Protein AF-0000000072271930 (afdb_homodimer)

Secondary structure (DSSP, 8-state):
-HHHHHHHHHHHHHHHHHHTT--HHHHHHHHHHHHHHHHHHTT----SS-----S-HHHHHHHHHHHHHHHHHHTHHHHHHHHHHHHHHHHHTTHHHHHHHHHHHHHHH--S-TTHHHHHHHHHHHHTTT---HHHHHHHHHHHHHHHHHHTT--HHHHHHHHHTTSS----TT-HHHHHHHHHHT--HHHHIIIIIHHHHHHHHHHHHHHHHHHHHHHHHHHHHHTTS-----------THHHHHHHHHHHTS-GGGGGGGGHHHHHHHHHHHHHHTTS-S-PPPHHHHHHHHHHHHHHHHHHHHT-HHHHHHTHHHHHHHHHHHIIIIIHHHHHHHHHHHHHHHTTHHHHHHHHHTT-HHHHHHHHHHHHHHHHHHHHHH--SSHHHHHHHTTHHHHHHHH---HHHHHHHHHHHHHHHGGG-TT-HHHHHHHHHTT--HHHHHHHHHHHHHHHHHHHHHHHHHH---/-HHHHHHHHHHHHHHHHHHTT--HHHHHHHHHHHHHHHHHHTT----SS-----S-HHHHHHHHHHHHHHHHHHTHHHHHHHHHHHHHHHHHTTHHHHHHHHHHHHHHH--S-TTHHHHHHHHHHHHTTT---HHHHHHHHHHHHHHHHHHTT--HHHHHHHHHTTSS----TT-HHHHHHHHHHT--HHHHIIIIIHHHHHHHHHHHHHHHHHHHHHHHHHHHHHTTS-----------THHHHHHHHHHHTS-GGGGGGGGHHHHHHHHHHHHHHTTS-S-PPPHHHHHHHHHHHHHHHHHHHHT-HHHHHHTHHHHHHHHHHHIIIIIHHHHHHHHHHHHHHHTTHHHHHHHHHTT-HHHHHHHHHHHHHHHHHHHHHH--SSHHHHHHHTTHHHHHHHH---HHHHHHHHHHHHHHHGGG-TT-HHHHHHHHHTT--HHHHHHHHHHHHHHHHHHHHHHHHHH---

Sequence (940 aa):
MLYLLIALISFAAVMYLIIKKVNAAAAIFFVGVLLLMIAAISGKAEPSVEIKPSGNSFYDELLVIEALFKSRFSGIGMAIMVLFGFVSYMRTIGADAKAVVLLSAPLQKMRGSYWMVPIGFTIGTALSLIVPSASALSLLLVATLLPALVAAGLTPLTVAAIIVTSSTIVATPLEAGLIQGADLVGMPISEYVYGNVAKATIPTLVITAFVHMAWQHHCDKVDARKSALPTSDAPSIQHDTSAVDDALRRAAGLPAYYALLPLLPLLLILVTAVLHRADLLSFEAGILPVTIVSLFISLIIEAIRHRSLMNALETVKLFFKGMGEGAAGVVALLVAAAVLVEGVTQLGVIDMLINATEGSSGATVIIILAFVASTALMSALTGSGTAPYFAFSEVVPSLAAQTGVLPVQMLTAIWGTSNLMRQVSPVNAAVIIVSTAINVSPIKLVKRTSVPMIVATILNVVFAFLFIHVMLYLLIALISFAAVMYLIIKKVNAAAAIFFVGVLLLMIAAISGKAEPSVEIKPSGNSFYDELLVIEALFKSRFSGIGMAIMVLFGFVSYMRTIGADAKAVVLLSAPLQKMRGSYWMVPIGFTIGTALSLIVPSASALSLLLVATLLPALVAAGLTPLTVAAIIVTSSTIVATPLEAGLIQGADLVGMPISEYVYGNVAKATIPTLVITAFVHMAWQHHCDKVDARKSALPTSDAPSIQHDTSAVDDALRRAAGLPAYYALLPLLPLLLILVTAVLHRADLLSFEAGILPVTIVSLFISLIIEAIRHRSLMNALETVKLFFKGMGEGAAGVVALLVAAAVLVEGVTQLGVIDMLINATEGSSGATVIIILAFVASTALMSALTGSGTAPYFAFSEVVPSLAAQTGVLPVQMLTAIWGTSNLMRQVSPVNAAVIIVSTAINVSPIKLVKRTSVPMIVATILNVVFAFLFIHV

Foldseek 3Di:
DVLLVLLVVLVVQLLVCVLVVHDNLVSLQVSLLVLQVVLLVVVLNDFPDDDDDPPRSNVVLVRSLVRLLVVLCVALLVLLLLLLLLLLLLLVLLLLLLLLQVLLVVLLVAADDLLSQLVLLVSLLVSCLLVVDLLVQLLSCLLHVQVSVVRRPADSLLSLLSSNQSNAQDQALNDSLLSVLCVLQVHDSCCLRVVALCLQQVVLSNVLSVVLSVLSVVVVVVVVVVPVPPDDDLDLLVPPSVVSVVSVVSNVPDDNCSNCLSCQLRVQQVVQVVCVVVVNHVDGDDSNVSSVVSLVVVLVVVCVVVVHNVVSVVSSVSSNVSSVVSCVHQSSLLSSLLSNLSSSVSSCNLVVLLVVCVPPLPSLVVVLVVLLVSLLVSLQSNLALRSSLSNPLNCQSSNCVRNVDDSSLSSSLSSNSSRLSSSLHLNHSSLVSSCSSVSHRSNSSSSSNVRSSVSSSVSSSVSSRVPGDD/DVLLVLLVVLVVQLLVCVLVVHANLVSLQVSLLVLQVVLLVVVLNDFPDDDDDPPRSNVVLVRSLVRLLVVLCVALLVLLLLLLLLLLLLVVLLLLLLLLQVLLVVLLVAADDLLSQLVLLVSLQVSCLLVVDLLVQLLSCLLHVQVSVVVRPADSLLSLLSSNQSNAQDQALNDSLLSVLCVLQVHDSCCLRVVALCLQQVVLSNVLSVVLSVLSVVVVVVVVVVVVPVDDDLDLLVPPNVVSVVSVVSNVPDDSCSNCLSCQLRVQQVVQVVCVVVVNHVDGDDSNVSSVVSLVVVLVVVCVVVVHNVVSVVSSVSSNVSSVVSCVHQSSLLSSLLSNLSSSVSSCNLVVLLVVCVPPLVSLVVVLVVLLVSLLVSLQSNLALRSSLSNPLNCQSSNCVRNVDDSSLSSSLSSNSSRLSSSLHLNHSSLVSSCSSVSHRSNSSSSSNVRSSVSSSVSSSVSSRVPGDD

Nearest PDB structures (foldseek):
  8uvi-assembly1_A  TM=4.314E-01  e=1.418E-05  Homo sapiens
  8uvc-assembly1_A  TM=5.258E-01  e=1.531E-04  Homo sapiens
  8w6t-assembly1_A  TM=3.653E-01  e=5.271E-05  Homo sapiens
  6grj-assembly1_H  TM=1.032E-01  e=8.746E+00  Aeromonas hydrophila
  8w6t-assembly1_B  TM=5.884E-01  e=6.407E-05  Homo sapiens

Solvent-accessible surface area (backbone atoms only — not comparable to full-atom values): 45658 Å² total; per-residue (Å²): 108,69,50,48,50,50,47,51,49,48,55,49,47,36,51,50,38,34,67,71,67,27,38,54,41,34,37,35,31,52,54,9,50,51,36,35,50,51,18,33,75,71,70,36,66,55,76,93,63,88,69,81,78,52,84,43,59,68,61,39,47,35,46,48,50,44,48,46,45,24,54,37,31,33,43,62,31,40,45,42,14,52,50,32,7,50,54,38,33,30,53,71,71,18,21,43,48,31,28,52,51,60,69,44,44,66,55,53,70,50,72,70,50,77,65,46,46,32,51,48,28,51,48,34,34,57,47,25,73,53,36,77,44,47,52,60,39,29,44,52,35,53,64,52,46,38,60,30,42,37,71,22,65,45,52,67,66,54,46,43,29,37,45,46,59,10,52,46,64,70,74,46,72,82,39,62,71,49,43,46,48,13,59,67,70,72,40,60,46,63,52,38,27,68,67,33,45,30,58,15,33,51,60,25,52,58,53,27,26,52,42,39,33,54,52,44,51,53,51,51,53,52,46,60,69,54,54,81,49,86,75,83,82,60,66,74,56,77,64,78,57,58,64,41,50,50,44,48,58,48,21,71,78,50,66,75,70,38,33,51,57,56,42,37,38,62,51,48,36,52,52,28,43,53,32,28,76,67,70,75,35,82,45,66,58,49,69,55,40,35,43,52,52,40,49,50,53,52,40,50,51,45,17,61,73,67,70,31,60,62,65,36,40,37,50,42,46,43,19,32,46,21,21,7,50,24,40,29,48,59,36,39,29,48,41,15,19,50,41,28,41,51,15,38,50,26,52,42,32,61,60,48,51,36,62,69,32,59,91,34,73,65,47,43,52,50,52,52,50,49,50,38,50,49,25,30,53,48,3,29,68,51,21,35,40,57,57,41,29,39,62,50,53,66,48,37,51,67,51,20,75,55,58,76,47,49,44,68,33,53,48,44,26,35,44,39,23,5,29,29,25,10,54,45,8,55,67,9,61,32,37,42,54,48,21,42,72,70,41,46,59,32,62,65,47,22,63,63,28,34,59,34,30,52,52,29,32,53,43,26,39,52,30,16,65,70,60,46,83,120,108,67,50,49,48,49,46,52,49,47,54,49,46,37,51,50,38,35,68,72,68,27,38,54,42,34,40,35,30,51,52,8,52,52,36,36,50,48,17,34,74,70,71,36,64,55,76,92,62,89,71,82,80,51,86,42,58,68,60,38,48,34,46,50,51,45,46,45,47,24,53,37,33,32,43,61,30,41,46,43,13,53,50,33,6,49,53,37,32,29,54,70,72,18,19,44,46,30,28,52,52,61,69,44,45,66,54,55,71,51,72,72,50,76,64,47,44,32,51,47,29,51,50,33,34,56,45,25,72,54,36,77,44,48,50,60,40,32,44,51,36,54,62,51,46,39,60,30,44,36,72,23,67,46,51,65,67,54,46,45,31,36,45,46,61,10,53,46,63,70,72,45,72,82,39,61,70,50,44,46,49,13,60,67,71,72,41,59,43,65,52,39,27,68,66,32,45,30,60,14,33,52,60,25,51,57,52,28,24,53,42,39,33,54,51,43,52,52,50,50,54,52,47,58,67,56,56,81,49,85,76,85,80,61,67,74,53,77,63,78,59,57,65,39,50,51,45,49,60,47,23,71,79,51,65,75,72,39,34,52,56,56,41,36,38,61,51,46,36,52,52,29,43,52,33,29,76,68,68,75,35,83,47,67,60,50,70,54,39,34,43,53,52,40,49,50,53,51,40,50,52,44,17,62,73,66,72,30,61,62,64,36,39,38,51,41,47,43,20,31,45,21,21,7,52,24,39,29,48,59,36,38,29,48,40,14,17,49,41,29,41,50,15,39,51,25,50,41,33,61,59,50,51,34,61,69,32,60,90,35,73,65,47,43,54,50,53,52,50,48,51,37,50,49,24,30,51,47,2,29,69,52,20,36,38,56,57,42,28,40,62,50,53,65,49,37,51,66,51,19,75,56,57,75,48,52,42,69,33,54,47,43,24,34,46,40,23,6,27,29,26,10,52,45,8,56,66,8,61,30,37,42,54,46,21,43,72,71,41,45,57,32,62,64,47,22,64,62,27,34,60,34,31,52,52,31,31,53,43,26,40,52,30,16,65,70,60,47,80,125

Radius of gyration: 29.69 Å; Cα contacts (8 Å, |Δi|>4): 1530; chains: 2; bounding box: 65×88×90 Å

Organism: Corynebacterium diphtheriae (strain ATCC 700971 / NCTC 13129 / Biotype gravis) (NCBI:txid257309)

Structure (mmCIF, N/CA/C/O backbone):
data_AF-0000000072271930-model_v1
#
loop_
_entity.id
_entity.type
_entity.pdbx_description
1 polymer 'Transport protein'
#
loop_
_atom_site.group_PDB
_atom_site.id
_atom_site.type_symbol
_atom_site.label_atom_id
_atom_site.label_alt_id
_atom_site.label_comp_id
_atom_site.label_asym_id
_atom_site.label_entity_id
_atom_site.label_seq_id
_atom_site.pdbx_PDB_ins_code
_atom_site.Cartn_x
_atom_site.Cartn_y
_atom_site.Cartn_z
_atom_site.occupancy
_atom_site.B_iso_or_equiv
_atom_site.auth_seq_id
_atom_site.auth_comp_id
_atom_site.auth_asym_id
_atom_site.auth_atom_id
_atom_site.pdbx_PDB_model_num
ATOM 1 N N . MET A 1 1 ? -34.562 -17.125 -9.586 1 75.44 1 MET A N 1
ATOM 2 C CA . MET A 1 1 ? -34.031 -17.172 -10.953 1 75.44 1 MET A CA 1
ATOM 3 C C . MET A 1 1 ? -33.469 -15.82 -11.367 1 75.44 1 MET A C 1
ATOM 5 O O . MET A 1 1 ? -32.375 -15.766 -11.922 1 75.44 1 MET A O 1
ATOM 9 N N . LEU A 1 2 ? -34.125 -14.805 -10.906 1 83.62 2 LEU A N 1
ATOM 10 C CA . LEU A 1 2 ? -33.656 -13.477 -11.281 1 83.62 2 LEU A CA 1
ATOM 11 C C . LEU A 1 2 ? -32.281 -13.195 -10.695 1 83.62 2 LEU A C 1
ATOM 13 O O . LEU A 1 2 ? -31.391 -12.703 -11.406 1 83.62 2 LEU A O 1
ATOM 17 N N . TYR A 1 3 ? -32.125 -13.625 -9.508 1 85.38 3 TYR A N 1
ATOM 18 C CA . TYR A 1 3 ? -30.875 -13.305 -8.828 1 85.38 3 TYR A CA 1
ATOM 19 C C . TYR A 1 3 ? -29.734 -14.188 -9.344 1 85.38 3 TYR A C 1
ATOM 21 O O . TYR A 1 3 ? -28.578 -13.766 -9.352 1 85.38 3 TYR A O 1
ATOM 29 N N . LEU A 1 4 ? -30.047 -15.344 -9.797 1 83.12 4 LEU A N 1
ATOM 30 C CA . LEU A 1 4 ? -29.047 -16.188 -10.453 1 83.12 4 LEU A CA 1
ATOM 31 C C . LEU A 1 4 ? -28.609 -15.578 -11.781 1 83.12 4 LEU A C 1
ATOM 33 O O . LEU A 1 4 ? -27.422 -15.617 -12.117 1 83.12 4 LEU A O 1
ATOM 37 N N . LEU A 1 5 ? -29.516 -15.031 -12.438 1 87.5 5 LEU A N 1
ATOM 38 C CA . LEU A 1 5 ? -29.203 -14.383 -13.711 1 87.5 5 LEU A CA 1
ATOM 39 C C . LEU A 1 5 ? -28.344 -13.141 -13.484 1 87.5 5 LEU A C 1
ATOM 41 O O . LEU A 1 5 ? -27.422 -12.883 -14.258 1 87.5 5 LEU A O 1
ATOM 45 N N . ILE A 1 6 ? -28.688 -12.484 -12.445 1 90.5 6 ILE A N 1
ATOM 46 C CA . ILE A 1 6 ? -27.938 -11.281 -12.133 1 90.5 6 ILE A CA 1
ATOM 47 C C . ILE A 1 6 ? -26.484 -11.656 -11.797 1 90.5 6 ILE A C 1
ATOM 49 O O . ILE A 1 6 ? -25.547 -10.977 -12.219 1 90.5 6 ILE A O 1
ATOM 53 N N . ALA A 1 7 ? -26.328 -12.664 -11.055 1 85.56 7 ALA A N 1
ATOM 54 C CA . ALA A 1 7 ? -24.984 -13.133 -10.695 1 85.56 7 ALA A CA 1
ATOM 55 C C . ALA A 1 7 ? -24.203 -13.57 -11.938 1 85.56 7 ALA A C 1
ATOM 57 O O . ALA A 1 7 ? -23.031 -13.25 -12.078 1 85.56 7 ALA A O 1
ATOM 58 N N . LEU A 1 8 ? -24.859 -14.273 -12.828 1 84.25 8 LEU A N 1
ATOM 59 C CA . LEU A 1 8 ? -24.219 -14.734 -14.047 1 84.25 8 LEU A CA 1
ATOM 60 C C . LEU A 1 8 ? -23.828 -13.555 -14.938 1 84.25 8 LEU A C 1
ATOM 62 O O . LEU A 1 8 ? -22.734 -13.555 -15.523 1 84.25 8 LEU A O 1
ATOM 66 N N . ILE A 1 9 ? -24.656 -12.641 -14.984 1 91.25 9 ILE A N 1
ATOM 67 C CA . ILE A 1 9 ? -24.391 -11.445 -15.773 1 91.25 9 ILE A CA 1
ATOM 68 C C . ILE A 1 9 ? -23.219 -10.688 -15.172 1 91.25 9 ILE A C 1
ATOM 70 O O . ILE A 1 9 ? -22.406 -10.109 -15.906 1 91.25 9 ILE A O 1
ATOM 74 N N . SER A 1 10 ? -23.219 -10.688 -13.852 1 90.56 10 SER A N 1
ATOM 75 C CA . SER A 1 10 ? -22.125 -9.984 -13.188 1 90.56 10 SER A CA 1
ATOM 76 C C . SER A 1 10 ? -20.781 -10.617 -13.508 1 90.56 10 SER A C 1
ATOM 78 O O . SER A 1 10 ? -19.812 -9.914 -13.766 1 90.56 10 SER A O 1
ATOM 80 N N . PHE A 1 11 ? -20.672 -11.938 -13.5 1 85.94 11 PHE A N 1
ATOM 81 C CA . PHE A 1 11 ? -19.438 -12.617 -13.844 1 85.94 11 PHE A CA 1
ATOM 82 C C . PHE A 1 11 ? -19.078 -12.391 -15.305 1 85.94 11 PHE A C 1
ATOM 84 O O . PHE A 1 11 ? -17.906 -12.195 -15.641 1 85.94 11 PHE A O 1
ATOM 91 N N . ALA A 1 12 ? -20.031 -12.398 -16.125 1 89 12 ALA A N 1
ATOM 92 C CA . ALA A 1 12 ? -19.812 -12.133 -17.547 1 89 12 ALA A CA 1
ATOM 93 C C . ALA A 1 12 ? -19.328 -10.703 -17.766 1 89 12 ALA A C 1
ATOM 95 O O . ALA A 1 12 ? -18.484 -10.453 -18.641 1 89 12 ALA A O 1
ATOM 96 N N . ALA A 1 13 ? -19.938 -9.859 -16.984 1 92.56 13 ALA A N 1
ATOM 97 C CA . ALA A 1 13 ? -19.531 -8.461 -17.078 1 92.56 13 ALA A CA 1
ATOM 98 C C . ALA A 1 13 ? -18.062 -8.281 -16.688 1 92.56 13 ALA A C 1
ATOM 100 O O . ALA A 1 13 ? -17.328 -7.551 -17.344 1 92.56 13 ALA A O 1
ATOM 101 N N . VAL A 1 14 ? -17.688 -8.906 -15.578 1 90.75 14 VAL A N 1
ATOM 102 C CA . VAL A 1 14 ? -16.297 -8.828 -15.133 1 90.75 14 VAL A CA 1
ATOM 103 C C . VAL A 1 14 ? -15.375 -9.383 -16.219 1 90.75 14 VAL A C 1
ATOM 105 O O . VAL A 1 14 ? -14.367 -8.758 -16.547 1 90.75 14 VAL A O 1
ATOM 108 N N . MET A 1 15 ? -15.734 -10.484 -16.781 1 87.62 15 MET A N 1
ATOM 109 C CA . MET A 1 15 ? -14.93 -11.109 -17.828 1 87.62 15 MET A CA 1
ATOM 110 C C . MET A 1 15 ? -14.82 -10.188 -19.047 1 87.62 15 MET A C 1
ATOM 112 O O . MET A 1 15 ? -13.742 -10.023 -19.609 1 87.62 15 MET A O 1
ATOM 116 N N . TYR A 1 16 ? -15.883 -9.641 -19.391 1 90.69 16 TYR A N 1
ATOM 117 C CA . TYR A 1 16 ? -15.938 -8.75 -20.547 1 90.69 16 TYR A CA 1
ATOM 118 C C . TYR A 1 16 ? -15.055 -7.523 -20.328 1 90.69 16 TYR A C 1
ATOM 120 O O . TYR A 1 16 ? -14.281 -7.148 -21.203 1 90.69 16 TYR A O 1
ATOM 128 N N . LEU A 1 17 ? -15.164 -6.949 -19.172 1 91.62 17 LEU A N 1
ATOM 129 C CA . LEU A 1 17 ? -14.383 -5.754 -18.875 1 91.62 17 LEU A CA 1
ATOM 130 C C . LEU A 1 17 ? -12.891 -6.059 -18.875 1 91.62 17 LEU A C 1
ATOM 132 O O . LEU A 1 17 ? -12.094 -5.262 -19.375 1 91.62 17 LEU A O 1
ATOM 136 N N . ILE A 1 18 ? -12.523 -7.164 -18.359 1 86.56 18 ILE A N 1
ATOM 137 C CA . ILE A 1 18 ? -11.117 -7.539 -18.297 1 86.56 18 ILE A CA 1
ATOM 138 C C . ILE A 1 18 ? -10.594 -7.82 -19.703 1 86.56 18 ILE A C 1
ATOM 140 O O . ILE A 1 18 ? -9.477 -7.426 -20.047 1 86.56 18 ILE A O 1
ATOM 144 N N . ILE A 1 19 ? -11.375 -8.469 -20.516 1 85.75 19 ILE A N 1
ATOM 145 C CA . ILE A 1 19 ? -10.984 -8.758 -21.891 1 85.75 19 ILE A CA 1
ATOM 146 C C . ILE A 1 19 ? -10.797 -7.449 -22.656 1 85.75 19 ILE A C 1
ATOM 148 O O . ILE A 1 19 ? -9.906 -7.34 -23.5 1 85.75 19 ILE A O 1
ATOM 152 N N . LYS A 1 20 ? -11.602 -6.434 -22.297 1 88.25 20 LYS A N 1
ATOM 153 C CA . LYS A 1 20 ? -11.492 -5.125 -22.938 1 88.25 20 LYS A CA 1
ATOM 154 C C . LYS A 1 20 ? -10.344 -4.316 -22.328 1 88.25 20 LYS A C 1
ATOM 156 O O . LYS A 1 20 ? -10.273 -3.1 -22.516 1 88.25 20 LYS A O 1
ATOM 161 N N . LYS A 1 21 ? -9.531 -4.895 -21.484 1 85.12 21 LYS A N 1
ATOM 162 C CA . LYS A 1 21 ? -8.266 -4.379 -20.984 1 85.12 21 LYS A CA 1
ATOM 163 C C . LYS A 1 21 ? -8.492 -3.387 -19.844 1 85.12 21 LYS A C 1
ATOM 165 O O . LYS A 1 21 ? -7.652 -2.516 -19.594 1 85.12 21 LYS A O 1
ATOM 170 N N . VAL A 1 22 ? -9.695 -3.516 -19.297 1 90.75 22 VAL A N 1
ATOM 171 C CA . VAL A 1 22 ? -9.914 -2.77 -18.062 1 90.75 22 VAL A CA 1
ATOM 172 C C . VAL A 1 22 ? -9.156 -3.432 -16.922 1 90.75 22 VAL A C 1
ATOM 174 O O . VAL A 1 22 ? -9.031 -4.656 -16.875 1 90.75 22 VAL A O 1
ATOM 177 N N . ASN A 1 23 ? -8.57 -2.564 -16.109 1 92 23 ASN A N 1
ATOM 178 C CA . ASN A 1 23 ? -7.883 -3.1 -14.945 1 92 23 ASN A CA 1
ATOM 179 C C . ASN A 1 23 ? -8.766 -4.082 -14.18 1 92 23 ASN A C 1
ATOM 181 O O . ASN A 1 23 ? -9.93 -3.797 -13.906 1 92 23 ASN A O 1
ATOM 185 N N . ALA A 1 24 ? -8.172 -5.168 -13.836 1 91.38 24 ALA A N 1
ATOM 186 C CA . ALA A 1 24 ? -8.93 -6.266 -13.242 1 91.38 24 ALA A CA 1
ATOM 187 C C . ALA A 1 24 ? -9.516 -5.859 -11.898 1 91.38 24 ALA A C 1
ATOM 189 O O . ALA A 1 24 ? -10.695 -6.102 -11.625 1 91.38 24 ALA A O 1
ATOM 190 N N . ALA A 1 25 ? -8.703 -5.281 -11.039 1 93.81 25 ALA A N 1
ATOM 191 C CA . ALA A 1 25 ? -9.172 -4.875 -9.719 1 93.81 25 ALA A CA 1
ATOM 192 C C . ALA A 1 25 ? -10.328 -3.885 -9.828 1 93.81 25 ALA A C 1
ATOM 194 O O . ALA A 1 25 ? -11.297 -3.975 -9.078 1 93.81 25 ALA A O 1
ATOM 195 N N . ALA A 1 26 ? -10.219 -2.977 -10.758 1 95.06 26 ALA A N 1
ATOM 196 C CA . ALA A 1 26 ? -11.258 -1.964 -10.961 1 95.06 26 ALA A CA 1
ATOM 197 C C . ALA A 1 26 ? -12.555 -2.596 -11.445 1 95.06 26 ALA A C 1
ATOM 199 O O . ALA A 1 26 ? -13.641 -2.254 -10.961 1 95.06 26 ALA A O 1
ATOM 200 N N . ALA A 1 27 ? -12.438 -3.482 -12.391 1 94.44 27 ALA A N 1
ATOM 201 C CA . ALA A 1 27 ? -13.602 -4.145 -12.969 1 94.44 27 ALA A CA 1
ATOM 202 C C . ALA A 1 27 ? -14.344 -4.969 -11.922 1 94.44 27 ALA A C 1
ATOM 204 O O . ALA A 1 27 ? -15.562 -4.852 -11.773 1 94.44 27 ALA A O 1
ATOM 205 N N . ILE A 1 28 ? -13.602 -5.766 -11.203 1 93.88 28 ILE A N 1
ATOM 206 C CA . ILE A 1 28 ? -14.188 -6.656 -10.211 1 93.88 28 ILE A CA 1
ATOM 207 C C . ILE A 1 28 ? -14.812 -5.832 -9.086 1 93.88 28 ILE A C 1
ATOM 209 O O . ILE A 1 28 ? -15.922 -6.125 -8.633 1 93.88 28 ILE A O 1
ATOM 213 N N . PHE A 1 29 ? -14.141 -4.816 -8.641 1 96.12 29 PHE A N 1
ATOM 214 C CA . PHE A 1 29 ? -14.609 -3.973 -7.547 1 96.12 29 PHE A CA 1
ATOM 215 C C . PHE A 1 29 ? -15.891 -3.248 -7.93 1 96.12 29 PHE A C 1
ATOM 217 O O . PHE A 1 29 ? -16.844 -3.188 -7.141 1 96.12 29 PHE A O 1
ATOM 224 N N . PHE A 1 30 ? -15.945 -2.691 -9.102 1 96.19 30 PHE A N 1
ATOM 225 C CA . PHE A 1 30 ? -17.109 -1.949 -9.578 1 96.19 30 PHE A CA 1
ATOM 226 C C . PHE A 1 30 ? -18.328 -2.848 -9.625 1 96.19 30 PHE A C 1
ATOM 228 O O . PHE A 1 30 ? -19.391 -2.488 -9.109 1 96.19 30 PHE A O 1
ATOM 235 N N . VAL A 1 31 ? -18.172 -3.969 -10.258 1 95.31 31 VAL A N 1
ATOM 236 C CA . VAL A 1 31 ? -19.297 -4.902 -10.383 1 95.31 31 VAL A CA 1
ATOM 237 C C . VAL A 1 31 ? -19.719 -5.391 -9 1 95.31 31 VAL A C 1
ATOM 239 O O . VAL A 1 31 ? -20.906 -5.555 -8.727 1 95.31 31 VAL A O 1
ATOM 242 N N . GLY A 1 32 ? -18.734 -5.637 -8.094 1 95.25 32 GLY A N 1
ATOM 243 C CA . GLY A 1 32 ? -19.031 -6.059 -6.734 1 95.25 32 GLY A CA 1
ATOM 244 C C . GLY A 1 32 ? -19.859 -5.043 -5.961 1 95.25 32 GLY A C 1
ATOM 245 O O . GLY A 1 32 ? -20.844 -5.398 -5.316 1 95.25 32 GLY A O 1
ATOM 246 N N . VAL A 1 33 ? -19.484 -3.812 -6.047 1 95.75 33 VAL A N 1
ATOM 247 C CA . VAL A 1 33 ? -20.203 -2.758 -5.34 1 95.75 33 VAL A CA 1
ATOM 248 C C . VAL A 1 33 ? -21.609 -2.635 -5.898 1 95.75 33 VAL A C 1
ATOM 250 O O . VAL A 1 33 ? -22.578 -2.455 -5.145 1 95.75 33 VAL A O 1
ATOM 253 N N . LEU A 1 34 ? -21.766 -2.721 -7.199 1 95.44 34 LEU A N 1
ATOM 254 C CA . LEU A 1 34 ? -23.078 -2.668 -7.816 1 95.44 34 LEU A CA 1
ATOM 255 C C . LEU A 1 34 ? -23.969 -3.795 -7.301 1 95.44 34 LEU A C 1
ATOM 257 O O . LEU A 1 34 ? -25.156 -3.586 -7.039 1 95.44 34 LEU A O 1
ATOM 261 N N . LEU A 1 35 ? -23.422 -4.93 -7.176 1 94.69 35 LEU A N 1
ATOM 262 C CA . LEU A 1 35 ? -24.188 -6.07 -6.684 1 94.69 35 LEU A CA 1
ATOM 263 C C . LEU A 1 35 ? -24.641 -5.84 -5.242 1 94.69 35 LEU A C 1
ATOM 265 O O . LEU A 1 35 ? -25.766 -6.191 -4.879 1 94.69 35 LEU A O 1
ATOM 269 N N . LEU A 1 36 ? -23.75 -5.312 -4.434 1 95.38 36 LEU A N 1
ATOM 270 C CA . LEU A 1 36 ? -24.109 -5.016 -3.051 1 95.38 36 LEU A CA 1
ATOM 271 C C . LEU A 1 36 ? -25.25 -4.004 -2.984 1 95.38 36 LEU A C 1
ATOM 273 O O . LEU A 1 36 ? -26.141 -4.129 -2.156 1 95.38 36 LEU A O 1
ATOM 277 N N . MET A 1 37 ? -25.188 -3.045 -3.879 1 95.19 37 MET A N 1
ATOM 278 C CA . MET A 1 37 ? -26.25 -2.045 -3.906 1 95.19 37 MET A CA 1
ATOM 279 C C . MET A 1 37 ? -27.562 -2.664 -4.367 1 95.19 37 MET A C 1
ATOM 281 O O . MET A 1 37 ? -28.625 -2.307 -3.871 1 95.19 37 MET A O 1
ATOM 285 N N . ILE A 1 38 ? -27.484 -3.529 -5.301 1 94.31 38 ILE A N 1
ATOM 286 C CA . ILE A 1 38 ? -28.688 -4.234 -5.766 1 94.31 38 ILE A CA 1
ATOM 287 C C . ILE A 1 38 ? -29.25 -5.078 -4.629 1 94.31 38 ILE A C 1
ATOM 289 O O . ILE A 1 38 ? -30.469 -5.156 -4.457 1 94.31 38 ILE A O 1
ATOM 293 N N . ALA A 1 39 ? -28.375 -5.707 -3.865 1 93.38 39 ALA A N 1
ATOM 294 C CA . ALA A 1 39 ? -28.828 -6.477 -2.709 1 93.38 39 ALA A CA 1
ATOM 295 C C . ALA A 1 39 ? -29.531 -5.582 -1.694 1 93.38 39 ALA A C 1
ATOM 297 O O . ALA A 1 39 ? -30.531 -5.984 -1.095 1 93.38 39 ALA A O 1
ATOM 298 N N . ALA A 1 40 ? -29.047 -4.438 -1.51 1 92.5 40 ALA A N 1
ATOM 299 C CA . ALA A 1 40 ? -29.641 -3.482 -0.58 1 92.5 40 ALA A CA 1
ATOM 300 C C . ALA A 1 40 ? -31.016 -3.049 -1.055 1 92.5 40 ALA A C 1
ATOM 302 O O . ALA A 1 40 ? -31.953 -2.957 -0.258 1 92.5 40 ALA A O 1
ATOM 303 N N . ILE A 1 41 ? -31.188 -2.816 -2.334 1 92.94 41 ILE A N 1
ATOM 304 C CA . ILE A 1 41 ? -32.438 -2.352 -2.908 1 92.94 41 ILE A CA 1
ATOM 305 C C . ILE A 1 41 ? -33.469 -3.479 -2.875 1 92.94 41 ILE A C 1
ATOM 307 O O . ILE A 1 41 ? -34.656 -3.234 -2.664 1 92.94 41 ILE A O 1
ATOM 311 N N . SER A 1 42 ? -33.031 -4.668 -3.025 1 91.75 42 SER A N 1
ATOM 312 C CA . SER A 1 42 ? -33.938 -5.816 -3.133 1 91.75 42 SER A CA 1
ATOM 313 C C . SER A 1 42 ? -34.312 -6.355 -1.757 1 91.75 42 SER A C 1
ATOM 315 O O . SER A 1 42 ? -35.094 -7.293 -1.647 1 91.75 42 SER A O 1
ATOM 317 N N . GLY A 1 43 ? -33.719 -5.812 -0.7 1 87.94 43 GLY A N 1
ATOM 318 C CA . GLY A 1 43 ? -34 -6.258 0.651 1 87.94 43 GLY A CA 1
ATOM 319 C C . GLY A 1 43 ? -33.312 -7.559 1.021 1 87.94 43 GLY A C 1
ATOM 320 O O . GLY A 1 43 ? -33.781 -8.266 1.926 1 87.94 43 GLY A O 1
ATOM 321 N N . LYS A 1 44 ? -32.344 -7.875 0.292 1 86.12 44 LYS A N 1
ATOM 322 C CA . LYS A 1 44 ? -31.625 -9.125 0.533 1 86.12 44 LYS A CA 1
ATOM 323 C C . LYS A 1 44 ? -30.281 -8.867 1.217 1 86.12 44 LYS A C 1
ATOM 325 O O . LYS A 1 44 ? -29.438 -9.758 1.288 1 86.12 44 LYS A O 1
ATOM 330 N N . ALA A 1 45 ? -30.188 -7.734 1.692 1 83.62 45 ALA A N 1
ATOM 331 C CA . ALA A 1 45 ? -28.906 -7.352 2.311 1 83.62 45 ALA A CA 1
ATOM 332 C C . ALA A 1 45 ? -28.703 -8.094 3.629 1 83.62 45 ALA A C 1
ATOM 334 O O . ALA A 1 45 ? -29.266 -7.703 4.66 1 83.62 45 ALA A O 1
ATOM 335 N N . GLU A 1 46 ? -28.062 -9.203 3.605 1 84.31 46 GLU A N 1
ATOM 336 C CA . GLU A 1 46 ? -27.625 -9.969 4.77 1 84.31 46 GLU A CA 1
ATOM 337 C C . GLU A 1 46 ? -26.109 -10.18 4.77 1 84.31 46 GLU A C 1
ATOM 339 O O . GLU A 1 46 ? -25.625 -11.195 4.273 1 84.31 46 GLU A O 1
ATOM 344 N N . PRO A 1 47 ? -25.453 -9.258 5.363 1 88.12 47 PRO A N 1
ATOM 345 C CA . PRO A 1 47 ? -23.984 -9.305 5.332 1 88.12 47 PRO A CA 1
ATOM 346 C C . PRO A 1 47 ? -23.422 -10.562 5.984 1 88.12 47 PRO A C 1
ATOM 348 O O . PRO A 1 47 ? -23.938 -11.016 7.008 1 88.12 47 PRO A O 1
ATOM 351 N N . SER A 1 48 ? -22.406 -11.102 5.363 1 83.19 48 SER A N 1
ATOM 352 C CA . SER A 1 48 ? -21.719 -12.258 5.906 1 83.19 48 SER A CA 1
ATOM 353 C C . SER A 1 48 ? -20.641 -11.844 6.914 1 83.19 48 SER A C 1
ATOM 355 O O . SER A 1 48 ? -20.109 -12.68 7.648 1 83.19 48 SER A O 1
ATOM 357 N N . VAL A 1 49 ? -20.359 -10.586 6.977 1 87.19 49 VAL A N 1
ATOM 358 C CA . VAL A 1 49 ? -19.359 -10.055 7.887 1 87.19 49 VAL A CA 1
ATOM 359 C C . VAL A 1 49 ? -20.047 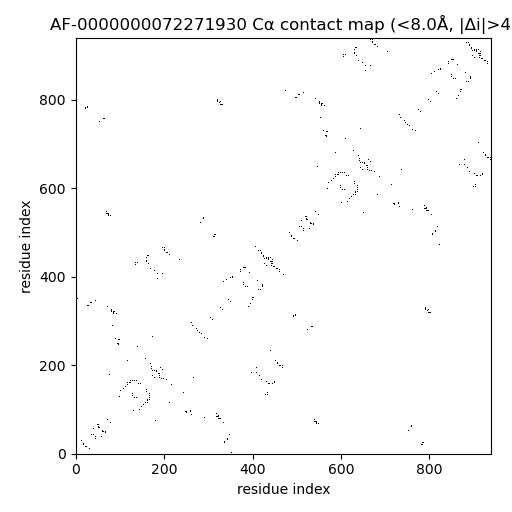-9.32 9.039 1 87.19 49 VAL A C 1
ATOM 361 O O . VAL A 1 49 ? -21.188 -8.867 8.906 1 87.19 49 VAL A O 1
ATOM 364 N N . GLU A 1 50 ? -19.375 -9.242 10.062 1 86.81 50 GLU A N 1
ATOM 365 C CA . GLU A 1 50 ? -19.938 -8.586 11.242 1 86.81 50 GLU A CA 1
ATOM 366 C C . GLU A 1 50 ? -19.844 -7.066 11.125 1 86.81 50 GLU A C 1
ATOM 368 O O . GLU A 1 50 ? -18.75 -6.516 10.969 1 86.81 50 GLU A O 1
ATOM 373 N N . ILE A 1 51 ? -20.984 -6.441 11.047 1 89.81 51 ILE A N 1
ATOM 374 C CA . ILE A 1 51 ? -21.047 -4.984 11.047 1 89.81 51 ILE A CA 1
ATOM 375 C C . ILE A 1 51 ? -22.094 -4.52 12.07 1 89.81 51 ILE A C 1
ATOM 377 O O . ILE A 1 51 ? -22.984 -5.281 12.453 1 89.81 51 ILE A O 1
ATOM 381 N N . LYS A 1 52 ? -21.906 -3.322 12.609 1 86.69 52 LYS A N 1
ATOM 382 C CA . LYS A 1 52 ? -22.953 -2.686 13.398 1 86.69 52 LYS A CA 1
ATOM 383 C C . LYS A 1 52 ? -23.953 -1.977 12.508 1 86.69 52 LYS A C 1
ATOM 385 O O . LYS A 1 52 ? -23.641 -0.966 11.875 1 86.69 52 LYS A O 1
ATOM 390 N N . PRO A 1 53 ? -25.109 -2.555 12.531 1 88.56 53 PRO A N 1
ATOM 391 C CA . PRO A 1 53 ? -26.094 -1.962 11.625 1 88.56 53 PRO A CA 1
ATOM 392 C C . PRO A 1 53 ? -26.375 -0.493 11.938 1 88.56 53 PRO A C 1
ATOM 394 O O . PRO A 1 53 ? -26.438 -0.108 13.109 1 88.56 53 PRO A O 1
ATOM 397 N N . SER A 1 54 ? -26.453 0.302 10.984 1 87.25 54 SER A N 1
ATOM 398 C CA . SER A 1 54 ? -26.703 1.732 11.125 1 87.25 54 SER A CA 1
ATOM 399 C C . SER A 1 54 ? -28.188 2.049 11 1 87.25 54 SER A C 1
ATOM 401 O O . SER A 1 54 ? -28.641 3.123 11.406 1 87.25 54 SER A O 1
ATOM 403 N N . GLY A 1 55 ? -28.953 1.128 10.445 1 85.31 55 GLY A N 1
ATOM 404 C CA . GLY A 1 55 ? -30.359 1.365 10.18 1 85.31 55 GLY A CA 1
ATOM 405 C C . GLY A 1 55 ? -30.641 1.698 8.727 1 85.31 55 GLY A C 1
ATOM 406 O O . GLY A 1 55 ? -31.797 1.664 8.281 1 85.31 55 GLY A O 1
ATOM 407 N N . ASN A 1 56 ? -29.656 2.066 7.965 1 89.38 56 ASN A N 1
ATOM 408 C CA . ASN A 1 56 ? -29.75 2.32 6.535 1 89.38 56 ASN A CA 1
ATOM 409 C C . ASN A 1 56 ? -29.062 1.235 5.719 1 89.38 56 ASN A C 1
ATOM 411 O O . ASN A 1 56 ? -27.844 1.065 5.816 1 89.38 56 ASN A O 1
ATOM 415 N N . SER A 1 57 ? -29.844 0.588 4.906 1 89.81 57 SER A N 1
ATOM 416 C CA . SER A 1 57 ? -29.344 -0.568 4.172 1 89.81 57 SER A CA 1
ATOM 417 C C . SER A 1 57 ? -28.203 -0.176 3.238 1 89.81 57 SER A C 1
ATOM 419 O O . SER A 1 57 ? -27.25 -0.94 3.053 1 89.81 57 SER A O 1
ATOM 421 N N . PHE A 1 58 ? -28.25 0.973 2.629 1 91.75 58 PHE A N 1
ATOM 422 C CA . PHE A 1 58 ? -27.219 1.412 1.696 1 91.75 58 PHE A CA 1
ATOM 423 C C . PHE A 1 58 ? -25.906 1.695 2.426 1 91.75 58 PHE A C 1
ATOM 425 O O . PHE A 1 58 ? -24.844 1.295 1.969 1 91.75 58 PHE A O 1
ATOM 432 N N . TYR A 1 59 ? -26.031 2.346 3.531 1 93.06 59 TYR A N 1
ATOM 433 C CA . TYR A 1 59 ? -24.828 2.635 4.32 1 93.06 59 TYR A CA 1
ATOM 434 C C . TYR A 1 59 ? -24.25 1.358 4.922 1 93.06 59 TYR A C 1
ATOM 436 O O . TYR A 1 59 ? -23.031 1.22 5.043 1 93.06 59 TYR A O 1
ATOM 444 N N . ASP A 1 60 ? -25.109 0.478 5.285 1 94.75 60 ASP A N 1
ATOM 445 C CA . ASP A 1 60 ? -24.656 -0.791 5.848 1 94.75 60 ASP A CA 1
ATOM 446 C C . ASP A 1 60 ? -23.797 -1.562 4.844 1 94.75 60 ASP A C 1
ATOM 448 O O . ASP A 1 60 ? -22.859 -2.254 5.223 1 94.75 60 ASP A O 1
ATOM 452 N N . GLU A 1 61 ? -24.156 -1.476 3.586 1 95.56 61 GLU A N 1
ATOM 453 C CA . GLU A 1 61 ? -23.359 -2.143 2.564 1 95.56 61 GLU A CA 1
ATOM 454 C C . GLU A 1 61 ? -21.969 -1.521 2.459 1 95.56 61 GLU A C 1
ATOM 456 O O . GLU A 1 61 ? -21 -2.213 2.154 1 95.56 61 GLU A O 1
ATOM 461 N N . LEU A 1 62 ? -21.906 -0.225 2.674 1 95.56 62 LEU A N 1
ATOM 462 C CA . LEU A 1 62 ? -20.609 0.435 2.682 1 95.56 62 LEU A CA 1
ATOM 463 C C . LEU A 1 62 ? -19.781 -0.007 3.885 1 95.56 62 LEU A C 1
ATOM 465 O O . LEU A 1 62 ? -18.547 -0.132 3.791 1 95.56 62 LEU A O 1
ATOM 469 N N . LEU A 1 63 ? -20.5 -0.269 4.973 1 95.38 63 LEU A N 1
ATOM 470 C CA . LEU A 1 63 ? -19.828 -0.807 6.152 1 95.38 63 LEU A CA 1
ATOM 471 C C . LEU A 1 63 ? -19.312 -2.221 5.891 1 95.38 63 LEU A C 1
ATOM 473 O O . LEU A 1 63 ? -18.266 -2.619 6.41 1 95.38 63 LEU A O 1
ATOM 477 N N . VAL A 1 64 ? -20.094 -2.93 5.086 1 95.56 64 VAL A N 1
ATOM 478 C CA . VAL A 1 64 ? -19.656 -4.262 4.676 1 95.56 64 VAL A CA 1
ATOM 479 C C . VAL A 1 64 ? -18.359 -4.164 3.889 1 95.56 64 VAL A C 1
ATOM 481 O O . VAL A 1 64 ? -17.422 -4.941 4.117 1 95.56 64 VAL A O 1
ATOM 484 N N . ILE A 1 65 ? -18.297 -3.236 3.008 1 96.19 65 ILE A N 1
ATOM 485 C CA . ILE A 1 65 ? -17.094 -3.02 2.215 1 96.19 65 ILE A CA 1
ATOM 486 C C . ILE A 1 65 ? -15.93 -2.67 3.137 1 96.19 65 ILE A C 1
ATOM 488 O O . ILE A 1 65 ? -14.82 -3.184 2.967 1 96.19 65 ILE A O 1
ATOM 492 N N . GLU A 1 66 ? -16.172 -1.848 4.059 1 95.19 66 GLU A N 1
ATOM 493 C CA . GLU A 1 66 ? -15.141 -1.473 5.023 1 95.19 66 GLU A CA 1
ATOM 494 C C . GLU A 1 66 ? -14.641 -2.689 5.797 1 95.19 66 GLU A C 1
ATOM 496 O O . GLU A 1 66 ? -13.438 -2.844 6.008 1 95.19 66 GLU A O 1
ATOM 501 N N . ALA A 1 67 ? -15.555 -3.486 6.23 1 94.62 67 ALA A N 1
ATOM 502 C CA . ALA A 1 67 ? -15.195 -4.691 6.977 1 94.62 67 ALA A CA 1
ATOM 503 C C . ALA A 1 67 ? -14.336 -5.625 6.125 1 94.62 67 ALA A C 1
ATOM 505 O O . ALA A 1 67 ? -13.422 -6.27 6.637 1 94.62 67 ALA A O 1
ATOM 506 N N . LEU A 1 68 ? -14.648 -5.719 4.926 1 94 68 LEU A N 1
ATOM 507 C CA . LEU A 1 68 ? -13.891 -6.57 4.02 1 94 68 LEU A CA 1
ATOM 508 C C . LEU A 1 68 ? -12.484 -6.016 3.803 1 94 68 LEU A C 1
ATOM 510 O O . LEU A 1 68 ? -11.516 -6.77 3.771 1 94 68 LEU A O 1
ATOM 514 N N . PHE A 1 69 ? -12.398 -4.695 3.635 1 95.06 69 PHE A N 1
ATOM 515 C CA . PHE A 1 69 ? -11.094 -4.051 3.551 1 95.06 69 PHE A CA 1
ATOM 516 C C . PHE A 1 69 ? -10.266 -4.348 4.797 1 95.06 69 PHE A C 1
ATOM 518 O O . PHE A 1 69 ? -9.102 -4.738 4.691 1 95.06 69 PHE A O 1
ATOM 525 N N . LYS A 1 70 ? -10.898 -4.195 5.902 1 92.88 70 LYS A N 1
ATOM 526 C CA . LYS A 1 70 ? -10.211 -4.414 7.176 1 92.88 70 LYS A CA 1
ATOM 527 C C . LYS A 1 70 ? -9.711 -5.852 7.289 1 92.88 70 LYS A C 1
ATOM 529 O O . LYS A 1 70 ? -8.555 -6.082 7.66 1 92.88 70 LYS A O 1
ATOM 534 N N . SER A 1 71 ? -10.5 -6.723 6.957 1 91.88 71 SER A N 1
ATOM 535 C CA . SER A 1 71 ? -10.172 -8.141 7.078 1 91.88 71 SER A CA 1
ATOM 536 C C . SER A 1 71 ? -9.031 -8.523 6.137 1 91.88 71 SER A C 1
ATOM 538 O O . SER A 1 71 ? -8.109 -9.234 6.531 1 91.88 71 SER A O 1
ATOM 540 N N . ARG A 1 72 ? -9.062 -8.078 4.957 1 91.81 72 ARG A N 1
ATOM 541 C CA . ARG A 1 72 ? -8.062 -8.461 3.963 1 91.81 72 ARG A CA 1
ATOM 542 C C . ARG A 1 72 ? -6.73 -7.777 4.238 1 91.81 72 ARG A C 1
ATOM 544 O O . ARG A 1 72 ? -5.672 -8.398 4.098 1 91.81 72 ARG A O 1
ATOM 551 N N . PHE A 1 73 ? -6.727 -6.594 4.676 1 91.44 73 PHE A N 1
ATOM 552 C CA . PHE A 1 73 ? -5.477 -5.875 4.891 1 91.44 73 PHE A CA 1
ATOM 553 C C . PHE A 1 73 ? -4.84 -6.285 6.215 1 91.44 73 PHE A C 1
ATOM 555 O O . PHE A 1 73 ? -3.635 -6.113 6.406 1 91.44 73 PHE A O 1
ATOM 562 N N . SER A 1 74 ? -5.582 -6.82 7.145 1 88.5 74 SER A N 1
ATOM 563 C CA . SER A 1 74 ? -5.016 -7.281 8.406 1 88.5 74 SER A CA 1
ATOM 564 C C . SER A 1 74 ? -4.52 -8.719 8.297 1 88.5 74 SER A C 1
ATOM 566 O O . SER A 1 74 ? -3.668 -9.148 9.078 1 88.5 74 SER A O 1
ATOM 568 N N . GLY A 1 75 ? -4.93 -9.492 7.379 1 88.88 75 GLY A N 1
ATOM 569 C CA . GLY A 1 75 ? -4.547 -10.891 7.262 1 88.88 75 GLY A CA 1
ATOM 570 C C . GLY A 1 75 ? -3.664 -11.172 6.062 1 88.88 75 GLY A C 1
ATOM 571 O O . GLY A 1 75 ? -2.486 -10.812 6.055 1 88.88 75 GLY A O 1
ATOM 572 N N . ILE A 1 76 ? -4.309 -11.688 5.078 1 90.12 76 ILE A N 1
ATOM 573 C CA . ILE A 1 76 ? -3.59 -12.211 3.92 1 90.12 76 ILE A CA 1
ATOM 574 C C . ILE A 1 76 ? -2.941 -11.062 3.148 1 90.12 76 ILE A C 1
ATOM 576 O O . ILE A 1 76 ? -1.839 -11.211 2.617 1 90.12 76 ILE A O 1
ATOM 580 N N . GLY A 1 77 ? -3.65 -9.977 3.139 1 93 77 GLY A N 1
ATOM 581 C CA . GLY A 1 77 ? -3.1 -8.828 2.438 1 93 77 GLY A CA 1
ATOM 582 C C . GLY A 1 77 ? -1.797 -8.328 3.035 1 93 77 GLY A C 1
ATOM 583 O O . GLY A 1 77 ? -0.87 -7.973 2.307 1 93 77 GLY A O 1
ATOM 584 N N . MET A 1 78 ? -1.718 -8.266 4.32 1 93.56 78 MET A N 1
ATOM 585 C CA . MET A 1 78 ? -0.495 -7.848 5 1 93.56 78 MET A CA 1
ATOM 586 C C . MET A 1 78 ? 0.658 -8.789 4.68 1 93.56 78 MET A C 1
ATOM 588 O O . MET A 1 78 ? 1.771 -8.344 4.398 1 93.56 78 MET A O 1
ATOM 592 N N . ALA A 1 79 ? 0.405 -10.07 4.703 1 93.56 79 ALA A N 1
ATOM 593 C CA . ALA A 1 79 ? 1.424 -11.078 4.398 1 93.56 79 ALA A CA 1
ATOM 594 C C . ALA A 1 79 ? 1.961 -10.898 2.982 1 93.56 79 ALA A C 1
ATOM 596 O O . ALA A 1 79 ? 3.172 -10.961 2.758 1 93.56 79 ALA A O 1
ATOM 597 N N . ILE A 1 80 ? 1.058 -10.648 2.096 1 93.75 80 ILE A N 1
ATOM 598 C CA . ILE A 1 80 ? 1.423 -10.469 0.695 1 93.75 80 ILE A CA 1
ATOM 599 C C . ILE A 1 80 ? 2.25 -9.195 0.536 1 93.75 80 ILE A C 1
ATOM 601 O O . ILE A 1 80 ? 3.266 -9.188 -0.165 1 93.75 80 ILE A O 1
ATOM 605 N N . MET A 1 81 ? 1.811 -8.164 1.204 1 95.94 81 MET A N 1
ATOM 606 C CA . MET A 1 81 ? 2.508 -6.887 1.096 1 95.94 81 MET A CA 1
ATOM 607 C C . MET A 1 81 ? 3.939 -7.004 1.608 1 95.94 81 MET A C 1
ATOM 609 O O . MET A 1 81 ? 4.871 -6.508 0.975 1 95.94 81 MET A O 1
ATOM 613 N N . VAL A 1 82 ? 4.156 -7.641 2.711 1 96 82 VAL A N 1
ATOM 614 C CA . VAL A 1 82 ? 5.48 -7.777 3.303 1 96 82 VAL A CA 1
ATOM 615 C C . VAL A 1 82 ? 6.375 -8.609 2.387 1 96 82 VAL A C 1
ATOM 617 O O . VAL A 1 82 ? 7.559 -8.312 2.223 1 96 82 VAL A O 1
ATOM 620 N N . LEU A 1 83 ? 5.836 -9.594 1.783 1 95.56 83 LEU A N 1
ATOM 621 C CA . LEU A 1 83 ? 6.598 -10.422 0.854 1 95.56 83 LEU A CA 1
ATOM 622 C C . LEU A 1 83 ? 7 -9.617 -0.379 1 95.56 83 LEU A C 1
ATOM 624 O O . LEU A 1 83 ? 8.125 -9.758 -0.874 1 95.56 83 LEU A O 1
ATOM 628 N N . PHE A 1 84 ? 6.07 -8.844 -0.847 1 95.56 84 PHE A N 1
ATOM 629 C CA . PHE A 1 84 ? 6.395 -7.961 -1.966 1 95.56 84 PHE A CA 1
ATOM 630 C C . PHE A 1 84 ? 7.504 -6.988 -1.588 1 95.56 84 PHE A C 1
ATOM 632 O O . PHE A 1 84 ? 8.359 -6.668 -2.412 1 95.56 84 PHE A O 1
ATOM 639 N N . GLY A 1 85 ? 7.434 -6.527 -0.393 1 96.94 85 GLY A N 1
ATOM 640 C CA . GLY A 1 85 ? 8.516 -5.688 0.096 1 96.94 85 GLY A CA 1
ATOM 641 C C . GLY A 1 85 ? 9.859 -6.391 0.094 1 96.94 85 GLY A C 1
ATOM 642 O O . GLY A 1 85 ? 10.859 -5.828 -0.365 1 96.94 85 GLY A O 1
ATOM 643 N N . PHE A 1 86 ? 9.867 -7.555 0.535 1 97 86 PHE A N 1
ATOM 644 C CA . PHE A 1 86 ? 11.109 -8.32 0.599 1 97 86 PHE A CA 1
ATOM 645 C C . PHE A 1 86 ? 11.656 -8.578 -0.799 1 97 86 PHE A C 1
ATOM 647 O O . PHE A 1 86 ? 12.867 -8.461 -1.031 1 97 86 PHE A O 1
ATOM 654 N N . VAL A 1 87 ? 10.812 -8.938 -1.694 1 94.69 87 VAL A N 1
ATOM 655 C CA . VAL A 1 87 ? 11.211 -9.188 -3.076 1 94.69 87 VAL A CA 1
ATOM 656 C C . VAL A 1 87 ? 11.812 -7.922 -3.68 1 94.69 87 VAL A C 1
ATOM 658 O O . VAL A 1 87 ? 12.836 -7.98 -4.371 1 94.69 87 VAL A O 1
ATOM 661 N N . SER A 1 88 ? 11.188 -6.844 -3.436 1 95.25 88 SER A N 1
ATOM 662 C CA . SER A 1 88 ? 11.695 -5.566 -3.92 1 95.25 88 SER A CA 1
ATOM 663 C C . SER A 1 88 ? 13.078 -5.262 -3.34 1 95.25 88 SER A C 1
ATOM 665 O O . SER A 1 88 ? 13.961 -4.77 -4.047 1 95.25 88 SER A O 1
ATOM 667 N N . TYR A 1 89 ? 13.234 -5.527 -2.109 1 96 89 TYR A N 1
ATOM 668 C CA . TYR A 1 89 ? 14.523 -5.309 -1.463 1 96 89 TYR A CA 1
ATOM 669 C C . TYR A 1 89 ? 15.594 -6.211 -2.062 1 96 89 TYR A C 1
ATOM 671 O O . TYR A 1 89 ? 16.734 -5.773 -2.289 1 96 89 TYR A O 1
ATOM 679 N N . MET A 1 90 ? 15.305 -7.445 -2.287 1 95.31 90 MET A N 1
ATOM 680 C CA . MET A 1 90 ? 16.25 -8.383 -2.895 1 95.31 90 MET A CA 1
ATOM 681 C C . MET A 1 90 ? 16.656 -7.91 -4.285 1 95.31 90 MET A C 1
ATOM 683 O O . MET A 1 90 ? 17.812 -8.07 -4.68 1 95.31 90 MET A O 1
ATOM 687 N N . ARG A 1 91 ? 15.711 -7.395 -4.977 1 92 91 ARG A N 1
ATOM 688 C CA . ARG A 1 91 ? 16.016 -6.848 -6.297 1 92 91 ARG A CA 1
ATOM 689 C C . ARG A 1 91 ? 16.953 -5.656 -6.191 1 92 91 ARG A C 1
ATOM 691 O O . ARG A 1 91 ? 17.859 -5.504 -7.012 1 92 91 ARG A O 1
ATOM 698 N N . THR A 1 92 ? 16.781 -4.891 -5.184 1 91.69 92 THR A N 1
ATOM 699 C CA . THR A 1 92 ? 17.562 -3.678 -4.98 1 91.69 92 THR A CA 1
ATOM 700 C C . THR A 1 92 ? 19.016 -4.016 -4.711 1 91.69 92 THR A C 1
ATOM 702 O O . THR A 1 92 ? 19.922 -3.344 -5.215 1 91.69 92 THR A O 1
ATOM 705 N N . ILE A 1 93 ? 19.25 -5.023 -3.986 1 93.12 93 ILE A N 1
ATOM 706 C CA . ILE A 1 93 ? 20.625 -5.332 -3.611 1 93.12 93 ILE A CA 1
ATOM 707 C C . ILE A 1 93 ? 21.203 -6.332 -4.602 1 93.12 93 ILE A C 1
ATOM 709 O O . ILE A 1 93 ? 22.344 -6.797 -4.43 1 93.12 93 ILE A O 1
ATOM 713 N N . GLY A 1 94 ? 20.422 -6.754 -5.617 1 91.62 94 GLY A N 1
ATOM 714 C CA . GLY A 1 94 ? 20.906 -7.605 -6.691 1 91.62 94 GLY A CA 1
ATOM 715 C C . GLY A 1 94 ? 20.953 -9.078 -6.309 1 91.62 94 GLY A C 1
ATOM 716 O O . GLY A 1 94 ? 21.547 -9.883 -7.023 1 91.62 94 GLY A O 1
ATOM 717 N N . ALA A 1 95 ? 20.359 -9.414 -5.188 1 93.5 95 ALA A N 1
ATOM 718 C CA . ALA A 1 95 ? 20.438 -10.789 -4.699 1 93.5 95 ALA A CA 1
ATOM 719 C C . ALA A 1 95 ? 19.641 -11.734 -5.598 1 93.5 95 ALA A C 1
ATOM 721 O O . ALA A 1 95 ? 20.031 -12.891 -5.789 1 93.5 95 ALA A O 1
ATOM 722 N N . ASP A 1 96 ? 18.531 -11.328 -6.086 1 91.81 96 ASP A N 1
ATOM 723 C CA . ASP A 1 96 ? 17.734 -12.172 -6.965 1 91.81 96 ASP A CA 1
ATOM 724 C C . ASP A 1 96 ? 18.469 -12.492 -8.258 1 91.81 96 ASP A C 1
ATOM 726 O O . ASP A 1 96 ? 18.5 -13.641 -8.695 1 91.81 96 ASP A O 1
ATOM 730 N N . ALA A 1 97 ? 19.125 -11.508 -8.859 1 91.06 97 ALA A N 1
ATOM 731 C CA . ALA A 1 97 ? 19.906 -11.703 -10.07 1 91.06 97 ALA A CA 1
ATOM 732 C C . ALA A 1 97 ? 21.078 -12.664 -9.82 1 91.06 97 ALA A C 1
ATOM 734 O O . ALA A 1 97 ? 21.375 -13.523 -10.656 1 91.06 97 ALA A O 1
ATOM 735 N N . LYS A 1 98 ? 21.688 -12.477 -8.688 1 92.25 98 LYS A N 1
ATOM 736 C CA . LYS A 1 98 ? 22.812 -13.352 -8.352 1 92.25 98 LYS A CA 1
ATOM 737 C C . LYS A 1 98 ? 22.359 -14.805 -8.242 1 92.25 98 LYS A C 1
ATOM 739 O O . LYS A 1 98 ? 23.078 -15.719 -8.656 1 92.25 98 LYS A O 1
ATOM 744 N N . ALA A 1 99 ? 21.234 -14.945 -7.68 1 90.62 99 ALA A N 1
ATOM 745 C CA . ALA A 1 99 ? 20.688 -16.297 -7.547 1 90.62 99 ALA A CA 1
ATOM 746 C C . ALA A 1 99 ? 20.438 -16.922 -8.914 1 90.62 99 ALA A C 1
ATOM 748 O O . ALA A 1 99 ? 20.75 -18.094 -9.141 1 90.62 99 ALA A O 1
ATOM 749 N N . VAL A 1 100 ? 19.891 -16.219 -9.836 1 88.06 100 VAL A N 1
ATOM 750 C CA . VAL A 1 100 ? 19.578 -16.719 -11.164 1 88.06 100 VAL A CA 1
ATOM 751 C C . VAL A 1 100 ? 20.859 -17.062 -11.914 1 88.06 100 VAL A C 1
ATOM 753 O O . VAL A 1 100 ? 20.938 -18.109 -12.57 1 88.06 100 VAL A O 1
ATOM 756 N N . VAL A 1 101 ? 21.812 -16.25 -11.789 1 87.31 101 VAL A N 1
ATOM 757 C CA . VAL A 1 101 ? 23.094 -16.453 -12.469 1 87.31 101 VAL A CA 1
ATOM 758 C C . VAL A 1 101 ? 23.75 -17.719 -11.93 1 87.31 101 VAL A C 1
ATOM 760 O O . VAL A 1 101 ? 24.234 -18.562 -12.711 1 87.31 101 VAL A O 1
ATOM 763 N N . LEU A 1 102 ? 23.766 -17.844 -10.688 1 87.44 102 LEU A N 1
ATOM 764 C CA . LEU A 1 102 ? 24.453 -18.969 -10.062 1 87.44 102 LEU A CA 1
ATOM 765 C C . LEU A 1 102 ? 23.75 -20.281 -10.383 1 87.44 102 LEU A C 1
ATOM 767 O O . LEU A 1 102 ? 24.406 -21.297 -10.625 1 87.44 102 LEU A O 1
ATOM 771 N N . LEU A 1 103 ? 22.453 -20.188 -10.359 1 84.19 103 LEU A N 1
ATOM 772 C CA . LEU A 1 103 ? 21.688 -21.438 -10.539 1 84.19 103 LEU A CA 1
ATOM 773 C C . LEU A 1 103 ? 21.594 -21.797 -12.016 1 84.19 103 LEU A C 1
ATOM 775 O O . LEU A 1 103 ? 21.312 -22.953 -12.359 1 84.19 103 LEU A O 1
ATOM 779 N N . SER A 1 104 ? 21.828 -20.859 -12.859 1 83.12 104 SER A N 1
ATOM 780 C CA . SER A 1 104 ? 21.812 -21.125 -14.297 1 83.12 104 SER A CA 1
ATOM 781 C C . SER A 1 104 ? 23.188 -21.594 -14.781 1 83.12 104 SER A C 1
ATOM 783 O O . SER A 1 104 ? 23.312 -22.125 -15.883 1 83.12 104 SER A O 1
ATOM 785 N N . ALA A 1 105 ? 24.172 -21.469 -13.984 1 82.31 105 ALA A N 1
ATOM 786 C CA . ALA A 1 105 ? 25.562 -21.703 -14.367 1 82.31 105 ALA A CA 1
ATOM 787 C C . ALA A 1 105 ? 25.766 -23.156 -14.789 1 82.31 105 ALA A C 1
ATOM 789 O O . ALA A 1 105 ? 26.453 -23.438 -15.773 1 82.31 105 ALA A O 1
ATOM 790 N N . PRO A 1 106 ? 25.203 -24.031 -14.062 1 80.81 106 PRO A N 1
ATOM 791 C CA . PRO A 1 106 ? 25.438 -25.422 -14.469 1 80.81 106 PRO A CA 1
ATOM 792 C C . PRO A 1 106 ? 24.906 -25.719 -15.867 1 80.81 106 PRO A C 1
ATOM 794 O O . PRO A 1 106 ? 25.438 -26.594 -16.562 1 80.81 106 PRO A O 1
ATOM 797 N N . LEU A 1 107 ? 23.891 -25.047 -16.281 1 79.69 107 LEU A N 1
ATOM 798 C CA . LEU A 1 107 ? 23.297 -25.266 -17.594 1 79.69 107 LEU A CA 1
ATOM 799 C C . LEU A 1 107 ? 24.219 -24.766 -18.688 1 79.69 107 LEU A C 1
ATOM 801 O O . LEU A 1 107 ? 24.141 -25.219 -19.828 1 79.69 107 LEU A O 1
ATOM 805 N N . GLN A 1 108 ? 25.031 -23.891 -18.328 1 75.44 108 GLN A N 1
ATOM 806 C CA . GLN A 1 108 ? 25.953 -23.297 -19.297 1 75.44 108 GLN A CA 1
ATOM 807 C C . GLN A 1 108 ? 27.047 -24.297 -19.672 1 75.44 108 GLN A C 1
ATOM 809 O O . GLN A 1 108 ? 27.641 -24.188 -20.75 1 75.44 108 GLN A O 1
ATOM 814 N N . LYS A 1 109 ? 27.141 -25.25 -18.812 1 75.25 109 LYS A N 1
ATOM 815 C CA . LYS A 1 109 ? 28.234 -26.203 -19.047 1 75.25 109 LYS A CA 1
ATOM 816 C C . LYS A 1 109 ? 27.734 -27.422 -19.797 1 75.25 109 LYS A C 1
ATOM 818 O O . LYS A 1 109 ? 28.531 -28.219 -20.312 1 75.25 109 LYS A O 1
ATOM 823 N N . MET A 1 110 ? 26.438 -27.531 -19.922 1 74.94 110 MET A N 1
ATOM 824 C CA . MET A 1 110 ? 25.875 -28.703 -20.594 1 74.94 110 MET A CA 1
ATOM 825 C C . MET A 1 110 ? 25.781 -28.484 -22.094 1 74.94 110 MET A C 1
ATOM 827 O O . MET A 1 110 ? 25.516 -27.375 -22.547 1 74.94 110 MET A O 1
ATOM 831 N N . ARG A 1 111 ? 26.469 -29.391 -22.891 1 71.38 111 ARG A N 1
ATOM 832 C CA . ARG A 1 111 ? 26.453 -29.266 -24.344 1 71.38 111 ARG A CA 1
ATOM 833 C C . ARG A 1 111 ? 25.656 -30.391 -24.984 1 71.38 111 ARG A C 1
ATOM 835 O O . ARG A 1 111 ? 25.656 -31.516 -24.484 1 71.38 111 ARG A O 1
ATOM 842 N N . GLY A 1 112 ? 24.797 -30.047 -26.016 1 65.88 112 GLY A N 1
ATOM 843 C CA . GLY A 1 112 ? 24.438 -30.75 -27.234 1 65.88 112 GLY A CA 1
ATOM 844 C C . GLY A 1 112 ? 23.266 -31.703 -27.047 1 65.88 112 GLY A C 1
ATOM 845 O O . GLY A 1 112 ? 23 -32.531 -27.906 1 65.88 112 GLY A O 1
ATOM 846 N N . SER A 1 113 ? 22.547 -31.625 -25.984 1 80.56 113 SER A N 1
ATOM 847 C CA . SER A 1 113 ? 21.484 -32.625 -25.906 1 80.56 113 SER A CA 1
ATOM 848 C C . SER A 1 113 ? 20.125 -31.953 -25.703 1 80.56 113 SER A C 1
ATOM 850 O O . SER A 1 113 ? 20.031 -30.875 -25.109 1 80.56 113 SER A O 1
ATOM 852 N N . TYR A 1 114 ? 19.094 -32.531 -26.531 1 89.06 114 TYR A N 1
ATOM 853 C CA . TYR A 1 114 ? 17.719 -32.062 -26.375 1 89.06 114 TYR A CA 1
ATOM 854 C C . TYR A 1 114 ? 17.219 -32.281 -24.953 1 89.06 114 TYR A C 1
ATOM 856 O O . TYR A 1 114 ? 16.172 -31.766 -24.562 1 89.06 114 TYR A O 1
ATOM 864 N N . TRP A 1 115 ? 18.016 -33 -24.141 1 90.25 115 TRP A N 1
ATOM 865 C CA . TRP A 1 115 ? 17.734 -33.219 -22.719 1 90.25 115 TRP A CA 1
ATOM 866 C C . TRP A 1 115 ? 17.828 -31.922 -21.938 1 90.25 115 TRP A C 1
ATOM 868 O O . TRP A 1 115 ? 17.344 -31.828 -20.812 1 90.25 115 TRP A O 1
ATOM 878 N N . MET A 1 116 ? 18.281 -30.953 -22.609 1 91.88 116 MET A N 1
ATOM 879 C CA . MET A 1 116 ? 18.406 -29.656 -21.953 1 91.88 116 MET A CA 1
ATOM 880 C C . MET A 1 116 ? 17.047 -28.969 -21.828 1 91.88 116 MET A C 1
ATOM 882 O O . MET A 1 116 ? 16.891 -28.062 -21.016 1 91.88 116 MET A O 1
ATOM 886 N N . VAL A 1 117 ? 16.125 -29.469 -22.625 1 94.19 117 VAL A N 1
ATOM 887 C CA . VAL A 1 117 ? 14.805 -28.859 -22.578 1 94.19 117 VAL A CA 1
ATOM 888 C C . VAL A 1 117 ? 14.141 -29.172 -21.234 1 94.19 117 VAL A C 1
ATOM 890 O O . VAL A 1 117 ? 13.797 -28.266 -20.469 1 94.19 117 VAL A O 1
ATOM 893 N N . PRO A 1 118 ? 14.008 -30.516 -20.844 1 94.69 118 PRO A N 1
ATOM 894 C CA . PRO A 1 118 ? 13.406 -30.797 -19.531 1 94.69 118 PRO A CA 1
ATOM 895 C C . PRO A 1 118 ? 14.25 -30.297 -18.375 1 94.69 118 PRO A C 1
ATOM 897 O O . PRO A 1 118 ? 13.711 -29.859 -17.359 1 94.69 118 PRO A O 1
ATOM 900 N N . ILE A 1 119 ? 15.523 -30.328 -18.469 1 92.94 119 ILE A N 1
ATOM 901 C CA . ILE A 1 119 ? 16.406 -29.844 -17.406 1 92.94 119 ILE A CA 1
ATOM 902 C C . ILE A 1 119 ? 16.281 -28.328 -17.281 1 92.94 119 ILE A C 1
ATOM 904 O O . ILE A 1 119 ? 16.203 -27.797 -16.172 1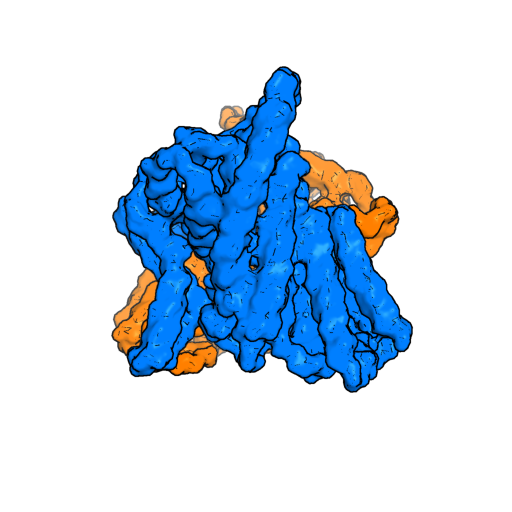 92.94 119 ILE A O 1
ATOM 908 N N . GLY A 1 120 ? 16.297 -27.656 -18.469 1 91.94 120 GLY A N 1
ATOM 909 C CA . GLY A 1 120 ? 16.109 -26.219 -18.453 1 91.94 120 GLY A CA 1
ATOM 910 C C . GLY A 1 120 ? 14.781 -25.797 -17.859 1 91.94 120 GLY A C 1
ATOM 911 O O . GLY A 1 120 ? 14.719 -24.828 -17.094 1 91.94 120 GLY A O 1
ATOM 912 N N . PHE A 1 121 ? 13.727 -26.5 -18.219 1 94.75 121 PHE A N 1
ATOM 913 C CA . PHE A 1 121 ? 12.406 -26.219 -17.688 1 94.75 121 PHE A CA 1
ATOM 914 C C . PHE A 1 121 ? 12.391 -26.391 -16.172 1 94.75 121 PHE A C 1
ATOM 916 O O . PHE A 1 121 ? 11.844 -25.562 -15.445 1 94.75 121 PHE A O 1
ATOM 923 N N . THR A 1 122 ? 13.008 -27.438 -15.695 1 93.38 122 THR A N 1
ATOM 924 C CA . THR A 1 122 ? 13.039 -27.734 -14.266 1 93.38 122 THR A CA 1
ATOM 925 C C . THR A 1 122 ? 13.844 -26.688 -13.508 1 93.38 122 THR A C 1
ATOM 927 O O . THR A 1 122 ? 13.422 -26.234 -12.445 1 93.38 122 THR A O 1
ATOM 930 N N . ILE A 1 123 ? 14.891 -26.25 -14.039 1 91.06 123 ILE A N 1
ATOM 931 C CA . ILE A 1 123 ? 15.711 -25.219 -13.414 1 91.06 123 ILE A CA 1
ATOM 932 C C . ILE A 1 123 ? 14.969 -23.891 -13.414 1 91.06 123 ILE A C 1
ATOM 934 O O . ILE A 1 123 ? 14.992 -23.156 -12.422 1 91.06 123 ILE A O 1
ATOM 938 N N . GLY A 1 124 ? 14.383 -23.609 -14.562 1 92.19 124 GLY A N 1
ATOM 939 C CA . GLY A 1 124 ? 13.57 -22.406 -14.625 1 92.19 124 GLY A CA 1
ATOM 940 C C . GLY A 1 124 ? 12.477 -22.359 -13.578 1 92.19 124 GLY A C 1
ATOM 941 O O . GLY A 1 124 ? 12.273 -21.344 -12.922 1 92.19 124 GLY A O 1
ATOM 942 N N . THR A 1 125 ? 11.828 -23.438 -13.414 1 93.69 125 THR A N 1
ATOM 943 C CA . THR A 1 125 ? 10.766 -23.547 -12.422 1 93.69 125 THR A CA 1
ATOM 944 C C . THR A 1 125 ? 11.312 -23.391 -11.008 1 93.69 125 THR A C 1
ATOM 946 O O . THR A 1 125 ? 10.688 -22.766 -10.156 1 93.69 125 THR A O 1
ATOM 949 N N . ALA A 1 126 ? 12.469 -23.938 -10.758 1 91.5 126 ALA A N 1
ATOM 950 C CA . ALA A 1 126 ? 13.117 -23.781 -9.461 1 91.5 126 ALA A CA 1
ATOM 951 C C . ALA A 1 126 ? 13.492 -22.328 -9.195 1 91.5 126 ALA A C 1
ATOM 953 O O . ALA A 1 126 ? 13.383 -21.844 -8.062 1 91.5 126 ALA A O 1
ATOM 954 N N . LEU A 1 127 ? 13.875 -21.688 -10.242 1 92 127 LEU A N 1
ATOM 955 C CA . LEU A 1 127 ? 14.281 -20.297 -10.117 1 92 127 LEU A CA 1
ATOM 956 C C . LEU A 1 127 ? 13.078 -19.406 -9.852 1 92 127 LEU A C 1
ATOM 958 O O . LEU A 1 127 ? 13.219 -18.312 -9.273 1 92 127 LEU A O 1
ATOM 962 N N . SER A 1 128 ? 11.922 -19.875 -10.227 1 93.12 128 SER A N 1
ATOM 963 C CA . SER A 1 128 ? 10.703 -19.109 -9.977 1 93.12 128 SER A CA 1
ATOM 964 C C . SER A 1 128 ? 10.406 -19.031 -8.477 1 93.12 128 SER A C 1
ATOM 966 O O . SER A 1 128 ? 9.664 -18.156 -8.031 1 93.12 128 SER A O 1
ATOM 968 N N . LEU A 1 129 ? 10.992 -19.906 -7.676 1 90.69 129 LEU A N 1
ATOM 969 C CA . LEU A 1 129 ? 10.875 -19.875 -6.223 1 90.69 129 LEU A CA 1
ATOM 970 C C . LEU A 1 129 ? 11.602 -18.656 -5.652 1 90.69 129 LEU A C 1
ATOM 972 O O . LEU A 1 129 ? 11.227 -18.141 -4.598 1 90.69 129 LEU A O 1
ATOM 976 N N . ILE A 1 130 ? 12.57 -18.203 -6.387 1 87.56 130 ILE A N 1
ATOM 977 C CA . ILE A 1 130 ? 13.438 -17.125 -5.926 1 87.56 130 ILE A CA 1
ATOM 978 C C . ILE A 1 130 ? 12.93 -15.789 -6.465 1 87.56 130 ILE A C 1
ATOM 980 O O . ILE A 1 130 ? 12.953 -14.781 -5.754 1 87.56 130 ILE A O 1
ATOM 984 N N . VAL A 1 131 ? 12.484 -15.852 -7.738 1 89 131 VAL A N 1
ATOM 985 C CA . VAL A 1 131 ? 11.969 -14.664 -8.414 1 89 131 VAL A CA 1
ATOM 986 C C . VAL A 1 131 ? 10.5 -14.875 -8.781 1 89 131 VAL A C 1
ATOM 988 O O . VAL A 1 131 ? 10.188 -15.344 -9.883 1 89 131 VAL A O 1
ATOM 991 N N . PRO A 1 132 ? 9.688 -14.336 -7.84 1 86.31 132 PRO A N 1
ATOM 992 C CA . PRO A 1 132 ? 8.266 -14.648 -8.039 1 86.31 132 PRO A CA 1
ATOM 993 C C . PRO A 1 132 ? 7.641 -13.844 -9.172 1 86.31 132 PRO A C 1
ATOM 995 O O . PRO A 1 132 ? 6.559 -14.188 -9.656 1 86.31 132 PRO A O 1
ATOM 998 N N . SER A 1 133 ? 8.281 -12.875 -9.672 1 86.88 133 SER A N 1
ATOM 999 C CA . SER A 1 133 ? 7.77 -12.109 -10.805 1 86.88 133 SER A CA 1
ATOM 1000 C C . SER A 1 133 ? 8.148 -12.758 -12.133 1 86.88 133 SER A C 1
ATOM 1002 O O . SER A 1 133 ? 9.328 -12.867 -12.461 1 86.88 133 SER A O 1
ATOM 1004 N N . ALA A 1 134 ? 7.133 -13.102 -12.875 1 90.88 134 ALA A N 1
ATOM 1005 C CA . ALA A 1 134 ? 7.363 -13.766 -14.156 1 90.88 134 ALA A CA 1
ATOM 1006 C C . ALA A 1 134 ? 8.148 -12.867 -15.109 1 90.88 134 ALA A C 1
ATOM 1008 O O . ALA A 1 134 ? 9.039 -13.336 -15.82 1 90.88 134 ALA A O 1
ATOM 1009 N N . SER A 1 135 ? 7.852 -11.617 -15.141 1 89.56 135 SER A N 1
ATOM 1010 C CA . SER A 1 135 ? 8.531 -10.68 -16.031 1 89.56 135 SER A CA 1
ATOM 1011 C C . SER A 1 135 ? 9.992 -10.5 -15.617 1 89.56 135 SER A C 1
ATOM 1013 O O . SER A 1 135 ? 10.883 -10.5 -16.469 1 89.56 135 SER A O 1
ATOM 1015 N N . ALA A 1 136 ? 10.117 -10.414 -14.328 1 88.38 136 ALA A N 1
ATOM 1016 C CA . ALA A 1 136 ? 11.484 -10.242 -13.836 1 88.38 136 ALA A CA 1
ATOM 1017 C C . ALA A 1 136 ? 12.32 -11.492 -14.094 1 88.38 136 ALA A C 1
ATOM 1019 O O . ALA A 1 136 ? 13.484 -11.398 -14.484 1 88.38 136 ALA A O 1
ATOM 1020 N N . LEU A 1 137 ? 11.734 -12.578 -13.867 1 92.5 137 LEU A N 1
ATOM 1021 C CA . LEU A 1 137 ? 12.445 -13.836 -14.086 1 92.5 137 LEU A CA 1
ATOM 1022 C C . LEU A 1 137 ? 12.781 -14.016 -15.562 1 92.5 137 LEU A C 1
ATOM 1024 O O . LEU A 1 137 ? 13.898 -14.422 -15.906 1 92.5 137 LEU A O 1
ATOM 1028 N N . SER A 1 138 ? 11.867 -13.703 -16.406 1 93.62 138 SER A N 1
ATOM 1029 C CA . SER A 1 138 ? 12.078 -13.844 -17.844 1 93.62 138 SER A CA 1
ATOM 1030 C C . SER A 1 138 ? 13.234 -12.969 -18.312 1 93.62 138 SER A C 1
ATOM 1032 O O . SER A 1 138 ? 14.062 -13.398 -19.125 1 93.62 138 SER A O 1
ATOM 1034 N N . LEU A 1 139 ? 13.266 -11.805 -17.828 1 90 139 LEU A N 1
ATOM 1035 C CA . LEU A 1 139 ? 14.336 -10.891 -18.219 1 90 139 LEU A CA 1
ATOM 1036 C C . LEU A 1 139 ? 15.695 -11.445 -17.797 1 90 139 LEU A C 1
ATOM 1038 O O . LEU A 1 139 ? 16.656 -11.391 -18.578 1 90 139 LEU A O 1
ATOM 1042 N N . LEU A 1 140 ? 15.727 -11.984 -16.625 1 88.75 140 LEU A N 1
ATOM 1043 C CA . LEU A 1 140 ? 16.984 -12.523 -16.109 1 88.75 140 LEU A CA 1
ATOM 1044 C C . LEU A 1 140 ? 17.391 -13.781 -16.859 1 88.75 140 LEU A C 1
ATOM 1046 O O . LEU A 1 140 ? 18.578 -13.984 -17.141 1 88.75 140 LEU A O 1
ATOM 1050 N N . LEU A 1 141 ? 16.422 -14.547 -17.188 1 91.94 141 LEU A N 1
ATOM 1051 C CA . LEU A 1 141 ? 16.703 -15.797 -17.875 1 91.94 141 LEU A CA 1
ATOM 1052 C C . LEU A 1 141 ? 17.094 -15.547 -19.328 1 91.94 141 LEU A C 1
ATOM 1054 O O . LEU A 1 141 ? 17.891 -16.297 -19.906 1 91.94 141 LEU A O 1
ATOM 1058 N N . VAL A 1 142 ? 16.547 -14.523 -19.953 1 91.31 142 VAL A N 1
ATOM 1059 C CA . VAL A 1 142 ? 16.953 -14.141 -21.297 1 91.31 142 VAL A CA 1
ATOM 1060 C C . VAL A 1 142 ? 18.438 -13.773 -21.297 1 91.31 142 VAL A C 1
ATOM 1062 O O . VAL A 1 142 ? 19.156 -14.109 -22.25 1 91.31 142 VAL A O 1
ATOM 1065 N N . ALA A 1 143 ? 18.844 -13.227 -20.266 1 86.75 143 ALA A N 1
ATOM 1066 C CA 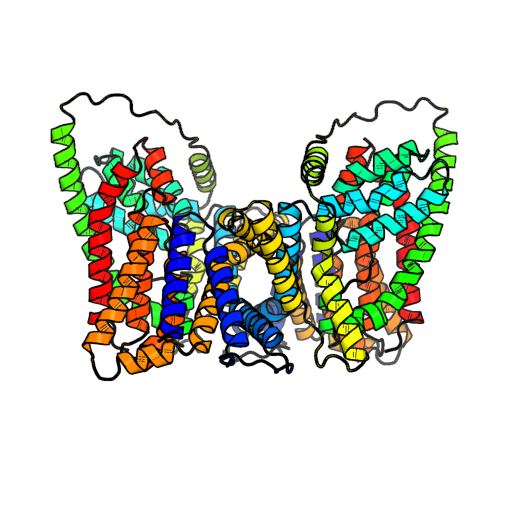. ALA A 1 143 ? 20.219 -12.758 -20.188 1 86.75 143 ALA A CA 1
ATOM 1067 C C . ALA A 1 143 ? 21.172 -13.898 -19.828 1 86.75 143 ALA A C 1
ATOM 1069 O O . ALA A 1 143 ? 22.359 -13.859 -20.172 1 86.75 143 ALA A O 1
ATOM 1070 N N . THR A 1 144 ? 20.688 -14.898 -19.219 1 85.81 144 THR A N 1
ATOM 1071 C CA . THR A 1 144 ? 21.594 -15.922 -18.688 1 85.81 144 THR A CA 1
ATOM 1072 C C . THR A 1 144 ? 21.375 -17.25 -19.406 1 85.81 144 THR A C 1
ATOM 1074 O O . THR A 1 144 ? 22.297 -17.797 -20.016 1 85.81 144 THR A O 1
ATOM 1077 N N . LEU A 1 145 ? 20.125 -17.641 -19.469 1 87.62 145 LEU A N 1
ATOM 1078 C CA . LEU A 1 145 ? 19.812 -18.984 -19.938 1 87.62 145 LEU A CA 1
ATOM 1079 C C . LEU A 1 145 ? 19.75 -19.016 -21.469 1 87.62 145 LEU A C 1
ATOM 1081 O O . LEU A 1 145 ? 20.141 -20.016 -22.078 1 87.62 145 LEU A O 1
ATOM 1085 N N . LEU A 1 146 ? 19.25 -17.984 -22.062 1 90.12 146 LEU A N 1
ATOM 1086 C CA . LEU A 1 146 ? 19.031 -17.953 -23.516 1 90.12 146 LEU A CA 1
ATOM 1087 C C . LEU A 1 146 ? 20.359 -18.141 -24.25 1 90.12 146 LEU A C 1
ATOM 1089 O O . LEU A 1 146 ? 20.484 -19.062 -25.062 1 90.12 146 LEU A O 1
ATOM 1093 N N . PRO A 1 147 ? 21.344 -17.312 -23.984 1 85.56 147 PRO A N 1
ATOM 1094 C CA . PRO A 1 147 ? 22.609 -17.516 -24.703 1 85.56 147 PRO A CA 1
ATOM 1095 C C . PRO A 1 147 ? 23.25 -18.859 -24.422 1 85.56 147 PRO A C 1
ATOM 1097 O O . PRO A 1 147 ? 23.828 -19.484 -25.328 1 85.56 147 PRO A O 1
ATOM 1100 N N . ALA A 1 148 ? 23.094 -19.312 -23.219 1 84.25 148 ALA A N 1
ATOM 1101 C CA . ALA A 1 148 ? 23.734 -20.562 -22.812 1 84.25 148 ALA A CA 1
ATOM 1102 C C . ALA A 1 148 ? 23.094 -21.75 -23.531 1 84.25 148 ALA A C 1
ATOM 1104 O O . ALA A 1 148 ? 23.812 -22.625 -24.031 1 84.25 148 ALA A O 1
ATOM 1105 N N . LEU A 1 149 ? 21.828 -21.812 -23.609 1 89.5 149 LEU A N 1
ATOM 1106 C CA . LEU A 1 149 ? 21.141 -22.969 -24.172 1 89.5 149 LEU A CA 1
ATOM 1107 C C . LEU A 1 149 ? 21.172 -22.922 -25.703 1 89.5 149 LEU A C 1
ATOM 1109 O O . LEU A 1 149 ? 21.203 -23.969 -26.359 1 89.5 149 LEU A O 1
ATOM 1113 N N . VAL A 1 150 ? 21.234 -21.766 -26.203 1 88.69 150 VAL A N 1
ATOM 1114 C CA . VAL A 1 150 ? 21.391 -21.641 -27.656 1 88.69 150 VAL A CA 1
ATOM 1115 C C . VAL A 1 150 ? 22.797 -22.109 -28.062 1 88.69 150 VAL A C 1
ATOM 1117 O O . VAL A 1 150 ? 22.953 -22.781 -29.078 1 88.69 150 VAL A O 1
ATOM 1120 N N . ALA A 1 151 ? 23.703 -21.734 -27.281 1 83.94 151 ALA A N 1
ATOM 1121 C CA . ALA A 1 151 ? 25.062 -22.172 -27.547 1 83.94 151 ALA A CA 1
ATOM 1122 C C . ALA A 1 151 ? 25.188 -23.688 -27.422 1 83.94 151 ALA A C 1
ATOM 1124 O O . ALA A 1 151 ? 26.016 -24.312 -28.094 1 83.94 151 ALA A O 1
ATOM 1125 N N . ALA A 1 152 ? 24.359 -24.219 -26.656 1 85 152 ALA A N 1
ATOM 1126 C CA . ALA A 1 152 ? 24.359 -25.656 -26.438 1 85 152 ALA A CA 1
ATOM 1127 C C . ALA A 1 152 ? 23.672 -26.391 -27.594 1 85 152 ALA A C 1
ATOM 1129 O O . ALA A 1 152 ? 23.703 -27.625 -27.672 1 85 152 ALA A O 1
ATOM 1130 N N . GLY A 1 153 ? 23 -25.609 -28.484 1 85.5 153 GLY A N 1
ATOM 1131 C CA . GLY A 1 153 ? 22.5 -26.219 -29.703 1 85.5 153 GLY A CA 1
ATOM 1132 C C . GLY A 1 153 ? 20.984 -26.125 -29.844 1 85.5 153 GLY A C 1
ATOM 1133 O O . GLY A 1 153 ? 20.422 -26.594 -30.828 1 85.5 153 GLY A O 1
ATOM 1134 N N . LEU A 1 154 ? 20.375 -25.609 -28.906 1 91.75 154 LEU A N 1
ATOM 1135 C CA . LEU A 1 154 ? 18.922 -25.469 -28.984 1 91.75 154 LEU A CA 1
ATOM 1136 C C . LEU A 1 154 ? 18.547 -24.234 -29.812 1 91.75 154 LEU A C 1
ATOM 1138 O O . LEU A 1 154 ? 19.328 -23.297 -29.922 1 91.75 154 LEU A O 1
ATOM 1142 N N . THR A 1 155 ? 17.422 -24.312 -30.391 1 93.31 155 THR A N 1
ATOM 1143 C CA . THR A 1 155 ? 16.938 -23.156 -31.156 1 93.31 155 THR A CA 1
ATOM 1144 C C . THR A 1 155 ? 16.484 -22.047 -30.219 1 93.31 155 THR A C 1
ATOM 1146 O O . THR A 1 155 ? 16 -22.312 -29.109 1 93.31 155 THR A O 1
ATOM 1149 N N . PRO A 1 156 ? 16.625 -20.812 -30.641 1 93.75 156 PRO A N 1
ATOM 1150 C CA . PRO A 1 156 ? 16.188 -19.688 -29.828 1 93.75 156 PRO A CA 1
ATOM 1151 C C . PRO A 1 156 ? 14.703 -19.781 -29.438 1 93.75 156 PRO A C 1
ATOM 1153 O O . PRO A 1 156 ? 14.328 -19.438 -28.312 1 93.75 156 PRO A O 1
ATOM 1156 N N . LEU A 1 157 ? 13.922 -20.266 -30.281 1 95.38 157 LEU A N 1
ATOM 1157 C CA . LEU A 1 157 ? 12.492 -20.375 -30.016 1 95.38 157 LEU A CA 1
ATOM 1158 C C . LEU A 1 157 ? 12.227 -21.422 -28.953 1 95.38 157 LEU A C 1
ATOM 1160 O O . LEU A 1 157 ? 11.336 -21.25 -28.109 1 95.38 157 LEU A O 1
ATOM 1164 N N . THR A 1 158 ? 12.953 -22.516 -28.984 1 95.94 158 THR A N 1
ATOM 1165 C CA . THR A 1 158 ? 12.836 -23.547 -27.969 1 95.94 158 THR A CA 1
ATOM 1166 C C . THR A 1 158 ? 13.242 -23.016 -26.594 1 95.94 158 THR A C 1
ATOM 1168 O O . THR A 1 158 ? 12.547 -23.234 -25.609 1 95.94 158 THR A O 1
ATOM 1171 N N . VAL A 1 159 ? 14.336 -22.312 -26.547 1 95 159 VAL A N 1
ATOM 1172 C CA . VAL A 1 159 ? 14.82 -21.75 -25.281 1 95 159 VAL A CA 1
ATOM 1173 C C . VAL A 1 159 ? 13.836 -20.703 -24.781 1 95 159 VAL A C 1
ATOM 1175 O O . VAL A 1 159 ? 13.555 -20.625 -23.594 1 95 159 VAL A O 1
ATOM 1178 N N . ALA A 1 160 ? 13.328 -19.891 -25.672 1 96.31 160 ALA A N 1
ATOM 1179 C CA . ALA A 1 160 ? 12.344 -18.875 -25.328 1 96.31 160 ALA A CA 1
ATOM 1180 C C . ALA A 1 160 ? 11.109 -19.5 -24.688 1 96.31 160 ALA A C 1
ATOM 1182 O O . ALA A 1 160 ? 10.562 -18.953 -23.734 1 96.31 160 ALA A O 1
ATOM 1183 N N . ALA A 1 161 ? 10.656 -20.609 -25.234 1 97.19 161 ALA A N 1
ATOM 1184 C CA . ALA A 1 161 ? 9.484 -21.297 -24.703 1 97.19 161 ALA A CA 1
ATOM 1185 C C . ALA A 1 161 ? 9.742 -21.781 -23.266 1 97.19 161 ALA A C 1
ATOM 1187 O O . ALA A 1 161 ? 8.859 -21.703 -22.422 1 97.19 161 ALA A O 1
ATOM 1188 N N . ILE A 1 162 ? 10.922 -22.25 -23.047 1 95.62 162 ILE A N 1
ATOM 1189 C CA . ILE A 1 162 ? 11.312 -22.719 -21.719 1 95.62 162 ILE A CA 1
ATOM 1190 C C . ILE A 1 162 ? 11.312 -21.547 -20.75 1 95.62 162 ILE A C 1
ATOM 1192 O O . ILE A 1 162 ? 10.828 -21.656 -19.625 1 95.62 162 ILE A O 1
ATOM 1196 N N . ILE A 1 163 ? 11.789 -20.422 -21.156 1 95.5 163 ILE A N 1
ATOM 1197 C CA . ILE A 1 163 ? 11.914 -19.25 -20.297 1 95.5 163 ILE A CA 1
ATOM 1198 C C . ILE A 1 163 ? 10.531 -18.734 -19.922 1 95.5 163 ILE A C 1
ATOM 1200 O O . ILE A 1 163 ? 10.258 -18.469 -18.734 1 95.5 163 ILE A O 1
ATOM 1204 N N . VAL A 1 164 ? 9.648 -18.656 -20.828 1 96.31 164 VAL A N 1
ATOM 1205 C CA . VAL A 1 164 ? 8.305 -18.125 -20.594 1 96.31 164 VAL A CA 1
ATOM 1206 C C . VAL A 1 164 ? 7.555 -19.031 -19.625 1 96.31 164 VAL A C 1
ATOM 1208 O O . VAL A 1 164 ? 6.797 -18.562 -18.781 1 96.31 164 VAL A O 1
ATOM 1211 N N . THR A 1 165 ? 7.793 -20.359 -19.734 1 96.44 165 THR A N 1
ATOM 1212 C CA . THR A 1 165 ? 7.016 -21.312 -18.953 1 96.44 165 THR A CA 1
ATOM 1213 C C . THR A 1 165 ? 7.703 -21.625 -17.625 1 96.44 165 THR A C 1
ATOM 1215 O O . THR A 1 165 ? 7.273 -22.516 -16.891 1 96.44 165 THR A O 1
ATOM 1218 N N . SER A 1 166 ? 8.766 -20.891 -17.297 1 93 166 SER A N 1
ATOM 1219 C CA . SER A 1 166 ? 9.516 -21.125 -16.062 1 93 166 SER A CA 1
ATOM 1220 C C . SER A 1 166 ? 8.711 -20.703 -14.836 1 93 166 SER A C 1
ATOM 1222 O O . SER A 1 166 ? 8.766 -21.359 -13.797 1 93 166 SER A O 1
ATOM 1224 N N . SER A 1 167 ? 8.023 -19.594 -14.922 1 90.69 167 SER A N 1
ATOM 1225 C CA . SER A 1 167 ? 7.207 -19.094 -13.82 1 90.69 167 SER A CA 1
ATOM 1226 C C . SER A 1 167 ? 5.773 -19.609 -13.922 1 90.69 167 SER A C 1
ATOM 1228 O O . SER A 1 167 ? 4.91 -18.938 -14.492 1 90.69 167 SER A O 1
ATOM 1230 N N . THR A 1 168 ? 5.449 -20.812 -13.328 1 90.38 168 THR A N 1
ATOM 1231 C CA . THR A 1 168 ? 4.129 -21.422 -13.477 1 90.38 168 THR A CA 1
ATOM 1232 C C . THR A 1 168 ? 3.604 -21.891 -12.117 1 90.38 168 THR A C 1
ATOM 1234 O O . THR A 1 168 ? 3.244 -21.078 -11.273 1 90.38 168 THR A O 1
ATOM 1237 N N . ILE A 1 169 ? 3.572 -23.25 -11.914 1 94.19 169 ILE A N 1
ATOM 1238 C CA . ILE A 1 169 ? 2.816 -23.734 -10.773 1 94.19 169 ILE A CA 1
ATOM 1239 C C . ILE A 1 169 ? 3.766 -24.391 -9.766 1 94.19 169 ILE A C 1
ATOM 1241 O O . ILE A 1 169 ? 3.525 -25.5 -9.305 1 94.19 169 ILE A O 1
ATOM 1245 N N . VAL A 1 170 ? 4.746 -23.625 -9.289 1 93.19 170 VAL A N 1
ATOM 1246 C CA . VAL A 1 170 ? 5.609 -24.125 -8.219 1 93.19 170 VAL A CA 1
ATOM 1247 C C . VAL A 1 170 ? 4.91 -23.969 -6.871 1 93.19 170 VAL A C 1
ATOM 1249 O O . VAL A 1 170 ? 4.371 -22.906 -6.566 1 93.19 170 VAL A O 1
ATOM 1252 N N . ALA A 1 171 ? 4.906 -25.062 -6.133 1 93.75 171 ALA A N 1
ATOM 1253 C CA . ALA A 1 171 ? 4.277 -25.047 -4.816 1 93.75 171 ALA A CA 1
ATOM 1254 C C . ALA A 1 171 ? 5.168 -24.344 -3.795 1 93.75 171 ALA A C 1
ATOM 1256 O O . ALA A 1 171 ? 6.191 -24.891 -3.377 1 93.75 171 ALA A O 1
ATOM 1257 N N . THR A 1 172 ? 4.809 -23.172 -3.414 1 93.94 172 THR A N 1
ATOM 1258 C CA . THR A 1 172 ? 5.559 -22.391 -2.434 1 93.94 172 THR A CA 1
ATOM 1259 C C . THR A 1 172 ? 4.613 -21.641 -1.508 1 93.94 172 THR A C 1
ATOM 1261 O O . THR A 1 172 ? 3.57 -21.156 -1.942 1 93.94 172 THR A O 1
ATOM 1264 N N . PRO A 1 173 ? 4.961 -21.609 -0.226 1 93.62 173 PRO A N 1
ATOM 1265 C CA . PRO A 1 173 ? 4.121 -20.875 0.724 1 93.62 173 PRO A CA 1
ATOM 1266 C C . PRO A 1 173 ? 4.23 -19.359 0.557 1 93.62 173 PRO A C 1
ATOM 1268 O O . PRO A 1 173 ? 3.535 -18.609 1.246 1 93.62 173 PRO A O 1
ATOM 1271 N N . LEU A 1 174 ? 5.031 -18.906 -0.391 1 93.38 174 LEU A N 1
ATOM 1272 C CA . LEU A 1 174 ? 5.262 -17.484 -0.572 1 93.38 174 LEU A CA 1
ATOM 1273 C C . LEU A 1 174 ? 4.391 -16.938 -1.697 1 93.38 174 LEU A C 1
ATOM 1275 O O . LEU A 1 174 ? 4.395 -15.727 -1.956 1 93.38 174 LEU A O 1
ATOM 1279 N N . GLU A 1 175 ? 3.684 -17.812 -2.371 1 93.75 175 GLU A N 1
ATOM 1280 C CA . GLU A 1 175 ? 2.838 -17.406 -3.488 1 93.75 175 GLU A CA 1
ATOM 1281 C C . GLU A 1 175 ? 1.495 -16.859 -2.998 1 93.75 175 GLU A C 1
ATOM 1283 O O . GLU A 1 175 ? 0.825 -17.5 -2.184 1 93.75 175 GLU A O 1
ATOM 1288 N N . ALA A 1 176 ? 1.119 -15.727 -3.504 1 93.25 176 ALA A N 1
ATOM 1289 C CA . ALA A 1 176 ? -0.054 -15 -3.035 1 93.25 176 ALA A CA 1
ATOM 1290 C C . ALA A 1 176 ? -1.315 -15.852 -3.154 1 93.25 176 ALA A C 1
ATOM 1292 O O . ALA A 1 176 ? -2.148 -15.867 -2.246 1 93.25 176 ALA A O 1
ATOM 1293 N N . GLY A 1 177 ? -1.514 -16.484 -4.27 1 95.06 177 GLY A N 1
ATOM 1294 C CA . GLY A 1 177 ? -2.688 -17.312 -4.461 1 95.06 177 GLY A CA 1
ATOM 1295 C C . GLY A 1 177 ? -2.77 -18.469 -3.469 1 95.06 177 GLY A C 1
ATOM 1296 O O . GLY A 1 177 ? -3.857 -18.828 -3.014 1 95.06 177 GLY A O 1
ATOM 1297 N N . LEU A 1 178 ? -1.645 -19 -3.141 1 96.38 178 LEU A N 1
ATOM 1298 C CA . LEU A 1 178 ? -1.613 -20.125 -2.209 1 96.38 178 LEU A CA 1
ATOM 1299 C C . LEU A 1 178 ? -1.806 -19.641 -0.774 1 96.38 178 LEU A C 1
ATOM 1301 O O . LEU A 1 178 ? -2.404 -20.344 0.044 1 96.38 178 LEU A O 1
ATOM 1305 N N . ILE A 1 179 ? -1.313 -18.469 -0.501 1 94.94 179 ILE A N 1
ATOM 1306 C CA . ILE A 1 179 ? -1.555 -17.859 0.804 1 94.94 179 ILE A CA 1
ATOM 1307 C C . ILE A 1 179 ? -3.055 -17.656 1.008 1 94.94 179 ILE A C 1
ATOM 1309 O O . ILE A 1 179 ? -3.596 -18 2.062 1 94.94 179 ILE A O 1
ATOM 1313 N N . GLN A 1 180 ? -3.686 -17.172 0.028 1 95.06 180 GLN A N 1
ATOM 1314 C CA . GLN A 1 180 ? -5.125 -16.953 0.108 1 95.06 180 GLN A CA 1
ATOM 1315 C C . GLN A 1 180 ? -5.879 -18.281 0.2 1 95.06 180 GLN A C 1
ATOM 1317 O O . GLN A 1 180 ? -6.859 -18.391 0.935 1 95.06 180 GLN A O 1
ATOM 1322 N N . GLY A 1 181 ? -5.457 -19.234 -0.636 1 95.69 181 GLY A N 1
ATOM 1323 C CA . GLY A 1 181 ? -6.098 -20.531 -0.587 1 95.69 181 GLY A CA 1
ATOM 1324 C C . GLY A 1 181 ? -6.066 -21.172 0.792 1 95.69 181 GLY A C 1
ATOM 1325 O O . GLY A 1 181 ? -7.074 -21.688 1.263 1 95.69 181 GLY A O 1
ATOM 1326 N N . ALA A 1 182 ? -4.961 -21.094 1.427 1 95 182 ALA A N 1
ATOM 1327 C CA . ALA A 1 182 ? -4.816 -21.641 2.777 1 95 182 ALA A CA 1
ATOM 1328 C C . ALA A 1 182 ? -5.77 -20.953 3.748 1 95 182 ALA A C 1
ATOM 1330 O O . ALA A 1 182 ? -6.371 -21.594 4.605 1 95 182 ALA A O 1
ATOM 1331 N N . ASP A 1 183 ? -5.914 -19.703 3.594 1 93.31 183 ASP A N 1
ATOM 1332 C CA . ASP A 1 183 ? -6.793 -18.906 4.461 1 93.31 183 ASP A CA 1
ATOM 1333 C C . ASP A 1 183 ? -8.258 -19.266 4.223 1 93.31 183 ASP A C 1
ATOM 1335 O O . ASP A 1 183 ? -9.039 -19.391 5.172 1 93.31 183 ASP A O 1
ATOM 1339 N N . LEU A 1 184 ? -8.602 -19.453 2.98 1 92.56 184 LEU A N 1
ATOM 1340 C CA . LEU A 1 184 ? -9.984 -19.719 2.609 1 92.56 184 LEU A CA 1
ATOM 1341 C C . LEU A 1 184 ? -10.445 -21.062 3.182 1 92.56 184 LEU A C 1
ATOM 1343 O O . LEU A 1 184 ? -11.625 -21.234 3.496 1 92.56 184 LEU A O 1
ATOM 1347 N N . VAL A 1 185 ? -9.508 -22 3.346 1 94.12 185 VAL A N 1
ATOM 1348 C CA . VAL A 1 185 ? -9.898 -23.328 3.805 1 94.12 185 VAL A CA 1
ATOM 1349 C C . VAL A 1 185 ? -9.555 -23.484 5.285 1 94.12 185 VAL A C 1
ATOM 1351 O O . VAL A 1 185 ? -9.844 -24.516 5.887 1 94.12 185 VAL A O 1
ATOM 1354 N N . GLY A 1 186 ? -8.93 -22.5 5.875 1 91.62 186 GLY A N 1
ATOM 1355 C CA . GLY A 1 186 ? -8.594 -22.531 7.293 1 91.62 186 GLY A CA 1
ATOM 1356 C C . GLY A 1 186 ? -7.484 -23.516 7.621 1 91.62 186 GLY A C 1
ATOM 1357 O O . GLY A 1 186 ? -7.547 -24.203 8.641 1 91.62 186 GLY A O 1
ATOM 1358 N N . MET A 1 187 ? -6.484 -23.656 6.707 1 91.12 187 MET A N 1
ATOM 1359 C CA . MET A 1 187 ? -5.352 -24.562 6.871 1 91.12 187 MET A CA 1
ATOM 1360 C C . MET A 1 187 ? -4.047 -23.781 6.996 1 91.12 187 MET A C 1
ATOM 1362 O O . MET A 1 187 ? -3.881 -22.734 6.359 1 91.12 187 MET A O 1
ATOM 1366 N N . PRO A 1 188 ? -3.168 -24.297 7.879 1 89.75 188 PRO A N 1
ATOM 1367 C CA . PRO A 1 188 ? -1.844 -23.672 7.852 1 89.75 188 PRO A CA 1
ATOM 1368 C C . PRO A 1 188 ? -1.192 -23.719 6.473 1 89.75 188 PRO A C 1
ATOM 1370 O O . PRO A 1 188 ? -1.338 -24.719 5.758 1 89.75 188 PRO A O 1
ATOM 1373 N N . ILE A 1 189 ? -0.49 -22.766 6.125 1 92.62 189 ILE A N 1
ATOM 1374 C CA . ILE A 1 189 ? 0.053 -22.578 4.785 1 92.62 189 ILE A CA 1
ATOM 1375 C C . ILE A 1 189 ? 0.955 -23.75 4.426 1 92.62 189 ILE A C 1
ATOM 1377 O O . ILE A 1 189 ? 0.954 -24.219 3.281 1 92.62 189 ILE A O 1
ATOM 1381 N N . SER A 1 190 ? 1.78 -24.25 5.383 1 91.88 190 SER A N 1
ATOM 1382 C CA . SER A 1 190 ? 2.686 -25.359 5.105 1 91.88 190 SER A CA 1
ATOM 1383 C C . SER A 1 190 ? 1.915 -26.641 4.773 1 91.88 190 SER A C 1
ATOM 1385 O O . SER A 1 190 ? 2.273 -27.359 3.844 1 91.88 190 SER A O 1
ATOM 1387 N N . GLU A 1 191 ? 0.868 -26.875 5.512 1 92.56 191 GLU A N 1
ATOM 1388 C CA . GLU A 1 191 ? 0.038 -28.047 5.254 1 92.56 191 GLU A CA 1
ATOM 1389 C C . GLU A 1 191 ? -0.707 -27.922 3.93 1 92.56 191 GLU A C 1
ATOM 1391 O O . GLU A 1 191 ? -0.82 -28.891 3.176 1 92.56 191 GLU A O 1
ATOM 1396 N N . TYR A 1 192 ? -1.206 -26.781 3.678 1 95.06 192 TYR A N 1
ATOM 1397 C CA . TYR A 1 192 ? -1.938 -26.516 2.441 1 95.06 192 TYR A CA 1
ATOM 1398 C C . TYR A 1 192 ? -1.045 -26.734 1.225 1 95.06 192 TYR A C 1
ATOM 1400 O O . TYR A 1 192 ? -1.436 -27.422 0.275 1 95.06 192 TYR A O 1
ATOM 1408 N N . VAL A 1 193 ? 0.145 -26.219 1.24 1 95.5 193 VAL A N 1
ATOM 1409 C CA . VAL A 1 193 ? 1.022 -26.188 0.075 1 95.5 193 VAL A CA 1
ATOM 1410 C C . VAL A 1 193 ? 1.738 -27.531 -0.063 1 95.5 193 VAL A C 1
ATOM 1412 O O . VAL A 1 193 ? 1.646 -28.188 -1.104 1 95.5 193 VAL A O 1
ATOM 1415 N N . TYR A 1 194 ? 2.381 -27.984 0.988 1 92.56 194 TYR A N 1
ATOM 1416 C CA . TYR A 1 194 ? 3.227 -29.156 0.893 1 92.56 194 TYR A CA 1
ATOM 1417 C C . TYR A 1 194 ? 2.426 -30.422 1.179 1 92.56 194 TYR A C 1
ATOM 1419 O O . TYR A 1 194 ? 2.762 -31.5 0.686 1 92.56 194 TYR A O 1
ATOM 1427 N N . GLY A 1 195 ? 1.348 -30.266 1.84 1 92 195 GLY A N 1
ATOM 1428 C CA . GLY A 1 195 ? 0.53 -31.438 2.162 1 92 195 GLY A CA 1
ATOM 1429 C C . GLY A 1 195 ? -0.534 -31.719 1.12 1 92 195 GLY A C 1
ATOM 1430 O O . GLY A 1 195 ? -1.034 -32.844 1.031 1 92 195 GLY A O 1
ATOM 1431 N N . ASN A 1 196 ? -0.891 -30.719 0.314 1 95.62 196 ASN A N 1
ATOM 1432 C CA . ASN A 1 196 ? -2 -30.891 -0.614 1 95.62 196 ASN A CA 1
ATOM 1433 C C . ASN A 1 196 ? -1.647 -30.406 -2.016 1 95.62 196 ASN A C 1
ATOM 1435 O O . ASN A 1 196 ? -1.387 -31.219 -2.912 1 95.62 196 ASN A O 1
ATOM 1439 N N . VAL A 1 197 ? -1.352 -29.141 -2.193 1 97.12 197 VAL A N 1
ATOM 1440 C CA . VAL A 1 197 ? -1.131 -28.531 -3.502 1 97.12 197 VAL A CA 1
ATOM 1441 C C . VAL A 1 197 ? 0.029 -29.234 -4.207 1 97.12 197 VAL A C 1
ATOM 1443 O O . VAL A 1 197 ? -0.038 -29.5 -5.41 1 97.12 197 VAL A O 1
ATOM 1446 N N . ALA A 1 198 ? 1.087 -29.547 -3.455 1 96.88 198 ALA A N 1
ATOM 1447 C CA . ALA A 1 198 ? 2.293 -30.156 -4.016 1 96.88 198 ALA A CA 1
ATOM 1448 C C . ALA A 1 198 ? 1.994 -31.531 -4.594 1 96.88 198 ALA A C 1
ATOM 1450 O O . ALA A 1 198 ? 2.627 -31.953 -5.566 1 96.88 198 ALA A O 1
ATOM 1451 N N . LYS A 1 199 ? 1.026 -32.188 -4.07 1 97 199 LYS A N 1
ATOM 1452 C CA . LYS A 1 199 ? 0.663 -33.5 -4.535 1 97 199 LYS A CA 1
ATOM 1453 C C . LYS A 1 199 ? 0.168 -33.469 -5.98 1 97 199 LYS A C 1
ATOM 1455 O O . LYS A 1 199 ? 0.332 -34.438 -6.723 1 97 199 LYS A O 1
ATOM 1460 N N . ALA A 1 200 ? -0.369 -32.375 -6.352 1 97.19 200 ALA A N 1
ATOM 1461 C CA . ALA A 1 200 ? -0.872 -32.25 -7.715 1 97.19 200 ALA A CA 1
ATOM 1462 C C . ALA A 1 200 ? 0.166 -31.578 -8.617 1 97.19 200 ALA A C 1
ATOM 1464 O O . ALA A 1 200 ? 0.356 -31.984 -9.766 1 97.19 200 ALA A O 1
ATOM 1465 N N . THR A 1 201 ? 0.858 -30.609 -8.102 1 97.5 201 THR A N 1
ATOM 1466 C CA . THR A 1 201 ? 1.692 -29.75 -8.945 1 97.5 201 THR A CA 1
ATOM 1467 C C . THR A 1 201 ? 3.008 -30.453 -9.281 1 97.5 201 THR A C 1
ATOM 1469 O O . THR A 1 201 ? 3.533 -30.297 -10.391 1 97.5 201 THR A O 1
ATOM 1472 N N . ILE A 1 202 ? 3.621 -31.219 -8.367 1 97 202 ILE A N 1
ATOM 1473 C CA . ILE A 1 202 ? 4.93 -31.828 -8.586 1 97 202 ILE A CA 1
ATOM 1474 C C . ILE A 1 202 ? 4.848 -32.844 -9.719 1 97 202 ILE A C 1
ATOM 1476 O O . ILE A 1 202 ? 5.609 -32.75 -10.688 1 97 202 ILE A O 1
ATOM 1480 N N . PRO A 1 203 ? 3.932 -33.75 -9.648 1 97.56 203 PRO A N 1
ATOM 1481 C CA . PRO A 1 203 ? 3.824 -34.688 -10.789 1 97.56 203 PRO A CA 1
ATOM 1482 C C . PRO A 1 203 ? 3.488 -33.969 -12.094 1 97.56 203 PRO A C 1
ATOM 1484 O O . PRO A 1 203 ? 3.953 -34.375 -13.164 1 97.56 203 PRO A O 1
ATOM 1487 N N . THR A 1 204 ? 2.639 -32.938 -12.047 1 98.06 204 THR A N 1
ATOM 1488 C CA . THR A 1 204 ? 2.291 -32.188 -13.234 1 98.06 204 THR A CA 1
ATOM 1489 C C . THR A 1 204 ? 3.539 -31.578 -13.867 1 98.06 204 THR A C 1
ATOM 1491 O O . THR A 1 204 ? 3.729 -31.656 -15.086 1 98.06 204 THR A O 1
ATOM 1494 N N . LEU A 1 205 ? 4.402 -31.016 -13.039 1 97.5 205 LEU A N 1
ATOM 1495 C CA . LEU A 1 205 ? 5.609 -30.359 -13.523 1 97.5 205 LEU A CA 1
ATOM 1496 C C . LEU A 1 205 ? 6.566 -31.375 -14.141 1 97.5 205 LEU A C 1
ATOM 1498 O O . LEU A 1 205 ? 7.18 -31.109 -15.172 1 97.5 205 LEU A O 1
ATOM 1502 N N . VAL A 1 206 ? 6.688 -32.531 -13.562 1 97.19 206 VAL A N 1
ATOM 1503 C CA . VAL A 1 206 ? 7.59 -33.562 -14.047 1 97.19 206 VAL A CA 1
ATOM 1504 C C . VAL A 1 206 ? 7.133 -34.031 -15.422 1 97.19 206 VAL A C 1
ATOM 1506 O O . VAL A 1 206 ? 7.93 -34.125 -16.359 1 97.19 206 VAL A O 1
ATOM 1509 N N . ILE A 1 207 ? 5.855 -34.312 -15.555 1 97.81 207 ILE A N 1
ATOM 1510 C CA . ILE A 1 207 ? 5.316 -34.781 -16.828 1 97.81 207 ILE A CA 1
ATOM 1511 C C . ILE A 1 207 ? 5.398 -33.688 -17.875 1 97.81 207 ILE A C 1
ATOM 1513 O O . ILE A 1 207 ? 5.715 -33.969 -19.031 1 97.81 207 ILE A O 1
ATOM 1517 N N . THR A 1 208 ? 5.129 -32.469 -17.453 1 97.38 208 THR A N 1
ATOM 1518 C CA . THR A 1 208 ? 5.145 -31.344 -18.391 1 97.38 208 THR A CA 1
ATOM 1519 C C . THR A 1 208 ? 6.547 -31.125 -18.953 1 97.38 208 THR A C 1
ATOM 1521 O O . THR A 1 208 ? 6.703 -30.719 -20.094 1 97.38 208 THR A O 1
ATOM 1524 N N . ALA A 1 209 ? 7.59 -31.391 -18.125 1 96.94 209 ALA A N 1
ATOM 1525 C CA . ALA A 1 209 ? 8.961 -31.25 -18.594 1 96.94 209 ALA A CA 1
ATOM 1526 C C . ALA A 1 209 ? 9.203 -32.125 -19.828 1 96.94 209 ALA A C 1
ATOM 1528 O O . ALA A 1 209 ? 9.844 -31.703 -20.797 1 96.94 209 ALA A O 1
ATOM 1529 N N . PHE A 1 210 ? 8.625 -33.281 -19.828 1 97.38 210 PHE A N 1
ATOM 1530 C CA . PHE A 1 210 ? 8.805 -34.188 -20.938 1 97.38 210 PHE A CA 1
ATOM 1531 C C . PHE A 1 210 ? 7.887 -33.844 -22.094 1 97.38 210 PHE A C 1
ATOM 1533 O O . PHE A 1 210 ? 8.242 -34.031 -23.266 1 97.38 210 PHE A O 1
ATOM 1540 N N . VAL A 1 211 ? 6.73 -33.375 -21.766 1 97.56 211 VAL A N 1
ATOM 1541 C CA . VAL A 1 211 ? 5.84 -32.875 -22.828 1 97.56 211 VAL A CA 1
ATOM 1542 C C . VAL A 1 211 ? 6.48 -31.703 -23.547 1 97.56 211 VAL A C 1
ATOM 1544 O O . VAL A 1 211 ? 6.367 -31.578 -24.766 1 97.56 211 VAL A O 1
ATOM 1547 N N . HIS A 1 212 ? 7.109 -30.906 -22.75 1 96.62 212 HIS A N 1
ATOM 1548 C CA . HIS A 1 212 ? 7.832 -29.766 -23.312 1 96.62 212 HIS A CA 1
ATOM 1549 C C . HIS A 1 212 ? 8.906 -30.234 -24.297 1 96.62 212 HIS A C 1
ATOM 1551 O O . HIS A 1 212 ? 9.047 -29.656 -25.375 1 96.62 212 HIS A O 1
ATOM 1557 N N . MET A 1 213 ? 9.641 -31.25 -23.938 1 96.19 213 MET A N 1
ATOM 1558 C CA . MET A 1 213 ? 10.695 -31.797 -24.781 1 96.19 213 MET A CA 1
ATOM 1559 C C . MET A 1 213 ? 10.125 -32.344 -26.094 1 96.19 213 MET A C 1
ATOM 1561 O O . MET A 1 213 ? 10.641 -32.031 -27.172 1 96.19 213 MET A O 1
ATOM 1565 N N . ALA A 1 214 ? 9.086 -33.094 -25.969 1 97.44 214 ALA A N 1
ATOM 1566 C CA . ALA A 1 214 ? 8.461 -33.688 -27.141 1 97.44 214 ALA A CA 1
ATOM 1567 C C . ALA A 1 214 ? 7.895 -32.625 -28.078 1 97.44 214 ALA A C 1
ATOM 1569 O O . ALA A 1 214 ? 8.055 -32.719 -29.297 1 97.44 214 ALA A O 1
ATOM 1570 N N . TRP A 1 215 ? 7.258 -31.688 -27.516 1 97.5 215 TRP A N 1
ATOM 1571 C CA . TRP A 1 215 ? 6.609 -30.656 -28.328 1 97.5 215 TRP A CA 1
ATOM 1572 C C . TRP A 1 215 ? 7.641 -29.766 -29 1 97.5 215 TRP A C 1
ATOM 1574 O O . TRP A 1 215 ? 7.496 -29.422 -30.188 1 97.5 215 TRP A O 1
ATOM 1584 N N . GLN A 1 216 ? 8.656 -29.359 -28.281 1 97.12 216 GLN A N 1
ATOM 1585 C CA . GLN A 1 216 ? 9.703 -28.516 -28.875 1 97.12 216 GLN A CA 1
ATOM 1586 C C . GLN A 1 216 ? 10.438 -29.266 -29.984 1 97.12 216 GLN A C 1
ATOM 1588 O O . GLN A 1 216 ? 10.781 -28.672 -31.016 1 97.12 216 GLN A O 1
ATOM 1593 N N . HIS A 1 217 ? 10.711 -30.531 -29.734 1 95.19 217 HIS A N 1
ATOM 1594 C CA . HIS A 1 217 ? 11.352 -31.344 -30.75 1 95.19 217 HIS A CA 1
ATOM 1595 C C . HIS A 1 217 ? 10.516 -31.406 -32.031 1 95.19 217 HIS A C 1
ATOM 1597 O O . HIS A 1 217 ? 11.047 -31.281 -33.125 1 95.19 217 HIS A O 1
ATOM 1603 N N . HIS A 1 218 ? 9.289 -31.641 -31.844 1 95.94 218 HIS A N 1
ATOM 1604 C CA . HIS A 1 218 ? 8.367 -31.672 -32.969 1 95.94 218 HIS A CA 1
ATOM 1605 C C . HIS A 1 218 ? 8.359 -30.344 -33.719 1 95.94 218 HIS A C 1
ATOM 1607 O O . HIS A 1 218 ? 8.438 -30.312 -34.938 1 95.94 218 HIS A O 1
ATOM 1613 N N . CYS A 1 219 ? 8.273 -29.203 -33.031 1 95.69 219 CYS A N 1
ATOM 1614 C CA . CYS A 1 219 ? 8.211 -27.875 -33.625 1 95.69 219 CYS A CA 1
ATOM 1615 C C . CYS A 1 219 ? 9.508 -27.531 -34.344 1 95.69 219 CYS A C 1
ATOM 1617 O O . CYS A 1 219 ? 9.492 -26.922 -35.406 1 95.69 219 CYS A O 1
ATOM 1619 N N . ASP A 1 220 ? 10.602 -27.922 -33.688 1 94.25 220 ASP A N 1
ATOM 1620 C CA . ASP A 1 220 ? 11.891 -27.656 -34.312 1 94.25 220 ASP A CA 1
ATOM 1621 C C . ASP A 1 220 ? 12.039 -28.453 -35.625 1 94.25 220 ASP A C 1
ATOM 1623 O O . ASP A 1 220 ? 12.602 -27.953 -36.594 1 94.25 220 ASP A O 1
ATOM 1627 N N . LYS A 1 221 ? 11.578 -29.672 -35.625 1 93.25 221 LYS A N 1
ATOM 1628 C CA . LYS A 1 221 ? 11.609 -30.484 -36.844 1 93.25 221 LYS A CA 1
ATOM 1629 C C . LYS A 1 221 ? 10.734 -29.891 -37.938 1 93.25 221 LYS A C 1
ATOM 1631 O O . LYS A 1 221 ? 11.125 -29.875 -39.094 1 93.25 221 LYS A O 1
ATOM 1636 N N . VAL A 1 222 ? 9.617 -29.469 -37.531 1 93.44 222 VAL A N 1
ATOM 1637 C CA . VAL A 1 222 ? 8.695 -28.859 -38.5 1 93.44 222 VAL A CA 1
ATOM 1638 C C . VAL A 1 222 ? 9.281 -27.562 -39.031 1 93.44 222 VAL A C 1
ATOM 1640 O O . VAL A 1 222 ? 9.172 -27.297 -40.25 1 93.44 222 VAL A O 1
ATOM 1643 N N . ASP A 1 223 ? 9.844 -26.766 -38.219 1 90.44 223 ASP A N 1
ATOM 1644 C CA . ASP A 1 223 ? 10.438 -25.5 -38.625 1 90.44 223 ASP A CA 1
ATOM 1645 C C . ASP A 1 223 ? 11.641 -25.734 -39.531 1 90.44 223 ASP A C 1
ATOM 1647 O O . ASP A 1 223 ? 11.883 -24.969 -40.469 1 90.44 223 ASP A O 1
ATOM 1651 N N . ALA A 1 224 ? 12.43 -26.688 -39.25 1 85.5 224 ALA A N 1
ATOM 1652 C CA . ALA A 1 224 ? 13.586 -27.031 -40.062 1 85.5 224 ALA A CA 1
ATOM 1653 C C . ALA A 1 224 ? 13.148 -27.484 -41.469 1 85.5 224 ALA A C 1
ATOM 1655 O O . ALA A 1 224 ? 13.82 -27.188 -42.438 1 85.5 224 ALA A O 1
ATOM 1656 N N . ARG A 1 225 ? 12.062 -28.078 -41.5 1 83.94 225 ARG A N 1
ATOM 1657 C CA . ARG A 1 225 ? 11.531 -28.5 -42.781 1 83.94 225 ARG A CA 1
ATOM 1658 C C . ARG A 1 225 ? 11 -27.328 -43.594 1 83.94 225 ARG A C 1
ATOM 1660 O O . ARG A 1 225 ?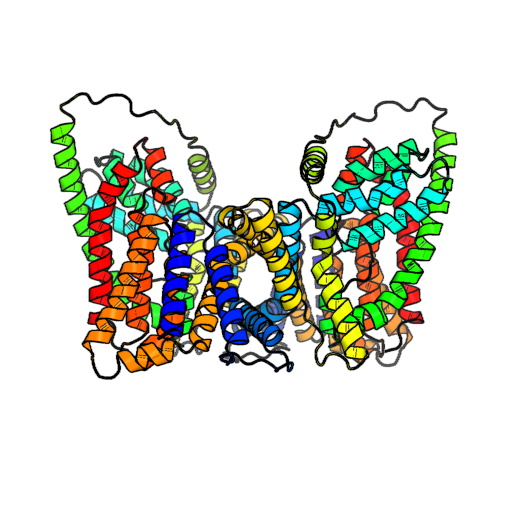 11.062 -27.312 -44.812 1 83.94 225 ARG A O 1
ATOM 1667 N N . LYS A 1 226 ? 10.5 -26.312 -42.75 1 71 226 LYS A N 1
ATOM 1668 C CA . LYS A 1 226 ? 9.938 -25.141 -43.438 1 71 226 LYS A CA 1
ATOM 1669 C C . LYS A 1 226 ? 11.023 -24.156 -43.844 1 71 226 LYS A C 1
ATOM 1671 O O . LYS A 1 226 ? 10.875 -23.406 -44.812 1 71 226 LYS A O 1
ATOM 1676 N N . SER A 1 227 ? 11.969 -23.828 -43.094 1 63.78 227 SER A N 1
ATOM 1677 C CA . SER A 1 227 ? 13 -22.812 -43.312 1 63.78 227 SER A CA 1
ATOM 1678 C C . SER A 1 227 ? 13.906 -23.203 -44.469 1 63.78 227 SER A C 1
ATOM 1680 O O . SER A 1 227 ? 14.844 -22.469 -44.812 1 63.78 227 SER A O 1
ATOM 1682 N N . ALA A 1 228 ? 14.078 -24.359 -45.125 1 49.47 228 ALA A N 1
ATOM 1683 C CA . ALA A 1 228 ? 14.789 -24.312 -46.406 1 49.47 228 ALA A CA 1
ATOM 1684 C C . ALA A 1 228 ? 14.312 -23.125 -47.25 1 49.47 228 ALA A C 1
ATOM 1686 O O . ALA A 1 228 ? 14.805 -22.906 -48.375 1 49.47 228 ALA A O 1
ATOM 1687 N N . LEU A 1 229 ? 13.164 -22.578 -47.062 1 38.16 229 LEU A N 1
ATOM 1688 C CA . LEU A 1 229 ? 12.75 -21.375 -47.781 1 38.16 229 LEU A CA 1
ATOM 1689 C C . LEU A 1 229 ? 13.227 -20.125 -47.062 1 38.16 229 LEU A C 1
ATOM 1691 O O . LEU A 1 229 ? 13.211 -20.047 -45.844 1 38.16 229 LEU A O 1
ATOM 1695 N N . PRO A 1 230 ? 13.969 -19.078 -47.688 1 39.72 230 PRO A N 1
ATOM 1696 C CA . PRO A 1 230 ? 14.648 -17.891 -47.188 1 39.72 230 PRO A CA 1
ATOM 1697 C C . PRO A 1 230 ? 13.75 -17 -46.312 1 39.72 230 PRO A C 1
ATOM 1699 O O . PRO A 1 230 ? 12.789 -16.422 -46.844 1 39.72 230 PRO A O 1
ATOM 1702 N N . THR A 1 231 ? 12.93 -17.312 -45.562 1 37 231 THR A N 1
ATOM 1703 C CA . THR A 1 2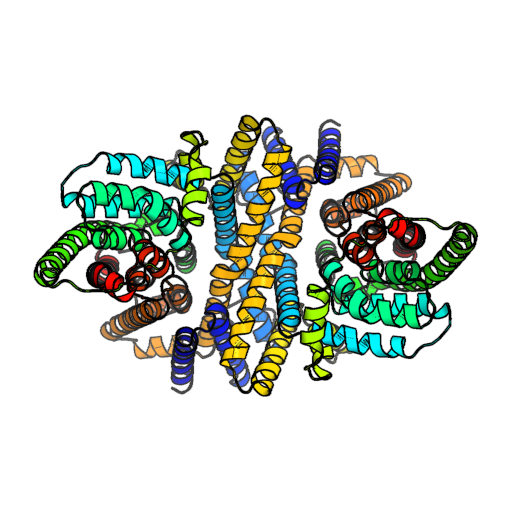31 ? 11.977 -16.344 -45.031 1 37 231 THR A CA 1
ATOM 1704 C C . THR A 1 231 ? 12.703 -15.148 -44.438 1 37 231 THR A C 1
ATOM 1706 O O . THR A 1 231 ? 13.727 -15.305 -43.75 1 37 231 THR A O 1
ATOM 1709 N N . SER A 1 232 ? 12.352 -13.891 -44.938 1 34.69 232 SER A N 1
ATOM 1710 C CA . SER A 1 232 ? 12.68 -12.469 -44.938 1 34.69 232 SER A CA 1
ATOM 1711 C C . SER A 1 232 ? 12.93 -11.969 -43.5 1 34.69 232 SER A C 1
ATOM 1713 O O . SER A 1 232 ? 12.688 -12.703 -42.531 1 34.69 232 SER A O 1
ATOM 1715 N N . ASP A 1 233 ? 12.141 -10.719 -43.156 1 34.66 233 ASP A N 1
ATOM 1716 C CA . ASP A 1 233 ? 12.18 -9.375 -42.594 1 34.66 233 ASP A CA 1
ATOM 1717 C C . ASP A 1 233 ? 11.891 -9.406 -41.094 1 34.66 233 ASP A C 1
ATOM 1719 O O . ASP A 1 233 ? 10.727 -9.367 -40.688 1 34.66 233 ASP A O 1
ATOM 1723 N N . ALA A 1 234 ? 12.344 -10.211 -40.375 1 35.38 234 ALA A N 1
ATOM 1724 C CA . ALA A 1 234 ? 11.906 -10.023 -39 1 35.38 234 ALA A CA 1
ATOM 1725 C C . ALA A 1 234 ? 12.375 -8.672 -38.438 1 35.38 234 ALA A C 1
ATOM 1727 O O . ALA A 1 234 ? 13.539 -8.305 -38.625 1 35.38 234 ALA A O 1
ATOM 1728 N N . PRO A 1 235 ? 11.547 -7.719 -38.281 1 34.41 235 PRO A N 1
ATOM 1729 C CA . PRO A 1 235 ? 11.977 -6.434 -37.719 1 34.41 235 PRO A CA 1
ATOM 1730 C C . PRO A 1 235 ? 12.898 -6.594 -36.5 1 34.41 235 PRO A C 1
ATOM 1732 O O . PRO A 1 235 ? 12.656 -7.441 -35.656 1 34.41 235 PRO A O 1
ATOM 1735 N N . SER A 1 236 ? 14.195 -6.348 -36.688 1 35.59 236 SER A N 1
ATOM 1736 C CA . SER A 1 236 ? 15.188 -6.191 -35.625 1 35.59 236 SER A CA 1
ATOM 1737 C C . SER A 1 236 ? 14.648 -5.34 -34.5 1 35.59 236 SER A C 1
ATOM 1739 O O . SER A 1 236 ? 14.648 -4.109 -34.562 1 35.59 236 SER A O 1
ATOM 1741 N N . ILE A 1 237 ? 13.523 -5.555 -34.031 1 34.38 237 ILE A N 1
ATOM 1742 C CA . ILE A 1 237 ? 13.273 -4.648 -32.906 1 34.38 237 ILE A CA 1
ATOM 1743 C C . ILE A 1 237 ? 14.438 -4.719 -31.922 1 34.38 237 ILE A C 1
ATOM 1745 O O . ILE A 1 237 ? 14.695 -5.773 -31.344 1 34.38 237 ILE A O 1
ATOM 1749 N N . GLN A 1 238 ? 15.492 -4.039 -32.25 1 36.69 238 GLN A N 1
ATOM 1750 C CA . GLN A 1 238 ? 16.594 -3.75 -31.328 1 36.69 238 GLN A CA 1
ATOM 1751 C C . GLN A 1 238 ? 16.078 -3.445 -29.922 1 36.69 238 GLN A C 1
ATOM 1753 O O . GLN A 1 238 ? 15.578 -2.35 -29.656 1 36.69 238 GLN A O 1
ATOM 1758 N N . HIS A 1 239 ? 15.312 -4.234 -29.312 1 42 239 HIS A N 1
ATOM 1759 C CA . HIS A 1 239 ? 14.867 -3.838 -27.984 1 42 239 HIS A CA 1
ATOM 1760 C C . HIS A 1 239 ? 16.047 -3.592 -27.062 1 42 239 HIS A C 1
ATOM 1762 O O . HIS A 1 239 ? 17.094 -4.246 -27.188 1 42 239 HIS A O 1
ATOM 1768 N N . ASP A 1 240 ? 16.078 -2.57 -26.391 1 44.78 240 ASP A N 1
ATOM 1769 C CA . ASP A 1 240 ? 16.922 -1.969 -25.375 1 44.78 240 ASP A CA 1
ATOM 1770 C C . ASP A 1 240 ? 17.281 -2.986 -24.281 1 44.78 240 ASP A C 1
ATOM 1772 O O . ASP A 1 240 ? 16.422 -3.375 -23.484 1 44.78 240 ASP A O 1
ATOM 1776 N N . THR A 1 241 ? 18.156 -3.939 -24.531 1 55.31 241 THR A N 1
ATOM 1777 C CA . THR A 1 241 ? 18.828 -4.859 -23.625 1 55.31 241 THR A CA 1
ATOM 1778 C C . THR A 1 241 ? 19.328 -4.125 -22.375 1 55.31 241 THR A C 1
ATOM 1780 O O . THR A 1 241 ? 20.109 -4.676 -21.594 1 55.31 241 THR A O 1
ATOM 1783 N N . SER A 1 242 ? 18.906 -2.984 -22.281 1 59.03 242 SER A N 1
ATOM 1784 C CA . SER A 1 242 ? 19.422 -2.174 -21.188 1 59.03 242 SER A CA 1
ATOM 1785 C C . SER A 1 242 ? 19 -2.732 -19.828 1 59.03 242 SER A C 1
ATOM 1787 O O . SER A 1 242 ? 19.797 -2.77 -18.891 1 59.03 242 SER A O 1
ATOM 1789 N N . ALA A 1 243 ? 17.828 -3.365 -19.766 1 59.22 243 ALA A N 1
ATOM 1790 C CA . ALA A 1 243 ? 17.375 -3.9 -18.469 1 59.22 243 ALA A CA 1
ATOM 1791 C C . ALA A 1 243 ? 18.141 -5.172 -18.109 1 59.22 243 ALA A C 1
ATOM 1793 O O . ALA A 1 243 ? 18.469 -5.398 -16.953 1 59.22 243 ALA A O 1
ATOM 1794 N N . VAL A 1 244 ? 18.469 -5.93 -19.078 1 62.12 244 VAL A N 1
ATOM 1795 C CA . VAL A 1 244 ? 19.219 -7.172 -18.906 1 62.12 244 VAL A CA 1
ATOM 1796 C C . VAL A 1 244 ? 20.641 -6.855 -18.469 1 62.12 244 VAL A C 1
ATOM 1798 O O . VAL A 1 244 ? 21.156 -7.465 -17.516 1 62.12 244 VAL A O 1
ATOM 1801 N N . ASP A 1 245 ? 21.109 -5.875 -19.141 1 69.5 245 ASP A N 1
ATOM 1802 C CA . ASP A 1 245 ? 22.484 -5.484 -18.828 1 69.5 245 ASP A CA 1
ATOM 1803 C C . ASP A 1 245 ? 22.594 -4.93 -17.406 1 69.5 245 ASP A C 1
ATOM 1805 O O . ASP A 1 245 ? 23.547 -5.223 -16.688 1 69.5 245 ASP A O 1
ATOM 1809 N N . ASP A 1 246 ? 21.578 -4.215 -17.109 1 67.31 246 ASP A N 1
ATOM 1810 C CA . ASP A 1 246 ? 21.578 -3.619 -15.781 1 67.31 246 ASP A CA 1
ATOM 1811 C C . ASP A 1 246 ? 21.469 -4.695 -14.703 1 67.31 246 ASP A C 1
ATOM 1813 O O . ASP A 1 246 ? 22.156 -4.625 -13.68 1 67.31 246 ASP A O 1
ATOM 1817 N N . ALA A 1 247 ? 20.703 -5.695 -14.961 1 65.94 247 ALA A N 1
ATOM 1818 C CA . ALA A 1 247 ? 20.547 -6.777 -13.992 1 65.94 247 ALA A CA 1
ATOM 1819 C C . ALA A 1 247 ? 21.844 -7.586 -13.859 1 65.94 247 ALA A C 1
ATOM 1821 O O . ALA A 1 247 ? 22.25 -7.938 -12.75 1 65.94 247 ALA A O 1
ATOM 1822 N N . LEU A 1 248 ? 22.469 -7.77 -14.891 1 72.94 248 LEU A N 1
ATOM 1823 C CA . LEU A 1 248 ? 23.703 -8.547 -14.883 1 72.94 248 LEU A CA 1
ATOM 1824 C C . LEU A 1 248 ? 24.828 -7.754 -14.25 1 72.94 248 LEU A C 1
ATOM 1826 O O . LEU A 1 248 ? 25.672 -8.32 -13.539 1 72.94 248 LEU A O 1
ATOM 1830 N N . ARG A 1 249 ? 24.781 -6.523 -14.516 1 74.06 249 ARG A N 1
ATOM 1831 C CA . ARG A 1 249 ? 25.797 -5.672 -13.898 1 74.06 249 ARG A CA 1
ATOM 1832 C C . ARG A 1 249 ? 25.641 -5.645 -12.383 1 74.06 249 ARG A C 1
ATOM 1834 O O . ARG A 1 249 ? 26.641 -5.691 -11.656 1 74.06 249 ARG A O 1
ATOM 1841 N N . ARG A 1 250 ? 24.469 -5.68 -12.031 1 71.19 250 ARG A N 1
ATOM 1842 C CA . ARG A 1 250 ? 24.172 -5.66 -10.602 1 71.19 250 ARG A CA 1
ATOM 1843 C C . ARG A 1 250 ? 24.594 -6.965 -9.938 1 71.19 250 ARG A C 1
ATOM 1845 O O . ARG A 1 250 ? 24.984 -6.977 -8.766 1 71.19 250 ARG A O 1
ATOM 1852 N N . ALA A 1 251 ? 24.578 -8.078 -10.656 1 76.75 251 ALA A N 1
ATOM 1853 C CA . ALA A 1 251 ? 24.891 -9.406 -10.141 1 76.75 251 ALA A CA 1
ATOM 1854 C C . ALA A 1 251 ? 26.406 -9.656 -10.156 1 76.75 251 ALA A C 1
ATOM 1856 O O . ALA A 1 251 ? 26.922 -10.391 -9.32 1 76.75 251 ALA A O 1
ATOM 1857 N N . ALA A 1 252 ? 27.156 -9.227 -11.031 1 78.31 252 ALA A N 1
ATOM 1858 C CA . ALA A 1 252 ? 28.562 -9.539 -11.281 1 78.31 252 ALA A CA 1
ATOM 1859 C C . ALA A 1 252 ? 29.422 -9.18 -10.07 1 78.31 252 ALA A C 1
ATOM 1861 O O . ALA A 1 252 ? 30.375 -9.891 -9.742 1 78.31 252 ALA A O 1
ATOM 1862 N N . GLY A 1 253 ? 29.078 -8.266 -9.32 1 81.25 253 GLY A N 1
ATOM 1863 C CA . GLY A 1 253 ? 29.953 -7.855 -8.234 1 81.25 253 GLY A CA 1
ATOM 1864 C C . GLY A 1 253 ? 29.484 -8.328 -6.875 1 81.25 253 GLY A C 1
ATOM 1865 O O . GLY A 1 253 ? 30.141 -8.094 -5.863 1 81.25 253 GLY A O 1
ATOM 1866 N N . LEU A 1 254 ? 28.688 -9.297 -6.906 1 91.12 254 LEU A N 1
ATOM 1867 C CA . LEU A 1 254 ? 28.125 -9.695 -5.625 1 91.12 254 LEU A CA 1
ATOM 1868 C C . LEU A 1 254 ? 28.672 -11.055 -5.191 1 91.12 254 LEU A C 1
ATOM 1870 O O . LEU A 1 254 ? 28.922 -11.922 -6.027 1 91.12 254 LEU A O 1
ATOM 1874 N N . PRO A 1 255 ? 28.938 -11.172 -3.92 1 92.06 255 PRO A N 1
ATOM 1875 C CA . PRO A 1 255 ? 29.359 -12.484 -3.41 1 92.06 255 PRO A CA 1
ATOM 1876 C C . PRO A 1 255 ? 28.312 -13.57 -3.646 1 92.06 255 PRO A C 1
ATOM 1878 O O . PRO A 1 255 ? 27.109 -13.266 -3.736 1 92.06 255 PRO A O 1
ATOM 1881 N N . ALA A 1 256 ? 28.719 -14.828 -3.645 1 91.44 256 ALA A N 1
ATOM 1882 C CA . ALA A 1 256 ? 27.859 -15.969 -3.982 1 91.44 256 ALA A CA 1
ATOM 1883 C C . ALA A 1 256 ? 26.766 -16.172 -2.936 1 91.44 256 ALA A C 1
ATOM 1885 O O . ALA A 1 256 ? 25.672 -16.609 -3.26 1 91.44 256 ALA A O 1
ATOM 1886 N N . TYR A 1 257 ? 27.047 -15.836 -1.704 1 92.81 257 TYR A N 1
ATOM 1887 C CA . TYR A 1 257 ? 26.078 -16.109 -0.641 1 92.81 257 TYR A CA 1
ATOM 1888 C C . TYR A 1 257 ? 24.859 -15.195 -0.771 1 92.81 257 TYR A C 1
ATOM 1890 O O . TYR A 1 257 ? 23.828 -15.453 -0.153 1 92.81 257 TYR A O 1
ATOM 1898 N N . TYR A 1 258 ? 24.953 -14.18 -1.573 1 94.12 258 TYR A N 1
ATOM 1899 C CA . TYR A 1 258 ? 23.797 -13.336 -1.842 1 94.12 258 TYR A CA 1
ATOM 1900 C C . TYR A 1 258 ? 22.688 -14.133 -2.51 1 94.12 258 TYR A C 1
ATOM 1902 O O . TYR A 1 258 ? 21.5 -13.781 -2.404 1 94.12 258 TYR A O 1
ATOM 1910 N N . ALA A 1 259 ? 23.047 -15.18 -3.174 1 93.06 259 ALA A N 1
ATOM 1911 C CA . ALA A 1 259 ? 22.078 -16 -3.889 1 93.06 259 ALA A CA 1
ATOM 1912 C C . ALA A 1 259 ? 21.156 -16.719 -2.916 1 93.06 259 ALA A C 1
ATOM 1914 O O . ALA A 1 259 ? 20.047 -17.141 -3.293 1 93.06 259 ALA A O 1
ATOM 1915 N N . LEU A 1 260 ? 21.531 -16.812 -1.68 1 94.38 260 LEU A N 1
ATOM 1916 C CA . LEU A 1 260 ? 20.75 -17.531 -0.686 1 94.38 260 LEU A CA 1
ATOM 1917 C C . LEU A 1 260 ? 19.766 -16.594 0.011 1 94.38 260 LEU A C 1
ATOM 1919 O O . LEU A 1 260 ? 18.797 -17.062 0.623 1 94.38 260 LEU A O 1
ATOM 1923 N N . LEU A 1 261 ? 19.969 -15.359 -0.114 1 95.81 261 LEU A N 1
ATOM 1924 C CA . LEU A 1 261 ? 19.219 -14.391 0.665 1 95.81 261 LEU A CA 1
ATOM 1925 C C . LEU A 1 261 ? 17.75 -14.406 0.271 1 95.81 261 LEU A C 1
ATOM 1927 O O . LEU A 1 261 ? 16.859 -14.422 1.137 1 95.81 261 LEU A O 1
ATOM 1931 N N . PRO A 1 262 ? 17.438 -14.461 -1.058 1 95 262 PRO A N 1
ATOM 1932 C CA . PRO A 1 262 ? 16.016 -14.461 -1.445 1 95 262 PRO A CA 1
ATOM 1933 C C . PRO A 1 262 ? 15.289 -15.719 -0.998 1 95 262 PRO A C 1
ATOM 1935 O O . PRO A 1 262 ? 14.055 -15.727 -0.92 1 95 262 PRO A O 1
ATOM 1938 N N . LEU A 1 263 ? 15.969 -16.734 -0.624 1 95.25 263 LEU A N 1
ATOM 1939 C CA . LEU A 1 263 ? 15.383 -18.016 -0.239 1 95.25 263 LEU A CA 1
ATOM 1940 C C . LEU A 1 263 ? 15.18 -18.094 1.271 1 95.25 263 LEU A C 1
ATOM 1942 O O . LEU A 1 263 ? 14.547 -19.016 1.771 1 95.25 263 LEU A O 1
ATOM 1946 N N . LEU A 1 264 ? 15.602 -17.109 1.952 1 96.12 264 LEU A N 1
ATOM 1947 C CA . LEU A 1 264 ? 15.633 -17.172 3.408 1 96.12 264 LEU A CA 1
ATOM 1948 C C . LEU A 1 264 ? 14.234 -17.359 3.977 1 96.12 264 LEU A C 1
ATOM 1950 O O . LEU A 1 264 ? 14.023 -18.219 4.844 1 96.12 264 LEU A O 1
ATOM 1954 N N . PRO A 1 265 ? 13.266 -16.578 3.559 1 95.38 265 PRO A N 1
ATOM 1955 C CA . PRO A 1 265 ? 11.93 -16.797 4.121 1 95.38 265 PRO A CA 1
ATOM 1956 C C . PRO A 1 265 ? 11.414 -18.219 3.889 1 95.38 265 PRO A C 1
ATOM 1958 O O . PRO A 1 265 ? 10.828 -18.828 4.793 1 95.38 265 PRO A O 1
ATOM 1961 N N . LEU A 1 266 ? 11.617 -18.688 2.689 1 94.38 266 LEU A N 1
ATOM 1962 C CA . LEU A 1 266 ? 11.188 -20.047 2.357 1 94.38 266 LEU A CA 1
ATOM 1963 C C . LEU A 1 266 ? 11.891 -21.078 3.24 1 94.38 266 LEU A C 1
ATOM 1965 O O . LEU A 1 266 ? 11.242 -21.969 3.783 1 94.38 266 LEU A O 1
ATOM 1969 N N . LEU A 1 267 ? 13.18 -20.938 3.396 1 94.69 267 LEU A N 1
ATOM 1970 C CA . LEU A 1 267 ? 13.969 -21.859 4.199 1 94.69 267 LEU A CA 1
ATOM 1971 C C . LEU A 1 267 ? 13.523 -21.844 5.656 1 94.69 267 LEU A C 1
ATOM 1973 O O . LEU A 1 267 ? 13.43 -22.891 6.301 1 94.69 267 LEU A O 1
ATOM 1977 N N . LEU A 1 268 ? 13.258 -20.656 6.137 1 94.62 268 LEU A N 1
ATOM 1978 C CA . LEU A 1 268 ? 12.867 -20.531 7.535 1 94.62 268 LEU A CA 1
ATOM 1979 C C . LEU A 1 268 ? 11.508 -21.172 7.781 1 94.62 268 LEU A C 1
ATOM 1981 O O . LEU A 1 268 ? 11.297 -21.828 8.812 1 94.62 268 LEU A O 1
ATOM 1985 N N . ILE A 1 269 ? 10.602 -21 6.871 1 92.31 269 ILE A N 1
ATOM 1986 C CA . ILE A 1 269 ? 9.289 -21.625 7.004 1 92.31 269 ILE A CA 1
ATOM 1987 C C . ILE A 1 269 ? 9.438 -23.141 6.961 1 92.31 269 ILE A C 1
ATOM 1989 O O . ILE A 1 269 ? 8.867 -23.844 7.793 1 92.31 269 ILE A O 1
ATOM 1993 N N . LEU A 1 270 ? 10.203 -23.641 6.051 1 91.25 270 LEU A N 1
ATOM 1994 C CA . LEU A 1 270 ? 10.375 -25.078 5.879 1 91.25 270 LEU A CA 1
ATOM 1995 C C . LEU A 1 270 ? 11.062 -25.703 7.094 1 91.25 270 LEU A C 1
ATOM 1997 O O . LEU A 1 270 ? 10.625 -26.734 7.605 1 91.25 270 LEU A O 1
ATOM 2001 N N . VAL A 1 271 ? 12.094 -25.031 7.527 1 93.06 271 VAL A N 1
ATOM 2002 C CA . VAL A 1 271 ? 12.867 -25.547 8.648 1 93.06 271 VAL A CA 1
ATOM 2003 C C . VAL A 1 271 ? 12.008 -25.578 9.906 1 93.06 271 VAL A C 1
ATOM 2005 O O . VAL A 1 271 ? 11.992 -26.562 10.648 1 93.06 271 VAL A O 1
ATOM 2008 N N . THR A 1 272 ? 11.281 -24.562 10.164 1 91.06 272 THR A N 1
ATOM 2009 C CA . THR A 1 272 ? 10.461 -24.516 11.367 1 91.06 272 THR A CA 1
ATOM 2010 C C . THR A 1 272 ? 9.289 -25.484 11.266 1 91.06 272 THR A C 1
ATOM 2012 O O . THR A 1 272 ? 8.859 -26.047 12.273 1 91.06 272 THR A O 1
ATOM 2015 N N . ALA A 1 273 ? 8.789 -25.641 10.07 1 88.81 273 ALA A N 1
ATOM 2016 C CA . ALA A 1 273 ? 7.707 -26.594 9.875 1 88.81 273 ALA A CA 1
ATOM 2017 C C . ALA A 1 273 ? 8.18 -28.031 10.148 1 88.81 273 ALA A C 1
ATOM 2019 O O . ALA A 1 273 ? 7.48 -28.797 10.805 1 88.81 273 ALA A O 1
ATOM 2020 N N . VAL A 1 274 ? 9.32 -28.375 9.711 1 90.75 274 VAL A N 1
ATOM 2021 C CA . VAL A 1 274 ? 9.883 -29.703 9.898 1 90.75 274 VAL A CA 1
ATOM 2022 C C . VAL A 1 274 ? 10.211 -29.922 11.375 1 90.75 274 VAL A C 1
ATOM 2024 O O . VAL A 1 274 ? 9.93 -30.984 11.93 1 90.75 274 VAL A O 1
ATOM 2027 N N . LEU A 1 275 ? 10.766 -28.891 11.922 1 91.94 275 LEU A N 1
ATOM 2028 C CA . LEU A 1 275 ? 11.133 -29 13.328 1 91.94 275 LEU A CA 1
ATOM 2029 C C . LEU A 1 275 ? 9.891 -29.094 14.211 1 91.94 275 LEU A C 1
ATOM 2031 O O . LEU A 1 275 ? 9.906 -29.766 15.242 1 91.94 275 LEU A O 1
ATOM 2035 N N . HIS A 1 276 ? 8.859 -28.359 13.82 1 89.06 276 HIS A N 1
ATOM 2036 C CA . HIS A 1 276 ? 7.602 -28.438 14.555 1 89.06 276 HIS A CA 1
ATOM 2037 C C . HIS A 1 276 ? 6.98 -29.828 14.453 1 89.06 276 HIS A C 1
ATOM 2039 O O . HIS A 1 276 ? 6.469 -30.359 15.445 1 89.06 276 HIS A O 1
ATOM 2045 N N . ARG A 1 277 ? 6.992 -30.453 13.336 1 87 277 ARG A N 1
ATOM 2046 C CA . ARG A 1 277 ? 6.445 -31.781 13.117 1 87 277 ARG A CA 1
ATOM 2047 C C . ARG A 1 277 ? 7.25 -32.844 13.883 1 87 277 ARG A C 1
ATOM 2049 O O . ARG A 1 277 ? 6.699 -33.844 14.336 1 87 277 ARG A O 1
ATOM 2056 N N . ALA A 1 278 ? 8.516 -32.531 14.078 1 92.44 278 ALA A N 1
ATOM 2057 C CA . ALA A 1 278 ? 9.391 -33.438 14.82 1 92.44 278 ALA A CA 1
ATOM 2058 C C . ALA A 1 278 ? 9.312 -33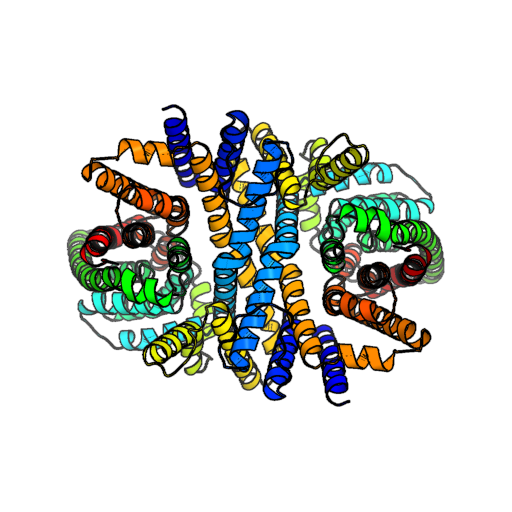.188 16.312 1 92.44 278 ALA A C 1
ATOM 2060 O O . ALA A 1 278 ? 10.062 -33.781 17.094 1 92.44 278 ALA A O 1
ATOM 2061 N N . ASP A 1 279 ? 8.523 -32.25 16.734 1 90.94 279 ASP A N 1
ATOM 2062 C CA . ASP A 1 279 ? 8.297 -31.906 18.141 1 90.94 279 ASP A CA 1
ATOM 2063 C C . ASP A 1 279 ? 9.555 -31.297 18.766 1 90.94 279 ASP A C 1
ATOM 2065 O O . ASP A 1 279 ? 9.836 -31.531 19.938 1 90.94 279 ASP A O 1
ATOM 2069 N N . LEU A 1 280 ? 10.32 -30.688 17.922 1 91.56 280 LEU A N 1
ATOM 2070 C CA . LEU A 1 280 ? 11.539 -30.047 18.406 1 91.56 280 LEU A CA 1
ATOM 2071 C C . LEU A 1 280 ? 11.328 -28.562 18.641 1 91.56 280 LEU A C 1
ATOM 2073 O O . LEU A 1 280 ? 12.094 -27.922 19.375 1 91.56 280 LEU A O 1
ATOM 2077 N N . LEU A 1 281 ? 10.352 -28.094 17.906 1 87.81 281 LEU A N 1
ATOM 2078 C CA . LEU A 1 281 ? 9.992 -26.688 18.047 1 87.81 281 LEU A CA 1
ATOM 2079 C C . LEU A 1 281 ? 8.5 -26.531 18.344 1 87.81 281 LEU A C 1
ATOM 2081 O O . LEU A 1 281 ? 7.676 -27.281 17.812 1 87.81 281 LEU A O 1
ATOM 2085 N N . SER A 1 282 ? 8.133 -25.641 19.172 1 85.44 282 SER A N 1
ATOM 2086 C CA . SER A 1 282 ? 6.754 -25.5 19.641 1 85.44 282 SER A CA 1
ATOM 2087 C C . SER A 1 282 ? 5.926 -24.641 18.703 1 85.44 282 SER A C 1
ATOM 2089 O O . SER A 1 282 ? 4.711 -24.516 18.875 1 85.44 282 SER A O 1
ATOM 2091 N N . PHE A 1 283 ? 6.57 -24.047 17.719 1 85.06 283 PHE A N 1
ATOM 2092 C CA . PHE A 1 283 ? 5.816 -23.141 16.859 1 85.06 283 PHE A CA 1
ATOM 2093 C C . PHE A 1 283 ? 6.195 -23.328 15.391 1 85.06 283 PHE A C 1
ATOM 2095 O O . PHE A 1 283 ? 7.25 -23.891 15.086 1 85.06 283 PHE A O 1
ATOM 2102 N N . GLU A 1 284 ? 5.227 -22.984 14.508 1 86.69 284 GLU A N 1
ATOM 2103 C CA . GLU A 1 284 ? 5.48 -22.828 13.078 1 86.69 284 GLU A CA 1
ATOM 2104 C C . GLU A 1 284 ? 5.574 -21.344 12.688 1 86.69 284 GLU A C 1
ATOM 2106 O O . GLU A 1 284 ? 4.672 -20.562 12.992 1 86.69 284 GLU A O 1
ATOM 2111 N N . ALA A 1 285 ? 6.676 -21.031 12.062 1 90.12 285 ALA A N 1
ATOM 2112 C CA . ALA A 1 285 ? 6.945 -19.625 11.773 1 90.12 285 ALA A CA 1
ATOM 2113 C C . ALA A 1 285 ? 5.969 -19.078 10.734 1 90.12 285 ALA A C 1
ATOM 2115 O O . ALA A 1 285 ? 5.664 -19.75 9.75 1 90.12 285 ALA A O 1
ATOM 2116 N N . GLY A 1 286 ? 5.426 -17.938 11.031 1 90.94 286 GLY A N 1
ATOM 2117 C CA . GLY A 1 286 ? 4.539 -17.266 10.094 1 90.94 286 GLY A CA 1
ATOM 2118 C C . GLY A 1 286 ? 5.281 -16.5 9.008 1 90.94 286 GLY A C 1
ATOM 2119 O O . GLY A 1 286 ? 6.496 -16.312 9.102 1 90.94 286 GLY A O 1
ATOM 2120 N N . ILE A 1 287 ? 4.555 -16.094 8.094 1 92.69 287 ILE A N 1
ATOM 2121 C CA . ILE A 1 287 ? 5.117 -15.445 6.906 1 92.69 287 ILE A CA 1
ATOM 2122 C C . ILE A 1 287 ? 5.777 -14.125 7.297 1 92.69 287 ILE A C 1
ATOM 2124 O O . ILE A 1 287 ? 6.922 -13.867 6.922 1 92.69 287 ILE A O 1
ATOM 2128 N N . LEU A 1 288 ? 5.07 -13.32 8.078 1 94.94 288 LEU A N 1
ATOM 2129 C CA . LEU A 1 288 ? 5.578 -11.992 8.406 1 94.94 288 LEU A CA 1
ATOM 2130 C C . LEU A 1 288 ? 6.828 -12.086 9.273 1 94.94 288 LEU A C 1
ATOM 2132 O O . LEU A 1 288 ? 7.848 -11.469 8.969 1 94.94 288 LEU A O 1
ATOM 2136 N N . PRO A 1 289 ? 6.836 -12.906 10.305 1 95.12 289 PRO A N 1
ATOM 2137 C CA . PRO A 1 289 ? 8.031 -13.031 11.133 1 95.12 289 PRO A CA 1
ATOM 2138 C C . PRO A 1 289 ? 9.266 -13.461 10.336 1 95.12 289 PRO A C 1
ATOM 2140 O O . PRO A 1 289 ? 10.336 -12.867 10.484 1 95.12 289 PRO A O 1
ATOM 2143 N N . VAL A 1 290 ? 9.094 -14.461 9.523 1 95.56 290 VAL A N 1
ATOM 2144 C CA . VAL A 1 290 ? 10.242 -14.977 8.797 1 95.56 290 VAL A CA 1
ATOM 2145 C C . VAL A 1 290 ? 10.742 -13.922 7.809 1 95.56 290 VAL A C 1
ATOM 2147 O O . VAL A 1 290 ? 11.945 -13.836 7.543 1 95.56 290 VAL A O 1
ATOM 2150 N N . THR A 1 291 ? 9.852 -13.195 7.242 1 96.56 291 THR A N 1
ATOM 2151 C CA . THR A 1 291 ? 10.242 -12.172 6.281 1 96.56 291 THR A CA 1
ATOM 2152 C C . THR A 1 291 ? 11.008 -11.047 6.973 1 96.56 291 THR A C 1
ATOM 2154 O O . THR A 1 291 ? 11.992 -10.539 6.438 1 96.56 291 THR A O 1
ATOM 2157 N N . ILE A 1 292 ? 10.578 -10.664 8.148 1 96.31 292 ILE A N 1
ATOM 2158 C CA . ILE A 1 292 ? 11.242 -9.609 8.898 1 96.31 292 ILE A CA 1
ATOM 2159 C C . ILE A 1 292 ? 12.648 -10.062 9.297 1 96.31 292 ILE A C 1
ATOM 2161 O O . ILE A 1 292 ? 13.617 -9.312 9.164 1 96.31 292 ILE A O 1
ATOM 2165 N N . VAL A 1 293 ? 12.766 -11.289 9.75 1 96.44 293 VAL A N 1
ATOM 2166 C CA . VAL A 1 293 ? 14.07 -11.828 10.117 1 96.44 293 VAL A CA 1
ATOM 2167 C C . VAL A 1 293 ? 14.984 -11.844 8.898 1 96.44 293 VAL A C 1
ATOM 2169 O O . VAL A 1 293 ? 16.156 -11.453 8.984 1 96.44 293 VAL A O 1
ATOM 2172 N N . SER A 1 294 ? 14.414 -12.281 7.82 1 97.44 294 SER A N 1
ATOM 2173 C CA . SER A 1 294 ? 15.188 -12.344 6.586 1 97.44 294 SER A CA 1
ATOM 2174 C C . SER A 1 294 ? 15.648 -10.953 6.148 1 97.44 294 SER A C 1
ATOM 2176 O O . SER A 1 294 ? 16.766 -10.797 5.652 1 97.44 294 SER A O 1
ATOM 2178 N N . LEU A 1 295 ? 14.805 -9.992 6.312 1 97.12 295 LEU A N 1
ATOM 2179 C CA . LEU A 1 295 ? 15.148 -8.617 5.973 1 97.12 295 LEU A CA 1
ATOM 2180 C C . LEU A 1 295 ? 16.312 -8.117 6.828 1 97.12 295 LEU A C 1
ATOM 2182 O O . LEU A 1 295 ? 17.25 -7.52 6.312 1 97.12 295 LEU A O 1
ATOM 2186 N N . PHE A 1 296 ? 16.297 -8.391 8.07 1 96.75 296 PHE A N 1
ATOM 2187 C CA . PHE A 1 296 ? 17.312 -7.883 8.984 1 96.75 296 PHE A CA 1
ATOM 2188 C C . PHE A 1 296 ? 18.641 -8.609 8.773 1 96.75 296 PHE A C 1
ATOM 2190 O O . PHE A 1 296 ? 19.703 -8 8.875 1 96.75 296 PHE A O 1
ATOM 2197 N N . ILE A 1 297 ? 18.562 -9.906 8.523 1 96.69 297 ILE A N 1
ATOM 2198 C CA . ILE A 1 297 ? 19.781 -10.633 8.188 1 96.69 297 ILE A CA 1
ATOM 2199 C C . ILE A 1 297 ? 20.422 -10.008 6.957 1 96.69 297 ILE A C 1
ATOM 2201 O O . ILE A 1 297 ? 21.641 -9.75 6.949 1 96.69 297 ILE A O 1
ATOM 2205 N N . SER A 1 298 ? 19.641 -9.75 5.977 1 96.56 298 SER A N 1
ATOM 2206 C CA . SER A 1 298 ? 20.141 -9.141 4.746 1 96.56 298 SER A CA 1
ATOM 2207 C C . SER A 1 298 ? 20.688 -7.746 5.004 1 96.56 298 SER A C 1
ATOM 2209 O O . SER A 1 298 ? 21.719 -7.359 4.43 1 96.56 298 SER A O 1
ATOM 2211 N N . LEU A 1 299 ? 20.031 -7.023 5.867 1 95.81 299 LEU A N 1
ATOM 2212 C CA . LEU A 1 299 ? 20.453 -5.668 6.207 1 95.81 299 LEU A CA 1
ATOM 2213 C C . LEU A 1 299 ? 21.812 -5.688 6.906 1 95.81 299 LEU A C 1
ATOM 2215 O O . LEU A 1 299 ? 22.672 -4.848 6.629 1 95.81 299 LEU A O 1
ATOM 2219 N N . ILE A 1 300 ? 21.969 -6.59 7.773 1 95.31 300 ILE A N 1
ATOM 2220 C CA . ILE A 1 300 ? 23.219 -6.719 8.516 1 95.31 300 ILE A CA 1
ATOM 2221 C C . ILE A 1 300 ? 24.344 -7.078 7.551 1 95.31 300 ILE A C 1
ATOM 2223 O O . ILE A 1 300 ? 25.438 -6.504 7.617 1 95.31 300 ILE A O 1
ATOM 2227 N N . ILE A 1 301 ? 24.078 -8 6.707 1 95.69 301 ILE A N 1
ATOM 2228 C CA . ILE A 1 301 ? 25.078 -8.414 5.727 1 95.69 301 ILE A CA 1
ATOM 2229 C C . ILE A 1 301 ? 25.453 -7.227 4.84 1 95.69 301 ILE A C 1
ATOM 2231 O O . ILE A 1 301 ? 26.625 -6.988 4.578 1 95.69 301 ILE A O 1
ATOM 2235 N N . GLU A 1 302 ? 24.453 -6.477 4.406 1 94.56 302 GLU A N 1
ATOM 2236 C CA . GLU A 1 302 ? 24.688 -5.301 3.574 1 94.56 302 GLU A CA 1
ATOM 2237 C C . GLU A 1 302 ? 25.469 -4.234 4.336 1 94.56 302 GLU A C 1
ATOM 2239 O O . GLU A 1 302 ? 26.328 -3.562 3.764 1 94.56 302 GLU A O 1
ATOM 2244 N N . ALA A 1 303 ? 25.141 -4.055 5.566 1 94.75 303 ALA A N 1
ATOM 2245 C CA . ALA A 1 303 ? 25.828 -3.062 6.391 1 94.75 303 ALA A CA 1
ATOM 2246 C C . ALA A 1 303 ? 27.297 -3.434 6.598 1 94.75 303 ALA A C 1
ATOM 2248 O O . ALA A 1 303 ? 28.172 -2.564 6.578 1 94.75 303 ALA A O 1
ATOM 2249 N N . ILE A 1 304 ? 27.562 -4.699 6.785 1 94.94 304 ILE A N 1
ATOM 2250 C CA . ILE A 1 304 ? 28.922 -5.188 7 1 94.94 304 ILE A CA 1
ATOM 2251 C C . ILE A 1 304 ? 29.719 -5.07 5.707 1 94.94 304 ILE A C 1
ATOM 2253 O O . ILE A 1 304 ? 30.859 -4.605 5.715 1 94.94 304 ILE A O 1
ATOM 2257 N N . ARG A 1 305 ? 29.109 -5.477 4.656 1 92.5 305 ARG A N 1
ATOM 2258 C CA . ARG A 1 305 ? 29.797 -5.48 3.369 1 92.5 305 ARG A CA 1
ATOM 2259 C C . ARG A 1 305 ? 30.172 -4.062 2.941 1 92.5 305 ARG A C 1
ATOM 2261 O O . ARG A 1 305 ? 31.297 -3.814 2.494 1 92.5 305 ARG A O 1
ATOM 2268 N N . HIS A 1 306 ? 29.297 -3.158 3.021 1 91.69 306 HIS A N 1
ATOM 2269 C CA . HIS A 1 306 ? 29.531 -1.786 2.586 1 91.69 306 HIS A CA 1
ATOM 2270 C C . HIS A 1 306 ? 30.094 -0.938 3.719 1 91.69 306 HIS A C 1
ATOM 2272 O O . HIS A 1 306 ? 30.453 0.227 3.512 1 91.69 306 HIS A O 1
ATOM 2278 N N . ARG A 1 307 ? 30.281 -1.452 4.902 1 92.31 307 ARG A N 1
ATOM 2279 C CA . ARG A 1 307 ? 30.812 -0.769 6.078 1 92.31 307 ARG A CA 1
ATOM 2280 C C . ARG A 1 307 ? 30.062 0.541 6.332 1 92.31 307 ARG A C 1
ATOM 2282 O O . ARG A 1 307 ? 30.688 1.563 6.629 1 92.31 307 ARG A O 1
ATOM 2289 N N . SER A 1 308 ? 28.797 0.473 6 1 92.81 308 SER A N 1
ATOM 2290 C CA . SER A 1 308 ? 27.953 1.649 6.195 1 92.81 308 SER A CA 1
ATOM 2291 C C . SER A 1 308 ? 26.531 1.254 6.559 1 92.81 308 SER A C 1
ATOM 2293 O O . SER A 1 308 ? 25.766 0.8 5.699 1 92.81 308 SER A O 1
ATOM 2295 N N . LEU A 1 309 ? 26.172 1.516 7.762 1 91.44 309 LEU A N 1
ATOM 2296 C CA . LEU A 1 309 ? 24.828 1.219 8.227 1 91.44 309 LEU A CA 1
ATOM 2297 C C . LEU A 1 309 ? 23.812 2.154 7.582 1 91.44 309 LEU A C 1
ATOM 2299 O O . LEU A 1 309 ? 22.688 1.738 7.258 1 91.44 309 LEU A O 1
ATOM 2303 N N . MET A 1 310 ? 24.219 3.352 7.352 1 92.19 310 MET A N 1
ATOM 2304 C CA . MET A 1 310 ? 23.328 4.367 6.805 1 92.19 310 MET A CA 1
ATOM 2305 C C . MET A 1 310 ? 22.922 4.02 5.379 1 92.19 310 MET A C 1
ATOM 2307 O O . MET A 1 310 ? 21.734 4.113 5.027 1 92.19 310 MET A O 1
ATOM 2311 N N . ASN A 1 311 ? 23.812 3.625 4.656 1 90.88 311 ASN A N 1
ATOM 2312 C CA . ASN A 1 311 ? 23.516 3.234 3.281 1 90.88 311 ASN A CA 1
ATOM 2313 C C . ASN A 1 311 ? 22.609 2.01 3.232 1 90.88 311 ASN A C 1
ATOM 2315 O O . ASN A 1 311 ? 21.688 1.94 2.404 1 90.88 311 ASN A O 1
ATOM 2319 N N . ALA A 1 312 ? 22.859 1.112 4.102 1 92.5 312 ALA A N 1
ATOM 2320 C CA . ALA A 1 312 ? 22.047 -0.099 4.156 1 92.5 312 ALA A CA 1
ATOM 2321 C C . ALA A 1 312 ? 20.609 0.223 4.574 1 92.5 312 ALA A C 1
ATOM 2323 O O . ALA A 1 312 ? 19.656 -0.313 4.008 1 92.5 312 ALA A O 1
ATOM 2324 N N . LEU A 1 313 ? 20.484 1.13 5.484 1 93.06 313 LEU A N 1
ATOM 2325 C CA . LEU A 1 313 ? 19.172 1.494 6 1 93.06 313 LEU A CA 1
ATOM 2326 C C . LEU A 1 313 ? 18.391 2.287 4.961 1 93.06 313 LEU A C 1
ATOM 2328 O O . LEU A 1 313 ? 17.156 2.174 4.887 1 93.06 313 LEU A O 1
ATOM 2332 N N . GLU A 1 314 ? 19.031 2.996 4.219 1 91.44 314 GLU A N 1
ATOM 2333 C CA . GLU A 1 314 ? 18.375 3.771 3.172 1 91.44 314 GLU A CA 1
ATOM 2334 C C . GLU A 1 314 ? 17.703 2.859 2.148 1 91.44 314 GLU A C 1
ATOM 2336 O O . GLU A 1 314 ? 16.641 3.195 1.606 1 91.44 314 GLU A O 1
ATOM 2341 N N . THR A 1 315 ? 18.281 1.719 1.927 1 91.31 315 THR A N 1
ATOM 2342 C CA . THR A 1 315 ? 17.734 0.79 0.94 1 91.31 315 THR A CA 1
ATOM 2343 C C . THR A 1 315 ? 16.422 0.184 1.428 1 91.31 315 THR A C 1
ATOM 2345 O O . THR A 1 315 ? 15.648 -0.35 0.633 1 91.31 315 THR A O 1
ATOM 2348 N N . VAL A 1 316 ? 16.172 0.318 2.703 1 93.06 316 VAL A N 1
ATOM 2349 C CA . VAL A 1 316 ? 14.961 -0.254 3.285 1 93.06 316 VAL A CA 1
ATOM 2350 C C . VAL A 1 316 ? 13.734 0.518 2.795 1 93.06 316 VAL A C 1
ATOM 2352 O O . VAL A 1 316 ? 12.617 0.003 2.828 1 93.06 316 VAL A O 1
ATOM 2355 N N . LYS A 1 317 ? 13.977 1.707 2.307 1 93 317 LYS A N 1
ATOM 2356 C CA . LYS A 1 317 ? 12.875 2.467 1.723 1 93 317 LYS A CA 1
ATOM 2357 C C . LYS A 1 317 ? 12.258 1.722 0.542 1 93 317 LYS A C 1
ATOM 2359 O O . LYS A 1 317 ? 11.055 1.807 0.31 1 93 317 LYS A O 1
ATOM 2364 N N . LEU A 1 318 ? 13.078 0.979 -0.112 1 94.44 318 LEU A N 1
ATOM 2365 C CA . LEU A 1 318 ? 12.602 0.234 -1.273 1 94.44 318 LEU A CA 1
ATOM 2366 C C . LEU A 1 318 ? 11.82 -1.001 -0.842 1 94.44 318 LEU A C 1
ATOM 2368 O O . LEU A 1 318 ? 11 -1.519 -1.605 1 94.44 318 LEU A O 1
ATOM 2372 N N . PHE A 1 319 ? 12.078 -1.49 0.356 1 96.44 319 PHE A N 1
ATOM 2373 C CA . PHE A 1 319 ? 11.219 -2.51 0.945 1 96.44 319 PHE A CA 1
ATOM 2374 C C . PHE A 1 319 ? 9.797 -1.991 1.097 1 96.44 319 PHE A C 1
ATOM 2376 O O . PHE A 1 319 ? 8.836 -2.664 0.704 1 96.44 319 PHE A O 1
ATOM 2383 N N . PHE A 1 320 ? 9.617 -0.83 1.599 1 96.38 320 PHE A N 1
ATOM 2384 C CA . PHE A 1 320 ? 8.305 -0.245 1.826 1 96.38 320 PHE A CA 1
ATOM 2385 C C . PHE A 1 320 ? 7.633 0.117 0.504 1 96.38 320 PHE A C 1
ATOM 2387 O O . PHE A 1 320 ? 6.414 0.005 0.367 1 96.38 320 PHE A O 1
ATOM 2394 N N . LYS A 1 321 ? 8.43 0.561 -0.404 1 96.19 321 LYS A N 1
ATOM 2395 C CA . LYS A 1 321 ? 7.895 0.809 -1.739 1 96.19 321 LYS A CA 1
ATOM 2396 C C . LYS A 1 321 ? 7.324 -0.469 -2.348 1 96.19 321 LYS A C 1
ATOM 2398 O O . LYS A 1 321 ? 6.258 -0.445 -2.965 1 96.19 321 LYS A O 1
ATOM 2403 N N . GLY A 1 322 ? 8.055 -1.529 -2.176 1 96.81 322 GLY A N 1
ATOM 2404 C CA . GLY A 1 322 ? 7.562 -2.818 -2.633 1 96.81 322 GLY A CA 1
ATOM 2405 C C . GLY A 1 322 ? 6.266 -3.232 -1.962 1 96.81 322 GLY A C 1
ATOM 2406 O O . GLY A 1 322 ? 5.379 -3.793 -2.607 1 96.81 322 GLY A O 1
ATOM 2407 N N . MET A 1 323 ? 6.207 -2.973 -0.648 1 96.19 323 MET A N 1
ATOM 2408 C CA . MET A 1 323 ? 4.961 -3.246 0.066 1 96.19 323 MET A CA 1
ATOM 2409 C C . MET A 1 323 ? 3.795 -2.494 -0.566 1 96.19 323 MET A C 1
ATOM 2411 O O . MET A 1 323 ? 2.699 -3.043 -0.701 1 96.19 323 MET A O 1
ATOM 2415 N N . GLY A 1 324 ? 4.039 -1.259 -0.899 1 96.69 324 GLY A N 1
ATOM 2416 C CA . GLY A 1 324 ? 3.018 -0.46 -1.557 1 96.69 324 GLY A CA 1
ATOM 2417 C C . GLY A 1 324 ? 2.58 -1.032 -2.893 1 96.69 324 GLY A C 1
ATOM 2418 O O . GLY A 1 324 ? 1.395 -0.998 -3.23 1 96.69 324 GLY A O 1
ATOM 2419 N N . GLU A 1 325 ? 3.523 -1.557 -3.648 1 95.62 325 GLU A N 1
ATOM 2420 C CA . GLU A 1 325 ? 3.203 -2.191 -4.926 1 95.62 325 GLU A CA 1
ATOM 2421 C C . GLU A 1 325 ? 2.316 -3.416 -4.723 1 95.62 325 GLU A C 1
ATOM 2423 O O . GLU A 1 325 ? 1.412 -3.672 -5.523 1 95.62 325 GLU A O 1
ATOM 2428 N N . GLY A 1 326 ? 2.637 -4.148 -3.725 1 95 326 GLY A N 1
ATOM 2429 C CA . GLY A 1 326 ? 1.787 -5.281 -3.387 1 95 326 GLY A CA 1
ATOM 2430 C C . GLY A 1 326 ? 0.368 -4.875 -3.033 1 95 326 GLY A C 1
ATOM 2431 O O . GLY A 1 326 ? -0.591 -5.531 -3.443 1 95 326 GLY A O 1
ATOM 2432 N N . ALA A 1 327 ? 0.25 -3.791 -2.318 1 95 327 ALA A N 1
ATOM 2433 C CA . ALA A 1 327 ? -1.06 -3.275 -1.925 1 95 327 ALA A CA 1
ATOM 2434 C C . ALA A 1 327 ? -1.867 -2.844 -3.146 1 95 327 ALA A C 1
ATOM 2436 O O . ALA A 1 327 ? -3.045 -3.186 -3.271 1 95 327 ALA A O 1
ATOM 2437 N N . ALA A 1 328 ? -1.249 -2.131 -4.07 1 95.06 328 ALA A N 1
ATOM 2438 C CA . ALA A 1 328 ? -1.913 -1.562 -5.238 1 95.06 328 ALA A CA 1
ATOM 2439 C C . ALA A 1 328 ? -2.316 -2.654 -6.227 1 95.06 328 ALA A C 1
ATOM 2441 O O . ALA A 1 328 ? -3.301 -2.51 -6.953 1 95.06 328 ALA A O 1
ATOM 2442 N N . GLY A 1 329 ? -1.571 -3.721 -6.227 1 92.94 329 GLY A N 1
ATOM 2443 C CA . GLY A 1 329 ? -1.795 -4.762 -7.215 1 92.94 329 GLY A CA 1
ATOM 2444 C C . GLY A 1 329 ? -2.598 -5.934 -6.68 1 92.94 329 GLY A C 1
ATOM 2445 O O . GLY A 1 329 ? -3.822 -5.961 -6.809 1 92.94 329 GLY A O 1
ATOM 2446 N N . VAL A 1 330 ? -1.919 -6.777 -5.984 1 91.94 330 VAL A N 1
ATOM 2447 C CA . VAL A 1 330 ? -2.469 -8.078 -5.625 1 91.94 330 VAL A CA 1
ATOM 2448 C C . VAL A 1 330 ? -3.498 -7.918 -4.508 1 91.94 330 VAL A C 1
ATOM 2450 O O . VAL A 1 330 ? -4.562 -8.531 -4.539 1 91.94 330 VAL A O 1
ATOM 2453 N N . VAL A 1 331 ? -3.205 -7.121 -3.525 1 94.38 331 VAL A N 1
ATOM 2454 C CA . VAL A 1 331 ? -4.109 -6.984 -2.389 1 94.38 331 VAL A CA 1
ATOM 2455 C C . VAL A 1 331 ? -5.387 -6.27 -2.826 1 94.38 331 VAL A C 1
ATOM 2457 O O . VAL A 1 331 ? -6.477 -6.578 -2.342 1 94.38 331 VAL A O 1
ATOM 2460 N N . ALA A 1 332 ? -5.266 -5.297 -3.695 1 94.06 332 ALA A N 1
ATOM 2461 C CA . ALA A 1 332 ? -6.445 -4.645 -4.254 1 94.06 332 ALA A CA 1
ATOM 2462 C C . ALA A 1 332 ? -7.352 -5.656 -4.949 1 94.06 332 ALA A C 1
ATOM 2464 O O . ALA A 1 332 ? -8.578 -5.582 -4.832 1 94.06 332 ALA A O 1
ATOM 2465 N N . LEU A 1 333 ? -6.758 -6.582 -5.645 1 92.38 333 LEU A N 1
ATOM 2466 C CA . LEU A 1 333 ? -7.512 -7.637 -6.312 1 92.38 333 LEU A CA 1
ATOM 2467 C C . LEU A 1 333 ? -8.234 -8.516 -5.301 1 92.38 333 LEU A C 1
ATOM 2469 O O . LEU A 1 333 ? -9.375 -8.922 -5.523 1 92.38 333 LEU A O 1
ATOM 2473 N N . LEU A 1 334 ? -7.555 -8.758 -4.234 1 92.62 334 LEU A N 1
ATOM 2474 C CA . LEU A 1 334 ? -8.109 -9.586 -3.168 1 92.62 334 LEU A CA 1
ATOM 2475 C C . LEU A 1 334 ? -9.352 -8.938 -2.564 1 92.62 334 LEU A C 1
ATOM 2477 O O . LEU A 1 334 ? -10.367 -9.602 -2.35 1 92.62 334 LEU A O 1
ATOM 2481 N N . VAL A 1 335 ? -9.242 -7.68 -2.293 1 94.38 335 VAL A N 1
ATOM 2482 C CA . VAL A 1 335 ? -10.359 -6.949 -1.699 1 94.38 335 VAL A CA 1
ATOM 2483 C C . VAL A 1 335 ? -11.523 -6.883 -2.689 1 94.38 335 VAL A C 1
ATOM 2485 O O . VAL A 1 335 ? -12.68 -7.082 -2.312 1 94.38 335 VAL A O 1
ATOM 2488 N N . ALA A 1 336 ? -11.234 -6.586 -3.926 1 95.12 336 ALA A N 1
ATOM 2489 C CA . ALA A 1 336 ? -12.258 -6.508 -4.969 1 95.12 336 ALA A CA 1
ATOM 2490 C C . ALA A 1 336 ? -13.008 -7.832 -5.102 1 95.12 336 ALA A C 1
ATOM 2492 O O . ALA A 1 336 ? -14.234 -7.848 -5.203 1 95.12 336 ALA A O 1
ATOM 2493 N N . ALA A 1 337 ? -12.273 -8.891 -5.082 1 92.25 337 ALA A N 1
ATOM 2494 C CA . ALA A 1 337 ? -12.875 -10.227 -5.203 1 92.25 337 ALA A CA 1
ATOM 2495 C C . ALA A 1 337 ? -13.789 -10.516 -4.02 1 92.25 337 ALA A C 1
ATOM 2497 O O . ALA A 1 337 ? -14.875 -11.086 -4.191 1 92.25 337 ALA A O 1
ATOM 2498 N N . ALA A 1 338 ? -13.352 -10.156 -2.816 1 92.5 338 ALA A N 1
ATOM 2499 C CA . ALA A 1 338 ? -14.156 -10.359 -1.617 1 92.5 338 ALA A CA 1
ATOM 2500 C C . ALA A 1 338 ? -15.469 -9.578 -1.698 1 92.5 338 ALA A C 1
ATOM 2502 O O . ALA A 1 338 ? -16.516 -10.07 -1.269 1 92.5 338 ALA A O 1
ATOM 2503 N N . VAL A 1 339 ? -15.43 -8.391 -2.223 1 95 339 VAL A N 1
ATOM 2504 C CA . VAL A 1 339 ? -16.609 -7.555 -2.357 1 95 339 VAL A CA 1
ATOM 2505 C C . VAL A 1 339 ? -17.578 -8.172 -3.371 1 95 339 VAL A C 1
ATOM 2507 O O . VAL A 1 339 ? -18.781 -8.211 -3.146 1 95 339 VAL A O 1
ATOM 2510 N N . LEU A 1 340 ? -17.016 -8.625 -4.469 1 93.06 340 LEU A N 1
ATOM 2511 C CA . LEU A 1 340 ? -17.844 -9.266 -5.496 1 93.06 340 LEU A CA 1
ATOM 2512 C C . LEU A 1 340 ? -18.562 -10.484 -4.934 1 93.06 340 LEU A C 1
ATOM 2514 O O . LEU A 1 340 ? -19.766 -10.633 -5.121 1 93.06 340 LEU A O 1
ATOM 2518 N N . VAL A 1 341 ? -17.875 -11.312 -4.227 1 90.31 341 VAL A N 1
ATOM 2519 C CA . VAL A 1 341 ? -18.453 -12.547 -3.705 1 90.31 341 VAL A CA 1
ATOM 2520 C C . VAL A 1 341 ? -19.469 -12.227 -2.621 1 90.31 341 VAL A C 1
ATOM 2522 O O . VAL A 1 341 ? -20.484 -12.906 -2.498 1 90.31 341 VAL A O 1
ATOM 2525 N N . GLU A 1 342 ? -19.156 -11.242 -1.791 1 92.44 342 GLU A N 1
ATOM 2526 C CA . GLU A 1 342 ? -20.125 -10.805 -0.796 1 92.44 342 GLU A CA 1
ATOM 2527 C C . GLU A 1 342 ? -21.438 -10.383 -1.455 1 92.44 342 GLU A C 1
ATOM 2529 O O . GLU A 1 342 ? -22.516 -10.695 -0.954 1 92.44 342 GLU A O 1
ATOM 2534 N N . GLY A 1 343 ? -21.344 -9.68 -2.549 1 92.12 343 GLY A N 1
ATOM 2535 C CA . GLY A 1 343 ? -22.531 -9.305 -3.303 1 92.12 343 GLY A CA 1
ATOM 2536 C C . GLY A 1 343 ? -23.312 -10.508 -3.809 1 92.12 343 GLY A C 1
ATOM 2537 O O . GLY A 1 343 ? -24.547 -10.547 -3.693 1 92.12 343 GLY A O 1
ATOM 2538 N N . VAL A 1 344 ? -22.625 -11.438 -4.312 1 88.31 344 VAL A N 1
ATOM 2539 C CA . VAL A 1 344 ? -23.25 -12.648 -4.84 1 88.31 344 VAL A CA 1
ATOM 2540 C C . VAL A 1 344 ? -23.906 -13.43 -3.705 1 88.31 344 VAL A C 1
ATOM 2542 O O . VAL A 1 344 ? -25.016 -13.945 -3.859 1 88.31 344 VAL A O 1
ATOM 2545 N N . THR A 1 345 ? -23.234 -13.469 -2.609 1 87.06 345 THR A N 1
ATOM 2546 C CA . THR A 1 345 ? -23.719 -14.195 -1.446 1 87.06 345 THR A CA 1
ATOM 2547 C C . THR A 1 345 ? -25 -13.555 -0.902 1 87.06 345 THR A C 1
ATOM 2549 O O . THR A 1 345 ? -25.953 -14.258 -0.555 1 87.06 345 THR A O 1
ATOM 2552 N N . GLN A 1 346 ? -25.031 -12.305 -0.866 1 90.44 346 GLN A N 1
ATOM 2553 C CA . GLN A 1 346 ? -26.188 -11.602 -0.321 1 90.44 346 GLN A CA 1
ATOM 2554 C C . GLN A 1 346 ? -27.406 -11.758 -1.228 1 90.44 346 GLN A C 1
ATOM 2556 O O . GLN A 1 346 ? -28.547 -11.711 -0.758 1 90.44 346 GLN A O 1
ATOM 2561 N N . LEU A 1 347 ? -27.188 -11.992 -2.494 1 89.44 347 LEU A N 1
ATOM 2562 C CA . LEU A 1 347 ? -28.297 -12.172 -3.428 1 89.44 347 LEU A CA 1
ATOM 2563 C C . LEU A 1 347 ? -28.844 -13.594 -3.34 1 89.44 347 LEU A C 1
ATOM 2565 O O . LEU A 1 347 ? -29.875 -13.906 -3.965 1 89.44 347 LEU A O 1
ATOM 2569 N N . GLY A 1 348 ? -28.203 -14.406 -2.594 1 81.44 348 GLY A N 1
ATOM 2570 C CA . GLY A 1 348 ? -28.703 -15.758 -2.375 1 81.44 348 GLY A CA 1
ATOM 2571 C C . GLY A 1 348 ? -28.328 -16.719 -3.49 1 81.44 348 GLY A C 1
ATOM 2572 O O . GLY A 1 348 ? -28.953 -17.766 -3.648 1 81.44 348 GLY A O 1
ATOM 2573 N N . VAL A 1 349 ? -27.422 -16.344 -4.238 1 78.5 349 VAL A N 1
ATOM 2574 C CA . VAL A 1 349 ? -27.062 -17.141 -5.41 1 78.5 349 VAL A CA 1
ATOM 2575 C C . VAL A 1 349 ? -26.406 -18.438 -4.965 1 78.5 349 VAL A C 1
ATOM 2577 O O . VAL A 1 349 ? -26.656 -19.5 -5.559 1 78.5 349 VAL A O 1
ATOM 2580 N N . ILE A 1 350 ? -25.625 -18.312 -3.992 1 72.06 350 ILE A N 1
ATOM 2581 C CA . ILE A 1 350 ? -24.938 -19.5 -3.502 1 72.06 350 ILE A CA 1
ATOM 2582 C C . ILE A 1 350 ? -25.953 -20.531 -3.033 1 72.06 350 ILE A C 1
ATOM 2584 O O . ILE A 1 350 ? -25.828 -21.734 -3.328 1 72.06 350 ILE A O 1
ATOM 2588 N N . ASP A 1 351 ? -27 -20.078 -2.408 1 71.94 351 ASP A N 1
ATOM 2589 C CA . ASP A 1 351 ? -28.062 -20.984 -1.962 1 71.94 351 ASP A CA 1
ATOM 2590 C C . ASP A 1 351 ? -28.812 -21.578 -3.15 1 71.94 351 ASP A C 1
ATOM 2592 O O . ASP A 1 351 ? -29.188 -22.75 -3.117 1 71.94 351 ASP A O 1
ATOM 2596 N N . MET A 1 352 ? -28.906 -20.828 -4.109 1 74.38 352 MET A N 1
ATOM 2597 C CA . MET A 1 352 ? -29.609 -21.312 -5.293 1 74.38 352 MET A CA 1
ATOM 2598 C C . MET A 1 352 ? -28.781 -22.375 -6.016 1 74.38 352 MET A C 1
ATOM 2600 O O . MET A 1 352 ? -29.344 -23.344 -6.531 1 74.38 352 MET A O 1
ATOM 2604 N N . LEU A 1 353 ? -27.516 -22.141 -6.047 1 69.25 353 LEU A N 1
ATOM 2605 C CA . LEU A 1 353 ? -26.641 -23.125 -6.684 1 69.25 353 LEU A CA 1
ATOM 2606 C C . LEU A 1 353 ? -26.625 -24.438 -5.91 1 69.25 353 LEU A C 1
ATOM 2608 O O . LEU A 1 353 ? -26.641 -25.516 -6.512 1 69.25 353 LEU A O 1
ATOM 2612 N N . ILE A 1 354 ? -26.703 -24.297 -4.66 1 68.38 354 ILE A N 1
ATOM 2613 C CA . ILE A 1 354 ? -26.75 -25.453 -3.783 1 68.38 354 ILE A CA 1
ATOM 2614 C C . ILE A 1 354 ? -28.031 -26.25 -4.043 1 68.38 354 ILE A C 1
ATOM 2616 O O . ILE A 1 354 ? -27.984 -27.484 -4.176 1 68.38 354 ILE A O 1
ATOM 2620 N N . ASN A 1 355 ? -29.016 -25.531 -4.164 1 71.25 355 ASN A N 1
ATOM 2621 C CA . ASN A 1 355 ? -30.297 -26.203 -4.363 1 71.25 355 ASN A CA 1
ATOM 2622 C C . ASN A 1 355 ? -30.375 -26.844 -5.738 1 71.25 355 ASN A C 1
ATOM 2624 O O . ASN A 1 355 ? -31.016 -27.891 -5.898 1 71.25 355 ASN A O 1
ATOM 2628 N N . ALA A 1 356 ? -29.703 -26.203 -6.586 1 67.06 356 ALA A N 1
ATOM 2629 C CA . ALA A 1 356 ? -29.734 -26.734 -7.949 1 67.06 356 ALA A CA 1
ATOM 2630 C C . ALA A 1 356 ? -28.875 -27.984 -8.078 1 67.06 356 ALA A C 1
ATOM 2632 O O . ALA A 1 356 ? -29.125 -28.828 -8.938 1 67.06 356 ALA A O 1
ATOM 2633 N N . THR A 1 357 ? -27.859 -28.062 -7.246 1 67.19 357 THR A N 1
ATOM 2634 C CA . THR A 1 357 ? -26.922 -29.188 -7.367 1 67.19 357 THR A CA 1
ATOM 2635 C C . THR A 1 357 ? -27.234 -30.266 -6.34 1 67.19 357 THR A C 1
ATOM 2637 O O . THR A 1 357 ? -26.625 -31.328 -6.352 1 67.19 357 THR A O 1
ATOM 2640 N N . GLU A 1 358 ? -28.156 -29.812 -5.438 1 64 358 GLU A N 1
ATOM 2641 C CA . GLU A 1 358 ? -28.547 -30.797 -4.434 1 64 358 GLU A CA 1
ATOM 2642 C C . GLU A 1 358 ? -29.031 -32.094 -5.082 1 64 358 GLU A C 1
ATOM 2644 O O . GLU A 1 358 ? -29.953 -32.062 -5.91 1 64 358 GLU A O 1
ATOM 2649 N N . GLY A 1 359 ? -28.219 -33.219 -4.961 1 59.09 359 GLY A N 1
ATOM 2650 C CA . GLY A 1 359 ? -28.594 -34.531 -5.383 1 59.09 359 GLY A CA 1
ATOM 2651 C C . GLY A 1 359 ? -27.859 -35 -6.641 1 59.09 359 GLY A C 1
ATOM 2652 O O . GLY A 1 359 ? -28.062 -36.125 -7.098 1 59.09 359 GLY A O 1
ATOM 2653 N N . SER A 1 360 ? -27.266 -34.031 -7.312 1 63.03 360 SER A N 1
ATOM 2654 C CA . SER A 1 360 ? -26.625 -34.5 -8.539 1 63.03 360 SER A CA 1
ATOM 2655 C C . SER A 1 360 ? -25.109 -34.312 -8.5 1 63.03 360 SER A C 1
ATOM 2657 O O . SER A 1 360 ? -24.641 -33.156 -8.5 1 63.03 360 SER A O 1
ATOM 2659 N N . SER A 1 361 ? -24.344 -35.344 -8.086 1 63.31 361 SER A N 1
ATOM 2660 C CA . SER A 1 361 ? -22.891 -35.344 -8.133 1 63.31 361 SER A CA 1
ATOM 2661 C C . SER A 1 361 ? -22.375 -34.812 -9.469 1 63.31 361 SER A C 1
ATOM 2663 O O . SER A 1 361 ? -21.391 -34.094 -9.508 1 63.31 361 SER A O 1
ATOM 2665 N N . GLY A 1 362 ? -23.062 -35.094 -10.391 1 68.75 362 GLY A N 1
ATOM 2666 C CA . GLY A 1 362 ? -22.719 -34.656 -11.727 1 68.75 362 GLY A CA 1
ATOM 2667 C C . GLY A 1 362 ? -22.781 -33.125 -11.883 1 68.75 362 GLY A C 1
ATOM 2668 O O . GLY A 1 362 ? -21.938 -32.531 -12.547 1 68.75 362 GLY A O 1
ATOM 2669 N N . ALA A 1 363 ? -23.641 -32.625 -11.211 1 71.75 363 ALA A N 1
ATOM 2670 C CA . ALA A 1 363 ? -23.812 -31.172 -11.289 1 71.75 363 ALA A CA 1
ATOM 2671 C C . ALA A 1 363 ? -22.641 -30.438 -10.648 1 71.75 363 ALA A C 1
ATOM 2673 O O . ALA A 1 363 ? -22.203 -29.406 -11.156 1 71.75 363 ALA A O 1
ATOM 2674 N N . THR A 1 364 ? -22.078 -31.031 -9.609 1 72.75 364 THR A N 1
ATOM 2675 C CA . THR A 1 364 ? -20.938 -30.422 -8.922 1 72.75 364 THR A CA 1
ATOM 2676 C C . THR A 1 364 ? -19.703 -30.422 -9.82 1 72.75 364 THR A C 1
ATOM 2678 O O . THR A 1 364 ? -18.984 -29.422 -9.883 1 72.75 364 THR A O 1
ATOM 2681 N N . VAL A 1 365 ? -19.562 -31.453 -10.461 1 75.19 365 VAL A N 1
ATOM 2682 C CA . VAL A 1 365 ? -18.406 -31.578 -11.352 1 75.19 365 VAL A CA 1
ATOM 2683 C C . VAL A 1 365 ? -18.531 -30.562 -12.492 1 75.19 365 VAL A C 1
ATOM 2685 O O . VAL A 1 365 ? -17.531 -29.969 -12.906 1 75.19 365 VAL A O 1
ATOM 2688 N N . ILE A 1 366 ? -19.656 -30.375 -12.922 1 76.94 366 ILE A N 1
ATOM 2689 C CA . ILE A 1 366 ? -19.906 -29.453 -14.023 1 76.94 366 ILE A CA 1
ATOM 2690 C C . ILE A 1 366 ? -19.609 -28.016 -13.586 1 76.94 366 ILE A C 1
ATOM 2692 O O . ILE A 1 366 ? -19.031 -27.234 -14.344 1 76.94 366 ILE A O 1
ATOM 2696 N N . ILE A 1 367 ? -19.969 -27.734 -12.398 1 74.19 367 ILE A N 1
ATOM 2697 C CA . ILE A 1 367 ? -19.734 -26.391 -11.883 1 74.19 367 ILE A CA 1
ATOM 2698 C C . ILE A 1 367 ? -18.234 -26.141 -11.75 1 74.19 367 ILE A C 1
ATOM 2700 O O . ILE A 1 367 ? -17.75 -25.062 -12.117 1 74.19 367 ILE A O 1
ATOM 2704 N N . ILE A 1 368 ? -17.547 -27.094 -11.312 1 77.69 368 ILE A N 1
ATOM 2705 C CA . ILE A 1 368 ? -16.109 -26.938 -11.125 1 77.69 368 ILE A CA 1
ATOM 2706 C C . ILE A 1 368 ? -15.43 -26.781 -12.484 1 77.69 368 ILE A C 1
ATOM 2708 O O . ILE A 1 368 ? -14.547 -25.938 -12.648 1 77.69 368 ILE A O 1
ATOM 2712 N N . LEU A 1 369 ? -15.859 -27.578 -13.406 1 84 369 LEU A N 1
ATOM 2713 C CA . LEU A 1 369 ? -15.273 -27.516 -14.742 1 84 369 LEU A CA 1
ATOM 2714 C C . LEU A 1 369 ? -15.586 -26.188 -15.422 1 84 369 LEU A C 1
ATOM 2716 O O . LEU A 1 369 ? -14.766 -25.672 -16.188 1 84 369 LEU A O 1
ATOM 2720 N N . ALA A 1 370 ? -16.719 -25.719 -15.086 1 82.5 370 ALA A N 1
ATOM 2721 C CA . ALA A 1 370 ? -17.078 -24.406 -15.633 1 82.5 370 ALA A CA 1
ATOM 2722 C C . ALA A 1 370 ? -16.172 -23.312 -15.078 1 82.5 370 ALA A C 1
ATOM 2724 O O . ALA A 1 370 ? -15.758 -22.406 -15.805 1 82.5 370 ALA A O 1
ATOM 2725 N N . PHE A 1 371 ? -15.898 -23.422 -13.836 1 83.31 371 PHE A N 1
ATOM 2726 C CA . PHE A 1 371 ? -15.016 -22.438 -13.211 1 83.31 371 PHE A CA 1
ATOM 2727 C C . PHE A 1 371 ? -13.602 -22.578 -13.75 1 83.31 371 PHE A C 1
ATOM 2729 O O . PHE A 1 371 ? -12.93 -21.562 -14.008 1 83.31 371 PHE A O 1
ATOM 2736 N N . VAL A 1 372 ? -13.18 -23.766 -13.922 1 90.19 372 VAL A N 1
ATOM 2737 C CA . VAL A 1 372 ? -11.844 -24.016 -14.453 1 90.19 372 VAL A CA 1
ATOM 2738 C C . VAL A 1 372 ? -11.75 -23.5 -15.891 1 90.19 372 VAL A C 1
ATOM 2740 O O . VAL A 1 372 ? -10.781 -22.844 -16.25 1 90.19 372 VAL A O 1
ATOM 2743 N N . ALA A 1 373 ? -12.742 -23.734 -16.641 1 91.31 373 ALA A N 1
ATOM 2744 C CA . ALA A 1 373 ? -12.766 -23.297 -18.031 1 91.31 373 ALA A CA 1
ATOM 2745 C C . ALA A 1 373 ? -12.805 -21.781 -18.125 1 91.31 373 ALA A C 1
ATOM 2747 O O . ALA A 1 373 ? -12.133 -21.188 -18.984 1 91.31 373 ALA A O 1
ATOM 2748 N N . SER A 1 374 ? -13.586 -21.219 -17.312 1 87.31 374 SER A N 1
ATOM 2749 C CA . SER A 1 374 ? -13.672 -19.766 -17.297 1 87.31 374 SER A CA 1
ATOM 2750 C C . SER A 1 374 ? -12.336 -19.141 -16.906 1 87.31 374 SER A C 1
ATOM 2752 O O . SER A 1 374 ? -11.906 -18.141 -17.5 1 87.31 374 SER A O 1
ATOM 2754 N N . THR A 1 375 ? -11.734 -19.734 -15.938 1 91.75 375 THR A N 1
ATOM 2755 C CA . THR A 1 375 ? -10.43 -19.25 -15.5 1 91.75 375 THR A CA 1
ATOM 2756 C C . THR A 1 375 ? -9.398 -19.406 -16.609 1 91.75 375 THR A C 1
ATOM 2758 O O . THR A 1 375 ? -8.586 -18.5 -16.844 1 91.75 375 THR A O 1
ATOM 2761 N N . ALA A 1 376 ? -9.453 -20.516 -17.281 1 95.12 376 ALA A N 1
ATOM 2762 C CA . ALA A 1 376 ? -8.531 -20.766 -18.391 1 95.12 376 ALA A CA 1
ATOM 2763 C C . ALA A 1 376 ? -8.703 -19.734 -19.5 1 95.12 376 ALA A C 1
ATOM 2765 O O . ALA A 1 376 ? -7.723 -19.188 -20.016 1 95.12 376 ALA A O 1
ATOM 2766 N N . LEU A 1 377 ? -9.883 -19.484 -19.828 1 91.69 377 LEU A N 1
ATOM 2767 C CA . LEU A 1 377 ? -10.195 -18.531 -20.891 1 91.69 377 LEU A CA 1
ATOM 2768 C C . LEU A 1 377 ? -9.758 -17.125 -20.516 1 91.69 377 LEU A C 1
ATOM 2770 O O . LEU A 1 377 ? -9.133 -16.422 -21.312 1 91.69 377 LEU A O 1
ATOM 2774 N N . MET A 1 378 ? -10.062 -16.781 -19.328 1 89.94 378 MET A N 1
ATOM 2775 C CA . MET A 1 378 ? -9.711 -15.438 -18.859 1 89.94 378 MET A CA 1
ATOM 2776 C C . MET A 1 378 ? -8.195 -15.266 -18.797 1 89.94 378 MET A C 1
ATOM 2778 O O . MET A 1 378 ? -7.668 -14.219 -19.188 1 89.94 378 MET A O 1
ATOM 2782 N N . SER A 1 379 ? -7.531 -16.25 -18.328 1 94.19 379 SER A N 1
ATOM 2783 C CA . SER A 1 379 ? -6.078 -16.172 -18.219 1 94.19 379 SER A CA 1
ATOM 2784 C C . SER A 1 379 ? -5.426 -16.125 -19.594 1 94.19 379 SER A C 1
ATOM 2786 O O . SER A 1 379 ? -4.477 -15.359 -19.797 1 94.19 379 SER A O 1
ATOM 2788 N N . ALA A 1 380 ? -5.934 -16.828 -20.516 1 94.31 380 ALA A N 1
ATOM 2789 C CA . ALA A 1 380 ? -5.383 -16.891 -21.875 1 94.31 380 ALA A CA 1
ATOM 2790 C C . ALA A 1 380 ? -5.617 -15.57 -22.609 1 94.31 380 ALA A C 1
ATOM 2792 O O . ALA A 1 380 ? -4.785 -15.148 -23.422 1 94.31 380 ALA A O 1
ATOM 2793 N N . LEU A 1 381 ? -6.648 -14.969 -22.328 1 90.19 381 LEU A N 1
ATOM 2794 C CA . LEU A 1 381 ? -7.008 -13.758 -23.047 1 90.19 381 LEU A CA 1
ATOM 2795 C C . LEU A 1 381 ? -6.348 -12.531 -22.422 1 90.19 381 LEU A C 1
ATOM 2797 O O . LEU A 1 381 ? -6.043 -11.562 -23.125 1 90.19 381 LEU A O 1
ATOM 2801 N N . THR A 1 382 ? -6.109 -12.594 -21.156 1 87.88 382 THR A N 1
ATOM 2802 C CA . THR A 1 382 ? -5.609 -11.406 -20.469 1 87.88 382 THR A CA 1
ATOM 2803 C C . THR A 1 382 ? -4.105 -11.523 -20.219 1 87.88 382 THR A C 1
ATOM 2805 O O . THR A 1 382 ? -3.439 -10.516 -19.953 1 87.88 382 THR A O 1
ATOM 2808 N N . GLY A 1 383 ? -3.633 -12.695 -20.234 1 90.69 383 GLY A N 1
ATOM 2809 C CA . GLY A 1 383 ? -2.229 -12.922 -19.922 1 90.69 383 GLY A CA 1
ATOM 2810 C C . GLY A 1 383 ? -1.918 -12.812 -18.438 1 90.69 383 GLY A C 1
ATOM 2811 O O . GLY A 1 383 ? -0.75 -12.789 -18.047 1 90.69 383 GLY A O 1
ATOM 2812 N N . SER A 1 384 ? -2.963 -12.773 -17.641 1 88.62 384 SER A N 1
ATOM 2813 C CA . SER A 1 384 ? -2.773 -12.68 -16.188 1 88.62 384 SER A CA 1
ATOM 2814 C C . SER A 1 384 ? -3.072 -14.008 -15.508 1 88.62 384 SER A C 1
ATOM 2816 O O . SER A 1 384 ? -4.02 -14.703 -15.883 1 88.62 384 SER A O 1
ATOM 2818 N N . GLY A 1 385 ? -2.193 -14.398 -14.57 1 89.38 385 GLY A N 1
ATOM 2819 C CA . GLY A 1 385 ? -2.434 -15.594 -13.781 1 89.38 385 GLY A CA 1
ATOM 2820 C C . GLY A 1 385 ? -3.055 -15.305 -12.43 1 89.38 385 GLY A C 1
ATOM 2821 O O . GLY A 1 385 ? -3.49 -16.219 -11.727 1 89.38 385 GLY A O 1
ATOM 2822 N N . THR A 1 386 ? -3.186 -14.07 -12.094 1 89.25 386 THR A N 1
ATOM 2823 C CA . THR A 1 386 ? -3.607 -13.695 -10.75 1 89.25 386 THR A CA 1
ATOM 2824 C C . THR A 1 386 ? -5.051 -13.203 -10.75 1 89.25 386 THR A C 1
ATOM 2826 O O . THR A 1 386 ? -5.852 -13.602 -9.898 1 89.25 386 THR A O 1
ATOM 2829 N N . ALA A 1 387 ? -5.418 -12.5 -11.727 1 87.56 387 ALA A N 1
ATOM 2830 C CA . ALA A 1 387 ? -6.727 -11.852 -11.766 1 87.56 387 ALA A CA 1
ATOM 2831 C C . ALA A 1 387 ? -7.848 -12.883 -11.82 1 87.56 387 ALA A C 1
ATOM 2833 O O . ALA A 1 387 ? -8.781 -12.836 -11.016 1 87.56 387 ALA A O 1
ATOM 2834 N N . PRO A 1 388 ? -7.734 -13.805 -12.719 1 89.69 388 PRO A N 1
ATOM 2835 C CA . PRO A 1 388 ? -8.828 -14.781 -12.773 1 89.69 388 PRO A CA 1
ATOM 2836 C C . PRO A 1 388 ? -8.938 -15.625 -11.508 1 89.69 388 PRO A C 1
ATOM 2838 O O . PRO A 1 388 ? -10.047 -15.914 -11.047 1 89.69 388 PRO A O 1
ATOM 2841 N N . TYR A 1 389 ? -7.871 -16.016 -10.961 1 93.06 389 TYR A N 1
ATOM 2842 C CA . TYR A 1 389 ? -7.902 -16.812 -9.742 1 93.06 389 TYR A CA 1
ATOM 2843 C C . TYR A 1 389 ? -8.609 -16.062 -8.617 1 93.06 389 TYR A C 1
ATOM 2845 O O . TYR A 1 389 ? -9.508 -16.609 -7.969 1 93.06 389 TYR A O 1
ATOM 2853 N N . PHE A 1 390 ? -8.281 -14.852 -8.406 1 89.38 390 PHE A N 1
ATOM 2854 C CA . PHE A 1 390 ? -8.844 -14.094 -7.289 1 89.38 390 PHE A CA 1
ATOM 2855 C C . PHE A 1 390 ? -10.312 -13.781 -7.535 1 89.38 390 PHE A C 1
ATOM 2857 O O . PHE A 1 390 ? -11.102 -13.703 -6.59 1 89.38 390 PHE A O 1
ATOM 2864 N N . ALA A 1 391 ? -10.633 -13.68 -8.781 1 82.5 391 ALA A N 1
ATOM 2865 C CA . ALA A 1 391 ? -12.023 -13.406 -9.125 1 82.5 391 ALA A CA 1
ATOM 2866 C C . ALA A 1 391 ? -12.93 -14.57 -8.734 1 82.5 391 ALA A C 1
ATOM 2868 O O . ALA A 1 391 ? -14.086 -14.367 -8.359 1 82.5 391 ALA A O 1
ATOM 2869 N N . PHE A 1 392 ? -12.359 -15.773 -8.695 1 84.81 392 PHE A N 1
ATOM 2870 C CA . PHE A 1 392 ? -13.227 -16.938 -8.539 1 84.81 392 PHE A CA 1
ATOM 2871 C C . PHE A 1 392 ? -12.914 -17.672 -7.242 1 84.81 392 PHE A C 1
ATOM 2873 O O . PHE A 1 392 ? -13.742 -18.438 -6.742 1 84.81 392 PHE A O 1
ATOM 2880 N N . SER A 1 393 ? -11.773 -17.469 -6.68 1 90.38 393 SER A N 1
ATOM 2881 C CA . SER A 1 393 ? -11.32 -18.25 -5.531 1 90.38 393 SER A CA 1
ATOM 2882 C C . SER A 1 393 ? -12.195 -17.984 -4.309 1 90.38 393 SER A C 1
ATOM 2884 O O . SER A 1 393 ? -12.453 -18.891 -3.518 1 90.38 393 SER A O 1
ATOM 2886 N N . GLU A 1 394 ? -12.734 -16.812 -4.238 1 87.5 394 GLU A N 1
ATOM 2887 C CA . GLU A 1 394 ? -13.477 -16.406 -3.047 1 87.5 394 GLU A CA 1
ATOM 2888 C C . GLU A 1 394 ? -14.812 -17.125 -2.961 1 87.5 394 GLU A C 1
ATOM 2890 O O . GLU A 1 394 ? -15.406 -17.219 -1.884 1 87.5 394 GLU A O 1
ATOM 2895 N N . VAL A 1 395 ? -15.297 -17.703 -4.039 1 83.75 395 VAL A N 1
ATOM 2896 C CA . VAL A 1 395 ? -16.594 -18.359 -4.062 1 83.75 395 VAL A CA 1
ATOM 2897 C C . VAL A 1 395 ? -16.453 -19.828 -3.693 1 83.75 395 VAL A C 1
ATOM 2899 O O . VAL A 1 395 ? -17.422 -20.469 -3.285 1 83.75 395 VAL A O 1
ATOM 2902 N N . VAL A 1 396 ? -15.258 -20.344 -3.678 1 87.44 396 VAL A N 1
ATOM 2903 C CA . VAL A 1 396 ? -14.992 -21.781 -3.648 1 87.44 396 VAL A CA 1
ATOM 2904 C C . VAL A 1 396 ? -15.43 -22.359 -2.303 1 87.44 396 VAL A C 1
ATOM 2906 O O . VAL A 1 396 ? -16.078 -23.406 -2.254 1 87.44 396 VAL A O 1
ATOM 2909 N N . PRO A 1 397 ? -15.055 -21.719 -1.187 1 85.44 397 PRO A N 1
ATOM 2910 C CA . PRO A 1 397 ? -15.461 -22.328 0.085 1 85.44 397 PRO A CA 1
ATOM 2911 C C . PRO A 1 397 ? -16.969 -22.484 0.213 1 85.44 397 PRO A C 1
ATOM 2913 O O . PRO A 1 397 ? -17.453 -23.5 0.702 1 85.44 397 PRO A O 1
ATOM 2916 N N . SER A 1 398 ? -17.672 -21.531 -0.217 1 80.19 398 SER A N 1
ATOM 2917 C CA . SER A 1 398 ? -19.125 -21.594 -0.146 1 80.19 398 SER A CA 1
ATOM 2918 C C . SER A 1 398 ? -19.672 -22.656 -1.093 1 80.19 398 SER A C 1
ATOM 2920 O O . SER A 1 398 ? -20.641 -23.344 -0.763 1 80.19 398 SER A O 1
ATOM 2922 N N . LEU A 1 399 ? -19.094 -22.766 -2.197 1 77.56 399 LEU A N 1
ATOM 2923 C CA . LEU A 1 399 ? -19.516 -23.781 -3.17 1 77.56 399 LEU A CA 1
ATOM 2924 C C . LEU A 1 399 ? -19.188 -25.188 -2.668 1 77.56 399 LEU A C 1
ATOM 2926 O O . LEU A 1 399 ? -19.984 -26.109 -2.838 1 77.56 399 LEU A O 1
ATOM 2930 N N . ALA A 1 400 ? -18.047 -25.344 -2.086 1 80.75 400 ALA A N 1
ATOM 2931 C CA . ALA A 1 400 ? -17.578 -26.641 -1.601 1 80.75 400 ALA A CA 1
ATOM 2932 C C . ALA A 1 400 ? -18.453 -27.141 -0.441 1 80.75 400 ALA A C 1
ATOM 2934 O O . ALA A 1 400 ? -18.688 -28.344 -0.295 1 80.75 400 ALA A O 1
ATOM 2935 N N . ALA A 1 401 ? -18.812 -26.25 0.422 1 76.12 401 ALA A N 1
ATOM 2936 C CA . ALA A 1 401 ? -19.641 -26.609 1.571 1 76.12 401 ALA A CA 1
ATOM 2937 C C . ALA A 1 401 ? -20.953 -27.234 1.125 1 76.12 401 ALA A C 1
ATOM 2939 O O . ALA A 1 401 ? -21.531 -28.062 1.847 1 76.12 401 ALA A O 1
ATOM 2940 N N . GLN A 1 402 ? -21.188 -27.047 -0.078 1 68.06 402 GLN A N 1
ATOM 2941 C CA . GLN A 1 402 ? -22.516 -27.469 -0.509 1 68.06 402 GLN A CA 1
ATOM 2942 C C . GLN A 1 402 ? -22.438 -28.609 -1.509 1 68.06 402 GLN A C 1
ATOM 2944 O O . GLN A 1 402 ? -23.438 -29.266 -1.789 1 68.06 402 GLN A O 1
ATOM 2949 N N . THR A 1 403 ? -21.391 -28.844 -2.111 1 71.12 403 THR A N 1
ATOM 2950 C CA . THR A 1 403 ? -21.266 -29.844 -3.176 1 71.12 403 THR A CA 1
ATOM 2951 C C . THR A 1 403 ? -20.5 -31.062 -2.68 1 71.12 403 THR A C 1
ATOM 2953 O O . THR A 1 403 ? -20.5 -32.094 -3.344 1 71.12 403 THR A O 1
ATOM 2956 N N . GLY A 1 404 ? -20 -31.047 -1.523 1 72.25 404 GLY A N 1
ATOM 2957 C CA . GLY A 1 404 ? -19.203 -32.156 -1.014 1 72.25 404 GLY A CA 1
ATOM 2958 C C . GLY A 1 404 ? -17.812 -32.188 -1.599 1 72.25 404 GLY A C 1
ATOM 2959 O O . GLY A 1 404 ? -17 -33.062 -1.225 1 72.25 404 GLY A O 1
ATOM 2960 N N . VAL A 1 405 ? -17.562 -31.422 -2.586 1 81.25 405 VAL A N 1
ATOM 2961 C CA . VAL A 1 405 ? -16.203 -31.359 -3.127 1 81.25 405 VAL A CA 1
ATOM 2962 C C . VAL A 1 405 ? -15.289 -30.625 -2.146 1 81.25 405 VAL A C 1
ATOM 2964 O O . VAL A 1 405 ? -15.703 -29.672 -1.499 1 81.25 405 VAL A O 1
ATOM 2967 N N . LEU A 1 406 ? -14.109 -31.172 -2.064 1 88.62 406 LEU A N 1
ATOM 2968 C CA . LEU A 1 406 ? -13.141 -30.547 -1.165 1 88.62 406 LEU A CA 1
ATOM 2969 C C . LEU A 1 406 ? -12.688 -29.188 -1.706 1 88.62 406 LEU A C 1
ATOM 2971 O O . LEU A 1 406 ? -12.266 -29.094 -2.859 1 88.62 406 LEU A O 1
ATOM 2975 N N . PRO A 1 407 ? -12.773 -28.172 -0.945 1 92.38 407 PRO A N 1
ATOM 2976 C CA . PRO A 1 407 ? -12.367 -26.844 -1.405 1 92.38 407 PRO A CA 1
ATOM 2977 C C . PRO A 1 407 ? -10.891 -26.781 -1.805 1 92.38 407 PRO A C 1
ATOM 2979 O O . PRO A 1 407 ? -10.523 -26.047 -2.719 1 92.38 407 PRO A O 1
ATOM 2982 N N . VAL A 1 408 ? -10.078 -27.594 -1.173 1 94.69 408 VAL A N 1
ATOM 2983 C CA . VAL A 1 408 ? -8.648 -27.609 -1.464 1 94.69 408 VAL A CA 1
ATOM 2984 C C . VAL A 1 408 ? -8.414 -28.078 -2.896 1 94.69 408 VAL A C 1
ATOM 2986 O O . VAL A 1 408 ? -7.547 -27.562 -3.598 1 94.69 408 VAL A O 1
ATOM 2989 N N . GLN A 1 409 ? -9.219 -29.062 -3.352 1 94.12 409 GLN A N 1
ATOM 2990 C CA . GLN A 1 409 ? -9.109 -29.578 -4.711 1 94.12 409 GLN A CA 1
ATOM 2991 C C . GLN A 1 409 ? -9.5 -28.516 -5.734 1 94.12 409 GLN A C 1
ATOM 2993 O O . GLN A 1 409 ? -8.797 -28.312 -6.723 1 94.12 409 GLN A O 1
ATOM 2998 N N . MET A 1 410 ? -10.57 -27.859 -5.441 1 91.94 410 MET A N 1
ATOM 2999 C CA . MET A 1 410 ? -11.086 -26.859 -6.371 1 91.94 410 MET A CA 1
ATOM 3000 C C . MET A 1 410 ? -10.141 -25.672 -6.477 1 91.94 410 MET A C 1
ATOM 3002 O O . MET A 1 410 ? -9.852 -25.203 -7.578 1 91.94 410 MET A O 1
ATOM 3006 N N . LEU A 1 411 ? -9.641 -25.219 -5.332 1 95.06 411 LEU A N 1
ATOM 3007 C CA . LEU A 1 411 ? -8.734 -24.078 -5.309 1 95.06 411 LEU A CA 1
ATOM 3008 C C . LEU A 1 411 ? -7.426 -24.406 -6.016 1 95.06 411 LEU A C 1
ATOM 3010 O O . LEU A 1 411 ? -6.879 -23.578 -6.738 1 95.06 411 LEU A O 1
ATOM 3014 N N . THR A 1 412 ? -6.914 -25.609 -5.828 1 95.88 412 THR A N 1
ATOM 3015 C CA . THR A 1 412 ? -5.688 -26.047 -6.488 1 95.88 412 THR A CA 1
ATOM 3016 C C . THR A 1 412 ? -5.875 -26.094 -8 1 95.88 412 THR A C 1
ATOM 3018 O O . THR A 1 412 ? -5.004 -25.656 -8.758 1 95.88 412 THR A O 1
ATOM 3021 N N . ALA A 1 413 ? -7.012 -26.578 -8.406 1 95 413 ALA A N 1
ATOM 3022 C CA . ALA A 1 413 ? -7.324 -26.688 -9.828 1 95 413 ALA A CA 1
ATOM 3023 C C . ALA A 1 413 ? -7.426 -25.312 -10.469 1 95 413 ALA A C 1
ATOM 3025 O O . ALA A 1 413 ? -6.855 -25.078 -11.539 1 95 413 ALA A O 1
ATOM 3026 N N . ILE A 1 414 ? -8.125 -24.422 -9.812 1 94.44 414 ILE A N 1
ATOM 3027 C CA . ILE A 1 414 ? -8.344 -23.078 -10.359 1 94.44 414 ILE A CA 1
ATOM 3028 C C . ILE A 1 414 ? -7.027 -22.312 -10.352 1 94.44 414 ILE A C 1
ATOM 3030 O O . ILE A 1 414 ? -6.695 -21.625 -11.32 1 94.44 414 ILE A O 1
ATOM 3034 N N . TRP A 1 415 ? -6.281 -22.406 -9.258 1 96.62 415 TRP A N 1
ATOM 3035 C CA . TRP A 1 415 ? -4.996 -21.719 -9.141 1 96.62 415 TRP A CA 1
ATOM 3036 C C . TRP A 1 415 ? -4.02 -22.203 -10.211 1 96.62 415 TRP A C 1
ATOM 3038 O O . TRP A 1 415 ? -3.383 -21.391 -10.883 1 96.62 415 TRP A O 1
ATOM 3048 N N . GLY A 1 416 ? -3.887 -23.5 -10.367 1 97.12 416 GLY A N 1
ATOM 3049 C CA . GLY A 1 416 ? -3.014 -24.047 -11.391 1 97.12 416 GLY A CA 1
ATOM 3050 C C . GLY A 1 416 ? -3.406 -23.641 -12.797 1 97.12 416 GLY A C 1
ATOM 3051 O O . GLY A 1 416 ? -2.547 -23.297 -13.609 1 97.12 416 GLY A O 1
ATOM 3052 N N . THR A 1 417 ? -4.668 -23.656 -13.039 1 96.94 417 THR A N 1
ATOM 3053 C CA . THR A 1 417 ? -5.184 -23.297 -14.359 1 96.94 417 THR A CA 1
ATOM 3054 C C . THR A 1 417 ? -4.855 -21.844 -14.688 1 96.94 417 THR A C 1
ATOM 3056 O O . THR A 1 417 ? -4.395 -21.547 -15.789 1 96.94 417 THR A O 1
ATOM 3059 N N . SER A 1 418 ? -5.078 -21.016 -13.734 1 95.75 418 SER A N 1
ATOM 3060 C CA . SER A 1 418 ? -4.836 -19.594 -13.961 1 95.75 418 SER A CA 1
ATOM 3061 C C . SER A 1 418 ? -3.365 -19.328 -14.258 1 95.75 418 SER A C 1
ATOM 3063 O O . SER A 1 418 ? -3.041 -18.562 -15.172 1 95.75 418 SER A O 1
ATOM 3065 N N . ASN A 1 419 ? -2.459 -19.984 -13.594 1 96.19 419 ASN A N 1
ATOM 3066 C CA . ASN A 1 419 ? -1.026 -19.75 -13.727 1 96.19 419 ASN A CA 1
ATOM 3067 C C . ASN A 1 419 ? -0.451 -20.438 -14.961 1 96.19 419 ASN A C 1
ATOM 3069 O O . ASN A 1 419 ? 0.54 -19.984 -15.531 1 96.19 419 ASN A O 1
ATOM 3073 N N . LEU A 1 420 ? -1.073 -21.484 -15.383 1 97.62 420 LEU A N 1
ATOM 3074 C CA . LEU A 1 420 ? -0.581 -22.203 -16.547 1 97.62 420 LEU A CA 1
ATOM 3075 C C . LEU A 1 420 ? -1.091 -21.578 -17.844 1 97.62 420 LEU A C 1
ATOM 3077 O O . LEU A 1 420 ? -0.32 -21.359 -18.781 1 97.62 420 LEU A O 1
ATOM 3081 N N . MET A 1 421 ? -2.279 -21.156 -17.844 1 97 421 MET A N 1
ATOM 3082 C CA . MET A 1 421 ? -2.916 -20.703 -19.078 1 97 421 MET A CA 1
ATOM 3083 C C . MET A 1 421 ? -2.525 -19.266 -19.406 1 97 421 MET A C 1
ATOM 3085 O O . MET A 1 421 ? -2.672 -18.812 -20.531 1 97 421 MET A O 1
ATOM 3089 N N . ARG A 1 422 ? -1.997 -18.578 -18.438 1 95 422 ARG A N 1
ATOM 3090 C CA . ARG A 1 422 ? -1.519 -17.234 -18.734 1 95 422 ARG A CA 1
ATOM 3091 C C . ARG A 1 422 ? -0.355 -17.266 -19.719 1 95 422 ARG A C 1
ATOM 3093 O O . ARG A 1 422 ? -0.141 -16.312 -20.469 1 95 422 ARG A O 1
ATOM 3100 N N . GLN A 1 423 ? 0.36 -18.375 -19.797 1 96.19 423 GLN A N 1
ATOM 3101 C CA . GLN A 1 423 ? 1.55 -18.5 -20.641 1 96.19 423 GLN A CA 1
ATOM 3102 C C . GLN A 1 423 ? 1.176 -18.828 -22.078 1 96.19 423 GLN A C 1
ATOM 3104 O O . GLN A 1 423 ? 2.041 -18.859 -22.969 1 96.19 423 GLN A O 1
ATOM 3109 N N . VAL A 1 424 ? -0.092 -19 -22.312 1 95.75 424 VAL A N 1
ATOM 3110 C CA . VAL A 1 424 ? -0.587 -19.234 -23.656 1 95.75 424 VAL A CA 1
ATOM 3111 C C . VAL A 1 424 ? -1.161 -17.938 -24.234 1 95.75 424 VAL A C 1
ATOM 3113 O O . VAL A 1 424 ? -1.769 -17.953 -25.312 1 95.75 424 VAL A O 1
ATOM 3116 N N . SER A 1 425 ? -0.901 -16.828 -23.562 1 95.12 425 SER A N 1
ATOM 3117 C CA . SER A 1 425 ? -1.435 -15.539 -23.984 1 95.12 425 SER A CA 1
ATOM 3118 C C . SER A 1 425 ? -0.364 -14.703 -24.672 1 95.12 425 SER A C 1
ATOM 3120 O O . SER A 1 425 ? 0.718 -14.484 -24.125 1 95.12 425 SER A O 1
ATOM 3122 N N . PRO A 1 426 ? -0.668 -14.172 -25.859 1 94.19 426 PRO A N 1
ATOM 3123 C CA . PRO A 1 426 ? 0.283 -13.297 -26.547 1 94.19 426 PRO A CA 1
ATOM 3124 C C . PRO A 1 426 ? 0.455 -11.953 -25.859 1 94.19 426 PRO A C 1
ATOM 3126 O O . PRO A 1 426 ? 1.402 -11.219 -26.156 1 94.19 426 PRO A O 1
ATOM 3129 N N . VAL A 1 427 ? -0.424 -11.711 -24.969 1 91.31 427 VAL A N 1
ATOM 3130 C CA . VAL A 1 427 ? -0.356 -10.406 -24.328 1 91.31 427 VAL A CA 1
ATOM 3131 C C . VAL A 1 427 ? 0.28 -10.547 -22.938 1 91.31 427 VAL A C 1
ATOM 3133 O O . VAL A 1 427 ? 0.393 -9.57 -22.203 1 91.31 427 VAL A O 1
ATOM 3136 N N . ASN A 1 428 ? 0.672 -11.758 -22.578 1 93.88 428 ASN A N 1
ATOM 3137 C CA . ASN A 1 428 ? 1.419 -11.984 -21.344 1 93.88 428 ASN A CA 1
ATOM 3138 C C . ASN A 1 428 ? 2.748 -11.234 -21.359 1 93.88 428 ASN A C 1
ATOM 3140 O O . ASN A 1 428 ? 3.463 -11.234 -22.359 1 93.88 428 ASN A O 1
ATOM 3144 N N . ALA A 1 429 ? 3.051 -10.617 -20.312 1 90.44 429 ALA A N 1
ATOM 3145 C CA . ALA A 1 429 ? 4.254 -9.789 -20.234 1 90.44 429 ALA A CA 1
ATOM 3146 C C . ALA A 1 429 ? 5.508 -10.617 -20.5 1 90.44 429 ALA A C 1
ATOM 3148 O O . ALA A 1 429 ? 6.426 -10.156 -21.188 1 90.44 429 ALA A O 1
ATOM 3149 N N . ALA A 1 430 ? 5.531 -11.805 -19.938 1 94.25 430 ALA A N 1
ATOM 3150 C CA . ALA A 1 430 ? 6.691 -12.664 -20.156 1 94.25 430 ALA A CA 1
ATOM 3151 C C . ALA A 1 430 ? 6.82 -13.055 -21.625 1 94.25 430 ALA A C 1
ATOM 3153 O O . ALA A 1 430 ? 7.926 -13.094 -22.172 1 94.25 430 ALA A O 1
ATOM 3154 N N . VAL A 1 431 ? 5.734 -13.281 -22.266 1 95.81 431 VAL A N 1
ATOM 3155 C CA . VAL A 1 431 ? 5.734 -13.641 -23.672 1 95.81 431 VAL A CA 1
ATOM 3156 C C . VAL A 1 431 ? 6.227 -12.469 -24.516 1 95.81 431 VAL A C 1
ATOM 3158 O O . VAL A 1 431 ? 7.047 -12.648 -25.422 1 95.81 431 VAL A O 1
ATOM 3161 N N . ILE A 1 432 ? 5.824 -11.352 -24.188 1 93.19 432 ILE A N 1
ATOM 3162 C CA . ILE A 1 432 ? 6.211 -10.156 -24.922 1 93.19 432 ILE A CA 1
ATOM 3163 C C . ILE A 1 432 ? 7.703 -9.891 -24.719 1 93.19 432 ILE A C 1
ATOM 3165 O O . ILE A 1 432 ? 8.43 -9.633 -25.688 1 93.19 432 ILE A O 1
ATOM 3169 N N . ILE A 1 433 ? 8.117 -10 -23.5 1 92.38 433 ILE A N 1
ATOM 3170 C CA . ILE A 1 433 ? 9.508 -9.734 -23.172 1 92.38 433 ILE A CA 1
ATOM 3171 C C . ILE A 1 433 ? 10.414 -10.703 -23.922 1 92.38 433 ILE A C 1
ATOM 3173 O O . ILE A 1 433 ? 11.383 -10.289 -24.562 1 92.38 433 ILE A O 1
ATOM 3177 N N . VAL A 1 434 ? 10.078 -11.93 -23.875 1 94.88 434 VAL A N 1
ATOM 3178 C CA . VAL A 1 434 ? 10.961 -12.961 -24.422 1 94.88 434 VAL A CA 1
ATOM 3179 C C . VAL A 1 434 ? 10.875 -12.969 -25.953 1 94.88 434 VAL A C 1
ATOM 3181 O O . VAL A 1 434 ? 11.883 -13.148 -26.625 1 94.88 434 VAL A O 1
ATOM 3184 N N . SER A 1 435 ? 9.734 -12.766 -26.5 1 95.25 435 SER A N 1
ATOM 3185 C CA . SER A 1 435 ? 9.586 -12.719 -27.953 1 95.25 435 SER A CA 1
ATOM 3186 C C . SER A 1 435 ? 10.336 -11.523 -28.547 1 95.25 435 SER A C 1
ATOM 3188 O O . SER A 1 435 ? 10.961 -11.641 -29.609 1 95.25 435 SER A O 1
ATOM 3190 N N . THR A 1 436 ? 10.312 -10.461 -27.875 1 91.31 436 THR A N 1
ATOM 3191 C CA . THR A 1 436 ? 11.039 -9.273 -28.312 1 91.31 436 THR A CA 1
ATOM 3192 C C . THR A 1 436 ? 12.547 -9.508 -28.25 1 91.31 436 THR A C 1
ATOM 3194 O O . THR A 1 436 ? 13.289 -9.078 -29.141 1 91.31 436 THR A O 1
ATOM 3197 N N . ALA A 1 437 ? 12.93 -10.203 -27.266 1 90.31 437 ALA A N 1
ATOM 3198 C CA . ALA A 1 437 ? 14.352 -10.477 -27.078 1 90.31 437 ALA A CA 1
ATOM 3199 C C . ALA A 1 437 ? 14.914 -11.305 -28.234 1 90.31 437 ALA A C 1
ATOM 3201 O O . ALA A 1 437 ? 16.078 -11.164 -28.594 1 90.31 437 ALA A O 1
ATOM 3202 N N . ILE A 1 438 ? 14.148 -12.133 -28.797 1 92.75 438 ILE A N 1
ATOM 3203 C CA . ILE A 1 438 ? 14.656 -12.984 -29.875 1 92.75 438 ILE A CA 1
ATOM 3204 C C . ILE A 1 438 ? 14.07 -12.531 -31.203 1 92.75 438 ILE A C 1
ATOM 3206 O O . ILE A 1 438 ? 14.188 -13.234 -32.219 1 92.75 438 ILE A O 1
ATOM 3210 N N . ASN A 1 439 ? 13.328 -11.438 -31.203 1 91.31 439 ASN A N 1
ATOM 3211 C CA . ASN A 1 439 ? 12.797 -10.781 -32.406 1 91.31 439 ASN A CA 1
ATOM 3212 C C . ASN A 1 439 ? 11.844 -11.695 -33.156 1 91.31 439 ASN A C 1
ATOM 3214 O O . ASN A 1 439 ? 12.016 -11.922 -34.344 1 91.31 439 ASN A O 1
ATOM 3218 N N . VAL A 1 440 ? 10.93 -12.227 -32.438 1 93.19 440 VAL A N 1
ATOM 3219 C CA . VAL A 1 440 ? 9.891 -13.047 -33.062 1 93.19 440 VAL A CA 1
ATOM 3220 C C . VAL A 1 440 ? 8.516 -12.547 -32.594 1 93.19 440 VAL A C 1
ATOM 3222 O O . VAL A 1 440 ? 8.398 -11.812 -31.625 1 93.19 440 VAL A O 1
ATOM 3225 N N . SER A 1 441 ? 7.543 -12.922 -33.375 1 94.62 441 SER A N 1
ATOM 3226 C CA . SER A 1 441 ? 6.176 -12.562 -33 1 94.62 441 SER A CA 1
ATOM 3227 C C . SER A 1 441 ? 5.719 -13.328 -31.766 1 94.62 441 SER A C 1
ATOM 3229 O O . SER A 1 441 ? 6.047 -14.5 -31.594 1 94.62 441 SER A O 1
ATOM 3231 N N . PRO A 1 442 ? 4.953 -12.695 -30.906 1 96.31 442 PRO A N 1
ATOM 3232 C CA . PRO A 1 442 ? 4.438 -13.367 -29.703 1 96.31 442 PRO A CA 1
ATOM 3233 C C . PRO A 1 442 ? 3.6 -14.602 -30.031 1 96.31 442 PRO A C 1
ATOM 3235 O O . PRO A 1 442 ? 3.627 -15.586 -29.297 1 96.31 442 PRO A O 1
ATOM 3238 N N . ILE A 1 443 ? 2.992 -14.578 -31.141 1 95.31 443 ILE A N 1
ATOM 3239 C CA . ILE A 1 443 ? 2.119 -15.68 -31.531 1 95.31 443 ILE A CA 1
ATOM 3240 C C . ILE A 1 443 ? 2.955 -16.922 -31.828 1 95.31 443 ILE A C 1
ATOM 3242 O O . ILE A 1 443 ? 2.545 -18.047 -31.531 1 95.31 443 ILE A O 1
ATOM 3246 N N . LYS A 1 444 ? 4.047 -16.703 -32.406 1 95 444 LYS A N 1
ATOM 3247 C CA . LYS A 1 444 ? 4.945 -17.828 -32.719 1 95 444 LYS A CA 1
ATOM 3248 C C . LYS A 1 444 ? 5.445 -18.484 -31.422 1 95 444 LYS A C 1
ATOM 3250 O O . LYS A 1 444 ? 5.578 -19.703 -31.359 1 95 444 LYS A O 1
ATOM 3255 N N . LEU A 1 445 ? 5.715 -17.703 -30.469 1 96.69 445 LEU A N 1
ATOM 3256 C CA . LEU A 1 445 ? 6.176 -18.219 -29.188 1 96.69 445 LEU A CA 1
ATOM 3257 C C . LEU A 1 445 ? 5.051 -18.938 -28.453 1 96.69 445 LEU A C 1
ATOM 3259 O O . LEU A 1 445 ? 5.281 -19.969 -27.828 1 96.69 445 LEU A O 1
ATOM 3263 N N . VAL A 1 446 ? 3.859 -18.406 -28.547 1 97.5 446 VAL A N 1
ATOM 3264 C CA . VAL A 1 446 ? 2.701 -19 -27.891 1 97.5 446 VAL A CA 1
ATOM 3265 C C . VAL A 1 446 ? 2.434 -20.391 -28.469 1 97.5 446 VAL A C 1
ATOM 3267 O O . VAL A 1 446 ? 2.016 -21.297 -27.75 1 97.5 446 VAL A O 1
ATOM 3270 N N . LYS A 1 447 ? 2.672 -20.516 -29.734 1 96.44 447 LYS A N 1
ATOM 3271 C CA . LYS A 1 447 ? 2.51 -21.812 -30.359 1 96.44 447 LYS A CA 1
ATOM 3272 C C . LYS A 1 447 ? 3.422 -22.859 -29.719 1 96.44 447 LYS A C 1
ATOM 3274 O O . LYS A 1 447 ? 3.043 -24.016 -29.578 1 96.44 447 LYS A O 1
ATOM 3279 N N . ARG A 1 448 ? 4.543 -22.406 -29.297 1 97 448 ARG A N 1
ATOM 3280 C CA . ARG A 1 448 ? 5.512 -23.297 -28.672 1 97 448 ARG A CA 1
ATOM 3281 C C . ARG A 1 448 ? 5.121 -23.609 -27.234 1 97 448 ARG A C 1
ATOM 3283 O O . ARG A 1 448 ? 5.402 -24.688 -26.719 1 97 448 ARG A O 1
ATOM 3290 N N . THR A 1 449 ? 4.449 -22.719 -26.547 1 97.62 449 THR A N 1
ATOM 3291 C CA . THR A 1 449 ? 4.133 -22.906 -25.141 1 97.62 449 THR A CA 1
ATOM 3292 C C . THR A 1 449 ? 2.738 -23.5 -24.969 1 97.62 449 THR A C 1
ATOM 3294 O O . THR A 1 449 ? 2.418 -24.062 -23.922 1 97.62 449 THR A O 1
ATOM 3297 N N . SER A 1 450 ? 1.887 -23.422 -25.969 1 97.31 450 SER A N 1
ATOM 3298 C CA . SER A 1 450 ? 0.471 -23.766 -25.859 1 97.31 450 SER A CA 1
ATOM 3299 C C . SER A 1 450 ? 0.28 -25.234 -25.5 1 97.31 450 SER A C 1
ATOM 3301 O O . SER A 1 450 ? -0.427 -25.562 -24.547 1 97.31 450 SER A O 1
ATOM 3303 N N . VAL A 1 451 ? 0.931 -26.156 -26.203 1 97.81 451 VAL A N 1
ATOM 3304 C CA . VAL A 1 451 ? 0.705 -27.578 -26 1 97.81 451 VAL A CA 1
ATOM 3305 C C . VAL A 1 451 ? 1.188 -28 -24.625 1 97.81 451 VAL A C 1
ATOM 3307 O O . VAL A 1 451 ? 0.429 -28.578 -23.844 1 97.81 451 VAL A O 1
ATOM 3310 N N . PRO A 1 452 ? 2.428 -27.703 -24.266 1 97.88 452 PRO A N 1
ATOM 3311 C CA . PRO A 1 452 ? 2.861 -28.094 -22.922 1 97.88 452 PRO A CA 1
ATOM 3312 C C . PRO A 1 452 ? 1.99 -27.484 -21.812 1 97.88 452 PRO A C 1
ATOM 3314 O O . PRO A 1 452 ? 1.69 -28.156 -20.828 1 97.88 452 PRO A O 1
ATOM 3317 N N . MET A 1 453 ? 1.518 -26.266 -21.906 1 98 453 MET A N 1
ATOM 3318 C CA . MET A 1 453 ? 0.759 -25.594 -20.859 1 98 453 MET A CA 1
ATOM 3319 C C . MET A 1 453 ? -0.667 -26.125 -20.781 1 98 453 MET A C 1
ATOM 3321 O O . MET A 1 453 ? -1.242 -26.234 -19.703 1 98 453 MET A O 1
ATOM 3325 N N . ILE A 1 454 ? -1.253 -26.422 -21.953 1 97.81 454 ILE A N 1
ATOM 3326 C CA . ILE A 1 454 ? -2.59 -27 -21.953 1 97.81 454 ILE A CA 1
ATOM 3327 C C . ILE A 1 454 ? -2.557 -28.391 -21.328 1 97.81 454 ILE A C 1
ATOM 3329 O O . ILE A 1 454 ? -3.422 -28.734 -20.516 1 97.81 454 ILE A O 1
ATOM 3333 N N . VAL A 1 455 ? -1.574 -29.172 -21.672 1 98.06 455 VAL A N 1
ATOM 3334 C CA . VAL A 1 455 ? -1.417 -30.5 -21.078 1 98.06 455 VAL A CA 1
ATOM 3335 C C . VAL A 1 455 ? -1.21 -30.359 -19.578 1 98.06 455 VAL A C 1
ATOM 3337 O O . VAL A 1 455 ? -1.796 -31.125 -18.797 1 98.06 455 VAL A O 1
ATOM 3340 N N . ALA A 1 456 ? -0.369 -29.469 -19.203 1 98.12 456 ALA A N 1
ATOM 3341 C CA . ALA A 1 456 ? -0.12 -29.234 -17.781 1 98.12 456 ALA A CA 1
ATOM 3342 C C . ALA A 1 456 ? -1.407 -28.859 -17.047 1 98.12 456 ALA A C 1
ATOM 3344 O O . ALA A 1 456 ? -1.627 -29.281 -15.914 1 98.12 456 ALA A O 1
ATOM 3345 N N . THR A 1 457 ? -2.213 -28.016 -17.656 1 97.62 457 THR A N 1
ATOM 3346 C CA . THR A 1 457 ? -3.479 -27.594 -17.062 1 97.62 457 THR A CA 1
ATOM 3347 C C . THR A 1 457 ? -4.387 -28.797 -16.828 1 97.62 457 THR A C 1
ATOM 3349 O O . THR A 1 457 ? -4.945 -28.969 -15.742 1 97.62 457 THR A O 1
ATOM 3352 N N . ILE A 1 458 ? -4.523 -29.625 -17.812 1 97.44 458 ILE A N 1
ATOM 3353 C CA . ILE A 1 458 ? -5.367 -30.812 -17.703 1 97.44 458 ILE A CA 1
ATOM 3354 C C . ILE A 1 458 ? -4.824 -31.734 -16.625 1 97.44 458 ILE A C 1
ATOM 3356 O O . ILE A 1 458 ? -5.578 -32.219 -15.773 1 97.44 458 ILE A O 1
ATOM 3360 N N . LEU A 1 459 ? -3.518 -31.984 -16.625 1 97.94 459 LEU A N 1
ATOM 3361 C CA . LEU A 1 459 ? -2.889 -32.844 -15.641 1 97.94 459 LEU A CA 1
ATOM 3362 C C . LEU A 1 459 ? -3.096 -32.312 -14.227 1 97.94 459 LEU A C 1
ATOM 3364 O O . LEU A 1 459 ? -3.418 -33.062 -13.305 1 97.94 459 LEU A O 1
ATOM 3368 N N . ASN A 1 460 ? -2.883 -31 -14.078 1 97.19 460 ASN A N 1
ATOM 3369 C CA . ASN A 1 460 ? -3.021 -30.391 -12.758 1 97.19 460 ASN A CA 1
ATOM 3370 C C . ASN A 1 460 ? -4.438 -30.547 -12.211 1 97.19 460 ASN A C 1
ATOM 3372 O O . ASN A 1 460 ? -4.629 -30.812 -11.023 1 97.19 460 ASN A O 1
ATOM 3376 N N . VAL A 1 461 ? -5.434 -30.328 -13.086 1 95.62 461 VAL A N 1
ATOM 3377 C CA . VAL A 1 461 ? -6.828 -30.484 -12.672 1 95.62 461 VAL A CA 1
ATOM 3378 C C . VAL A 1 461 ? -7.102 -31.938 -12.297 1 95.62 461 VAL A C 1
ATOM 3380 O O . VAL A 1 461 ? -7.668 -32.219 -11.234 1 95.62 461 VAL A O 1
ATOM 3383 N N . VAL A 1 462 ? -6.668 -32.875 -13.109 1 96 462 VAL A N 1
ATOM 3384 C CA . VAL A 1 462 ? -6.902 -34.281 -12.875 1 96 462 VAL A CA 1
ATOM 3385 C C . VAL A 1 462 ? -6.188 -34.719 -11.602 1 96 462 VAL A C 1
ATOM 3387 O O . VAL A 1 462 ? -6.777 -35.406 -10.758 1 96 462 VAL A O 1
ATOM 3390 N N . PHE A 1 463 ? -4.961 -34.312 -11.398 1 97.19 463 PHE A N 1
ATOM 3391 C CA . PHE A 1 463 ? -4.176 -34.75 -10.242 1 97.19 463 PHE A CA 1
ATOM 3392 C C . PHE A 1 463 ? -4.711 -34.094 -8.969 1 97.19 463 PHE A C 1
ATOM 3394 O O . PHE A 1 463 ? -4.637 -34.688 -7.891 1 97.19 463 PHE A O 1
ATOM 3401 N N . ALA A 1 464 ? -5.227 -32.875 -9.094 1 95.19 464 ALA A N 1
ATOM 3402 C CA . ALA A 1 464 ? -5.832 -32.219 -7.93 1 95.19 464 ALA A CA 1
ATOM 3403 C C . ALA A 1 464 ? -6.98 -33.062 -7.375 1 95.19 464 ALA A C 1
ATOM 3405 O O . ALA A 1 464 ? -7.109 -33.219 -6.16 1 95.19 464 ALA A O 1
ATOM 3406 N N . PHE A 1 465 ? -7.758 -33.656 -8.242 1 91.88 465 PHE A N 1
ATOM 3407 C CA . PHE A 1 465 ? -8.922 -34.438 -7.809 1 91.88 465 PHE A CA 1
ATOM 3408 C C . PHE A 1 465 ? -8.547 -35.875 -7.496 1 91.88 465 PHE A C 1
ATOM 3410 O O . PHE A 1 465 ? -9.219 -36.531 -6.703 1 91.88 465 PHE A O 1
ATOM 3417 N N . LEU A 1 466 ? -7.438 -36.312 -7.973 1 94 466 LEU A N 1
ATOM 3418 C CA . LEU A 1 466 ? -7.02 -37.688 -7.758 1 94 466 LEU A CA 1
ATOM 3419 C C . LEU A 1 466 ? -6.18 -37.812 -6.492 1 94 466 LEU A C 1
ATOM 3421 O O . LEU A 1 466 ? -6.277 -38.812 -5.77 1 94 466 LEU A O 1
ATOM 3425 N N . PHE A 1 467 ? -5.371 -36.781 -6.188 1 95.19 467 PHE A N 1
ATOM 3426 C CA . PHE A 1 467 ? -4.332 -37 -5.184 1 95.19 467 PHE A CA 1
ATOM 3427 C C . PHE A 1 467 ? -4.637 -36.219 -3.916 1 95.19 467 PHE A C 1
ATOM 3429 O O . PHE A 1 467 ? -4.055 -36.469 -2.861 1 95.19 467 PHE A O 1
ATOM 3436 N N . ILE A 1 468 ? -5.492 -35.25 -3.984 1 93.38 468 ILE A N 1
ATOM 3437 C CA . ILE A 1 468 ? -5.824 -34.469 -2.795 1 93.38 468 ILE A CA 1
ATOM 3438 C C . ILE A 1 468 ? -7.055 -35.062 -2.117 1 93.38 468 ILE A C 1
ATOM 3440 O O . ILE A 1 468 ? -8.141 -35.094 -2.703 1 93.38 468 ILE A O 1
ATOM 3444 N N . HIS A 1 469 ? -6.93 -35.594 -0.758 1 87 469 HIS A N 1
ATOM 3445 C CA . HIS A 1 469 ? -8.016 -36.281 -0.073 1 87 469 HIS A CA 1
ATOM 3446 C C . HIS A 1 469 ? -8.227 -35.719 1.33 1 87 469 HIS A C 1
ATOM 3448 O O . HIS A 1 469 ? -8.789 -36.406 2.195 1 87 469 HIS A O 1
ATOM 3454 N N . VAL A 1 470 ? -8.023 -34.562 1.624 1 77.19 470 VAL A N 1
ATOM 3455 C CA . VAL A 1 470 ? -8.141 -34.031 2.984 1 77.19 470 VAL A CA 1
ATOM 3456 C C . VAL A 1 470 ? -9.594 -33.656 3.283 1 77.19 470 VAL A C 1
ATOM 3458 O O . VAL A 1 470 ? -10.344 -33.312 2.379 1 77.19 470 VAL A O 1
ATOM 3461 N N . MET B 1 1 ? 17.438 2.789 35.344 1 75.44 1 MET B N 1
ATOM 3462 C CA . MET B 1 1 ? 18.25 3.852 34.75 1 75.44 1 MET B CA 1
ATOM 3463 C C . MET B 1 1 ? 18.828 3.412 33.406 1 75.44 1 MET B C 1
ATOM 3465 O O . MET B 1 1 ? 18.75 4.156 32.438 1 75.44 1 MET B O 1
ATOM 3469 N N . LEU B 1 2 ? 19.203 2.174 33.375 1 83.56 2 LEU B N 1
ATOM 3470 C CA . LEU B 1 2 ? 19.812 1.678 32.156 1 83.56 2 LEU B CA 1
ATOM 3471 C C . LEU B 1 2 ? 18.797 1.685 31.016 1 83.56 2 LEU B C 1
ATOM 3473 O O . LEU B 1 2 ? 19.109 2.133 29.906 1 83.56 2 LEU B O 1
ATOM 3477 N N . TYR B 1 3 ? 17.625 1.326 31.359 1 85.31 3 TYR B N 1
ATOM 3478 C CA . TYR B 1 3 ? 16.625 1.2 30.312 1 85.31 3 TYR B CA 1
ATOM 3479 C C . TYR B 1 3 ? 16.125 2.57 29.875 1 85.31 3 TYR B C 1
ATOM 3481 O O . TYR B 1 3 ? 15.734 2.756 28.719 1 85.31 3 TYR B O 1
ATOM 3489 N N . LEU B 1 4 ? 16.156 3.521 30.719 1 83 4 LEU B N 1
ATOM 3490 C CA . LEU B 1 4 ? 15.844 4.898 30.359 1 83 4 LEU B CA 1
ATOM 3491 C C . LEU B 1 4 ? 16.906 5.457 29.406 1 83 4 LEU B C 1
ATOM 3493 O O . LEU B 1 4 ? 16.578 6.16 28.453 1 83 4 LEU B O 1
ATOM 3497 N N . LEU B 1 5 ? 18.078 5.113 29.672 1 87.31 5 LEU B N 1
ATOM 3498 C CA . LEU B 1 5 ? 19.172 5.559 28.828 1 87.31 5 LEU B CA 1
ATOM 3499 C C . LEU B 1 5 ? 19.094 4.926 27.453 1 87.31 5 LEU B C 1
ATOM 3501 O O . LEU B 1 5 ? 19.344 5.586 26.438 1 87.31 5 LEU B O 1
ATOM 3505 N N . ILE B 1 6 ? 18.719 3.699 27.5 1 90.44 6 ILE B N 1
ATOM 3506 C CA . ILE B 1 6 ? 18.594 2.99 26.234 1 90.44 6 ILE B CA 1
ATOM 3507 C C . ILE B 1 6 ? 17.484 3.623 25.406 1 90.44 6 ILE B C 1
ATOM 3509 O O . ILE B 1 6 ? 17.641 3.789 24.188 1 90.44 6 ILE B O 1
ATOM 3513 N N . ALA B 1 7 ? 16.422 3.934 26 1 85.75 7 ALA B N 1
ATOM 3514 C CA . ALA B 1 7 ? 15.312 4.574 25.297 1 85.75 7 ALA B CA 1
ATOM 3515 C C . ALA B 1 7 ? 15.719 5.938 24.75 1 85.75 7 ALA B C 1
ATOM 3517 O O . ALA B 1 7 ? 15.391 6.281 23.609 1 85.75 7 ALA B O 1
ATOM 3518 N N . LEU B 1 8 ? 16.438 6.707 25.547 1 84.25 8 LEU B N 1
ATOM 3519 C CA . LEU B 1 8 ? 16.891 8.023 25.109 1 84.25 8 LEU B CA 1
ATOM 3520 C C . LEU B 1 8 ? 17.875 7.918 23.953 1 84.25 8 LEU B C 1
ATOM 3522 O O . LEU B 1 8 ? 17.812 8.711 23 1 84.25 8 LEU B O 1
ATOM 3526 N N . ILE B 1 9 ? 18.688 6.973 24.031 1 91.25 9 ILE B N 1
ATOM 3527 C CA . ILE B 1 9 ? 19.656 6.738 22.969 1 91.25 9 ILE B CA 1
ATOM 3528 C C . ILE B 1 9 ? 18.922 6.336 21.688 1 91.25 9 ILE B C 1
ATOM 3530 O O . ILE B 1 9 ? 19.344 6.711 20.594 1 91.25 9 ILE B O 1
ATOM 3534 N N . SER B 1 10 ? 17.891 5.535 21.922 1 90.5 10 SER B N 1
ATOM 3535 C CA . SER B 1 10 ? 17.141 5.086 20.75 1 90.5 10 SER B CA 1
ATOM 3536 C C . SER B 1 10 ? 16.484 6.262 20.047 1 90.5 10 SER B C 1
ATOM 3538 O O . SER B 1 10 ? 16.5 6.328 18.812 1 90.5 10 SER B O 1
ATOM 3540 N N . PHE B 1 11 ? 15.891 7.203 20.75 1 86 11 PHE B N 1
ATOM 3541 C CA . PHE B 1 11 ? 15.273 8.375 20.141 1 86 11 PHE B CA 1
ATOM 3542 C C . PHE B 1 11 ? 16.328 9.258 19.484 1 86 11 PHE B C 1
ATOM 3544 O O . PHE B 1 11 ? 16.109 9.797 18.406 1 86 11 PHE B O 1
ATOM 3551 N N . ALA B 1 12 ? 17.438 9.375 20.094 1 89 12 ALA B N 1
ATOM 3552 C CA . ALA B 1 12 ? 18.547 10.141 19.531 1 89 12 ALA B CA 1
ATOM 3553 C C . ALA B 1 12 ? 19.062 9.484 18.25 1 89 12 ALA B C 1
ATOM 3555 O O . ALA B 1 12 ? 19.422 10.18 17.297 1 89 12 ALA B O 1
ATOM 3556 N N . ALA B 1 13 ? 19.094 8.195 18.344 1 92.56 13 ALA B N 1
ATOM 3557 C CA . ALA B 1 13 ? 19.531 7.461 17.156 1 92.56 13 ALA B CA 1
ATOM 3558 C C . ALA B 1 13 ? 18.594 7.688 15.977 1 92.56 13 ALA B C 1
ATOM 3560 O O . ALA B 1 13 ? 19.047 7.891 14.844 1 92.56 13 ALA B O 1
ATOM 3561 N N . VAL B 1 14 ? 17.281 7.594 16.25 1 90.75 14 VAL B N 1
ATOM 3562 C CA . VAL B 1 14 ? 16.297 7.828 15.195 1 90.75 14 VAL B CA 1
ATOM 3563 C C . VAL B 1 14 ? 16.469 9.234 14.633 1 90.75 14 VAL B C 1
ATOM 3565 O O . VAL B 1 14 ? 16.5 9.422 13.414 1 90.75 14 VAL B O 1
ATOM 3568 N N . MET B 1 15 ? 16.641 10.203 15.477 1 87.62 15 MET B N 1
ATOM 3569 C CA . MET B 1 15 ? 16.828 11.586 15.055 1 87.62 15 MET B CA 1
ATOM 3570 C C . MET B 1 15 ? 18.094 11.734 14.211 1 87.62 15 MET B C 1
ATOM 3572 O O . MET B 1 15 ? 18.078 12.398 13.172 1 87.62 15 MET B O 1
ATOM 3576 N N . TYR B 1 16 ? 19.094 11.133 14.641 1 90.69 16 TYR B N 1
ATOM 3577 C CA . TYR B 1 16 ? 20.375 11.195 13.945 1 90.69 16 TYR B CA 1
ATOM 3578 C C . TYR B 1 16 ? 20.266 10.594 12.555 1 90.69 16 TYR B C 1
ATOM 3580 O O . TYR B 1 16 ? 20.734 11.18 11.578 1 90.69 16 TYR B O 1
ATOM 3588 N N . LEU B 1 17 ? 19.656 9.461 12.484 1 91.62 17 LEU B N 1
ATOM 3589 C CA . LEU B 1 17 ? 19.531 8.773 11.203 1 91.62 17 LEU B CA 1
ATOM 3590 C C . LEU B 1 17 ? 18.688 9.594 10.227 1 91.62 17 LEU B C 1
ATOM 3592 O O . LEU B 1 17 ? 19.016 9.672 9.039 1 91.62 17 LEU B O 1
ATOM 3596 N N . ILE B 1 18 ? 17.672 10.18 10.703 1 86.69 18 ILE B N 1
ATOM 3597 C CA . ILE B 1 18 ? 16.781 10.969 9.852 1 86.69 18 ILE B CA 1
ATOM 3598 C C . ILE B 1 18 ? 17.516 12.219 9.375 1 86.69 18 ILE B C 1
ATOM 3600 O O . ILE B 1 18 ? 17.406 12.609 8.203 1 86.69 18 ILE B O 1
ATOM 3604 N N . ILE B 1 19 ? 18.266 12.852 10.242 1 85.88 19 ILE B N 1
ATOM 3605 C CA . ILE B 1 19 ? 19.031 14.039 9.883 1 85.88 19 ILE B CA 1
ATOM 3606 C C . ILE B 1 19 ? 20.062 13.68 8.812 1 85.88 19 ILE B C 1
ATOM 3608 O O . ILE B 1 19 ? 20.328 14.477 7.914 1 85.88 19 ILE B O 1
ATOM 3612 N N . LYS B 1 20 ? 20.594 12.453 8.875 1 88.38 20 LYS B N 1
ATOM 3613 C CA . LYS B 1 20 ? 21.547 11.984 7.887 1 88.38 20 LYS B CA 1
ATOM 3614 C C . LYS B 1 20 ? 20.844 11.516 6.613 1 88.38 20 LYS B C 1
ATOM 3616 O O . LYS B 1 20 ? 21.438 10.82 5.789 1 88.38 20 LYS B O 1
ATOM 3621 N N . LYS B 1 21 ? 19.562 11.719 6.477 1 85.5 21 LYS B N 1
ATOM 3622 C CA . LYS B 1 21 ? 18.766 11.57 5.266 1 85.5 21 LYS B CA 1
ATOM 3623 C C . LYS B 1 21 ? 18.391 10.109 5.027 1 85.5 21 LYS B C 1
ATOM 3625 O O . LYS B 1 21 ? 18.156 9.703 3.891 1 85.5 21 LYS B O 1
ATOM 3630 N N . VAL B 1 22 ? 18.484 9.391 6.137 1 90.88 22 VAL B N 1
ATOM 3631 C CA . VAL B 1 22 ? 17.938 8.047 6.059 1 90.88 22 VAL B CA 1
ATOM 3632 C C . VAL B 1 22 ? 16.406 8.109 6.062 1 90.88 22 VAL B C 1
ATOM 3634 O O . VAL B 1 22 ? 15.82 8.977 6.719 1 90.88 22 VAL B O 1
ATOM 3637 N N . ASN B 1 23 ? 15.852 7.258 5.23 1 92 23 ASN B N 1
ATOM 3638 C CA . ASN B 1 23 ? 14.398 7.195 5.219 1 92 23 ASN B CA 1
ATOM 3639 C C . ASN B 1 23 ? 13.828 7.047 6.629 1 92 23 ASN B C 1
ATOM 3641 O O . ASN B 1 23 ? 14.289 6.211 7.402 1 92 23 ASN B O 1
ATOM 3645 N N . ALA B 1 24 ? 12.852 7.828 6.887 1 91.44 24 ALA B N 1
ATOM 3646 C CA . ALA B 1 24 ? 12.32 7.914 8.242 1 91.44 24 ALA B CA 1
ATOM 3647 C C . ALA B 1 24 ? 11.719 6.582 8.68 1 91.44 24 ALA B C 1
ATOM 3649 O O . ALA B 1 24 ? 11.977 6.109 9.789 1 91.44 24 ALA B O 1
ATOM 3650 N N . ALA B 1 25 ? 10.891 5.992 7.836 1 93.81 25 ALA B N 1
ATOM 3651 C CA . ALA B 1 25 ? 10.25 4.723 8.172 1 93.81 25 ALA B CA 1
ATOM 3652 C C . ALA B 1 25 ? 11.297 3.645 8.453 1 93.81 25 ALA B C 1
ATOM 3654 O O . ALA B 1 25 ? 11.148 2.855 9.391 1 93.81 25 ALA B O 1
ATOM 3655 N N . ALA B 1 26 ? 12.328 3.635 7.668 1 95.06 26 ALA B N 1
ATOM 3656 C CA . ALA B 1 26 ? 13.391 2.643 7.82 1 95.06 26 ALA B CA 1
ATOM 3657 C C . ALA B 1 26 ? 14.141 2.846 9.133 1 95.06 26 ALA B C 1
ATOM 3659 O O . ALA B 1 26 ? 14.43 1.882 9.852 1 95.06 26 ALA B O 1
ATOM 3660 N N . ALA B 1 27 ? 14.461 4.074 9.422 1 94.44 27 ALA B N 1
ATOM 3661 C CA . ALA B 1 27 ? 15.211 4.406 10.633 1 94.44 27 ALA B CA 1
ATOM 3662 C C . ALA B 1 27 ? 14.422 4.035 11.883 1 94.44 27 ALA B C 1
ATOM 3664 O O . ALA B 1 27 ? 14.945 3.371 12.781 1 94.44 27 ALA B O 1
ATOM 3665 N N . ILE B 1 28 ? 13.188 4.445 11.914 1 93.88 28 ILE B N 1
ATOM 3666 C CA . ILE B 1 28 ? 12.336 4.211 13.078 1 93.88 28 ILE B CA 1
ATOM 3667 C C . ILE B 1 28 ? 12.094 2.713 13.25 1 93.88 28 ILE B C 1
ATOM 3669 O O . ILE B 1 28 ? 12.164 2.191 14.359 1 93.88 28 ILE B O 1
ATOM 3673 N N . PHE B 1 29 ? 11.844 2.02 12.172 1 96.06 29 PHE B N 1
ATOM 3674 C CA . PHE B 1 29 ? 11.555 0.591 12.211 1 96.06 29 PHE B CA 1
ATOM 3675 C C . PHE B 1 29 ? 12.766 -0.193 12.703 1 96.06 29 PHE B C 1
ATOM 3677 O O . PHE B 1 29 ? 12.633 -1.094 13.531 1 96.06 29 PHE B O 1
ATOM 3684 N N . PHE B 1 30 ? 13.922 0.12 12.211 1 96.25 30 PHE B N 1
ATOM 3685 C CA . PHE B 1 30 ? 15.156 -0.571 12.586 1 96.25 30 PHE B CA 1
ATOM 3686 C C . PHE B 1 30 ? 15.43 -0.419 14.078 1 96.25 30 PHE B C 1
ATOM 3688 O O . PHE B 1 30 ? 15.68 -1.407 14.773 1 96.25 30 PHE B O 1
ATOM 3695 N N . VAL B 1 31 ? 15.375 0.79 14.531 1 95.38 31 VAL B N 1
ATOM 3696 C CA . VAL B 1 31 ? 15.641 1.054 15.938 1 95.38 31 VAL B CA 1
ATOM 3697 C C . VAL B 1 31 ? 14.57 0.379 16.797 1 95.38 31 VAL B C 1
ATOM 3699 O O . VAL B 1 31 ? 14.867 -0.153 17.875 1 95.38 31 VAL B O 1
ATOM 3702 N N . GLY B 1 32 ? 13.297 0.399 16.328 1 95.25 32 GLY B N 1
ATOM 3703 C CA . GLY B 1 32 ? 12.211 -0.258 17.047 1 95.25 32 GLY B CA 1
ATOM 3704 C C . GLY B 1 32 ? 12.414 -1.753 17.203 1 95.25 32 GLY B C 1
ATOM 3705 O O . GLY B 1 32 ? 12.25 -2.301 18.297 1 95.25 32 GLY B O 1
ATOM 3706 N N . VAL B 1 33 ? 12.805 -2.393 16.156 1 95.75 33 VAL B N 1
ATOM 3707 C CA . VAL B 1 33 ? 13.023 -3.834 16.188 1 95.75 33 VAL B CA 1
ATOM 3708 C C . VAL B 1 33 ? 14.188 -4.152 17.125 1 95.75 33 VAL B C 1
ATOM 3710 O O . VAL B 1 33 ? 14.141 -5.121 17.891 1 95.75 33 VAL B O 1
ATOM 3713 N N . LEU B 1 34 ? 15.242 -3.355 17.078 1 95.38 34 LEU B N 1
ATOM 3714 C CA . LEU B 1 34 ? 16.375 -3.553 17.953 1 95.38 34 LEU B CA 1
ATOM 3715 C C . LEU B 1 34 ? 15.953 -3.453 19.422 1 95.38 34 LEU B C 1
ATOM 3717 O O . LEU B 1 34 ? 16.406 -4.234 20.266 1 95.38 34 LEU B O 1
ATOM 3721 N N . LEU B 1 35 ? 15.125 -2.541 19.703 1 94.62 35 LEU B N 1
ATOM 3722 C CA . LEU B 1 35 ? 14.656 -2.369 21.078 1 94.62 35 LEU B CA 1
ATOM 3723 C C . LEU B 1 35 ? 13.844 -3.58 21.531 1 94.62 35 LEU B C 1
ATOM 3725 O O . LEU B 1 35 ? 13.969 -4.02 22.672 1 94.62 35 LEU B O 1
ATOM 3729 N N . LEU B 1 36 ? 13.008 -4.074 20.656 1 95.38 36 LEU B N 1
ATOM 3730 C CA . LEU B 1 36 ? 12.219 -5.262 20.984 1 95.38 36 LEU B CA 1
ATOM 3731 C C . LEU B 1 36 ? 13.125 -6.453 21.266 1 95.38 36 LEU B C 1
ATOM 3733 O O . LEU B 1 36 ? 12.867 -7.234 22.188 1 95.38 36 LEU B O 1
ATOM 3737 N N . MET B 1 37 ? 14.18 -6.535 20.484 1 95.19 37 MET B N 1
ATOM 3738 C CA . MET B 1 37 ? 15.125 -7.633 20.703 1 95.19 37 MET B CA 1
ATOM 3739 C C . MET B 1 37 ? 15.867 -7.461 22.016 1 95.19 37 MET B C 1
ATOM 3741 O O . MET B 1 37 ? 16.141 -8.438 22.719 1 95.19 37 MET B O 1
ATOM 3745 N N . ILE B 1 38 ? 16.203 -6.273 22.328 1 94.31 38 ILE B N 1
ATOM 3746 C CA . ILE B 1 38 ? 16.859 -5.992 23.609 1 94.31 38 ILE B CA 1
ATOM 3747 C C . ILE B 1 38 ? 15.914 -6.336 24.75 1 94.31 38 ILE B C 1
ATOM 3749 O O . ILE B 1 38 ? 16.328 -6.879 25.781 1 94.31 38 ILE B O 1
ATOM 3753 N N . ALA B 1 39 ? 14.641 -6.008 24.578 1 93.38 39 ALA B N 1
ATOM 3754 C CA . ALA B 1 39 ? 13.648 -6.367 25.594 1 93.38 39 ALA B CA 1
ATOM 3755 C C . ALA B 1 39 ? 13.57 -7.879 25.766 1 93.38 39 ALA B C 1
ATOM 3757 O O . ALA B 1 39 ? 13.422 -8.375 26.891 1 93.38 39 ALA B O 1
ATOM 3758 N N . ALA B 1 40 ? 13.641 -8.578 24.719 1 92.5 40 ALA B N 1
ATOM 3759 C CA . ALA B 1 40 ? 13.594 -10.039 24.766 1 92.5 40 ALA B CA 1
ATOM 3760 C C . ALA B 1 40 ? 14.805 -10.609 25.484 1 92.5 40 ALA B C 1
ATOM 3762 O O . ALA B 1 40 ? 14.68 -11.531 26.297 1 92.5 40 ALA B O 1
ATOM 3763 N N . ILE B 1 41 ? 15.969 -10.055 25.266 1 92.94 41 ILE B N 1
ATOM 3764 C CA . ILE B 1 41 ? 17.219 -10.531 25.859 1 92.94 41 ILE B CA 1
ATOM 3765 C C . ILE B 1 41 ? 17.234 -10.195 27.344 1 92.94 41 ILE B C 1
ATOM 3767 O O . ILE B 1 41 ? 17.75 -10.977 28.156 1 92.94 41 ILE B O 1
ATOM 3771 N N . SER B 1 42 ? 16.656 -9.109 27.703 1 91.69 42 SER B N 1
ATOM 3772 C CA . SER B 1 42 ? 16.703 -8.617 29.078 1 91.69 42 SER B CA 1
ATOM 3773 C C . SER B 1 42 ? 15.609 -9.234 29.938 1 91.69 42 SER B C 1
ATOM 3775 O O . SER B 1 42 ? 15.523 -8.977 31.125 1 91.69 42 SER B O 1
ATOM 3777 N N . GLY B 1 43 ? 14.711 -10.008 29.312 1 87.88 43 GLY B N 1
ATOM 3778 C CA . GLY B 1 43 ? 13.633 -10.648 30.047 1 87.88 43 GLY B CA 1
ATOM 3779 C C . GLY B 1 43 ? 12.484 -9.703 30.359 1 87.88 43 GLY B C 1
ATOM 3780 O O . GLY B 1 43 ? 11.703 -9.953 31.281 1 87.88 43 GLY B O 1
ATOM 3781 N N . LYS B 1 44 ? 12.445 -8.641 29.672 1 86.25 44 LYS B N 1
ATOM 3782 C CA . LYS B 1 44 ? 11.406 -7.645 29.922 1 86.25 44 LYS B CA 1
ATOM 3783 C C . LYS B 1 44 ? 10.328 -7.703 28.844 1 86.25 44 LYS B C 1
ATOM 3785 O O . LYS B 1 44 ? 9.492 -6.805 28.734 1 86.25 44 LYS B O 1
ATOM 3790 N N . ALA B 1 45 ? 10.383 -8.719 28.141 1 83.88 45 ALA B N 1
ATOM 3791 C CA . ALA B 1 45 ? 9.445 -8.852 27.031 1 83.88 45 ALA B CA 1
ATOM 3792 C C . ALA B 1 45 ? 8.023 -9.062 27.531 1 83.88 45 ALA B C 1
ATOM 3794 O O . ALA B 1 45 ? 7.652 -10.18 27.906 1 83.88 45 ALA B O 1
ATOM 3795 N N . GLU B 1 46 ? 7.273 -8.039 27.703 1 84.56 46 GLU B N 1
ATOM 3796 C CA . GLU B 1 46 ? 5.852 -8.055 28.016 1 84.56 46 GLU B CA 1
ATOM 3797 C C . GLU B 1 46 ? 5.035 -7.301 26.969 1 84.56 46 GLU B C 1
ATOM 3799 O O . GLU B 1 46 ? 4.77 -6.105 27.125 1 84.56 46 GLU B O 1
ATOM 3804 N N . PRO B 1 47 ? 4.613 -8.023 26 1 88.12 47 PRO B N 1
ATOM 3805 C CA . PRO B 1 47 ? 3.912 -7.387 24.875 1 88.12 47 PRO B CA 1
ATOM 3806 C C . PRO B 1 47 ? 2.623 -6.691 25.312 1 88.12 47 PRO B C 1
ATOM 3808 O O . PRO B 1 47 ? 1.897 -7.203 26.172 1 88.12 47 PRO B O 1
ATOM 3811 N N . SER B 1 48 ? 2.404 -5.535 24.75 1 83.31 48 SER B N 1
ATOM 3812 C CA . SER B 1 48 ? 1.178 -4.785 25.016 1 83.31 48 SER B CA 1
ATOM 3813 C C . SER B 1 48 ? 0.047 -5.25 24.094 1 83.31 48 SER B C 1
ATOM 3815 O O . SER B 1 48 ? -1.115 -4.898 24.312 1 83.31 48 SER B O 1
ATOM 3817 N N . VAL B 1 49 ? 0.377 -6.035 23.125 1 87.19 49 VAL B N 1
ATOM 3818 C CA . VAL B 1 49 ? -0.604 -6.547 22.188 1 87.19 49 VAL B CA 1
ATOM 3819 C C . VAL B 1 49 ? -0.877 -8.023 22.453 1 87.19 49 VAL B C 1
ATOM 3821 O O . VAL B 1 49 ? -0.046 -8.711 23.047 1 87.19 49 VAL B O 1
ATOM 3824 N N . GLU B 1 50 ? -1.967 -8.422 22.062 1 86.81 50 GLU B N 1
ATOM 3825 C CA . GLU B 1 50 ? -2.354 -9.812 22.297 1 86.81 50 GLU B CA 1
ATOM 3826 C C . GLU B 1 50 ? -1.693 -10.742 21.281 1 86.81 50 GLU B C 1
ATOM 3828 O O . GLU B 1 50 ? -1.884 -10.594 20.078 1 86.81 50 GLU B O 1
ATOM 3833 N N . ILE B 1 51 ? -0.833 -11.586 21.781 1 89.75 51 ILE B N 1
ATOM 3834 C CA . ILE B 1 51 ? -0.214 -12.617 20.953 1 89.75 51 ILE B CA 1
ATOM 3835 C C . ILE B 1 51 ? -0.313 -13.969 21.656 1 89.75 51 ILE B C 1
ATOM 3837 O O . ILE B 1 51 ? -0.48 -14.039 22.875 1 89.75 51 ILE B O 1
ATOM 3841 N N . LYS B 1 52 ? -0.325 -15.039 20.859 1 86.62 52 LYS B N 1
ATOM 3842 C CA . LYS B 1 52 ? -0.175 -16.375 21.422 1 86.62 52 LYS B CA 1
ATOM 3843 C C . LYS B 1 52 ? 1.297 -16.734 21.625 1 86.62 52 LYS B C 1
ATOM 3845 O O . LYS B 1 52 ? 2.037 -16.906 20.656 1 86.62 52 LYS B O 1
ATOM 3850 N N . PRO B 1 53 ? 1.593 -16.812 22.859 1 88.56 53 PRO B N 1
ATOM 3851 C CA . PRO B 1 53 ? 3.012 -17.078 23.125 1 88.56 53 PRO B CA 1
ATOM 3852 C C . PRO B 1 53 ? 3.498 -18.375 22.5 1 88.56 53 PRO B C 1
ATOM 3854 O O . PRO B 1 53 ? 2.777 -19.375 22.5 1 88.56 53 PRO B O 1
ATOM 3857 N N . SER B 1 54 ? 4.594 -18.375 21.906 1 87.19 54 SER B N 1
ATOM 3858 C CA . SER B 1 54 ? 5.184 -19.531 21.266 1 87.19 54 SER B CA 1
ATOM 3859 C C . SER B 1 54 ? 6.129 -20.281 22.203 1 87.19 54 SER B C 1
ATOM 3861 O O . SER B 1 54 ? 6.469 -21.438 21.953 1 87.19 54 SER B O 1
ATOM 3863 N N . GLY B 1 55 ? 6.555 -19.625 23.266 1 85.31 55 GLY B N 1
ATOM 3864 C CA . GLY B 1 55 ? 7.543 -20.203 24.172 1 85.31 55 GLY B CA 1
ATOM 3865 C C . GLY B 1 55 ? 8.938 -19.656 23.938 1 85.31 55 GLY B C 1
ATOM 3866 O O . GLY B 1 55 ? 9.828 -19.828 24.781 1 85.31 55 GLY B O 1
ATOM 3867 N N . ASN B 1 56 ? 9.195 -19.047 22.828 1 89.38 56 ASN B N 1
ATOM 3868 C CA . ASN B 1 56 ? 10.461 -18.391 22.5 1 89.38 56 ASN B CA 1
ATOM 3869 C C . ASN B 1 56 ? 10.32 -16.875 22.484 1 89.38 56 ASN B C 1
ATOM 3871 O O . ASN B 1 56 ? 9.586 -16.312 21.672 1 89.38 56 ASN B O 1
ATOM 3875 N N . SER B 1 57 ? 11.062 -16.25 23.359 1 89.75 57 SER B N 1
ATOM 3876 C CA . SER B 1 57 ? 10.914 -14.805 23.547 1 89.75 57 SER B CA 1
ATOM 3877 C C . SER B 1 57 ? 11.25 -14.047 22.266 1 89.75 57 SER B C 1
ATOM 3879 O O . SER B 1 57 ? 10.633 -13.023 21.969 1 89.75 57 SER B O 1
ATOM 3881 N N . PHE B 1 58 ? 12.219 -14.484 21.5 1 91.69 58 PHE B N 1
ATOM 3882 C CA . PHE B 1 58 ? 12.625 -13.805 20.281 1 91.69 58 PHE B CA 1
ATOM 3883 C C . PHE B 1 58 ? 11.539 -13.906 19.219 1 91.69 58 PHE B C 1
ATOM 3885 O O . PHE B 1 58 ? 11.227 -12.922 18.547 1 91.69 58 PHE B O 1
ATOM 3892 N N . TYR B 1 59 ? 11.008 -15.07 19.094 1 93 59 TYR B N 1
ATOM 3893 C CA . TYR B 1 59 ? 9.93 -15.266 18.125 1 93 59 TYR B CA 1
ATOM 3894 C C . TYR B 1 59 ? 8.672 -14.523 18.547 1 93 59 TYR B C 1
ATOM 3896 O O . TYR B 1 59 ? 7.93 -14.008 17.719 1 93 59 TYR B O 1
ATOM 3904 N N . ASP B 1 60 ? 8.445 -14.484 19.812 1 94.69 60 ASP B N 1
ATOM 3905 C CA . ASP B 1 60 ? 7.277 -13.773 20.328 1 94.69 60 ASP B CA 1
ATOM 3906 C C . ASP B 1 60 ? 7.332 -12.289 19.953 1 94.69 60 ASP B C 1
ATOM 3908 O O . ASP B 1 60 ? 6.301 -11.672 19.703 1 94.69 60 ASP B O 1
ATOM 3912 N N . GLU B 1 61 ? 8.516 -11.742 19.984 1 95.62 61 GLU B N 1
ATOM 3913 C CA . GLU B 1 61 ? 8.648 -10.344 19.594 1 95.62 61 GLU B CA 1
ATOM 3914 C C . GLU B 1 61 ? 8.312 -10.141 18.109 1 95.62 61 GLU B C 1
ATOM 3916 O O . GLU B 1 61 ? 7.797 -9.086 17.734 1 95.62 61 GLU B O 1
ATOM 3921 N N . LEU B 1 62 ? 8.633 -11.125 17.312 1 95.56 62 LEU B N 1
ATOM 3922 C CA . LEU B 1 62 ? 8.266 -11.055 15.906 1 95.56 62 LEU B CA 1
ATOM 3923 C C . LEU B 1 62 ? 6.754 -11.148 15.734 1 95.56 62 LEU B C 1
ATOM 3925 O O . LEU B 1 62 ? 6.188 -10.508 14.844 1 95.56 62 LEU B O 1
ATOM 3929 N N . LEU B 1 63 ? 6.145 -11.93 16.625 1 95.38 63 LEU B N 1
ATOM 3930 C CA . LEU B 1 63 ? 4.688 -12 16.625 1 95.38 63 LEU B CA 1
ATOM 3931 C C . LEU B 1 63 ? 4.078 -10.672 17.047 1 95.38 63 LEU B C 1
ATOM 3933 O O . LEU B 1 63 ? 3.006 -10.289 16.578 1 95.38 63 LEU B O 1
ATOM 3937 N N . VAL B 1 64 ? 4.797 -10.008 17.953 1 95.62 64 VAL B N 1
ATOM 3938 C CA . VAL B 1 64 ? 4.367 -8.672 18.359 1 95.62 64 VAL B CA 1
ATOM 3939 C C . VAL B 1 64 ? 4.391 -7.73 17.156 1 95.62 64 VAL B C 1
ATOM 3941 O O . VAL B 1 64 ? 3.451 -6.961 16.938 1 95.62 64 VAL B O 1
ATOM 3944 N N . ILE B 1 65 ? 5.43 -7.809 16.406 1 96.19 65 ILE B N 1
ATOM 3945 C CA . ILE B 1 65 ? 5.551 -6.992 15.203 1 96.19 65 ILE B CA 1
ATOM 3946 C C . ILE B 1 65 ? 4.414 -7.316 14.234 1 96.19 65 ILE B C 1
ATOM 3948 O O . ILE B 1 65 ? 3.805 -6.414 13.656 1 96.19 65 ILE B O 1
ATOM 3952 N N . GLU B 1 66 ? 4.145 -8.539 14.078 1 95.19 66 GLU B N 1
ATOM 3953 C CA . GLU B 1 66 ? 3.051 -8.961 13.211 1 95.19 66 GLU B CA 1
ATOM 3954 C C . GLU B 1 66 ? 1.717 -8.398 13.688 1 95.19 66 GLU B C 1
ATOM 3956 O O . GLU B 1 66 ? 0.909 -7.938 12.875 1 95.19 66 GLU B O 1
ATOM 3961 N N . ALA B 1 67 ? 1.494 -8.484 14.953 1 94.69 67 ALA B N 1
ATOM 3962 C CA . ALA B 1 67 ? 0.256 -7.965 15.531 1 94.69 67 ALA B CA 1
ATOM 3963 C C . ALA B 1 67 ? 0.126 -6.461 15.289 1 94.69 67 ALA B C 1
ATOM 3965 O O . ALA B 1 67 ? -0.974 -5.961 15.047 1 94.69 67 ALA B O 1
ATOM 3966 N N . LEU B 1 68 ? 1.178 -5.805 15.391 1 94.12 68 LEU B N 1
ATOM 3967 C CA . LEU B 1 68 ? 1.17 -4.367 15.164 1 94.12 68 LEU B CA 1
ATOM 3968 C C . LEU B 1 68 ? 0.89 -4.047 13.695 1 94.12 68 LEU B C 1
ATOM 3970 O O . LEU B 1 68 ? 0.14 -3.119 13.391 1 94.12 68 LEU B O 1
ATOM 3974 N N . PHE B 1 69 ? 1.514 -4.809 12.805 1 95.12 69 PHE B N 1
ATOM 3975 C CA . PHE B 1 69 ? 1.212 -4.668 11.383 1 95.12 69 PHE B CA 1
ATOM 3976 C C . PHE B 1 69 ? -0.274 -4.883 11.125 1 95.12 69 PHE B C 1
ATOM 3978 O O . PHE B 1 69 ? -0.912 -4.078 10.445 1 95.12 69 PHE B O 1
ATOM 3985 N N . LYS B 1 70 ? -0.775 -5.914 11.703 1 92.94 70 LYS B N 1
ATOM 3986 C CA . LYS B 1 70 ? -2.182 -6.258 11.516 1 92.94 70 LYS B CA 1
ATOM 3987 C C . LYS B 1 70 ? -3.092 -5.137 12.016 1 92.94 70 LYS B C 1
ATOM 3989 O O . LYS B 1 70 ? -4.023 -4.734 11.32 1 92.94 70 LYS B O 1
ATOM 3994 N N . SER B 1 71 ? -2.801 -4.664 13.117 1 91.88 71 SER B N 1
ATOM 3995 C CA . SER B 1 71 ? -3.627 -3.631 13.734 1 91.88 71 SER B CA 1
ATOM 3996 C C . SER B 1 71 ? -3.592 -2.338 12.93 1 91.88 71 SER B C 1
ATOM 3998 O O . SER B 1 71 ? -4.629 -1.708 12.703 1 91.88 71 SER B O 1
ATOM 4000 N N . ARG B 1 72 ? -2.48 -1.939 12.477 1 92 72 ARG B N 1
ATOM 4001 C CA . ARG B 1 72 ? -2.338 -0.67 11.773 1 92 72 ARG B CA 1
ATOM 4002 C C . ARG B 1 72 ? -2.912 -0.76 10.359 1 92 72 ARG B C 1
ATOM 4004 O O . ARG B 1 72 ? -3.566 0.174 9.891 1 92 72 ARG B O 1
ATOM 4011 N N . PHE B 1 73 ? -2.77 -1.827 9.711 1 91.5 73 PHE B N 1
ATOM 4012 C CA . PHE B 1 73 ? -3.24 -1.939 8.336 1 91.5 73 PHE B CA 1
ATOM 4013 C C . PHE B 1 73 ? -4.742 -2.197 8.297 1 91.5 73 PHE B C 1
ATOM 4015 O O . PHE B 1 73 ? -5.402 -1.91 7.297 1 91.5 73 PHE B O 1
ATOM 4022 N N . SER B 1 74 ? -5.328 -2.717 9.336 1 88.81 74 SER B N 1
ATOM 4023 C CA . SER B 1 74 ? -6.77 -2.941 9.367 1 88.81 74 SER B CA 1
ATOM 4024 C C . SER B 1 74 ? -7.512 -1.696 9.844 1 88.81 74 SER B C 1
ATOM 4026 O O . SER B 1 74 ? -8.695 -1.524 9.555 1 88.81 74 SER B O 1
ATOM 4028 N N . GLY B 1 75 ? -6.922 -0.796 10.516 1 89.12 75 GLY B N 1
ATOM 4029 C CA . GLY B 1 75 ? -7.586 0.379 11.055 1 89.12 75 GLY B CA 1
ATOM 4030 C C . GLY B 1 75 ? -7.199 1.663 10.344 1 89.12 75 GLY B C 1
ATOM 4031 O O . GLY B 1 75 ? -7.621 1.903 9.211 1 89.12 75 GLY B O 1
ATOM 4032 N N . ILE B 1 76 ? -6.336 2.355 10.992 1 90.25 76 ILE B N 1
ATOM 4033 C CA . ILE B 1 76 ? -5.992 3.707 10.57 1 90.25 76 ILE B CA 1
ATOM 4034 C C . ILE B 1 76 ? -5.246 3.654 9.234 1 90.25 76 ILE B C 1
ATOM 4036 O O . ILE B 1 76 ? -5.43 4.523 8.383 1 90.25 76 ILE B O 1
ATOM 4040 N N . GLY B 1 77 ? -4.453 2.635 9.117 1 93.12 77 GLY B N 1
ATOM 4041 C CA . GLY B 1 77 ? -3.713 2.498 7.875 1 93.12 77 GLY B CA 1
ATOM 4042 C C . GLY B 1 77 ? -4.609 2.318 6.664 1 93.12 77 GLY B C 1
ATOM 4043 O O . GLY B 1 77 ? -4.348 2.891 5.605 1 93.12 77 GLY B O 1
ATOM 4044 N N . MET B 1 78 ? -5.617 1.525 6.785 1 93.62 78 MET B N 1
ATOM 4045 C CA . MET B 1 78 ? -6.566 1.319 5.695 1 93.62 78 MET B CA 1
ATOM 4046 C C . MET B 1 78 ? -7.258 2.627 5.32 1 93.62 78 MET B C 1
ATOM 4048 O O . MET B 1 78 ? -7.395 2.943 4.137 1 93.62 78 MET B O 1
ATOM 4052 N N . ALA B 1 79 ? -7.672 3.389 6.301 1 93.56 79 ALA B N 1
ATOM 4053 C CA . ALA B 1 79 ? -8.336 4.668 6.066 1 93.56 79 ALA B CA 1
ATOM 4054 C C . ALA B 1 79 ? -7.422 5.625 5.301 1 93.56 79 ALA B C 1
ATOM 4056 O O . ALA B 1 79 ? -7.863 6.289 4.359 1 93.56 79 ALA B O 1
ATOM 4057 N N . ILE B 1 80 ? -6.195 5.633 5.703 1 93.75 80 ILE B N 1
ATOM 4058 C CA . ILE B 1 80 ? -5.215 6.508 5.07 1 93.75 80 ILE B CA 1
ATOM 4059 C C . ILE B 1 80 ? -4.98 6.066 3.629 1 93.75 80 ILE B C 1
ATOM 4061 O O . ILE B 1 80 ? -4.922 6.895 2.721 1 93.75 80 ILE B O 1
ATOM 4065 N N . MET B 1 81 ? -4.871 4.781 3.461 1 95.88 81 MET B N 1
ATOM 4066 C CA . MET B 1 81 ? -4.609 4.254 2.125 1 95.88 81 MET B CA 1
ATOM 4067 C C . MET B 1 81 ? -5.75 4.598 1.172 1 95.88 81 MET B C 1
ATOM 4069 O O . MET B 1 81 ? -5.508 5.023 0.04 1 95.88 81 MET B O 1
ATOM 4073 N N . VAL B 1 82 ? -6.969 4.449 1.578 1 96 82 VAL B N 1
ATOM 4074 C CA . VAL B 1 82 ? -8.125 4.719 0.73 1 96 82 VAL B CA 1
ATOM 4075 C C . VAL B 1 82 ? -8.18 6.207 0.389 1 96 82 VAL B C 1
ATOM 4077 O O . VAL B 1 82 ? -8.508 6.578 -0.741 1 96 82 VAL B O 1
ATOM 4080 N N . LEU B 1 83 ? -7.852 7.027 1.304 1 95.56 83 LEU B N 1
ATOM 4081 C CA . LEU B 1 83 ? -7.832 8.469 1.056 1 95.56 83 LEU B CA 1
ATOM 4082 C C . LEU B 1 83 ? -6.75 8.828 0.048 1 95.56 83 LEU B C 1
ATOM 4084 O O . LEU B 1 83 ? -6.961 9.68 -0.822 1 95.56 83 LEU B O 1
ATOM 4088 N N . PHE B 1 84 ? -5.617 8.203 0.221 1 95.5 84 PHE B N 1
ATOM 4089 C CA . PHE B 1 84 ? -4.551 8.422 -0.751 1 95.5 84 PHE B CA 1
ATOM 4090 C C . PHE B 1 84 ? -4.988 7.969 -2.141 1 95.5 84 PHE B C 1
ATOM 4092 O O . PHE B 1 84 ? -4.633 8.594 -3.143 1 95.5 84 PHE B O 1
ATOM 4099 N N . GLY B 1 85 ? -5.699 6.898 -2.16 1 96.94 85 GLY B N 1
ATOM 4100 C CA . GLY B 1 85 ? -6.27 6.465 -3.428 1 96.94 85 GLY B CA 1
ATOM 4101 C C . GLY B 1 85 ? -7.199 7.488 -4.047 1 96.94 85 GLY B C 1
ATOM 4102 O O . GLY B 1 85 ? -7.098 7.785 -5.238 1 96.94 85 GLY B O 1
ATOM 4103 N N . PHE B 1 86 ? -8.008 8.016 -3.273 1 97 86 PHE B N 1
ATOM 4104 C CA . PHE B 1 86 ? -8.969 9 -3.76 1 97 86 PHE B CA 1
ATOM 4105 C C . PHE B 1 86 ? -8.258 10.25 -4.262 1 97 86 PHE B C 1
ATOM 4107 O O . PHE B 1 86 ? -8.617 10.797 -5.312 1 97 86 PHE B O 1
ATOM 4114 N N . VAL B 1 87 ? -7.297 10.695 -3.543 1 94.75 87 VAL B N 1
ATOM 4115 C CA . VAL B 1 87 ? -6.52 11.867 -3.932 1 94.75 87 VAL B CA 1
ATOM 4116 C C . VAL B 1 87 ? -5.832 11.617 -5.273 1 94.75 87 VAL B C 1
ATOM 4118 O O . VAL B 1 87 ? -5.816 12.484 -6.145 1 94.75 87 VAL B O 1
ATOM 4121 N N . SER B 1 88 ? -5.289 10.484 -5.402 1 95.31 88 SER B N 1
ATOM 4122 C CA . SER B 1 88 ? -4.645 10.109 -6.652 1 95.31 88 SER B CA 1
ATOM 4123 C C . SER B 1 88 ? -5.637 10.102 -7.809 1 95.31 88 SER B C 1
ATOM 4125 O O . SER B 1 88 ? -5.316 10.555 -8.914 1 95.31 88 SER B O 1
ATOM 4127 N N . TYR B 1 89 ? -6.785 9.602 -7.562 1 96 89 TYR B N 1
ATOM 4128 C CA . TYR B 1 89 ? -7.824 9.578 -8.586 1 96 89 TYR B CA 1
ATOM 4129 C C . TYR B 1 89 ? -8.242 10.992 -8.969 1 96 89 TYR B C 1
ATOM 4131 O O . TYR B 1 89 ? -8.438 11.289 -10.148 1 96 89 TYR B O 1
ATOM 4139 N N . MET B 1 90 ? -8.414 11.859 -8.031 1 95.38 90 MET B N 1
ATOM 4140 C CA . MET B 1 90 ? -8.781 13.25 -8.297 1 95.38 90 MET B CA 1
ATOM 4141 C C . MET B 1 90 ? -7.711 13.938 -9.141 1 95.38 90 MET B C 1
ATOM 4143 O O . MET B 1 90 ? -8.023 14.758 -10 1 95.38 90 MET B O 1
ATOM 4147 N N . ARG B 1 91 ? -6.5 13.617 -8.828 1 92.12 91 ARG B N 1
ATOM 4148 C CA . ARG B 1 91 ? -5.398 14.164 -9.617 1 92.12 91 ARG B CA 1
ATOM 4149 C C . ARG B 1 91 ? -5.453 13.672 -11.055 1 92.12 91 ARG B C 1
ATOM 4151 O O . ARG B 1 91 ? -5.195 14.438 -11.992 1 92.12 91 ARG B O 1
ATOM 4158 N N . THR B 1 92 ? -5.848 12.461 -11.211 1 91.81 92 THR B N 1
ATOM 4159 C CA . THR B 1 92 ? -5.891 11.828 -12.523 1 91.81 92 THR B CA 1
ATOM 4160 C C . THR B 1 92 ? -6.945 12.484 -13.406 1 91.81 92 THR B C 1
ATOM 4162 O O . THR B 1 92 ? -6.719 12.695 -14.602 1 91.81 92 THR B O 1
ATOM 4165 N N . ILE B 1 93 ? -8.023 12.828 -12.852 1 93.31 93 ILE B N 1
ATOM 4166 C CA . ILE B 1 93 ? -9.102 13.367 -13.672 1 93.31 93 ILE B CA 1
ATOM 4167 C C . ILE B 1 93 ? -9.023 14.891 -13.688 1 93.31 93 ILE B C 1
ATOM 4169 O O . ILE B 1 93 ? -9.891 15.555 -14.25 1 93.31 93 ILE B O 1
ATOM 4173 N N . GLY B 1 94 ? -8.023 15.477 -12.977 1 91.88 94 GLY B N 1
ATOM 4174 C CA . GLY B 1 94 ? -7.773 16.906 -13.016 1 91.88 94 GLY B CA 1
ATOM 4175 C C . GLY B 1 94 ? -8.688 17.703 -12.102 1 91.88 94 GLY B C 1
ATOM 4176 O O . GLY B 1 94 ? -8.75 18.922 -12.188 1 91.88 94 GLY B O 1
ATOM 4177 N N . ALA B 1 95 ? -9.414 17.016 -11.25 1 93.62 95 ALA B N 1
ATOM 4178 C CA . ALA B 1 95 ? -10.383 17.688 -10.391 1 93.62 95 ALA B CA 1
ATOM 4179 C C . ALA B 1 95 ? -9.688 18.547 -9.352 1 93.62 95 ALA B C 1
ATOM 4181 O O . ALA B 1 95 ? -10.188 19.609 -8.977 1 93.62 95 ALA B O 1
ATOM 4182 N N . ASP B 1 96 ? -8.602 18.125 -8.82 1 92 96 ASP B N 1
ATOM 4183 C CA . ASP B 1 96 ? -7.867 18.891 -7.828 1 92 96 ASP B CA 1
ATOM 4184 C C . ASP B 1 96 ? -7.355 20.203 -8.422 1 92 96 ASP B C 1
ATOM 4186 O O . ASP B 1 96 ? -7.5 21.266 -7.82 1 92 96 ASP B O 1
ATOM 4190 N N . ALA B 1 97 ? -6.812 20.172 -9.617 1 91.25 97 ALA B N 1
ATOM 4191 C CA . ALA B 1 97 ? -6.328 21.359 -10.305 1 91.25 97 ALA B CA 1
ATOM 4192 C C . ALA B 1 97 ? -7.469 22.328 -10.586 1 91.25 97 ALA B C 1
ATOM 4194 O O . ALA B 1 97 ? -7.309 23.547 -10.43 1 91.25 97 ALA B O 1
ATOM 4195 N N . LYS B 1 98 ? -8.57 21.766 -10.992 1 92.31 98 LYS B N 1
ATOM 4196 C CA . LYS B 1 98 ? -9.719 22.609 -11.273 1 92.31 98 LYS B CA 1
ATOM 4197 C C . LYS B 1 98 ? -10.18 23.344 -10.023 1 92.31 98 LYS B C 1
ATOM 4199 O O . LYS B 1 98 ? -10.578 24.516 -10.094 1 92.31 98 LYS B O 1
ATOM 4204 N N . ALA B 1 99 ? -10.148 22.656 -8.984 1 90.81 99 ALA B N 1
ATOM 4205 C CA . ALA B 1 99 ? -10.539 23.266 -7.719 1 90.81 99 ALA B CA 1
ATOM 4206 C C . ALA B 1 99 ? -9.602 24.422 -7.359 1 90.81 99 ALA B C 1
ATOM 4208 O O . ALA B 1 99 ? -10.055 25.484 -6.922 1 90.81 99 ALA B O 1
ATOM 4209 N N . VAL B 1 100 ? -8.352 24.281 -7.512 1 88.25 100 VAL B N 1
ATOM 4210 C CA . VAL B 1 100 ? -7.359 25.297 -7.176 1 88.25 100 VAL B CA 1
ATOM 4211 C C . VAL B 1 100 ? -7.535 26.516 -8.086 1 88.25 100 VAL B C 1
ATOM 4213 O O . VAL B 1 100 ? -7.492 27.656 -7.629 1 88.25 100 VAL B O 1
ATOM 4216 N N . VAL B 1 101 ? -7.766 26.266 -9.312 1 87.38 101 VAL B N 1
ATOM 4217 C CA . VAL B 1 101 ? -7.938 27.344 -10.281 1 87.38 101 VAL B CA 1
ATOM 4218 C C . VAL B 1 101 ? -9.188 28.156 -9.938 1 87.38 101 VAL B C 1
ATOM 4220 O O . VAL B 1 101 ? -9.148 29.391 -9.938 1 87.38 101 VAL B O 1
ATOM 4223 N N . LEU B 1 102 ? -10.203 27.484 -9.672 1 87.5 102 LEU B N 1
ATOM 4224 C CA . LEU B 1 102 ? -11.469 28.156 -9.414 1 87.5 102 LEU B CA 1
ATOM 4225 C C . LEU B 1 102 ? -11.414 28.953 -8.125 1 87.5 102 LEU B C 1
ATOM 4227 O O . LEU B 1 102 ? -11.961 30.062 -8.047 1 87.5 102 LEU B O 1
ATOM 4231 N N . LEU B 1 103 ? -10.781 28.359 -7.156 1 84.25 103 LEU B N 1
ATOM 4232 C CA . LEU B 1 103 ? -10.781 29 -5.852 1 84.25 103 LEU B CA 1
ATOM 4233 C C . LEU B 1 103 ? -9.734 30.109 -5.789 1 84.25 103 LEU B C 1
ATOM 4235 O O . LEU B 1 103 ? -9.797 30.984 -4.922 1 84.25 103 LEU B O 1
ATOM 4239 N N . SER B 1 104 ? -8.805 30.062 -6.684 1 83.31 104 SER B N 1
ATOM 4240 C CA . SER B 1 104 ? -7.789 31.125 -6.738 1 83.31 104 SER B CA 1
ATOM 4241 C C . SER B 1 104 ? -8.258 32.281 -7.605 1 83.31 104 SER B C 1
ATOM 4243 O O . SER B 1 104 ? -7.68 33.375 -7.551 1 83.31 104 SER B O 1
ATOM 4245 N N . ALA B 1 105 ? -9.297 32.125 -8.305 1 82.31 105 ALA B N 1
ATOM 4246 C CA . ALA B 1 105 ? -9.766 33.094 -9.305 1 82.31 105 ALA B CA 1
ATOM 4247 C C . ALA B 1 105 ? -10.133 34.406 -8.648 1 82.31 105 ALA B C 1
ATOM 4249 O O . ALA B 1 105 ? -9.812 35.469 -9.18 1 82.31 105 ALA B O 1
ATOM 4250 N N . PRO B 1 106 ? -10.781 34.344 -7.574 1 80.81 106 PRO B N 1
ATOM 4251 C CA . PRO B 1 106 ? -11.141 35.625 -6.969 1 80.81 106 PRO B CA 1
ATOM 4252 C C . PRO B 1 106 ? -9.922 36.469 -6.613 1 80.81 106 PRO B C 1
ATOM 4254 O O . PRO B 1 106 ? -10.008 37.719 -6.609 1 80.81 106 PRO B O 1
ATOM 4257 N N . LEU B 1 107 ? -8.836 35.844 -6.312 1 79.69 107 LEU B N 1
ATOM 4258 C CA . LEU B 1 107 ? -7.621 36.562 -5.938 1 79.69 107 LEU B CA 1
ATOM 4259 C C . LEU B 1 107 ? -7.012 37.281 -7.145 1 79.69 107 LEU B C 1
ATOM 4261 O O . LEU B 1 107 ? -6.277 38.25 -6.988 1 79.69 107 LEU B O 1
ATOM 4265 N N . GLN B 1 108 ? -7.336 36.781 -8.227 1 75.31 108 GLN B N 1
ATOM 4266 C CA . GLN B 1 108 ? -6.797 37.344 -9.461 1 75.31 108 GLN B CA 1
ATOM 4267 C C . GLN B 1 108 ? -7.434 38.688 -9.758 1 75.31 108 GLN B C 1
ATOM 4269 O O . GLN B 1 108 ? -6.844 39.531 -10.469 1 75.31 108 GLN B O 1
ATOM 4274 N N . LYS B 1 109 ? -8.539 38.844 -9.125 1 74.94 109 LYS B N 1
ATOM 4275 C CA . LYS B 1 109 ? -9.266 40.094 -9.422 1 74.94 109 LYS B CA 1
ATOM 4276 C C . LYS B 1 109 ? -8.938 41.188 -8.406 1 74.94 109 LYS B C 1
ATOM 4278 O O . LYS B 1 109 ? -9.234 42.344 -8.633 1 74.94 109 LYS B O 1
ATOM 4283 N N . MET B 1 110 ? -8.258 40.812 -7.371 1 74.75 110 MET B N 1
ATOM 4284 C CA . MET B 1 110 ? -7.945 41.781 -6.324 1 74.75 110 MET B CA 1
ATOM 4285 C C . MET B 1 110 ? -6.648 42.531 -6.637 1 74.75 110 MET B C 1
ATOM 4287 O O . MET B 1 110 ? -5.711 41.938 -7.184 1 74.75 110 MET B O 1
ATOM 4291 N N . ARG B 1 111 ? -6.727 43.875 -6.734 1 71.31 111 ARG B N 1
ATOM 4292 C CA . ARG B 1 111 ? -5.539 44.688 -7.047 1 71.31 111 ARG B CA 1
ATOM 4293 C C . ARG B 1 111 ? -5.098 45.5 -5.844 1 71.31 111 ARG B C 1
ATOM 4295 O O . ARG B 1 111 ? -5.93 45.938 -5.051 1 71.31 111 ARG B O 1
ATOM 4302 N N . GLY B 1 112 ? -3.734 45.562 -5.586 1 65.69 112 GLY B N 1
ATOM 4303 C CA . GLY B 1 112 ? -2.896 46.625 -5.078 1 65.69 112 GLY B CA 1
ATOM 4304 C C . GLY B 1 112 ? -2.842 46.688 -3.561 1 65.69 112 GLY B C 1
ATOM 4305 O O . GLY B 1 112 ? -2.332 47.656 -2.98 1 65.69 112 GLY B O 1
ATOM 4306 N N . SER B 1 113 ? -3.307 45.688 -2.898 1 80.25 113 SER B N 1
ATOM 4307 C CA . SER B 1 113 ? -3.254 45.875 -1.452 1 80.25 113 SER B CA 1
ATOM 4308 C C . SER B 1 113 ? -2.48 44.75 -0.772 1 80.25 113 SER B C 1
ATOM 4310 O O . SER B 1 113 ? -2.467 43.625 -1.256 1 80.25 113 SER B O 1
ATOM 4312 N N . TYR B 1 114 ? -1.56 45.25 0.241 1 89 114 TYR B N 1
ATOM 4313 C CA . TYR B 1 114 ? -0.827 44.281 1.043 1 89 114 TYR B CA 1
ATOM 4314 C C . TYR B 1 114 ? -1.783 43.375 1.806 1 89 114 TYR B C 1
ATOM 4316 O O . TYR B 1 114 ? -1.371 42.344 2.355 1 89 114 TYR B O 1
ATOM 4324 N N . TRP B 1 115 ? -3.094 43.688 1.753 1 90.25 115 TRP B N 1
ATOM 4325 C CA . TRP B 1 115 ? -4.141 42.844 2.344 1 90.25 115 TRP B CA 1
ATOM 4326 C C . TRP B 1 115 ? -4.27 41.531 1.602 1 90.25 115 TRP B C 1
ATOM 4328 O O . TRP B 1 115 ? -4.871 40.594 2.111 1 90.25 115 TRP B O 1
ATOM 4338 N N . MET B 1 116 ? -3.582 41.469 0.552 1 91.94 116 MET B N 1
ATOM 4339 C CA . MET B 1 116 ? -3.625 40.25 -0.234 1 91.94 116 MET B CA 1
ATOM 4340 C C . MET B 1 116 ? -2.797 39.125 0.426 1 91.94 116 MET B C 1
ATOM 4342 O O . MET B 1 116 ? -2.975 37.969 0.129 1 91.94 116 MET B O 1
ATOM 4346 N N . VAL B 1 117 ? -1.918 39.594 1.31 1 94.19 117 VAL B N 1
ATOM 4347 C CA . VAL B 1 117 ? -1.073 38.594 1.974 1 94.19 117 VAL B CA 1
ATOM 4348 C C . VAL B 1 117 ? -1.921 37.75 2.908 1 94.19 117 VAL B C 1
ATOM 4350 O O . VAL B 1 117 ? -1.979 36.5 2.756 1 94.19 117 VAL B O 1
ATOM 4353 N N . PRO B 1 118 ? -2.703 38.375 3.896 1 94.69 118 PRO B N 1
ATOM 4354 C CA . PRO B 1 118 ? -3.539 37.531 4.754 1 94.69 118 PRO B CA 1
ATOM 4355 C C . PRO B 1 118 ? -4.648 36.812 3.986 1 94.69 118 PRO B C 1
ATOM 4357 O O . PRO B 1 118 ? -5 35.688 4.309 1 94.69 118 PRO B O 1
ATOM 4360 N N . ILE B 1 119 ? -5.207 37.406 3.004 1 92.88 119 ILE B N 1
ATOM 4361 C CA . ILE B 1 119 ? -6.266 36.812 2.209 1 92.88 119 ILE B CA 1
ATOM 4362 C C . ILE B 1 119 ? -5.695 35.625 1.408 1 92.88 119 ILE B C 1
ATOM 4364 O O . ILE B 1 119 ? -6.312 34.562 1.329 1 92.88 119 ILE B O 1
ATOM 4368 N N . GLY B 1 120 ? -4.508 35.906 0.78 1 91.81 120 GLY B N 1
ATOM 4369 C CA . GLY B 1 120 ? -3.844 34.844 0.053 1 91.81 120 GLY B CA 1
ATOM 4370 C C . GLY B 1 120 ? -3.492 33.656 0.928 1 91.81 120 GLY B C 1
ATOM 4371 O O . GLY B 1 120 ? -3.668 32.5 0.522 1 91.81 120 GLY B O 1
ATOM 4372 N N . PHE B 1 121 ? -2.992 33.906 2.111 1 94.69 121 PHE B N 1
ATOM 4373 C CA . PHE B 1 121 ? -2.654 32.844 3.059 1 94.69 121 PHE B CA 1
ATOM 4374 C C . PHE B 1 121 ? -3.893 32.062 3.441 1 94.69 121 PHE B C 1
ATOM 4376 O O . PHE B 1 121 ? -3.852 30.828 3.484 1 94.69 121 PHE B O 1
ATOM 4383 N N . THR B 1 122 ? -4.977 32.719 3.666 1 93.38 122 THR B N 1
ATOM 4384 C CA . THR B 1 122 ? -6.219 32.094 4.066 1 93.38 122 THR B CA 1
ATOM 4385 C C . THR B 1 122 ? -6.773 31.219 2.934 1 93.38 122 THR B C 1
ATOM 4387 O O . THR B 1 122 ? -7.215 30.094 3.162 1 93.38 122 THR B O 1
ATOM 4390 N N . ILE B 1 123 ? -6.695 31.688 1.772 1 91.12 123 ILE B N 1
ATOM 4391 C CA . ILE B 1 123 ? -7.168 30.922 0.616 1 91.12 123 ILE B CA 1
ATOM 4392 C C . ILE B 1 123 ? -6.27 29.719 0.386 1 91.12 123 ILE B C 1
ATOM 4394 O O . ILE B 1 123 ? -6.754 28.625 0.094 1 91.12 123 ILE B O 1
ATOM 4398 N N . GLY B 1 124 ? -4.969 29.984 0.465 1 92.19 124 GLY B N 1
ATOM 4399 C CA . GLY B 1 124 ? -4.043 28.875 0.354 1 92.19 124 GLY B CA 1
ATOM 4400 C C . GLY B 1 124 ? -4.316 27.766 1.357 1 92.19 124 GLY B C 1
ATOM 4401 O O . GLY B 1 124 ? -4.305 26.578 1.005 1 92.19 124 GLY B O 1
ATOM 4402 N N . THR B 1 125 ? -4.562 28.141 2.547 1 93.75 125 THR B N 1
ATOM 4403 C CA . THR B 1 125 ? -4.855 27.188 3.607 1 93.75 125 THR B CA 1
ATOM 4404 C C . THR B 1 125 ? -6.156 26.438 3.318 1 93.75 125 THR B C 1
ATOM 4406 O O . THR B 1 125 ? -6.258 25.234 3.568 1 93.75 125 THR B O 1
ATOM 4409 N N . ALA B 1 126 ? -7.121 27.125 2.795 1 91.56 126 ALA B N 1
ATOM 4410 C CA . ALA B 1 126 ? -8.383 26.484 2.424 1 91.56 126 ALA B CA 1
ATOM 4411 C C . ALA B 1 126 ? -8.18 25.484 1.291 1 91.56 126 ALA B C 1
ATOM 4413 O O . ALA B 1 126 ? -8.812 24.422 1.27 1 91.56 126 ALA B O 1
ATOM 4414 N N . LEU B 1 127 ? -7.305 25.859 0.423 1 92.06 127 LEU B N 1
ATOM 4415 C CA . LEU B 1 127 ? -7.039 24.984 -0.721 1 92.06 127 LEU B CA 1
ATOM 4416 C C . LEU B 1 127 ? -6.297 23.719 -0.289 1 92.06 127 LEU B C 1
ATOM 4418 O O . LEU B 1 127 ? -6.371 22.703 -0.962 1 92.06 127 LEU B O 1
ATOM 4422 N N . SER B 1 128 ? -5.637 23.797 0.832 1 93.19 128 SER B N 1
ATOM 4423 C CA . SER B 1 128 ? -4.938 22.641 1.354 1 93.19 128 SER B CA 1
ATOM 4424 C C . SER B 1 128 ? -5.922 21.547 1.792 1 93.19 128 SER B C 1
ATOM 4426 O O . SER B 1 128 ? -5.555 20.375 1.905 1 93.19 128 SER B O 1
ATOM 4428 N N . LEU B 1 129 ? -7.184 21.906 1.999 1 90.75 129 LEU B N 1
ATOM 4429 C CA . LEU B 1 129 ? -8.234 20.938 2.309 1 90.75 129 LEU B CA 1
ATOM 4430 C C . LEU B 1 129 ? -8.539 20.062 1.101 1 90.75 129 LEU B C 1
ATOM 4432 O O . LEU B 1 129 ? -8.961 18.906 1.254 1 90.75 129 LEU B O 1
ATOM 4436 N N . ILE B 1 130 ? -8.266 20.594 -0.04 1 87.62 130 ILE B N 1
ATOM 4437 C CA . ILE B 1 130 ? -8.609 19.922 -1.293 1 87.62 130 ILE B CA 1
ATOM 4438 C C . ILE B 1 130 ? -7.406 19.125 -1.802 1 87.62 130 ILE B C 1
ATOM 4440 O O . ILE B 1 130 ? -7.562 18.016 -2.309 1 87.62 130 ILE B O 1
ATOM 4444 N N . VAL B 1 131 ? -6.23 19.766 -1.631 1 89.19 131 VAL B N 1
ATOM 4445 C CA . VAL B 1 131 ? -4.977 19.141 -2.062 1 89.19 131 VAL B CA 1
ATOM 4446 C C . VAL B 1 131 ? -4.07 18.922 -0.856 1 89.19 131 VAL B C 1
ATOM 4448 O O . VAL B 1 131 ? -3.256 19.781 -0.514 1 89.19 131 VAL B O 1
ATOM 4451 N N . PRO B 1 132 ? -4.191 17.656 -0.391 1 86.25 132 PRO B N 1
ATOM 4452 C CA . PRO B 1 132 ? -3.477 17.422 0.866 1 86.25 132 PRO B CA 1
ATOM 4453 C C . PRO B 1 132 ? -1.968 17.281 0.673 1 86.25 132 PRO B C 1
ATOM 4455 O O . PRO B 1 132 ? -1.21 17.344 1.646 1 86.25 132 PRO B O 1
ATOM 4458 N N . SER B 1 133 ? -1.48 17.234 -0.49 1 86.88 133 SER B N 1
ATOM 4459 C CA . SER B 1 133 ? -0.047 17.188 -0.755 1 86.88 133 SER B CA 1
ATOM 4460 C C . SER B 1 133 ? 0.546 18.578 -0.878 1 86.88 133 SER B C 1
ATOM 4462 O O . SER B 1 133 ? 0.188 19.344 -1.785 1 86.88 133 SER B O 1
ATOM 4464 N N . ALA B 1 134 ? 1.468 18.859 -0.006 1 90.81 134 ALA B N 1
ATOM 4465 C CA . ALA B 1 134 ? 2.084 20.188 0.001 1 90.81 134 ALA B CA 1
ATOM 4466 C C . ALA B 1 134 ? 2.803 20.469 -1.316 1 90.81 134 ALA B C 1
ATOM 4468 O O . ALA B 1 134 ? 2.738 21.578 -1.845 1 90.81 134 ALA B O 1
ATOM 4469 N N . SER B 1 135 ? 3.479 19.5 -1.851 1 89.56 135 SER B N 1
ATOM 4470 C CA . SER B 1 135 ? 4.215 19.672 -3.1 1 89.56 135 SER B CA 1
ATOM 4471 C C . SER B 1 135 ? 3.266 19.891 -4.273 1 89.56 135 SER B C 1
ATOM 4473 O O . SER B 1 135 ? 3.492 20.766 -5.109 1 89.56 135 SER B O 1
ATOM 4475 N N . ALA B 1 136 ? 2.23 19.109 -4.207 1 88.56 136 ALA B N 1
ATOM 4476 C CA . ALA B 1 136 ? 1.256 19.234 -5.285 1 88.56 136 ALA B CA 1
ATOM 4477 C C . ALA B 1 136 ? 0.545 20.578 -5.219 1 88.56 136 ALA B C 1
ATOM 4479 O O . ALA B 1 136 ? 0.321 21.219 -6.25 1 88.56 136 ALA B O 1
ATOM 4480 N N . LEU B 1 137 ? 0.219 20.953 -4.066 1 92.69 137 LEU B N 1
ATOM 4481 C CA . LEU B 1 137 ? -0.46 22.234 -3.893 1 92.69 137 LEU B CA 1
ATOM 4482 C C . LEU B 1 137 ? 0.446 23.391 -4.297 1 92.69 137 LEU B C 1
ATOM 4484 O O . LEU B 1 137 ? 0.003 24.328 -4.969 1 92.69 137 LEU B O 1
ATOM 4488 N N . SER B 1 138 ? 1.673 23.312 -3.912 1 93.75 138 SER B N 1
ATOM 4489 C CA . SER B 1 138 ? 2.627 24.375 -4.238 1 93.75 138 SER B CA 1
ATOM 4490 C C . SER B 1 138 ? 2.791 24.516 -5.75 1 93.75 138 SER B C 1
ATOM 4492 O O . SER B 1 138 ? 2.834 25.641 -6.266 1 93.75 138 SER B O 1
ATOM 4494 N N . LEU B 1 139 ? 2.857 23.438 -6.391 1 90.12 139 LEU B N 1
ATOM 4495 C CA . LEU B 1 139 ? 3 23.469 -7.844 1 90.12 139 LEU B CA 1
ATOM 4496 C C . LEU B 1 139 ? 1.798 24.156 -8.492 1 90.12 139 LEU B C 1
ATOM 4498 O O . LEU B 1 139 ? 1.956 24.969 -9.398 1 90.12 139 LEU B O 1
ATOM 4502 N N . LEU B 1 140 ? 0.65 23.828 -7.984 1 89 140 LEU B N 1
ATOM 4503 C CA . LEU B 1 140 ? -0.576 24.391 -8.539 1 89 140 LEU B CA 1
ATOM 4504 C C . LEU B 1 140 ? -0.69 25.875 -8.227 1 89 140 LEU B C 1
ATOM 4506 O O . LEU B 1 140 ? -1.134 26.656 -9.062 1 89 140 LEU B O 1
ATOM 4510 N N . LEU B 1 141 ? -0.266 26.203 -7.062 1 92.06 141 LEU B N 1
ATOM 4511 C CA . LEU B 1 141 ? -0.382 27.609 -6.645 1 92.06 141 LEU B CA 1
ATOM 4512 C C . LEU B 1 141 ? 0.66 28.469 -7.344 1 92.06 141 LEU B C 1
ATOM 4514 O O . LEU B 1 141 ? 0.42 29.656 -7.598 1 92.06 141 LEU B O 1
ATOM 4518 N N . VAL B 1 142 ? 1.812 27.922 -7.648 1 91.5 142 VAL B N 1
ATOM 4519 C CA . VAL B 1 142 ? 2.814 28.641 -8.422 1 91.5 142 VAL B CA 1
ATOM 4520 C C . VAL B 1 142 ? 2.25 28.984 -9.797 1 91.5 142 VAL B C 1
ATOM 4522 O O . VAL B 1 142 ? 2.498 30.078 -10.32 1 91.5 142 VAL B O 1
ATOM 4525 N N . ALA B 1 143 ? 1.464 28.156 -10.273 1 86.75 143 ALA B N 1
ATOM 4526 C CA . ALA B 1 143 ? 0.913 28.344 -11.609 1 86.75 143 ALA B CA 1
ATOM 4527 C C . ALA B 1 143 ? -0.279 29.297 -11.586 1 86.75 143 ALA B C 1
ATOM 4529 O O . ALA B 1 143 ? -0.568 29.953 -12.586 1 86.75 143 ALA B O 1
ATOM 4530 N N . THR B 1 144 ? -0.915 29.406 -10.5 1 85.94 144 THR B N 1
ATOM 4531 C CA . THR B 1 144 ? -2.172 30.141 -10.484 1 85.94 144 THR B CA 1
ATOM 4532 C C . THR B 1 144 ? -2.049 31.406 -9.625 1 85.94 144 THR B C 1
ATOM 4534 O O . THR B 1 144 ? -2.225 32.531 -10.125 1 85.94 144 THR B O 1
ATOM 4537 N N . LEU B 1 145 ? -1.555 31.203 -8.43 1 87.69 145 LEU B N 1
ATOM 4538 C CA . LEU B 1 145 ? -1.577 32.281 -7.453 1 87.69 145 LEU B CA 1
ATOM 4539 C C . LEU B 1 145 ? -0.375 33.188 -7.633 1 87.69 145 LEU B C 1
ATOM 4541 O O . LEU B 1 145 ? -0.482 34.406 -7.434 1 87.69 145 LEU B O 1
ATOM 4545 N N . LEU B 1 146 ? 0.753 32.656 -7.984 1 90.19 146 LEU B N 1
ATOM 4546 C CA . LEU B 1 146 ? 1.984 33.438 -8.086 1 90.19 146 LEU B CA 1
ATOM 4547 C C . LEU B 1 146 ? 1.844 34.531 -9.117 1 90.19 146 LEU B C 1
ATOM 4549 O O . LEU B 1 146 ? 2.037 35.719 -8.805 1 90.19 146 LEU B O 1
ATOM 4553 N N . PRO B 1 147 ? 1.485 34.219 -10.344 1 85.56 147 PRO B N 1
ATOM 4554 C CA . PRO B 1 147 ? 1.352 35.312 -11.328 1 85.56 147 PRO B CA 1
ATOM 4555 C C . PRO B 1 147 ? 0.272 36.312 -10.953 1 85.56 147 PRO B C 1
ATOM 4557 O O . PRO B 1 147 ? 0.446 37.5 -11.172 1 85.56 147 PRO B O 1
ATOM 4560 N N . ALA B 1 148 ? -0.762 35.812 -10.359 1 84.31 148 ALA B N 1
ATOM 4561 C CA . ALA B 1 148 ? -1.89 36.688 -10.016 1 84.31 148 ALA B CA 1
ATOM 4562 C C . ALA B 1 148 ? -1.506 37.688 -8.922 1 84.31 148 ALA B C 1
ATOM 4564 O O . ALA B 1 148 ? -1.808 38.875 -9.023 1 84.31 148 ALA B O 1
ATOM 4565 N N . LEU B 1 149 ? -0.86 37.25 -7.91 1 89.56 149 LEU B N 1
ATOM 4566 C CA . LEU B 1 149 ? -0.55 38.125 -6.773 1 89.56 149 LEU B CA 1
ATOM 4567 C C . LEU B 1 149 ? 0.636 39.031 -7.086 1 89.56 149 LEU B C 1
ATOM 4569 O O . LEU B 1 149 ? 0.712 40.156 -6.586 1 89.56 149 LEU B O 1
ATOM 4573 N N . VAL B 1 150 ? 1.466 38.562 -7.922 1 88.69 150 VAL B N 1
ATOM 4574 C CA . VAL B 1 150 ? 2.561 39.438 -8.367 1 88.69 150 VAL B CA 1
ATOM 4575 C C . VAL B 1 150 ? 2.012 40.562 -9.234 1 88.69 150 VAL B C 1
ATOM 4577 O O . VAL B 1 150 ? 2.451 41.688 -9.117 1 88.69 150 VAL B O 1
ATOM 4580 N N . ALA B 1 151 ? 1.126 40.188 -10.039 1 83.94 151 ALA B N 1
ATOM 4581 C CA . ALA B 1 151 ? 0.481 41.188 -10.875 1 83.94 151 ALA B CA 1
ATOM 4582 C C . ALA B 1 151 ? -0.282 42.219 -10.023 1 83.94 151 ALA B C 1
ATOM 4584 O O . ALA B 1 151 ? -0.42 43.375 -10.406 1 83.94 151 ALA B O 1
ATOM 4585 N N . ALA B 1 152 ? -0.693 41.781 -8.922 1 85 152 ALA B N 1
ATOM 4586 C CA . ALA B 1 152 ? -1.441 42.625 -8.016 1 85 152 ALA B CA 1
ATOM 4587 C C . ALA B 1 152 ? -0.504 43.562 -7.234 1 85 152 ALA B C 1
ATOM 4589 O O . ALA B 1 152 ? -0.958 44.438 -6.516 1 85 152 ALA B O 1
ATOM 4590 N N . GLY B 1 153 ? 0.828 43.281 -7.344 1 85.44 153 GLY B N 1
ATOM 4591 C CA . GLY B 1 153 ? 1.773 44.25 -6.789 1 85.44 153 GLY B CA 1
ATOM 4592 C C . GLY B 1 153 ? 2.643 43.656 -5.691 1 85.44 153 GLY B C 1
ATOM 4593 O O . GLY B 1 153 ? 3.508 44.344 -5.145 1 85.44 153 GLY B O 1
ATOM 4594 N N . LEU B 1 154 ? 2.434 42.469 -5.375 1 91.81 154 LEU B N 1
ATOM 4595 C CA . LEU B 1 154 ? 3.26 41.844 -4.352 1 91.81 154 LEU B CA 1
ATOM 4596 C C . LEU B 1 154 ? 4.578 41.344 -4.941 1 91.81 154 LEU B C 1
ATOM 4598 O O . LEU B 1 154 ? 4.664 41.094 -6.141 1 91.81 154 LEU B O 1
ATOM 4602 N N . THR B 1 155 ? 5.543 41.312 -4.137 1 93.25 155 THR B N 1
ATOM 4603 C CA . THR B 1 155 ? 6.828 40.781 -4.594 1 93.25 155 THR B CA 1
ATOM 4604 C C . THR B 1 155 ? 6.773 39.281 -4.758 1 93.25 155 THR B C 1
ATOM 4606 O O . THR B 1 155 ? 6.047 38.594 -4.031 1 93.25 155 THR B O 1
ATOM 4609 N N . PRO B 1 156 ? 7.535 38.75 -5.691 1 93.75 156 PRO B N 1
ATOM 4610 C CA . PRO B 1 156 ? 7.566 37.312 -5.887 1 93.75 156 PRO B CA 1
ATOM 4611 C C . PRO B 1 156 ? 7.945 36.531 -4.621 1 93.75 156 PRO B C 1
ATOM 4613 O O . PRO B 1 156 ? 7.398 35.469 -4.352 1 93.75 156 PRO B O 1
ATOM 4616 N N . LEU B 1 157 ? 8.797 37.062 -3.871 1 95.44 157 LEU B N 1
ATOM 4617 C CA . LEU B 1 157 ? 9.242 36.406 -2.643 1 95.44 157 LEU B CA 1
ATOM 4618 C C . LEU B 1 157 ? 8.109 36.375 -1.618 1 95.44 157 LEU B C 1
ATOM 4620 O O . LEU B 1 157 ? 7.969 35.375 -0.892 1 95.44 157 LEU B O 1
ATOM 4624 N N . THR B 1 158 ? 7.355 37.438 -1.52 1 95.94 158 THR B N 1
ATOM 4625 C CA . THR B 1 158 ? 6.203 37.469 -0.624 1 95.94 158 THR B CA 1
ATOM 4626 C C . THR B 1 158 ? 5.16 36.438 -1.038 1 95.94 158 THR B C 1
ATOM 4628 O O . THR B 1 158 ? 4.637 35.688 -0.197 1 95.94 158 THR B O 1
ATOM 4631 N N . VAL B 1 159 ? 4.875 36.375 -2.307 1 95.06 159 VAL B N 1
ATOM 4632 C CA . VAL B 1 159 ? 3.887 35.406 -2.807 1 95.06 159 VAL B CA 1
ATOM 4633 C C . VAL B 1 159 ? 4.395 33.969 -2.607 1 95.06 159 VAL B C 1
ATOM 4635 O O . VAL B 1 159 ? 3.629 33.094 -2.227 1 95.06 159 VAL B O 1
ATOM 4638 N N . ALA B 1 160 ? 5.652 33.781 -2.859 1 96.38 160 ALA B N 1
ATOM 4639 C CA . ALA B 1 160 ? 6.273 32.469 -2.658 1 96.38 160 ALA B CA 1
ATOM 4640 C C . ALA B 1 160 ? 6.121 32 -1.211 1 96.38 160 ALA B C 1
ATOM 4642 O O . ALA B 1 160 ? 5.859 30.828 -0.952 1 96.38 160 ALA B O 1
ATOM 4643 N N . ALA B 1 161 ? 6.332 32.906 -0.274 1 97.19 161 ALA B N 1
ATOM 4644 C CA . ALA B 1 161 ? 6.199 32.562 1.144 1 97.19 161 ALA B CA 1
ATOM 4645 C C . ALA B 1 161 ? 4.777 32.156 1.477 1 97.19 161 ALA B C 1
ATOM 4647 O O . ALA B 1 161 ? 4.574 31.219 2.262 1 97.19 161 ALA B O 1
ATOM 4648 N N . ILE B 1 162 ? 3.844 32.812 0.888 1 95.62 162 ILE B N 1
ATOM 4649 C CA . ILE B 1 162 ? 2.439 32.469 1.097 1 95.62 162 ILE B CA 1
ATOM 4650 C C . ILE B 1 162 ? 2.148 31.078 0.546 1 95.62 162 ILE B C 1
ATOM 4652 O O . ILE B 1 162 ? 1.46 30.281 1.188 1 95.62 162 ILE B O 1
ATOM 4656 N N . ILE B 1 163 ? 2.68 30.766 -0.573 1 95.56 163 ILE B N 1
ATOM 4657 C CA . ILE B 1 163 ? 2.428 29.5 -1.243 1 95.56 163 ILE B CA 1
ATOM 4658 C C . ILE B 1 163 ? 3.014 28.344 -0.418 1 95.56 163 ILE B C 1
ATOM 4660 O O . ILE B 1 163 ? 2.336 27.344 -0.163 1 95.56 163 ILE B O 1
ATOM 4664 N N . VAL B 1 164 ? 4.18 28.5 0.063 1 96.38 164 VAL B N 1
ATOM 4665 C CA . VAL B 1 164 ? 4.863 27.453 0.821 1 96.38 164 VAL B CA 1
ATOM 4666 C C . VAL B 1 164 ? 4.105 27.172 2.119 1 96.38 164 VAL B C 1
ATOM 4668 O O . VAL B 1 164 ? 4 26.031 2.551 1 96.38 164 VAL B O 1
ATOM 4671 N N . THR B 1 165 ? 3.539 28.234 2.723 1 96.38 165 THR B N 1
ATOM 4672 C CA . THR B 1 165 ? 2.926 28.094 4.039 1 96.38 165 THR B CA 1
ATOM 4673 C C . THR B 1 165 ? 1.437 27.797 3.916 1 96.38 165 THR B C 1
ATOM 4675 O O . THR B 1 165 ? 0.711 27.797 4.914 1 96.38 165 THR B O 1
ATOM 4678 N N . SER B 1 166 ? 0.965 27.5 2.705 1 93 166 SER B N 1
ATOM 4679 C CA . SER B 1 166 ? -0.449 27.219 2.473 1 93 166 SER B CA 1
ATOM 4680 C C . SER B 1 166 ? -0.849 25.859 3.053 1 93 166 SER B C 1
ATOM 4682 O O . SER B 1 166 ? -1.959 25.703 3.566 1 93 166 SER B O 1
ATOM 4684 N N . SER B 1 167 ? -0.007 24.875 2.934 1 90.62 167 SER B N 1
ATOM 4685 C CA . SER B 1 167 ? -0.276 23.547 3.455 1 90.62 167 SER B CA 1
ATOM 4686 C C . SER B 1 167 ? 0.302 23.375 4.855 1 90.62 167 SER B C 1
ATOM 4688 O O . SER B 1 167 ? 1.425 22.891 5.016 1 90.62 167 SER B O 1
ATOM 4690 N N . THR B 1 168 ? -0.47 23.719 5.938 1 90.38 168 THR B N 1
ATOM 4691 C CA . THR B 1 168 ? 0.049 23.688 7.301 1 90.38 168 THR B CA 1
ATOM 4692 C C . THR B 1 168 ? -0.915 22.953 8.234 1 90.38 168 THR B C 1
ATOM 4694 O O . THR B 1 168 ? -1.027 21.734 8.18 1 90.38 168 THR B O 1
ATOM 4697 N N . ILE B 1 169 ? -1.667 23.75 9.062 1 94.38 169 ILE B N 1
ATOM 4698 C CA . ILE B 1 169 ? -2.377 23.078 10.148 1 94.38 169 ILE B CA 1
ATOM 4699 C C . ILE B 1 169 ? -3.881 23.281 9.984 1 94.38 169 ILE B C 1
ATOM 4701 O O . ILE B 1 169 ? -4.57 23.656 10.938 1 94.38 169 ILE B O 1
ATOM 4705 N N . VAL B 1 170 ? -4.418 22.922 8.836 1 93.19 170 VAL B N 1
ATOM 4706 C CA . VAL B 1 170 ? -5.867 22.953 8.656 1 93.19 170 VAL B CA 1
ATOM 4707 C C . VAL B 1 170 ? -6.508 21.734 9.32 1 93.19 170 VAL B C 1
ATOM 4709 O O . VAL B 1 170 ? -6.051 20.609 9.125 1 93.19 170 VAL B O 1
ATOM 4712 N N . ALA B 1 171 ? -7.523 22.031 10.109 1 93.62 171 ALA B N 1
ATOM 4713 C CA . ALA B 1 171 ? -8.227 20.953 10.805 1 93.62 171 ALA B CA 1
ATOM 4714 C C . ALA B 1 171 ? -9.172 20.219 9.859 1 93.62 171 ALA B C 1
ATOM 4716 O O . ALA B 1 171 ? -10.211 20.75 9.469 1 93.62 171 ALA B O 1
ATOM 4717 N N . THR B 1 172 ? -8.82 19.047 9.492 1 93.88 172 THR B N 1
ATOM 4718 C CA . THR B 1 172 ? -9.633 18.219 8.602 1 93.88 172 THR B CA 1
ATOM 4719 C C . THR B 1 172 ? -9.586 16.766 9.031 1 93.88 172 THR B C 1
ATOM 4721 O O . THR B 1 172 ? -8.539 16.266 9.469 1 93.88 172 THR B O 1
ATOM 4724 N N . PRO B 1 173 ? -10.727 16.109 8.969 1 93.5 173 PRO B N 1
ATOM 4725 C CA . PRO B 1 173 ? -10.766 14.688 9.336 1 93.5 173 PRO B CA 1
ATOM 4726 C C . PRO B 1 173 ? -10.07 13.797 8.305 1 93.5 173 PRO B C 1
ATOM 4728 O O . PRO B 1 173 ? -9.961 12.586 8.5 1 93.5 173 PRO B O 1
ATOM 4731 N N . LEU B 1 174 ? -9.555 14.383 7.242 1 93.31 174 LEU B N 1
ATOM 4732 C CA . LEU B 1 174 ? -8.953 13.609 6.164 1 93.31 174 LEU B CA 1
ATOM 4733 C C . LEU B 1 174 ? -7.438 13.562 6.309 1 93.31 174 LEU B C 1
ATOM 4735 O O . LEU B 1 174 ? -6.754 12.891 5.535 1 93.31 174 LEU B O 1
ATOM 4739 N N . GLU B 1 175 ? -6.91 14.297 7.277 1 93.69 175 GLU B N 1
ATOM 4740 C CA . GLU B 1 175 ? -5.469 14.359 7.496 1 93.69 175 GLU B CA 1
ATOM 4741 C C . GLU B 1 175 ? -4.98 13.156 8.297 1 93.69 175 GLU B C 1
ATOM 4743 O O . GLU B 1 175 ? -5.543 12.828 9.344 1 93.69 175 GLU B O 1
ATOM 4748 N N . ALA B 1 176 ? -3.951 12.523 7.812 1 93.19 176 ALA B N 1
ATOM 4749 C CA . ALA B 1 176 ? -3.447 11.266 8.359 1 93.19 176 ALA B CA 1
ATOM 4750 C C . ALA B 1 176 ? -3.084 11.414 9.828 1 93.19 176 ALA B C 1
ATOM 4752 O O . ALA B 1 176 ? -3.389 10.539 10.641 1 93.19 176 ALA B O 1
ATOM 4753 N N . GLY B 1 177 ? -2.383 12.445 10.172 1 95.06 177 GLY B N 1
ATOM 4754 C CA . GLY B 1 177 ? -2.002 12.664 11.562 1 95.06 177 GLY B CA 1
ATOM 4755 C C . GLY B 1 177 ? -3.193 12.805 12.492 1 95.06 177 GLY B C 1
ATOM 4756 O O . GLY B 1 177 ? -3.16 12.336 13.633 1 95.06 177 GLY B O 1
ATOM 4757 N N . LEU B 1 178 ? -4.211 13.43 12.008 1 96.38 178 LEU B N 1
ATOM 4758 C CA . LEU B 1 178 ? -5.402 13.641 12.82 1 96.38 178 LEU B CA 1
ATOM 4759 C C . LEU B 1 178 ? -6.227 12.359 12.922 1 96.38 178 LEU B C 1
ATOM 4761 O O . LEU B 1 178 ? -6.855 12.102 13.953 1 96.38 178 LEU B O 1
ATOM 4765 N N . ILE B 1 179 ? -6.207 11.602 11.867 1 94.88 179 ILE B N 1
ATOM 4766 C CA . ILE B 1 179 ? -6.855 10.289 11.914 1 94.88 179 ILE B CA 1
ATOM 4767 C C . ILE B 1 179 ? -6.199 9.422 12.984 1 94.88 179 ILE B C 1
ATOM 4769 O O . ILE B 1 179 ? -6.891 8.797 13.789 1 94.88 179 ILE B O 1
ATOM 4773 N N . GLN B 1 180 ? -4.934 9.438 13.008 1 95.06 180 GLN B N 1
ATOM 4774 C CA . GLN B 1 180 ? -4.207 8.656 14.008 1 95.06 180 GLN B CA 1
ATOM 4775 C C . GLN B 1 180 ? -4.453 9.203 15.414 1 95.06 180 GLN B C 1
ATOM 4777 O O . GLN B 1 180 ? -4.598 8.438 16.375 1 95.06 180 GLN B O 1
ATOM 4782 N N . GLY B 1 181 ? -4.391 10.531 15.523 1 95.75 181 GLY B N 1
ATOM 4783 C CA . GLY B 1 181 ? -4.645 11.133 16.828 1 95.75 181 GLY B CA 1
ATOM 4784 C C . GLY B 1 181 ? -5.984 10.734 17.422 1 95.75 181 GLY B C 1
ATOM 4785 O O . GLY B 1 181 ? -6.074 10.398 18.594 1 95.75 181 GLY B O 1
ATOM 4786 N N . ALA B 1 182 ? -6.988 10.758 16.625 1 95 182 ALA B N 1
ATOM 4787 C CA . ALA B 1 182 ? -8.32 10.359 17.062 1 95 182 ALA B CA 1
ATOM 4788 C C . ALA B 1 182 ? -8.336 8.914 17.547 1 95 182 ALA B C 1
ATOM 4790 O O . ALA B 1 182 ? -8.977 8.594 18.547 1 95 182 ALA B O 1
ATOM 4791 N N . ASP B 1 183 ? -7.645 8.086 16.875 1 93.31 183 ASP B N 1
ATOM 4792 C CA . ASP B 1 183 ? -7.578 6.676 17.219 1 93.31 183 ASP B CA 1
ATOM 4793 C C . ASP B 1 183 ? -6.832 6.469 18.547 1 93.31 183 ASP B C 1
ATOM 4795 O O . ASP B 1 183 ? -7.238 5.652 19.375 1 93.31 183 ASP B O 1
ATOM 4799 N N . LEU B 1 184 ? -5.766 7.207 18.703 1 92.69 184 LEU B N 1
ATOM 4800 C CA . LEU B 1 184 ? -4.922 7.059 19.891 1 92.69 184 LEU B CA 1
ATOM 4801 C C . LEU B 1 184 ? -5.684 7.441 21.141 1 92.69 184 LEU B C 1
ATOM 4803 O O . LEU B 1 184 ? -5.43 6.891 22.219 1 92.69 184 LEU B O 1
ATOM 4807 N N . VAL B 1 185 ? -6.637 8.352 21.031 1 94.19 185 VAL B N 1
ATOM 4808 C CA . VAL B 1 185 ? -7.34 8.82 22.219 1 94.19 185 VAL B CA 1
ATOM 4809 C C . VAL B 1 185 ? -8.719 8.172 22.297 1 94.19 185 VAL B C 1
ATOM 4811 O O . VAL B 1 185 ? -9.461 8.398 23.25 1 94.19 185 VAL B O 1
ATOM 4814 N N . GLY B 1 186 ? -9.086 7.398 21.297 1 91.62 186 GLY B N 1
ATOM 4815 C CA . GLY B 1 186 ? -10.359 6.695 21.312 1 91.62 186 GLY B CA 1
ATOM 4816 C C . GLY B 1 186 ? -11.555 7.613 21.094 1 91.62 186 GLY B C 1
ATOM 4817 O O . GLY B 1 186 ? -12.586 7.449 21.75 1 91.62 186 GLY B O 1
ATOM 4818 N N . MET B 1 187 ? -11.391 8.672 20.25 1 91.19 187 MET B N 1
ATOM 4819 C CA . MET B 1 187 ? -12.438 9.648 19.953 1 91.19 187 MET B CA 1
ATOM 4820 C C . MET B 1 187 ? -12.852 9.562 18.484 1 91.19 187 MET B C 1
ATOM 4822 O O . MET B 1 187 ? -12.016 9.297 17.609 1 91.19 187 MET B O 1
ATOM 4826 N N . PRO B 1 188 ? -14.164 9.734 18.266 1 89.75 188 PRO B N 1
ATOM 4827 C CA . PRO B 1 188 ? -14.531 9.859 16.859 1 89.75 188 PRO B CA 1
ATOM 4828 C C . PRO B 1 188 ? -13.797 11 16.156 1 89.75 188 PRO B C 1
ATOM 4830 O O . PRO B 1 188 ? -13.578 12.055 16.75 1 89.75 188 PRO B O 1
ATOM 4833 N N . ILE B 1 189 ? -13.484 10.844 14.961 1 92.5 189 ILE B N 1
ATOM 4834 C CA . ILE B 1 189 ? -12.633 11.75 14.203 1 92.5 189 ILE B CA 1
ATOM 4835 C C . ILE B 1 189 ? -13.266 13.141 14.156 1 92.5 189 ILE B C 1
ATOM 4837 O O . ILE B 1 189 ? -12.562 14.148 14.242 1 92.5 189 ILE B O 1
ATOM 4841 N N . SER B 1 190 ? -14.602 13.227 13.992 1 91.81 190 SER B N 1
ATOM 4842 C CA . SER B 1 190 ? -15.273 14.523 13.914 1 91.81 190 SER B CA 1
ATOM 4843 C C . SER B 1 190 ? -15.156 15.281 15.227 1 91.81 190 SER B C 1
ATOM 4845 O O . SER B 1 190 ? -14.898 16.484 15.234 1 91.81 190 SER B O 1
ATOM 4847 N N . GLU B 1 191 ? -15.328 14.57 16.312 1 92.5 191 GLU B N 1
ATOM 4848 C CA . GLU B 1 191 ? -15.195 15.195 17.625 1 92.5 191 GLU B CA 1
ATOM 4849 C C . GLU B 1 191 ? -13.75 15.609 17.891 1 92.5 191 GLU B C 1
ATOM 4851 O O . GLU B 1 191 ? -13.5 16.688 18.453 1 92.5 191 GLU B O 1
ATOM 4856 N N . TYR B 1 192 ? -12.852 14.781 17.547 1 95 192 TYR B N 1
ATOM 4857 C CA . TYR B 1 192 ? -11.438 15.055 17.75 1 95 192 TYR B CA 1
ATOM 4858 C C . TYR B 1 192 ? -11.008 16.312 16.984 1 95 192 TYR B C 1
ATOM 4860 O O . TYR B 1 192 ? -10.359 17.188 17.547 1 95 192 TYR B O 1
ATOM 4868 N N . VAL B 1 193 ? -11.391 16.406 15.75 1 95.5 193 VAL B N 1
ATOM 4869 C CA . VAL B 1 193 ? -10.898 17.453 14.859 1 95.5 193 VAL B CA 1
ATOM 4870 C C . VAL B 1 193 ? -11.68 18.75 15.094 1 95.5 193 VAL B C 1
ATOM 4872 O O . VAL B 1 193 ? -11.094 19.797 15.391 1 95.5 193 VAL B O 1
ATOM 4875 N N . TYR B 1 194 ? -12.984 18.672 15.047 1 92.5 194 TYR B N 1
ATOM 4876 C CA . TYR B 1 194 ? -13.797 19.891 15.102 1 92.5 194 TYR B CA 1
ATOM 4877 C C . TYR B 1 194 ? -14.141 20.25 16.531 1 92.5 194 TYR B C 1
ATOM 4879 O O . TYR B 1 194 ? -14.359 21.422 16.844 1 92.5 194 TYR B O 1
ATOM 4887 N N . GLY B 1 195 ? -14.07 19.312 17.391 1 92.06 195 GLY B N 1
ATOM 4888 C CA . GLY B 1 195 ? -14.391 19.578 18.781 1 92.06 195 GLY B CA 1
ATOM 4889 C C . GLY B 1 195 ? -13.18 19.969 19.609 1 92.06 195 GLY B C 1
ATOM 4890 O O . GLY B 1 195 ? -13.32 20.594 20.672 1 92.06 195 GLY B O 1
ATOM 4891 N N . ASN B 1 196 ? -11.977 19.641 19.141 1 95.56 196 ASN B N 1
ATOM 4892 C CA . ASN B 1 196 ? -10.789 19.875 19.953 1 95.56 196 ASN B CA 1
ATOM 4893 C C . ASN B 1 196 ? -9.672 20.531 19.141 1 95.56 196 ASN B C 1
ATOM 4895 O O . ASN B 1 196 ? -9.43 21.734 19.281 1 95.56 196 ASN B O 1
ATOM 4899 N N . VAL B 1 197 ? -9.172 19.891 18.109 1 97.12 197 VAL B N 1
ATOM 4900 C CA . VAL B 1 197 ? -8.023 20.359 17.344 1 97.12 197 VAL B CA 1
ATOM 4901 C C . VAL B 1 197 ? -8.312 21.734 16.766 1 97.12 197 VAL B C 1
ATOM 4903 O O . VAL B 1 197 ? -7.457 22.625 16.766 1 97.12 197 VAL B O 1
ATOM 4906 N N . ALA B 1 198 ? -9.547 21.922 16.266 1 96.88 198 ALA B N 1
ATOM 4907 C CA . ALA B 1 198 ? -9.938 23.172 15.602 1 96.88 198 ALA B CA 1
ATOM 4908 C C . ALA B 1 198 ? -9.898 24.344 16.578 1 96.88 198 ALA B C 1
ATOM 4910 O O . ALA B 1 198 ? -9.617 25.484 16.172 1 96.88 198 ALA B O 1
ATOM 4911 N N . LYS B 1 199 ? -10.094 24.078 17.797 1 97 199 LYS B N 1
ATOM 4912 C CA . LYS B 1 199 ? -10.094 25.125 18.812 1 97 199 LYS B CA 1
ATOM 4913 C C . LYS B 1 199 ? -8.719 25.766 18.938 1 97 199 LYS B C 1
ATOM 4915 O O . LYS B 1 199 ? -8.617 26.953 19.266 1 97 199 LYS B O 1
ATOM 4920 N N . ALA B 1 200 ? -7.734 25.047 18.625 1 97.19 200 ALA B N 1
ATOM 4921 C CA . ALA B 1 200 ? -6.375 25.578 18.703 1 97.19 200 ALA B CA 1
ATOM 4922 C C . ALA B 1 200 ? -5.91 26.078 17.344 1 97.19 200 ALA B C 1
ATOM 4924 O O . ALA B 1 200 ? -5.277 27.141 17.25 1 97.19 200 ALA B O 1
ATOM 4925 N N . THR B 1 201 ? -6.246 25.375 16.297 1 97.5 201 THR B N 1
ATOM 4926 C CA . THR B 1 201 ? -5.652 25.641 14.984 1 97.5 201 THR B CA 1
ATOM 4927 C C . THR B 1 201 ? -6.312 26.859 14.336 1 97.5 201 THR B C 1
ATOM 4929 O O . THR B 1 201 ? -5.648 27.641 13.641 1 97.5 201 THR B O 1
ATOM 4932 N N . ILE B 1 202 ? -7.625 27.078 14.477 1 97 202 ILE B N 1
ATOM 4933 C CA . ILE B 1 202 ? -8.344 28.156 13.797 1 97 202 ILE B CA 1
ATOM 4934 C C . ILE B 1 202 ? -7.828 29.516 14.289 1 97 202 ILE B C 1
ATOM 4936 O O . ILE B 1 202 ? -7.414 30.359 13.484 1 97 202 ILE B O 1
ATOM 4940 N N . PRO B 1 203 ? -7.82 29.734 15.57 1 97.56 203 PRO B N 1
ATOM 4941 C CA . PRO B 1 203 ? -7.258 31.016 16.016 1 97.56 203 PRO B CA 1
ATOM 4942 C C . PRO B 1 203 ? -5.793 31.188 15.625 1 97.56 203 PRO B C 1
ATOM 4944 O O . PRO B 1 203 ? -5.352 32.312 15.336 1 97.56 203 PRO B O 1
ATOM 4947 N N . THR B 1 204 ? -5 30.109 15.672 1 98.06 204 THR B N 1
ATOM 4948 C CA . THR B 1 204 ? -3.6 30.172 15.273 1 98.06 204 THR B CA 1
ATOM 4949 C C . THR B 1 204 ? -3.467 30.625 13.828 1 98.06 204 THR B C 1
ATOM 4951 O O . THR B 1 204 ? -2.648 31.5 13.523 1 98.06 204 THR B O 1
ATOM 4954 N N . LEU B 1 205 ? -4.305 30.094 12.969 1 97.5 205 LEU B N 1
ATOM 4955 C CA . LEU B 1 205 ? -4.25 30.422 11.547 1 97.5 205 LEU B CA 1
ATOM 4956 C C . LEU B 1 205 ? -4.645 31.875 11.32 1 97.5 205 LEU B C 1
ATOM 4958 O O . LEU B 1 205 ? -4.031 32.562 10.508 1 97.5 205 LEU B O 1
ATOM 4962 N N . VAL B 1 206 ? -5.613 32.375 12.023 1 97.12 206 VAL B N 1
ATOM 4963 C CA . VAL B 1 206 ? -6.09 33.719 11.867 1 97.12 206 VAL B CA 1
ATOM 4964 C C . VAL B 1 206 ? -4.996 34.719 12.281 1 97.12 206 VAL B C 1
ATOM 4966 O O . VAL B 1 206 ? -4.684 35.656 11.547 1 97.12 206 VAL B O 1
ATOM 4969 N N . ILE B 1 207 ? -4.383 34.469 13.406 1 97.81 207 ILE B N 1
ATOM 4970 C CA . ILE B 1 207 ? -3.334 35.344 13.898 1 97.81 207 ILE B CA 1
ATOM 4971 C C . ILE B 1 207 ? -2.111 35.25 12.992 1 97.81 207 ILE B C 1
ATOM 4973 O O . ILE B 1 207 ? -1.466 36.281 12.711 1 97.81 207 ILE B O 1
ATOM 4977 N N . THR B 1 208 ? -1.818 34.062 12.531 1 97.44 208 THR B N 1
ATOM 4978 C CA . THR B 1 208 ? -0.654 33.875 11.68 1 97.44 208 THR B CA 1
ATOM 4979 C C . THR B 1 208 ? -0.809 34.625 10.359 1 97.44 208 THR B C 1
ATOM 4981 O O . THR B 1 208 ? 0.175 35.094 9.797 1 97.44 208 THR B O 1
ATOM 4984 N N . ALA B 1 209 ? -2.051 34.719 9.852 1 96.94 209 ALA B N 1
ATOM 4985 C CA . ALA B 1 209 ? -2.295 35.469 8.625 1 96.94 209 ALA B CA 1
ATOM 4986 C C . ALA B 1 209 ? -1.814 36.906 8.766 1 96.94 209 ALA B C 1
ATOM 4988 O O . ALA B 1 209 ? -1.203 37.469 7.844 1 96.94 209 ALA B O 1
ATOM 4989 N N . PHE B 1 210 ? -1.991 37.469 9.906 1 97.38 210 PHE B N 1
ATOM 4990 C CA . PHE B 1 210 ? -1.585 38.844 10.141 1 97.38 210 PHE B CA 1
ATOM 4991 C C . PHE B 1 210 ? -0.092 38.906 10.438 1 97.38 210 PHE B C 1
ATOM 4993 O O . PHE B 1 210 ? 0.564 39.906 10.078 1 97.38 210 PHE B O 1
ATOM 5000 N N . VAL B 1 211 ? 0.404 37.938 11.109 1 97.56 211 VAL B N 1
ATOM 5001 C CA . VAL B 1 211 ? 1.846 37.875 11.336 1 97.56 211 VAL B CA 1
ATOM 5002 C C . VAL B 1 211 ? 2.57 37.781 9.992 1 97.56 211 VAL B C 1
ATOM 5004 O O . VAL B 1 211 ? 3.625 38.375 9.797 1 97.56 211 VAL B O 1
ATOM 5007 N N . HIS B 1 212 ? 1.97 37 9.156 1 96.62 212 HIS B N 1
ATOM 5008 C CA . HIS B 1 212 ? 2.512 36.844 7.805 1 96.62 212 HIS B CA 1
ATOM 5009 C C . HIS B 1 212 ? 2.568 38.188 7.094 1 96.62 212 HIS B C 1
ATOM 5011 O O . HIS B 1 212 ? 3.568 38.531 6.453 1 96.62 212 HIS B O 1
ATOM 5017 N N . MET B 1 213 ? 1.529 38.969 7.199 1 96.12 213 MET B N 1
ATOM 5018 C CA . MET B 1 213 ? 1.456 40.281 6.57 1 96.12 213 MET B CA 1
ATOM 5019 C C . MET B 1 213 ? 2.527 41.219 7.129 1 96.12 213 MET B C 1
ATOM 5021 O O . MET B 1 213 ? 3.234 41.906 6.367 1 96.12 213 MET B O 1
ATOM 5025 N N . ALA B 1 214 ? 2.623 41.25 8.422 1 97.38 214 ALA B N 1
ATOM 5026 C CA . ALA B 1 214 ? 3.59 42.125 9.078 1 97.38 214 ALA B CA 1
ATOM 5027 C C . ALA B 1 214 ? 5.02 41.75 8.711 1 97.38 214 ALA B C 1
ATOM 5029 O O . ALA B 1 214 ? 5.855 42.594 8.438 1 97.38 214 ALA B O 1
ATOM 5030 N N . TRP B 1 215 ? 5.281 40.5 8.719 1 97.5 215 TRP B N 1
ATOM 5031 C CA . TRP B 1 215 ? 6.637 40 8.461 1 97.5 215 TRP B CA 1
ATOM 5032 C C . TRP B 1 215 ? 7.023 40.219 7.004 1 97.5 215 TRP B C 1
ATOM 5034 O O . TRP B 1 215 ? 8.148 40.656 6.711 1 97.5 215 TRP B O 1
ATOM 5044 N N . GLN B 1 216 ? 6.133 39.938 6.086 1 97.06 216 GLN B N 1
ATOM 5045 C CA . GLN B 1 216 ? 6.418 40.125 4.672 1 97.06 216 GLN B CA 1
ATOM 5046 C C . GLN B 1 216 ? 6.629 41.625 4.367 1 97.06 216 GLN B C 1
ATOM 5048 O O . GLN B 1 216 ? 7.496 41.969 3.572 1 97.06 216 GLN B O 1
ATOM 5053 N N . HIS B 1 217 ? 5.785 42.438 4.977 1 95.19 217 HIS B N 1
ATOM 5054 C CA . HIS B 1 217 ? 5.938 43.875 4.805 1 95.19 217 HIS B CA 1
ATOM 5055 C C . HIS B 1 217 ? 7.309 44.344 5.277 1 95.19 217 HIS B C 1
ATOM 5057 O O . HIS B 1 217 ? 7.965 45.156 4.598 1 95.19 217 HIS B O 1
ATOM 5063 N N . HIS B 1 218 ? 7.668 43.906 6.406 1 95.94 218 HIS B N 1
ATOM 5064 C CA . HIS B 1 218 ? 8.977 44.25 6.953 1 95.94 218 HIS B CA 1
ATOM 5065 C C . HIS B 1 218 ? 10.094 43.781 6.023 1 95.94 218 HIS B C 1
ATOM 5067 O O . HIS B 1 218 ? 11.023 44.531 5.738 1 95.94 218 HIS B O 1
ATOM 5073 N N . CYS B 1 219 ? 10.062 42.531 5.504 1 95.62 219 CYS B N 1
ATOM 5074 C CA . CYS B 1 219 ? 11.102 41.969 4.645 1 95.62 219 CYS B CA 1
ATOM 5075 C C . CYS B 1 219 ? 11.164 42.719 3.311 1 95.62 219 CYS B C 1
ATOM 5077 O O . CYS B 1 219 ? 12.242 42.938 2.766 1 95.62 219 CYS B O 1
ATOM 5079 N N . ASP B 1 220 ? 9.969 43 2.807 1 94.19 220 ASP B N 1
ATOM 5080 C CA . ASP B 1 220 ? 9.945 43.75 1.543 1 94.19 220 ASP B CA 1
ATOM 5081 C C . ASP B 1 220 ? 10.562 45.125 1.694 1 94.19 220 ASP B C 1
ATOM 5083 O O . ASP B 1 220 ? 11.25 45.594 0.79 1 94.19 220 ASP B O 1
ATOM 5087 N N . LYS B 1 221 ? 10.305 45.781 2.787 1 93.19 221 LYS B N 1
ATOM 5088 C CA . LYS B 1 221 ? 10.898 47.094 3.061 1 93.19 221 LYS B CA 1
ATOM 5089 C C . LYS B 1 221 ? 12.414 47 3.189 1 93.19 221 LYS B C 1
ATOM 5091 O O . LYS B 1 221 ? 13.141 47.844 2.676 1 93.19 221 LYS B O 1
ATOM 5096 N N . VAL B 1 222 ? 12.836 46 3.865 1 93.44 222 VAL B N 1
ATOM 5097 C CA . VAL B 1 222 ? 14.266 45.812 4.062 1 93.44 222 VAL B CA 1
ATOM 5098 C C . VAL B 1 222 ? 14.93 45.5 2.729 1 93.44 222 VAL B C 1
ATOM 5100 O O . VAL B 1 222 ? 16.031 45.969 2.443 1 93.44 222 VAL B O 1
ATOM 5103 N N . ASP B 1 223 ? 14.312 44.656 1.938 1 90.19 223 ASP B N 1
ATOM 5104 C CA . ASP B 1 223 ? 14.852 44.281 0.633 1 90.19 223 ASP B CA 1
ATOM 5105 C C . ASP B 1 223 ? 14.883 45.5 -0.31 1 90.19 223 ASP B C 1
ATOM 5107 O O . ASP B 1 223 ? 15.797 45.625 -1.124 1 90.19 223 ASP B O 1
ATOM 5111 N N . ALA B 1 224 ? 13.898 46.312 -0.279 1 85.19 224 ALA B N 1
ATOM 5112 C CA . ALA B 1 224 ? 13.844 47.5 -1.106 1 85.19 224 ALA B CA 1
ATOM 5113 C C . ALA B 1 224 ? 14.953 48.469 -0.732 1 85.19 224 ALA B C 1
ATOM 5115 O O . ALA B 1 224 ? 15.516 49.156 -1.599 1 85.19 224 ALA B O 1
ATOM 5116 N N . ARG B 1 225 ? 15.273 48.562 0.459 1 83.5 225 ARG B N 1
ATOM 5117 C CA . ARG B 1 225 ? 16.359 49.406 0.931 1 83.5 225 ARG B CA 1
ATOM 5118 C C . ARG B 1 225 ? 17.719 48.875 0.489 1 83.5 225 ARG B C 1
ATOM 5120 O O . ARG B 1 225 ? 18.609 49.656 0.177 1 83.5 225 ARG B O 1
ATOM 5127 N N . LYS B 1 226 ? 17.906 47.562 0.411 1 77.19 226 LYS B N 1
ATOM 5128 C CA . LYS B 1 226 ? 19.172 46.938 0.011 1 77.19 226 LYS B CA 1
ATOM 5129 C C . LYS B 1 226 ? 19.312 46.938 -1.507 1 77.19 226 LYS B C 1
ATOM 5131 O O . LYS B 1 226 ? 20.438 46.969 -2.023 1 77.19 226 LYS B O 1
ATOM 5136 N N . SER B 1 227 ? 18.328 46.531 -2.273 1 62.53 227 SER B N 1
ATOM 5137 C CA . SER B 1 227 ? 18.359 46.375 -3.727 1 62.53 227 SER B CA 1
ATOM 5138 C C . SER B 1 227 ? 18.703 47.719 -4.398 1 62.53 227 SER B C 1
ATOM 5140 O O . SER B 1 227 ? 18.766 47.781 -5.625 1 62.53 227 SER B O 1
ATOM 5142 N N . ALA B 1 228 ? 18.688 49.031 -3.855 1 50.41 228 ALA B N 1
ATOM 5143 C CA . ALA B 1 228 ? 19.375 50.062 -4.621 1 50.41 228 ALA B CA 1
ATOM 5144 C C . ALA B 1 228 ? 20.734 49.594 -5.113 1 50.41 228 ALA B C 1
ATOM 5146 O O . ALA B 1 228 ? 21.453 50.312 -5.805 1 50.41 228 ALA B O 1
ATOM 5147 N N . LEU B 1 229 ? 21.453 48.594 -4.512 1 39.41 229 LEU B N 1
ATOM 5148 C CA . LEU B 1 229 ? 22.688 48.031 -5.047 1 39.41 229 LEU B CA 1
ATOM 5149 C C . LEU B 1 229 ? 22.406 46.969 -6.082 1 39.41 229 LEU B C 1
ATOM 5151 O O . LEU B 1 229 ? 21.516 46.125 -5.891 1 39.41 229 LEU B O 1
ATOM 5155 N N . PRO B 1 230 ? 22.922 46.906 -7.375 1 40.25 230 PRO B N 1
ATOM 5156 C CA . PRO B 1 230 ? 22.672 46.062 -8.547 1 40.25 230 PRO B CA 1
ATOM 5157 C C . PRO B 1 230 ? 22.828 44.562 -8.242 1 40.25 230 PRO B C 1
ATOM 5159 O O . PRO B 1 230 ? 23.938 44.094 -7.969 1 40.25 230 PRO B O 1
ATOM 5162 N N . THR B 1 231 ? 22.578 44.031 -7.238 1 37.34 231 THR B N 1
ATOM 5163 C CA . THR B 1 231 ? 23.047 42.656 -7.016 1 37.34 231 THR B CA 1
ATOM 5164 C C . THR B 1 231 ? 22.672 41.75 -8.188 1 37.34 231 THR B C 1
ATOM 5166 O O . THR B 1 231 ? 21.578 41.875 -8.742 1 37.34 231 THR B O 1
ATOM 5169 N N . SER B 1 232 ? 23.734 41 -8.766 1 34.72 232 SER B N 1
ATOM 5170 C CA . SER B 1 232 ? 24.109 40.125 -9.867 1 34.72 232 SER B CA 1
ATOM 5171 C C . SER B 1 232 ? 23.062 39.062 -10.102 1 34.72 232 SER B C 1
ATOM 5173 O O . SER B 1 232 ? 22.141 38.906 -9.305 1 34.72 232 SER B O 1
ATOM 5175 N N . ASP B 1 233 ? 23.672 37.688 -10.273 1 34.56 233 ASP B N 1
ATOM 5176 C CA . ASP B 1 233 ? 23.719 36.469 -11.055 1 34.56 233 ASP B CA 1
ATOM 5177 C C . ASP B 1 233 ? 22.734 35.438 -10.516 1 34.56 233 ASP B C 1
ATOM 5179 O O . ASP B 1 233 ? 23.062 34.656 -9.617 1 34.56 233 ASP B O 1
ATOM 5183 N N . ALA B 1 234 ? 21.672 35.719 -10.109 1 35.03 234 ALA B N 1
ATOM 5184 C CA . ALA B 1 234 ? 21 34.5 -9.672 1 35.03 234 ALA B CA 1
ATOM 5185 C C . ALA B 1 234 ? 20.844 33.5 -10.82 1 35.03 234 ALA B C 1
ATOM 5187 O O . ALA B 1 234 ? 20.469 33.875 -11.93 1 35.03 234 ALA B O 1
ATOM 5188 N N . PRO B 1 235 ? 21.484 32.344 -10.812 1 34.41 235 PRO B N 1
ATOM 5189 C CA . PRO B 1 235 ? 21.328 31.359 -11.867 1 34.41 235 PRO B CA 1
ATOM 5190 C C . PRO B 1 235 ? 19.859 31.141 -12.266 1 34.41 235 PRO B C 1
ATOM 5192 O O . PRO B 1 235 ? 18.984 31.094 -11.406 1 34.41 235 PRO B O 1
ATOM 5195 N N . SER B 1 236 ? 19.453 31.672 -13.43 1 35.53 236 SER B N 1
ATOM 5196 C CA . SER B 1 236 ? 18.219 31.344 -14.117 1 35.53 236 SER B CA 1
ATOM 5197 C C . SER B 1 236 ? 17.906 29.859 -14.031 1 35.53 236 SER B C 1
ATOM 5199 O O . SER B 1 236 ? 18.453 29.047 -14.789 1 35.53 236 SER B O 1
ATOM 5201 N N . ILE B 1 237 ? 18 29.281 -12.953 1 34.59 237 ILE B N 1
ATOM 5202 C CA . ILE B 1 237 ? 17.594 27.891 -13.125 1 34.59 237 ILE B CA 1
ATOM 5203 C C . ILE B 1 237 ? 16.25 27.828 -13.852 1 34.59 237 ILE B C 1
ATOM 5205 O O . ILE B 1 237 ? 15.234 28.312 -13.336 1 34.59 237 ILE B O 1
ATOM 5209 N N . GLN B 1 238 ? 16.281 28.031 -15.148 1 37.09 238 GLN B N 1
ATOM 5210 C CA . GLN B 1 238 ? 15.164 27.766 -16.047 1 37.09 238 GLN B CA 1
ATOM 5211 C C . GLN B 1 238 ? 14.438 26.484 -15.641 1 37.09 238 GLN B C 1
ATOM 5213 O O . GLN B 1 238 ? 14.906 25.375 -15.914 1 37.09 238 GLN B O 1
ATOM 5218 N N . HIS B 1 239 ? 14.023 26.297 -14.477 1 41.97 239 HIS B N 1
ATOM 5219 C CA . HIS B 1 239 ? 13.383 25.016 -14.195 1 41.97 239 HIS B CA 1
ATOM 5220 C C . HIS B 1 239 ? 12.156 24.812 -15.07 1 41.97 239 HIS B C 1
ATOM 5222 O O . HIS B 1 239 ? 11.484 25.766 -15.453 1 41.97 239 HIS B O 1
ATOM 5228 N N . ASP B 1 240 ? 11.984 23.703 -15.609 1 45.28 240 ASP B N 1
ATOM 5229 C CA . ASP B 1 240 ? 11.016 23.016 -16.453 1 45.28 240 ASP B CA 1
ATOM 5230 C C . ASP B 1 240 ? 9.602 23.203 -15.914 1 45.28 240 ASP B C 1
ATOM 5232 O O . ASP B 1 240 ? 9.25 22.641 -14.875 1 45.28 240 ASP B O 1
ATOM 5236 N N . THR B 1 241 ? 8.953 24.344 -16.109 1 56.03 241 THR B N 1
ATOM 5237 C CA . THR B 1 241 ? 7.551 24.672 -15.883 1 56.03 241 THR B CA 1
ATOM 5238 C C . THR B 1 241 ? 6.645 23.609 -16.484 1 56.03 241 THR B C 1
ATOM 5240 O O . THR B 1 241 ? 5.434 23.812 -16.609 1 56.03 241 THR B O 1
ATOM 5243 N N . SER B 1 242 ? 7.227 22.594 -16.844 1 59.84 242 SER B N 1
ATOM 5244 C CA . SER B 1 242 ? 6.453 21.578 -17.547 1 59.84 242 SER B CA 1
ATOM 5245 C C . SER B 1 242 ? 5.395 20.969 -16.625 1 59.84 242 SER B C 1
ATOM 5247 O O . SER B 1 242 ? 4.262 20.734 -17.047 1 59.84 242 SER B O 1
ATOM 5249 N N . ALA B 1 243 ? 5.664 20.906 -15.344 1 59.75 243 ALA B N 1
ATOM 5250 C CA . ALA B 1 243 ? 4.684 20.328 -14.43 1 59.75 243 ALA B CA 1
ATOM 5251 C C . ALA B 1 243 ? 3.514 21.266 -14.203 1 59.75 243 ALA B C 1
ATOM 5253 O O . ALA B 1 243 ? 2.363 20.844 -14.094 1 59.75 243 ALA B O 1
ATOM 5254 N N . VAL B 1 244 ? 3.785 22.516 -14.164 1 63.09 244 VAL B N 1
ATOM 5255 C CA . VAL B 1 244 ? 2.779 23.562 -13.977 1 63.09 244 VAL B CA 1
ATOM 5256 C C . VAL B 1 244 ? 1.868 23.625 -15.195 1 63.09 244 VAL B C 1
ATOM 5258 O O . VAL B 1 244 ? 0.643 23.672 -15.062 1 63.09 244 VAL B O 1
ATOM 5261 N N . ASP B 1 245 ? 2.539 23.516 -16.281 1 70.94 245 ASP B N 1
ATOM 5262 C CA . ASP B 1 245 ? 1.784 23.578 -17.531 1 70.94 245 ASP B CA 1
ATOM 5263 C C . ASP B 1 245 ? 0.866 22.375 -17.688 1 70.94 245 ASP B C 1
ATOM 5265 O O . ASP B 1 245 ? -0.273 22.5 -18.141 1 70.94 245 ASP B O 1
ATOM 5269 N N . ASP B 1 246 ? 1.424 21.312 -17.281 1 69.06 246 ASP B N 1
ATOM 5270 C CA . ASP B 1 246 ? 0.641 20.078 -17.375 1 69.06 246 ASP B CA 1
ATOM 5271 C C . ASP B 1 246 ? -0.583 20.141 -16.453 1 69.06 246 ASP B C 1
ATOM 5273 O O . ASP B 1 246 ? -1.675 19.719 -16.844 1 69.06 246 ASP B O 1
ATOM 5277 N N . ALA B 1 247 ? -0.422 20.719 -15.328 1 66.94 247 ALA B N 1
ATOM 5278 C CA . ALA B 1 247 ? -1.534 20.828 -14.383 1 66.94 247 ALA B CA 1
ATOM 5279 C C . ALA B 1 247 ? -2.598 21.797 -14.906 1 66.94 247 ALA B C 1
ATOM 5281 O O . ALA B 1 247 ? -3.797 21.516 -14.805 1 66.94 247 ALA B O 1
ATOM 5282 N N . LEU B 1 248 ? -2.188 22.766 -15.469 1 73.56 248 LEU B N 1
ATOM 5283 C CA . LEU B 1 248 ? -3.117 23.766 -16 1 73.56 248 LEU B CA 1
ATOM 5284 C C . LEU B 1 248 ? -3.842 23.219 -17.234 1 73.56 248 LEU B C 1
ATOM 5286 O O . LEU B 1 248 ? -5.031 23.5 -17.422 1 73.56 248 LEU B O 1
ATOM 5290 N N . ARG B 1 249 ? -3.109 22.531 -17.969 1 74.81 249 ARG B N 1
ATOM 5291 C CA . ARG B 1 249 ? -3.727 21.922 -19.141 1 74.81 249 ARG B CA 1
ATOM 5292 C C . ARG B 1 249 ? -4.797 20.906 -18.734 1 74.81 249 ARG B C 1
ATOM 5294 O O . ARG B 1 249 ? -5.863 20.844 -19.359 1 74.81 249 ARG B O 1
ATOM 5301 N N . ARG B 1 250 ? -4.523 20.281 -17.719 1 71.88 250 ARG B N 1
ATOM 5302 C CA . ARG B 1 250 ? -5.465 19.281 -17.219 1 71.88 250 ARG B CA 1
ATOM 5303 C C . ARG B 1 250 ? -6.73 19.953 -16.688 1 71.88 250 ARG B C 1
ATOM 5305 O O . ARG B 1 250 ? -7.816 19.375 -16.766 1 71.88 250 ARG B O 1
ATOM 5312 N N . ALA B 1 251 ? -6.633 21.156 -16.172 1 77.31 251 ALA B N 1
ATOM 5313 C CA . ALA B 1 251 ? -7.738 21.891 -15.555 1 77.31 251 ALA B CA 1
ATOM 5314 C C . ALA B 1 251 ? -8.555 22.641 -16.609 1 77.31 251 ALA B C 1
ATOM 5316 O O . ALA B 1 251 ? -9.758 22.844 -16.438 1 77.31 251 ALA B O 1
ATOM 5317 N N . ALA B 1 252 ? -8.062 23.172 -17.609 1 78.81 252 ALA B N 1
ATOM 5318 C CA . ALA B 1 252 ? -8.68 24.078 -18.578 1 78.81 252 ALA B CA 1
ATOM 5319 C C . ALA B 1 252 ? -9.875 23.422 -19.25 1 78.81 252 ALA B C 1
ATOM 5321 O O . ALA B 1 252 ? -10.891 24.078 -19.5 1 78.81 252 ALA B O 1
ATOM 5322 N N . GLY B 1 253 ? -9.914 22.234 -19.438 1 81.44 253 GLY B N 1
ATOM 5323 C CA . GLY B 1 253 ? -11.016 21.641 -20.172 1 81.44 253 GLY B CA 1
ATOM 5324 C C . GLY B 1 253 ? -12.031 20.938 -19.297 1 81.44 253 GLY B C 1
ATOM 5325 O O . GLY B 1 253 ? -13.031 20.422 -19.781 1 81.44 253 GLY B O 1
ATOM 5326 N N . LEU B 1 254 ? -12.023 21.312 -18.094 1 91.19 254 LEU B N 1
ATOM 5327 C CA . LEU B 1 254 ? -12.914 20.578 -17.188 1 91.19 254 LEU B CA 1
ATOM 5328 C C . LEU B 1 254 ? -14.062 21.469 -16.719 1 91.19 254 LEU B C 1
ATOM 5330 O O . LEU B 1 254 ? -13.883 22.672 -16.531 1 91.19 254 LEU B O 1
ATOM 5334 N N . PRO B 1 255 ? -15.227 20.891 -16.641 1 92.12 255 PRO B N 1
ATOM 5335 C CA . PRO B 1 255 ? -16.359 21.641 -16.078 1 92.12 255 PRO B CA 1
ATOM 5336 C C . PRO B 1 255 ? -16.109 22.109 -14.648 1 92.12 255 PRO B C 1
ATOM 5338 O O . PRO B 1 255 ? -15.336 21.484 -13.914 1 92.12 255 PRO B O 1
ATOM 5341 N N . ALA B 1 256 ? -16.797 23.141 -14.203 1 91.5 256 ALA B N 1
ATOM 5342 C CA . ALA B 1 256 ? -16.594 23.781 -12.914 1 91.5 256 ALA B CA 1
ATOM 5343 C C . ALA B 1 256 ? -16.969 22.844 -11.766 1 91.5 256 ALA B C 1
ATOM 5345 O O . ALA B 1 256 ? -16.359 22.891 -10.695 1 91.5 256 ALA B O 1
ATOM 5346 N N . TYR B 1 257 ? -17.938 21.984 -11.969 1 92.88 257 TYR B N 1
ATOM 5347 C CA . TYR B 1 257 ? -18.406 21.125 -10.883 1 92.88 257 TYR B CA 1
ATOM 5348 C C . TYR B 1 257 ? -17.344 20.094 -10.5 1 92.88 257 TYR B C 1
ATOM 5350 O O . TYR B 1 257 ? -17.438 19.484 -9.438 1 92.88 257 TYR B O 1
ATOM 5358 N N . TYR B 1 258 ? -16.359 19.922 -11.312 1 94.12 258 TYR B N 1
ATOM 5359 C CA . TYR B 1 258 ? -15.25 19.047 -10.969 1 94.12 258 TYR B CA 1
ATOM 5360 C C . TYR B 1 258 ? -14.516 19.547 -9.734 1 94.12 258 TYR B C 1
ATOM 5362 O O . TYR B 1 258 ? -13.891 18.766 -9.016 1 94.12 258 TYR B O 1
ATOM 5370 N N . ALA B 1 259 ? -14.602 20.812 -9.5 1 93.12 259 ALA B N 1
ATOM 5371 C CA . ALA B 1 259 ? -13.922 21.422 -8.359 1 93.12 259 ALA B CA 1
ATOM 5372 C C . ALA B 1 259 ? -14.516 20.938 -7.043 1 93.12 259 ALA B C 1
ATOM 5374 O O . ALA B 1 259 ? -13.859 21.016 -6 1 93.12 259 ALA B O 1
ATOM 5375 N N . LEU B 1 260 ? -15.695 20.406 -7.082 1 94.44 260 LEU B N 1
ATOM 5376 C CA . LEU B 1 260 ? -16.391 19.969 -5.867 1 94.44 260 LEU B CA 1
ATOM 5377 C C . LEU B 1 260 ? -16.062 18.516 -5.547 1 94.44 260 LEU B C 1
ATOM 5379 O O . LEU B 1 260 ? -16.266 18.078 -4.414 1 94.44 260 LEU B O 1
ATOM 5383 N N . LEU B 1 261 ? -15.562 17.828 -6.48 1 95.81 261 LEU B N 1
ATOM 5384 C CA . LEU B 1 261 ? -15.406 16.391 -6.352 1 95.81 261 LEU B CA 1
ATOM 5385 C C . LEU B 1 261 ? -14.391 16.047 -5.266 1 95.81 261 LEU B C 1
ATOM 5387 O O . LEU B 1 261 ? -14.648 15.18 -4.426 1 95.81 261 LEU B O 1
ATOM 5391 N N . PRO B 1 262 ? -13.234 16.766 -5.219 1 95.06 262 PRO B N 1
ATOM 5392 C CA . PRO B 1 262 ? -12.25 16.422 -4.188 1 95.06 262 PRO B CA 1
ATOM 5393 C C . PRO B 1 262 ? -12.75 16.719 -2.777 1 95.06 262 PRO B C 1
ATOM 5395 O O . PRO B 1 262 ? -12.219 16.188 -1.803 1 95.06 262 PRO B O 1
ATOM 5398 N N . LEU B 1 263 ? -13.781 17.469 -2.625 1 95.25 263 LEU B N 1
ATOM 5399 C CA . LEU B 1 263 ? -14.312 17.875 -1.328 1 95.25 263 LEU B CA 1
ATOM 5400 C C . LEU B 1 263 ? -15.414 16.922 -0.869 1 95.25 263 LEU B C 1
ATOM 5402 O O . LEU B 1 263 ? -15.867 17 0.276 1 95.25 263 LEU B O 1
ATOM 5406 N N . LEU B 1 264 ? -15.75 16 -1.678 1 96.19 264 LEU B N 1
ATOM 5407 C CA . LEU B 1 264 ? -16.922 15.18 -1.418 1 96.19 264 LEU B CA 1
ATOM 5408 C C . LEU B 1 264 ? -16.766 14.398 -0.117 1 96.19 264 LEU B C 1
ATOM 5410 O O . LEU B 1 264 ? -17.672 14.367 0.708 1 96.19 264 LEU B O 1
ATOM 5414 N N . PRO B 1 265 ? -15.648 13.742 0.088 1 95.44 265 PRO B N 1
ATOM 5415 C CA . PRO B 1 265 ? -15.523 13.008 1.35 1 95.44 265 PRO B CA 1
ATOM 5416 C C . PRO B 1 265 ? -15.672 13.906 2.574 1 95.44 265 PRO B C 1
ATOM 5418 O O . PRO B 1 265 ? -16.328 13.531 3.545 1 95.44 265 PRO B O 1
ATOM 5421 N N . LEU B 1 266 ? -15.039 15.031 2.51 1 94.31 266 LEU B N 1
ATOM 5422 C CA . LEU B 1 266 ? -15.117 15.984 3.611 1 94.31 266 LEU B CA 1
ATOM 5423 C C . LEU B 1 266 ? -16.547 16.438 3.838 1 94.31 266 LEU B C 1
ATOM 5425 O O . LEU B 1 266 ? -17.031 16.469 4.977 1 94.31 266 LEU B O 1
ATOM 5429 N N . LEU B 1 267 ? -17.25 16.766 2.781 1 94.69 267 LEU B N 1
ATOM 5430 C CA . LEU B 1 267 ? -18.641 17.234 2.863 1 94.69 267 LEU B CA 1
ATOM 5431 C C . LEU B 1 267 ? -19.547 16.156 3.438 1 94.69 267 LEU B C 1
ATOM 5433 O O . LEU B 1 267 ? -20.422 16.438 4.254 1 94.69 267 LEU B O 1
ATOM 5437 N N . LEU B 1 268 ? -19.297 14.945 3.008 1 94.62 268 LEU B N 1
ATOM 5438 C CA . LEU B 1 268 ? -20.141 13.852 3.467 1 94.62 268 LEU B CA 1
ATOM 5439 C C . LEU B 1 268 ? -19.938 13.594 4.957 1 94.62 268 LEU B C 1
ATOM 5441 O O . LEU B 1 268 ? -20.906 13.328 5.684 1 94.62 268 LEU B O 1
ATOM 5445 N N . ILE B 1 269 ? -18.734 13.664 5.398 1 92.38 269 ILE B N 1
ATOM 5446 C CA . ILE B 1 269 ? -18.453 13.477 6.816 1 92.38 269 ILE B CA 1
ATOM 5447 C C . ILE B 1 269 ? -19.094 14.602 7.621 1 92.38 269 ILE B C 1
ATOM 5449 O O . ILE B 1 269 ? -19.75 14.352 8.633 1 92.38 269 ILE B O 1
ATOM 5453 N N . LEU B 1 270 ? -18.969 15.805 7.176 1 91.19 270 LEU B N 1
ATOM 5454 C CA . LEU B 1 270 ? -19.5 16.969 7.887 1 91.19 270 LEU B CA 1
ATOM 5455 C C . LEU B 1 270 ? -21.016 16.922 7.93 1 91.19 270 LEU B C 1
ATOM 5457 O O . LEU B 1 270 ? -21.625 17.141 8.977 1 91.19 270 LEU B O 1
ATOM 5461 N N . VAL B 1 271 ? -21.594 16.625 6.801 1 93 271 VAL B N 1
ATOM 5462 C CA . VAL B 1 271 ? -23.047 16.625 6.699 1 93 271 VAL B CA 1
ATOM 5463 C C . VAL B 1 271 ? -23.625 15.523 7.594 1 93 271 VAL B C 1
ATOM 5465 O O . VAL B 1 271 ? -24.594 15.75 8.32 1 93 271 VAL B O 1
ATOM 5468 N N . THR B 1 272 ? -23.062 14.383 7.594 1 91.12 272 THR B N 1
ATOM 5469 C CA . THR B 1 272 ? -23.578 13.289 8.398 1 91.12 272 THR B CA 1
ATOM 5470 C C . THR B 1 272 ? -23.328 13.539 9.883 1 91.12 272 THR B C 1
ATOM 5472 O O . THR B 1 272 ? -24.125 13.141 10.727 1 91.12 272 THR B O 1
ATOM 5475 N N . ALA B 1 273 ? -22.219 14.172 10.156 1 88.75 273 ALA B N 1
ATOM 5476 C CA . ALA B 1 273 ? -21.938 14.508 11.555 1 88.75 273 ALA B CA 1
ATOM 5477 C C . ALA B 1 273 ? -22.953 15.508 12.094 1 88.75 273 ALA B C 1
ATOM 5479 O O . ALA B 1 273 ? -23.438 15.359 13.219 1 88.75 273 ALA B O 1
ATOM 5480 N N . VAL B 1 274 ? -23.297 16.469 11.352 1 90.75 274 VAL B N 1
ATOM 5481 C CA . VAL B 1 274 ? -24.25 17.5 11.75 1 90.75 274 VAL B CA 1
ATOM 5482 C C . VAL B 1 274 ? -25.641 16.891 11.875 1 90.75 274 VAL B C 1
ATOM 5484 O O . VAL B 1 274 ? -26.375 17.172 12.836 1 90.75 274 VAL B O 1
ATOM 5487 N N . LEU B 1 275 ? -25.922 16.078 10.906 1 92.06 275 LEU B N 1
ATOM 5488 C CA . LEU B 1 275 ? -27.234 15.438 10.914 1 92.06 275 LEU B CA 1
ATOM 5489 C C . LEU B 1 275 ? -27.359 14.469 12.078 1 92.06 275 LEU B C 1
ATOM 5491 O O . LEU B 1 275 ? -28.438 14.305 12.648 1 92.06 275 LEU B O 1
ATOM 5495 N N . HIS B 1 276 ? -26.266 13.789 12.383 1 89.25 276 HIS B N 1
ATOM 5496 C CA . HIS B 1 276 ? -26.266 12.883 13.523 1 89.25 276 HIS B CA 1
ATOM 5497 C C . HIS B 1 276 ? -26.453 13.641 14.836 1 89.25 276 HIS B C 1
ATOM 5499 O O . HIS B 1 276 ? -27.188 13.195 15.719 1 89.25 276 HIS B O 1
ATOM 5505 N N . ARG B 1 277 ? -25.828 14.75 15.016 1 86.94 277 ARG B N 1
ATOM 5506 C CA . ARG B 1 277 ? -25.938 15.578 16.219 1 86.94 277 ARG B CA 1
ATOM 5507 C C . ARG B 1 277 ? -27.344 16.156 16.359 1 86.94 277 ARG B C 1
ATOM 5509 O O . ARG B 1 277 ? -27.828 16.344 17.469 1 86.94 277 ARG B O 1
ATOM 5516 N N . ALA B 1 278 ? -27.984 16.359 15.234 1 92.5 278 ALA B N 1
ATOM 5517 C CA . ALA B 1 278 ? -29.359 16.875 15.227 1 92.5 278 ALA B CA 1
ATOM 5518 C C . ALA B 1 278 ? -30.375 15.75 15.367 1 92.5 278 ALA B C 1
ATOM 5520 O O . ALA B 1 278 ? -31.578 15.984 15.273 1 92.5 278 ALA B O 1
ATOM 5521 N N . ASP B 1 279 ? -29.938 14.555 15.492 1 91 279 ASP B N 1
ATOM 5522 C CA . ASP B 1 279 ? -30.766 13.367 15.688 1 91 279 ASP B CA 1
ATOM 5523 C C . ASP B 1 279 ? -31.625 13.086 14.453 1 91 279 ASP B C 1
ATOM 5525 O O . ASP B 1 279 ? -32.75 12.625 14.57 1 91 279 ASP B O 1
ATOM 5529 N N . LEU B 1 280 ? -31.078 13.484 13.352 1 91.69 280 LEU B N 1
ATOM 5530 C CA . LEU B 1 280 ? -31.797 13.25 12.094 1 91.69 280 LEU B CA 1
ATOM 5531 C C . LEU B 1 280 ? -31.266 12.008 11.391 1 91.69 280 LEU B C 1
ATOM 5533 O O . LEU B 1 280 ? -31.938 11.438 10.531 1 91.69 280 LEU B O 1
ATOM 5537 N N . LEU B 1 281 ? -30.031 11.719 11.75 1 87.88 281 LEU B N 1
ATOM 5538 C CA . LEU B 1 281 ? -29.406 10.523 11.203 1 87.88 281 LEU B CA 1
ATOM 5539 C C . LEU B 1 281 ? -28.844 9.641 12.312 1 87.88 281 LEU B C 1
ATOM 5541 O O . LEU B 1 281 ? -28.312 10.141 13.305 1 87.88 281 LEU B O 1
ATOM 5545 N N . SER B 1 282 ? -28.953 8.367 12.195 1 85.69 282 SER B N 1
ATOM 5546 C CA . SER B 1 282 ? -28.594 7.441 13.266 1 85.69 282 SER B CA 1
ATOM 5547 C C . SER B 1 282 ? -27.109 7.082 13.227 1 85.69 282 SER B C 1
ATOM 5549 O O . SER B 1 282 ? -26.609 6.402 14.117 1 85.69 282 SER B O 1
ATOM 5551 N N . PHE B 1 283 ? -26.422 7.543 12.188 1 85.12 283 PHE B N 1
ATOM 5552 C CA . PHE B 1 283 ? -25.031 7.133 12.078 1 85.12 283 PHE B CA 1
ATOM 5553 C C . PHE B 1 283 ? -24.156 8.312 11.656 1 85.12 283 PHE B C 1
ATOM 5555 O O . PHE B 1 283 ? -24.641 9.305 11.125 1 85.12 283 PHE B O 1
ATOM 5562 N N . GLU B 1 284 ? -22.859 8.211 12.055 1 86.75 284 GLU B N 1
ATOM 5563 C CA . GLU B 1 284 ? -21.812 9.078 11.523 1 86.75 284 GLU B CA 1
ATOM 5564 C C . GLU B 1 284 ? -20.953 8.344 10.492 1 86.75 284 GLU B C 1
ATOM 5566 O O . GLU B 1 284 ? -20.453 7.25 10.758 1 86.75 284 GLU B O 1
ATOM 5571 N N . ALA B 1 285 ? -20.875 8.953 9.344 1 90.25 285 ALA B N 1
ATOM 5572 C CA . ALA B 1 285 ? -20.203 8.281 8.234 1 90.25 285 ALA B CA 1
ATOM 5573 C C . ALA B 1 285 ? -18.703 8.141 8.484 1 90.25 285 ALA B C 1
ATOM 5575 O O . ALA B 1 285 ? -18.062 9.078 8.961 1 90.25 285 ALA B O 1
ATOM 5576 N N . GLY B 1 286 ? -18.203 6.957 8.258 1 91 286 GLY B N 1
ATOM 5577 C CA . GLY B 1 286 ? -16.781 6.711 8.375 1 91 286 GLY B CA 1
ATOM 5578 C C . GLY B 1 286 ? -15.992 7.145 7.156 1 91 286 GLY B C 1
ATOM 5579 O O . GLY B 1 286 ? -16.578 7.441 6.109 1 91 286 GLY B O 1
ATOM 5580 N N . ILE B 1 287 ? -14.758 7.125 7.305 1 92.69 287 ILE B N 1
ATOM 5581 C CA . ILE B 1 287 ? -13.852 7.625 6.281 1 92.69 287 ILE B CA 1
ATOM 5582 C C . ILE B 1 287 ? -13.945 6.75 5.035 1 92.69 287 ILE B C 1
ATOM 5584 O O . ILE B 1 287 ? -14.102 7.258 3.92 1 92.69 287 ILE B O 1
ATOM 5588 N N . LEU B 1 288 ? -13.883 5.441 5.227 1 94.94 288 LEU B N 1
ATOM 5589 C CA . LEU B 1 288 ? -13.852 4.531 4.082 1 94.94 288 LEU B CA 1
ATOM 5590 C C . LEU B 1 288 ? -15.172 4.574 3.316 1 94.94 288 LEU B C 1
ATOM 5592 O O . LEU B 1 288 ? -15.18 4.75 2.096 1 94.94 288 LEU B O 1
ATOM 5596 N N . PRO B 1 289 ? -16.297 4.52 3.988 1 95.12 289 PRO B N 1
ATOM 5597 C CA . PRO B 1 289 ? -17.578 4.586 3.271 1 95.12 289 PRO B CA 1
ATOM 5598 C C . PRO B 1 289 ? -17.719 5.859 2.439 1 95.12 289 PRO B C 1
ATOM 5600 O O . PRO B 1 289 ? -18.125 5.797 1.272 1 95.12 289 PRO B O 1
ATOM 5603 N N . VAL B 1 290 ? -17.406 6.965 3.045 1 95.56 290 VAL B N 1
ATOM 5604 C CA . VAL B 1 290 ? -17.609 8.227 2.342 1 95.56 290 VAL B CA 1
ATOM 5605 C C . VAL B 1 290 ? -16.672 8.312 1.149 1 95.56 290 VAL B C 1
ATOM 5607 O O . VAL B 1 290 ? -17 8.898 0.119 1 95.56 290 VAL B O 1
ATOM 5610 N N . THR B 1 291 ? -15.5 7.789 1.292 1 96.56 291 THR B N 1
ATOM 5611 C CA . THR B 1 291 ? -14.523 7.828 0.204 1 96.56 291 THR B CA 1
ATOM 5612 C C . THR B 1 291 ? -14.984 6.949 -0.958 1 96.56 291 THR B C 1
ATOM 5614 O O . THR B 1 291 ? -14.836 7.324 -2.123 1 96.56 291 THR B O 1
ATOM 5617 N N . ILE B 1 292 ? -15.531 5.805 -0.648 1 96.31 292 ILE B N 1
ATOM 5618 C CA . ILE B 1 292 ? -16.016 4.898 -1.682 1 96.31 292 ILE B CA 1
ATOM 5619 C C . ILE B 1 292 ? -17.188 5.539 -2.426 1 96.31 292 ILE B C 1
ATOM 5621 O O . ILE B 1 292 ? -17.25 5.492 -3.656 1 96.31 292 ILE B O 1
ATOM 5625 N N . VAL B 1 293 ? -18.094 6.148 -1.709 1 96.44 293 VAL B N 1
ATOM 5626 C CA . VAL B 1 293 ? -19.219 6.824 -2.328 1 96.44 293 VAL B CA 1
ATOM 5627 C C . VAL B 1 293 ? -18.719 7.945 -3.236 1 96.44 293 VAL B C 1
ATOM 5629 O O . VAL B 1 293 ? -19.203 8.102 -4.363 1 96.44 293 VAL B O 1
ATOM 5632 N N . SER B 1 294 ? -17.781 8.672 -2.701 1 97.44 294 SER B N 1
ATOM 5633 C CA . SER B 1 294 ? -17.234 9.773 -3.473 1 97.44 294 SER B CA 1
ATOM 5634 C C . SER B 1 294 ? -16.562 9.281 -4.746 1 97.44 294 SER B C 1
ATOM 5636 O O . SER B 1 294 ? -16.641 9.922 -5.793 1 97.44 294 SER B O 1
ATOM 5638 N N . LEU B 1 295 ? -15.883 8.172 -4.645 1 97.12 295 LEU B N 1
ATOM 5639 C CA . LEU B 1 295 ? -15.227 7.578 -5.805 1 97.12 295 LEU B CA 1
ATOM 5640 C C . LEU B 1 295 ? -16.25 7.188 -6.863 1 97.12 295 LEU B C 1
ATOM 5642 O O . LEU B 1 295 ? -16.062 7.473 -8.047 1 97.12 295 LEU B O 1
ATOM 5646 N N . PHE B 1 296 ? -17.328 6.602 -6.484 1 96.75 296 PHE B N 1
ATOM 5647 C CA . PHE B 1 296 ? -18.312 6.113 -7.43 1 96.75 296 PHE B CA 1
ATOM 5648 C C . PHE B 1 296 ? -19.094 7.273 -8.047 1 96.75 296 PHE B C 1
ATOM 5650 O O . PHE B 1 296 ? -19.438 7.227 -9.227 1 96.75 296 PHE B O 1
ATOM 5657 N N . ILE B 1 297 ? -19.375 8.281 -7.234 1 96.75 297 ILE B N 1
ATOM 5658 C CA . ILE B 1 297 ? -20 9.477 -7.797 1 96.75 297 ILE B CA 1
ATOM 5659 C C . ILE B 1 297 ? -19.109 10.055 -8.891 1 96.75 297 ILE B C 1
ATOM 5661 O O . ILE B 1 297 ? -19.578 10.375 -9.984 1 96.75 297 ILE B O 1
ATOM 5665 N N . SER B 1 298 ? -17.844 10.156 -8.602 1 96.56 298 SER B N 1
ATOM 5666 C CA . SER B 1 298 ? -16.891 10.688 -9.57 1 96.56 298 SER B CA 1
ATOM 5667 C C . SER B 1 298 ? -16.797 9.797 -10.805 1 96.56 298 SER B C 1
ATOM 5669 O O . SER B 1 298 ? -16.688 10.297 -11.93 1 96.56 298 SER B O 1
ATOM 5671 N N . LEU B 1 299 ? -16.859 8.516 -10.578 1 95.81 299 LEU B N 1
ATOM 5672 C CA . LEU B 1 299 ? -16.781 7.559 -11.672 1 95.81 299 LEU B CA 1
ATOM 5673 C C . LEU B 1 299 ? -17.984 7.691 -12.594 1 95.81 299 LEU B C 1
ATOM 5675 O O . LEU B 1 299 ? -17.844 7.629 -13.82 1 95.81 299 LEU B O 1
ATOM 5679 N N . ILE B 1 300 ? -19.109 7.848 -12.023 1 95.31 300 ILE B N 1
ATOM 5680 C CA . ILE B 1 300 ? -20.328 7.996 -12.789 1 95.31 300 ILE B CA 1
ATOM 5681 C C . ILE B 1 300 ? -20.281 9.281 -13.609 1 95.31 300 ILE B C 1
ATOM 5683 O O . ILE B 1 300 ? -20.625 9.289 -14.797 1 95.31 300 ILE B O 1
ATOM 5687 N N . ILE B 1 301 ? -19.859 10.312 -12.992 1 95.69 301 ILE B N 1
ATOM 5688 C CA . ILE B 1 301 ? -19.75 11.586 -13.688 1 95.69 301 ILE B CA 1
ATOM 5689 C C . ILE B 1 301 ? -18.766 11.469 -14.844 1 95.69 301 ILE B C 1
ATOM 5691 O O . ILE B 1 301 ? -19.031 11.938 -15.953 1 95.69 301 ILE B O 1
ATOM 5695 N N . GLU B 1 302 ? -17.641 10.812 -14.594 1 94.56 302 GLU B N 1
ATOM 5696 C CA . GLU B 1 302 ? -16.625 10.602 -15.633 1 94.56 302 GLU B CA 1
ATOM 5697 C C . GLU B 1 302 ? -17.172 9.734 -16.766 1 94.56 302 GLU B C 1
ATOM 5699 O O . GLU B 1 302 ? -16.875 9.969 -17.938 1 94.56 302 GLU B O 1
ATOM 5704 N N . ALA B 1 303 ? -17.906 8.734 -16.406 1 94.69 303 ALA B N 1
ATOM 5705 C CA . ALA B 1 303 ? -18.469 7.832 -17.406 1 94.69 303 ALA B CA 1
ATOM 5706 C C . ALA B 1 303 ? -19.484 8.555 -18.281 1 94.69 303 ALA B C 1
ATOM 5708 O O . ALA B 1 303 ? -19.547 8.328 -19.484 1 94.69 303 ALA B O 1
ATOM 5709 N N . ILE B 1 304 ? -20.281 9.414 -17.688 1 94.88 304 ILE B N 1
ATOM 5710 C CA . ILE B 1 304 ? -21.297 10.172 -18.422 1 94.88 304 ILE B CA 1
ATOM 5711 C C . ILE B 1 304 ? -20.625 11.203 -19.328 1 94.88 304 ILE B C 1
ATOM 5713 O O . ILE B 1 304 ? -21 11.336 -20.5 1 94.88 304 ILE B O 1
ATOM 5717 N N . ARG B 1 305 ? -19.672 11.867 -18.781 1 92.56 305 ARG B N 1
ATOM 5718 C CA . ARG B 1 305 ? -19 12.922 -19.531 1 92.56 305 ARG B CA 1
ATOM 5719 C C . ARG B 1 305 ? -18.281 12.359 -20.75 1 92.56 305 ARG B C 1
ATOM 5721 O O . ARG B 1 305 ? -18.375 12.914 -21.844 1 92.56 305 ARG B O 1
ATOM 5728 N N . HIS B 1 306 ? -17.547 11.328 -20.594 1 91.62 306 HIS B N 1
ATOM 5729 C CA . HIS B 1 306 ? -16.766 10.742 -21.688 1 91.62 306 HIS B CA 1
ATOM 5730 C C . HIS B 1 306 ? -17.594 9.711 -22.453 1 91.62 306 HIS B C 1
ATOM 5732 O O . HIS B 1 306 ? -17.125 9.188 -23.469 1 91.62 306 HIS B O 1
ATOM 5738 N N . ARG B 1 307 ? -18.797 9.422 -22.078 1 92.19 307 ARG B N 1
ATOM 5739 C CA . ARG B 1 307 ? -19.688 8.461 -22.719 1 92.19 307 ARG B CA 1
ATOM 5740 C C . ARG B 1 307 ? -19 7.105 -22.891 1 92.19 307 ARG B C 1
ATOM 5742 O O . ARG B 1 307 ? -19.125 6.477 -23.953 1 92.19 307 ARG B O 1
ATOM 5749 N N . SER B 1 308 ? -18.156 6.844 -21.922 1 92.75 308 SER B N 1
ATOM 5750 C CA . SER B 1 308 ? -17.438 5.578 -21.953 1 92.75 308 SER B CA 1
ATOM 5751 C C . SER B 1 308 ? -17.188 5.055 -20.547 1 92.75 308 SER B C 1
ATOM 5753 O O . SER B 1 308 ? -16.328 5.574 -19.828 1 92.75 308 SER B O 1
ATOM 5755 N N . LEU B 1 309 ? -17.844 3.996 -20.219 1 91.38 309 LEU B N 1
ATOM 5756 C CA . LEU B 1 309 ? -17.672 3.375 -18.906 1 91.38 309 LEU B CA 1
ATOM 5757 C C . LEU B 1 309 ? -16.297 2.717 -18.797 1 91.38 309 LEU B C 1
ATOM 5759 O O . LEU B 1 309 ? -15.68 2.75 -17.734 1 91.38 309 LEU B O 1
ATOM 5763 N N . MET B 1 310 ? -15.836 2.205 -19.891 1 92.19 310 MET B N 1
ATOM 5764 C CA . MET B 1 310 ? -14.57 1.48 -19.891 1 92.19 310 MET B CA 1
ATOM 5765 C C . MET B 1 310 ? -13.406 2.42 -19.609 1 92.19 310 MET B C 1
ATOM 5767 O O . MET B 1 310 ? -12.523 2.092 -18.812 1 92.19 310 MET B O 1
ATOM 5771 N N . ASN B 1 311 ? -13.438 3.49 -20.188 1 90.75 311 ASN B N 1
ATOM 5772 C CA . ASN B 1 311 ? -12.383 4.469 -19.953 1 90.75 311 ASN B CA 1
ATOM 5773 C C . ASN B 1 311 ? -12.398 4.977 -18.5 1 90.75 311 ASN B C 1
ATOM 5775 O O . ASN B 1 311 ? -11.344 5.16 -17.891 1 90.75 311 ASN B O 1
ATOM 5779 N N . ALA B 1 312 ? -13.562 5.164 -18.016 1 92.5 312 ALA B N 1
ATOM 5780 C CA . ALA B 1 312 ? -13.695 5.633 -16.641 1 92.5 312 ALA B CA 1
ATOM 5781 C C . ALA B 1 312 ? -13.203 4.582 -15.648 1 92.5 312 ALA B C 1
ATOM 5783 O O . ALA B 1 312 ? -12.516 4.91 -14.68 1 92.5 312 ALA B O 1
ATOM 5784 N N . LEU B 1 313 ? -13.484 3.357 -15.953 1 93 313 LEU B N 1
ATOM 5785 C CA . LEU B 1 313 ? -13.094 2.266 -15.07 1 93 313 LEU B CA 1
ATOM 5786 C C . LEU B 1 313 ? -11.586 2.039 -15.109 1 93 313 LEU B C 1
ATOM 5788 O O . LEU B 1 313 ? -10.984 1.668 -14.102 1 93 313 LEU B O 1
ATOM 5792 N N . GLU B 1 314 ? -11.039 2.26 -16.172 1 91.31 314 GLU B N 1
ATOM 5793 C CA . GLU B 1 314 ? -9.594 2.104 -16.297 1 91.31 314 GLU B CA 1
ATOM 5794 C C . GLU B 1 314 ? -8.844 3.082 -15.398 1 91.31 314 GLU B C 1
ATOM 5796 O O . GLU B 1 314 ? -7.781 2.756 -14.875 1 91.31 314 GLU B O 1
ATOM 5801 N N . THR B 1 315 ? -9.414 4.23 -15.188 1 91.19 315 THR B N 1
ATOM 5802 C CA . THR B 1 315 ? -8.766 5.25 -14.367 1 91.19 315 THR B CA 1
ATOM 5803 C C . THR B 1 315 ? -8.758 4.836 -12.898 1 91.19 315 THR B C 1
ATOM 5805 O O . THR B 1 315 ? -7.984 5.371 -12.102 1 91.19 315 THR B O 1
ATOM 5808 N N . VAL B 1 316 ? -9.57 3.857 -12.57 1 93.06 316 VAL B N 1
ATOM 5809 C CA . VAL B 1 316 ? -9.672 3.404 -11.188 1 93.06 316 VAL B CA 1
ATOM 5810 C C . VAL B 1 316 ? -8.383 2.68 -10.789 1 93.06 316 VAL B C 1
ATOM 5812 O O . VAL B 1 316 ? -8.078 2.562 -9.602 1 93.06 316 VAL B O 1
ATOM 5815 N N . LYS B 1 317 ? -7.637 2.266 -11.781 1 92.94 317 LYS B N 1
ATOM 5816 C CA . LYS B 1 317 ? -6.344 1.656 -11.484 1 92.94 317 LYS B CA 1
ATOM 5817 C C . LYS B 1 317 ? -5.43 2.635 -10.758 1 92.94 317 LYS B C 1
ATOM 5819 O O . LYS B 1 317 ? -4.629 2.23 -9.906 1 92.94 317 LYS B O 1
ATOM 5824 N N . LEU B 1 318 ? -5.621 3.871 -11.055 1 94.44 318 LEU B N 1
ATOM 5825 C CA . LEU B 1 318 ? -4.793 4.895 -10.43 1 94.44 318 LEU B CA 1
ATOM 5826 C C . LEU B 1 318 ? -5.242 5.16 -8.992 1 94.44 318 LEU B C 1
ATOM 5828 O O . LEU B 1 318 ? -4.461 5.648 -8.172 1 94.44 318 LEU B O 1
ATOM 5832 N N . PHE B 1 319 ? -6.496 4.867 -8.695 1 96.44 319 PHE B N 1
ATOM 5833 C CA . PHE B 1 319 ? -6.949 4.859 -7.305 1 96.44 319 PHE B CA 1
ATOM 5834 C C . PHE B 1 319 ? -6.164 3.836 -6.488 1 96.44 319 PHE B C 1
ATOM 5836 O O . PHE B 1 319 ? -5.664 4.152 -5.406 1 96.44 319 PHE B O 1
ATOM 5843 N N . PHE B 1 320 ? -6 2.674 -6.98 1 96.38 320 PHE B N 1
ATOM 5844 C CA . PHE B 1 320 ? -5.301 1.604 -6.277 1 96.38 320 PHE B CA 1
ATOM 5845 C C . PHE B 1 320 ? -3.807 1.891 -6.203 1 96.38 320 PHE B C 1
ATOM 5847 O O . PHE B 1 320 ? -3.154 1.56 -5.211 1 96.38 320 PHE B O 1
ATOM 5854 N N . LYS B 1 321 ? -3.312 2.461 -7.238 1 96.19 321 LYS B N 1
ATOM 5855 C CA . LYS B 1 321 ? -1.916 2.887 -7.195 1 96.19 321 LYS B CA 1
ATOM 5856 C C . LYS B 1 321 ? -1.682 3.898 -6.078 1 96.19 321 LYS B C 1
ATOM 5858 O O . LYS B 1 321 ? -0.677 3.826 -5.367 1 96.19 321 LYS B O 1
ATOM 5863 N N . GLY B 1 322 ? -2.596 4.82 -5.98 1 96.88 322 GLY B N 1
ATOM 5864 C CA . GLY B 1 322 ? -2.523 5.781 -4.895 1 96.88 322 GLY B CA 1
ATOM 5865 C C . GLY B 1 322 ? -2.584 5.133 -3.521 1 96.88 322 GLY B C 1
ATOM 5866 O O . GLY B 1 322 ? -1.879 5.551 -2.602 1 96.88 322 GLY B O 1
ATOM 5867 N N . MET B 1 323 ? -3.465 4.129 -3.414 1 96.12 323 MET B N 1
ATOM 5868 C CA . MET B 1 323 ? -3.531 3.381 -2.162 1 96.12 323 MET B CA 1
ATOM 5869 C C . MET B 1 323 ? -2.172 2.781 -1.816 1 96.12 323 MET B C 1
ATOM 5871 O O . MET B 1 323 ? -1.76 2.797 -0.655 1 96.12 323 MET B O 1
ATOM 5875 N N . GLY B 1 324 ? -1.531 2.238 -2.801 1 96.62 324 GLY B N 1
ATOM 5876 C CA . GLY B 1 324 ? -0.205 1.677 -2.602 1 96.62 324 GLY B CA 1
ATOM 5877 C C . GLY B 1 324 ? 0.814 2.701 -2.141 1 96.62 324 GLY B C 1
ATOM 5878 O O . GLY B 1 324 ? 1.665 2.404 -1.3 1 96.62 324 GLY B O 1
ATOM 5879 N N . GLU B 1 325 ? 0.734 3.9 -2.688 1 95.62 325 GLU B N 1
ATOM 5880 C CA . GLU B 1 325 ? 1.624 4.98 -2.27 1 95.62 325 GLU B CA 1
ATOM 5881 C C . GLU B 1 325 ? 1.403 5.34 -0.804 1 95.62 325 GLU B C 1
ATOM 5883 O O . GLU B 1 325 ? 2.357 5.633 -0.081 1 95.62 325 GLU B O 1
ATOM 5888 N N . GLY B 1 326 ? 0.181 5.363 -0.44 1 95 326 GLY B N 1
ATOM 5889 C CA . GLY B 1 326 ? -0.127 5.59 0.963 1 95 326 GLY B CA 1
ATOM 5890 C C . GLY B 1 326 ? 0.449 4.527 1.879 1 95 326 GLY B C 1
ATOM 5891 O O . GLY B 1 326 ? 0.964 4.84 2.955 1 95 326 GLY B O 1
ATOM 5892 N N . ALA B 1 327 ? 0.382 3.299 1.433 1 95.06 327 ALA B N 1
ATOM 5893 C CA . ALA B 1 327 ? 0.92 2.182 2.203 1 95.06 327 ALA B CA 1
ATOM 5894 C C . ALA B 1 327 ? 2.434 2.303 2.361 1 95.06 327 ALA B C 1
ATOM 5896 O O . ALA B 1 327 ? 2.963 2.143 3.463 1 95.06 327 ALA B O 1
ATOM 5897 N N . ALA B 1 328 ? 3.137 2.627 1.298 1 95.06 328 ALA B N 1
ATOM 5898 C CA . ALA B 1 328 ? 4.598 2.68 1.27 1 95.06 328 ALA B CA 1
ATOM 5899 C C . ALA B 1 328 ? 5.117 3.863 2.08 1 95.06 328 ALA B C 1
ATOM 5901 O O . ALA B 1 328 ? 6.215 3.805 2.641 1 95.06 328 ALA B O 1
ATOM 5902 N N . GLY B 1 329 ? 4.336 4.895 2.141 1 92.94 329 GLY B N 1
ATOM 5903 C CA . GLY B 1 329 ? 4.797 6.113 2.781 1 92.94 329 GLY B CA 1
ATOM 5904 C C . GLY B 1 329 ? 4.293 6.266 4.203 1 92.94 329 GLY B C 1
ATOM 5905 O O . GLY B 1 329 ? 4.98 5.883 5.156 1 92.94 329 GLY B O 1
ATOM 5906 N N . VAL B 1 330 ? 3.076 6.684 4.312 1 91.94 330 VAL B N 1
ATOM 5907 C CA . VAL B 1 330 ? 2.537 7.137 5.59 1 91.94 330 VAL B CA 1
ATOM 5908 C C . VAL B 1 330 ? 2.232 5.93 6.477 1 91.94 330 VAL B C 1
ATOM 5910 O O . VAL B 1 330 ? 2.529 5.945 7.676 1 91.94 330 VAL B O 1
ATOM 5913 N N . VAL B 1 331 ? 1.655 4.902 5.934 1 94.44 331 VAL B N 1
ATOM 5914 C CA . VAL B 1 331 ? 1.266 3.754 6.746 1 94.44 331 VAL B CA 1
ATOM 5915 C C . VAL B 1 331 ? 2.512 3.016 7.227 1 94.44 331 VAL B C 1
ATOM 5917 O O . VAL B 1 331 ? 2.537 2.492 8.344 1 94.44 331 VAL B O 1
ATOM 5920 N N . ALA B 1 332 ? 3.521 2.936 6.398 1 94.06 332 ALA B N 1
ATOM 5921 C CA . ALA B 1 332 ? 4.793 2.354 6.828 1 94.06 332 ALA B CA 1
ATOM 5922 C C . ALA B 1 332 ? 5.355 3.1 8.031 1 94.06 332 ALA B C 1
ATOM 5924 O O . ALA B 1 332 ? 5.887 2.482 8.961 1 94.06 332 ALA B O 1
ATOM 5925 N N . LEU B 1 333 ? 5.227 4.395 8.023 1 92.5 333 LEU B N 1
ATOM 5926 C CA . LEU B 1 333 ? 5.684 5.215 9.141 1 92.5 333 LEU B CA 1
ATOM 5927 C C . LEU B 1 333 ? 4.887 4.91 10.398 1 92.5 333 LEU B C 1
ATOM 5929 O O . LEU B 1 333 ? 5.449 4.863 11.5 1 92.5 333 LEU B O 1
ATOM 5933 N N . LEU B 1 334 ? 3.637 4.699 10.195 1 92.69 334 LEU B N 1
ATOM 5934 C CA . LEU B 1 334 ? 2.738 4.391 11.305 1 92.69 334 LEU B CA 1
ATOM 5935 C C . LEU B 1 334 ? 3.135 3.076 11.977 1 92.69 334 LEU B C 1
ATOM 5937 O O . LEU B 1 334 ? 3.188 2.992 13.203 1 92.69 334 LEU B O 1
ATOM 5941 N N . VAL B 1 335 ? 3.391 2.102 11.18 1 94.38 335 VAL B N 1
ATOM 5942 C CA . VAL B 1 335 ? 3.766 0.791 11.695 1 94.38 335 VAL B CA 1
ATOM 5943 C C . VAL B 1 335 ? 5.121 0.88 12.391 1 94.38 335 VAL B C 1
ATOM 5945 O O . VAL B 1 335 ? 5.301 0.324 13.477 1 94.38 335 VAL B O 1
ATOM 5948 N N . ALA B 1 336 ? 6.059 1.552 11.789 1 95.12 336 ALA B N 1
ATOM 5949 C CA . ALA B 1 336 ? 7.391 1.719 12.359 1 95.12 336 ALA B CA 1
ATOM 5950 C C . ALA B 1 336 ? 7.32 2.4 13.727 1 95.12 336 ALA B C 1
ATOM 5952 O O . ALA B 1 336 ? 7.988 1.979 14.672 1 95.12 336 ALA B O 1
ATOM 5953 N N . ALA B 1 337 ? 6.523 3.402 13.812 1 92.25 337 ALA B N 1
ATOM 5954 C CA . ALA B 1 337 ? 6.363 4.145 15.055 1 92.25 337 ALA B CA 1
ATOM 5955 C C . ALA B 1 337 ? 5.77 3.256 16.156 1 92.25 337 ALA B C 1
ATOM 5957 O O . ALA B 1 337 ? 6.199 3.309 17.297 1 92.25 337 ALA B O 1
ATOM 5958 N N . ALA B 1 338 ? 4.773 2.453 15.781 1 92.5 338 ALA B N 1
ATOM 5959 C CA . ALA B 1 338 ? 4.148 1.538 16.734 1 92.5 338 ALA B CA 1
ATOM 5960 C C . ALA B 1 338 ? 5.16 0.524 17.266 1 92.5 338 ALA B C 1
ATOM 5962 O O . ALA B 1 338 ? 5.133 0.173 18.453 1 92.5 338 ALA B O 1
ATOM 5963 N N . VAL B 1 339 ? 6.023 0.05 16.422 1 95 339 VAL B N 1
ATOM 5964 C CA . VAL B 1 339 ? 7.039 -0.922 16.812 1 95 339 VAL B CA 1
ATOM 5965 C C . VAL B 1 339 ? 8.039 -0.27 17.766 1 95 339 VAL B C 1
ATOM 5967 O O . VAL B 1 339 ? 8.438 -0.874 18.766 1 95 339 VAL B O 1
ATOM 5970 N N . LEU B 1 340 ? 8.445 0.928 17.422 1 93.12 340 LEU B N 1
ATOM 5971 C CA . LEU B 1 340 ? 9.383 1.653 18.281 1 93.12 340 LEU B CA 1
ATOM 5972 C C . LEU B 1 340 ? 8.805 1.854 19.672 1 93.12 340 LEU B C 1
ATOM 5974 O O . LEU B 1 340 ? 9.469 1.578 20.672 1 93.12 340 LEU B O 1
ATOM 5978 N N . VAL B 1 341 ? 7.59 2.271 19.766 1 90.25 341 VAL B N 1
ATOM 5979 C CA . VAL B 1 341 ? 6.961 2.568 21.047 1 90.25 341 VAL B CA 1
ATOM 5980 C C . VAL B 1 341 ? 6.742 1.274 21.828 1 90.25 341 VAL B C 1
ATOM 5982 O O . VAL B 1 341 ? 6.855 1.256 23.062 1 90.25 341 VAL B O 1
ATOM 5985 N N . GLU B 1 342 ? 6.34 0.232 21.125 1 92.5 342 GLU B N 1
ATOM 5986 C CA . GLU B 1 342 ? 6.215 -1.067 21.766 1 92.5 342 GLU B CA 1
ATOM 5987 C C . GLU B 1 342 ? 7.527 -1.486 22.422 1 92.5 342 GLU B C 1
ATOM 5989 O O . GLU B 1 342 ? 7.535 -2.016 23.531 1 92.5 342 GLU B O 1
ATOM 5994 N N . GLY B 1 343 ? 8.617 -1.264 21.75 1 92.12 343 GLY B N 1
ATOM 5995 C CA . GLY B 1 343 ? 9.922 -1.538 22.328 1 92.12 343 GLY B CA 1
ATOM 5996 C C . GLY B 1 343 ? 10.211 -0.729 23.578 1 92.12 343 GLY B C 1
ATOM 5997 O O . GLY B 1 343 ? 10.695 -1.269 24.578 1 92.12 343 GLY B O 1
ATOM 5998 N N . VAL B 1 344 ? 9.891 0.489 23.516 1 88.38 344 VAL B N 1
ATOM 5999 C CA . VAL B 1 344 ? 10.109 1.385 24.656 1 88.38 344 VAL B CA 1
ATOM 6000 C C . VAL B 1 344 ? 9.227 0.965 25.828 1 88.38 344 VAL B C 1
ATOM 6002 O O . VAL B 1 344 ? 9.672 0.964 26.969 1 88.38 344 VAL B O 1
ATOM 6005 N N . THR B 1 345 ? 8.031 0.604 25.5 1 87.06 345 THR B N 1
ATOM 6006 C CA . THR B 1 345 ? 7.07 0.196 26.516 1 87.06 345 THR B CA 1
ATOM 6007 C C . THR B 1 345 ? 7.523 -1.088 27.203 1 87.06 345 THR B C 1
ATOM 6009 O O . THR B 1 345 ? 7.434 -1.206 28.438 1 87.06 345 THR B O 1
ATOM 6012 N N . GLN B 1 346 ? 8.016 -1.981 26.484 1 90.44 346 GLN B N 1
ATOM 6013 C CA . GLN B 1 346 ? 8.438 -3.264 27.047 1 90.44 346 GLN B CA 1
ATOM 6014 C C . GLN B 1 346 ? 9.672 -3.1 27.938 1 90.44 346 GLN B C 1
ATOM 6016 O O . GLN B 1 346 ? 9.875 -3.875 28.875 1 90.44 346 GLN B O 1
ATOM 6021 N N . LEU B 1 347 ? 10.453 -2.08 27.703 1 89.44 347 LEU B N 1
ATOM 6022 C CA . LEU B 1 347 ? 11.641 -1.833 28.516 1 89.44 347 LEU B CA 1
ATOM 6023 C C . LEU B 1 347 ? 11.266 -1.147 29.812 1 89.44 347 LEU B C 1
ATOM 6025 O O . LEU B 1 347 ? 12.117 -0.969 30.688 1 89.44 347 LEU B O 1
ATOM 6029 N N . GLY B 1 348 ? 10.039 -0.777 29.938 1 81.38 348 GLY B N 1
ATOM 6030 C CA . GLY B 1 348 ? 9.562 -0.189 31.172 1 81.38 348 GLY B CA 1
ATOM 6031 C C . GLY B 1 348 ? 9.867 1.293 31.281 1 81.38 348 GLY B C 1
ATOM 6032 O O . GLY B 1 348 ? 9.867 1.849 32.375 1 81.38 348 GLY B O 1
ATOM 6033 N N . VAL B 1 349 ? 10.172 1.849 30.234 1 78.5 349 VAL B N 1
ATOM 6034 C CA . VAL B 1 349 ? 10.586 3.248 30.234 1 78.5 349 VAL B CA 1
ATOM 6035 C C . VAL B 1 349 ? 9.398 4.137 30.609 1 78.5 349 VAL B C 1
ATOM 6037 O O . VAL B 1 349 ? 9.547 5.121 31.328 1 78.5 349 VAL B O 1
ATOM 6040 N N . ILE B 1 350 ? 8.32 3.775 30.094 1 71.62 350 ILE B N 1
ATOM 6041 C CA . ILE B 1 350 ? 7.125 4.57 30.359 1 71.62 350 ILE B CA 1
ATOM 6042 C C . ILE B 1 350 ? 6.836 4.586 31.844 1 71.62 350 ILE B C 1
ATOM 6044 O O . ILE B 1 350 ? 6.52 5.633 32.406 1 71.62 350 ILE B O 1
ATOM 6048 N N . ASP B 1 351 ? 7.023 3.479 32.5 1 71.81 351 ASP B N 1
ATOM 6049 C CA . ASP B 1 351 ? 6.828 3.391 33.938 1 71.81 351 ASP B CA 1
ATOM 6050 C C . ASP B 1 351 ? 7.867 4.227 34.688 1 71.81 351 ASP B C 1
ATOM 6052 O O . ASP B 1 351 ? 7.555 4.852 35.688 1 71.81 351 ASP B O 1
ATOM 6056 N N . MET B 1 352 ? 8.969 4.242 34.125 1 74.12 352 MET B N 1
ATOM 6057 C CA . MET B 1 352 ? 10.031 5.008 34.781 1 74.12 352 MET B CA 1
ATOM 6058 C C . MET B 1 352 ? 9.773 6.508 34.656 1 74.12 352 MET B C 1
ATOM 6060 O O . MET B 1 352 ? 10.047 7.262 35.594 1 74.12 352 MET B O 1
ATOM 6064 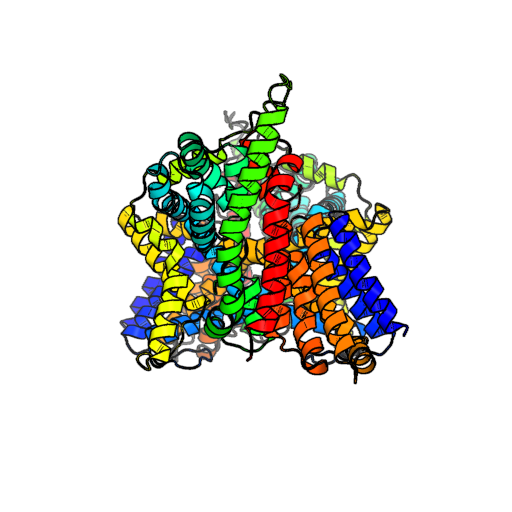N N . LEU B 1 353 ? 9.266 6.887 33.531 1 68.88 353 LEU B N 1
ATOM 6065 C CA . LEU B 1 353 ? 8.945 8.297 33.344 1 68.88 353 LEU B CA 1
ATOM 6066 C C . LEU B 1 353 ? 7.812 8.727 34.25 1 68.88 353 LEU B C 1
ATOM 6068 O O . LEU B 1 353 ? 7.855 9.82 34.844 1 68.88 353 LEU B O 1
ATOM 6072 N N . ILE B 1 354 ? 6.941 7.84 34.469 1 68.25 354 ILE B N 1
ATOM 6073 C CA . ILE B 1 354 ? 5.812 8.086 35.344 1 68.25 354 ILE B CA 1
ATOM 6074 C C . ILE B 1 354 ? 6.316 8.273 36.781 1 68.25 354 ILE B C 1
ATOM 6076 O O . ILE B 1 354 ? 5.91 9.211 37.469 1 68.25 354 ILE B O 1
ATOM 6080 N N . ASN B 1 355 ? 7.164 7.469 37.094 1 70.81 355 ASN B N 1
ATOM 6081 C CA . ASN B 1 355 ? 7.68 7.523 38.438 1 70.81 355 ASN B CA 1
ATOM 6082 C C . ASN B 1 355 ? 8.531 8.773 38.688 1 70.81 355 ASN B C 1
ATOM 6084 O O . ASN B 1 355 ? 8.547 9.328 39.781 1 70.81 355 ASN B O 1
ATOM 6088 N N . ALA B 1 356 ? 9.117 9.109 37.625 1 66.88 356 ALA B N 1
ATOM 6089 C CA . ALA B 1 356 ? 9.984 10.281 37.719 1 66.88 356 ALA B CA 1
ATOM 6090 C C . ALA B 1 356 ? 9.164 11.57 37.781 1 66.88 356 ALA B C 1
ATOM 6092 O O . ALA B 1 356 ? 9.609 12.57 38.375 1 66.88 356 ALA B O 1
ATOM 6093 N N . THR B 1 357 ? 7.992 11.523 37.188 1 66.62 357 THR B N 1
ATOM 6094 C CA . THR B 1 357 ? 7.188 12.742 37.125 1 66.62 357 THR B CA 1
ATOM 6095 C C . THR B 1 357 ? 6.109 12.734 38.219 1 66.62 357 THR B C 1
ATOM 6097 O O . THR B 1 357 ? 5.395 13.719 38.406 1 66.62 357 THR B O 1
ATOM 6100 N N . GLU B 1 358 ? 6.031 11.469 38.812 1 63.47 358 GLU B N 1
ATOM 6101 C CA . GLU B 1 358 ? 5.051 11.383 39.875 1 63.47 358 GLU B CA 1
ATOM 6102 C C . GLU B 1 358 ? 5.293 12.453 40.938 1 63.47 358 GLU B C 1
ATOM 6104 O O . GLU B 1 358 ? 6.391 12.555 41.5 1 63.47 358 GLU B O 1
ATOM 6109 N N . GLY B 1 359 ? 4.367 13.531 41 1 58.88 359 GLY B N 1
ATOM 6110 C CA . GLY B 1 359 ? 4.352 14.555 42.031 1 58.88 359 GLY B CA 1
ATOM 6111 C C . GLY B 1 359 ? 4.781 15.914 41.531 1 58.88 359 GLY B C 1
ATOM 6112 O O . GLY B 1 359 ? 4.785 16.891 42.281 1 58.88 359 GLY B O 1
ATOM 6113 N N . SER B 1 360 ? 5.383 15.898 40.344 1 62.84 360 SER B N 1
ATOM 6114 C CA . SER B 1 360 ? 5.816 17.234 39.938 1 62.84 360 SER B CA 1
ATOM 6115 C C . SER B 1 360 ? 5.137 17.656 38.625 1 62.84 360 SER B C 1
ATOM 6117 O O . SER B 1 360 ? 5.371 17.062 37.562 1 62.84 360 SER B O 1
ATOM 6119 N N . SER B 1 361 ? 4.016 18.422 38.75 1 63.12 361 SER B N 1
ATOM 6120 C CA . SER B 1 361 ? 3.338 19.016 37.594 1 63.12 361 SER B CA 1
ATOM 6121 C C . SER B 1 361 ? 4.336 19.688 36.656 1 63.12 361 SER B C 1
ATOM 6123 O O . SER B 1 361 ? 4.188 19.594 35.438 1 63.12 361 SER B O 1
ATOM 6125 N N . GLY B 1 362 ? 5.273 20.156 37.188 1 68.56 362 GLY B N 1
ATOM 6126 C CA . GLY B 1 362 ? 6.316 20.812 36.406 1 68.56 362 GLY B CA 1
ATOM 6127 C C . GLY B 1 362 ? 7.09 19.844 35.531 1 68.56 362 GLY B C 1
ATOM 6128 O O . GLY B 1 362 ? 7.426 20.172 34.406 1 68.56 362 GLY B O 1
ATOM 6129 N N . ALA B 1 363 ? 7.184 18.75 36 1 71.56 363 ALA B N 1
ATOM 6130 C CA . ALA B 1 363 ? 7.93 17.734 35.25 1 71.56 363 ALA B CA 1
ATOM 6131 C C . ALA B 1 363 ? 7.168 17.312 34 1 71.56 363 ALA B C 1
ATOM 6133 O O . ALA B 1 363 ? 7.766 17.094 32.938 1 71.56 363 ALA B O 1
ATOM 6134 N N . THR B 1 364 ? 5.848 17.297 34.094 1 72.75 364 THR B N 1
ATOM 6135 C CA . THR B 1 364 ? 5.012 16.922 32.938 1 72.75 364 THR B CA 1
ATOM 6136 C C . THR B 1 364 ? 5.109 17.953 31.844 1 72.75 364 THR B C 1
ATOM 6138 O O . THR B 1 364 ? 5.219 17.609 30.656 1 72.75 364 THR B O 1
ATOM 6141 N N . VAL B 1 365 ? 5.117 19.109 32.25 1 75.19 365 VAL B N 1
ATOM 6142 C CA . VAL B 1 365 ? 5.191 20.203 31.266 1 75.19 365 VAL B CA 1
ATOM 6143 C C . VAL B 1 365 ? 6.543 20.172 30.562 1 75.19 365 VAL B C 1
ATOM 6145 O O . VAL B 1 365 ? 6.625 20.406 29.359 1 75.19 365 VAL B O 1
ATOM 6148 N N . ILE B 1 366 ? 7.508 19.844 31.25 1 76.94 366 ILE B N 1
ATOM 6149 C CA . ILE B 1 366 ? 8.859 19.797 30.703 1 76.94 366 ILE B CA 1
ATOM 6150 C C . ILE B 1 366 ? 8.953 18.672 29.672 1 76.94 366 ILE B C 1
ATOM 6152 O O . ILE B 1 366 ? 9.586 18.844 28.625 1 76.94 366 ILE B O 1
ATOM 6156 N N . ILE B 1 367 ? 8.336 17.609 29.969 1 74.31 367 ILE B N 1
ATOM 6157 C CA . ILE B 1 367 ? 8.375 16.469 29.062 1 74.31 367 ILE B CA 1
ATOM 6158 C C . ILE B 1 367 ? 7.645 16.812 27.766 1 74.31 367 ILE B C 1
ATOM 6160 O O . ILE B 1 367 ? 8.133 16.516 26.672 1 74.31 367 ILE B O 1
ATOM 6164 N N . ILE B 1 368 ? 6.586 17.469 27.891 1 77.69 368 ILE B N 1
ATOM 6165 C CA . ILE B 1 368 ? 5.805 17.828 26.703 1 77.69 368 ILE B CA 1
ATOM 6166 C C . ILE B 1 368 ? 6.586 18.828 25.859 1 77.69 368 ILE B C 1
ATOM 6168 O O . ILE B 1 368 ? 6.629 18.703 24.625 1 77.69 368 ILE B O 1
ATOM 6172 N N . LEU B 1 369 ? 7.188 19.766 26.516 1 84.12 369 LEU B N 1
ATOM 6173 C CA . LEU B 1 369 ? 7.957 20.781 25.797 1 84.12 369 LEU B CA 1
ATOM 6174 C C . LEU B 1 369 ? 9.172 20.156 25.125 1 84.12 369 LEU B C 1
ATOM 6176 O O . LEU B 1 369 ? 9.578 20.609 24.047 1 84.12 369 LEU B O 1
ATOM 6180 N N . ALA B 1 370 ? 9.664 19.172 25.781 1 82.38 370 ALA B N 1
ATOM 6181 C CA . ALA B 1 370 ? 10.789 18.469 25.172 1 82.38 370 ALA B CA 1
ATOM 6182 C C . ALA B 1 370 ? 10.367 17.75 23.891 1 82.38 370 ALA B C 1
ATOM 6184 O O . ALA B 1 370 ? 11.102 17.734 22.906 1 82.38 370 ALA B O 1
ATOM 6185 N N . PHE B 1 371 ? 9.234 17.188 23.953 1 83.19 371 PHE B N 1
ATOM 6186 C CA . PHE B 1 371 ? 8.719 16.484 22.781 1 83.19 371 PHE B CA 1
ATOM 6187 C C . PHE B 1 371 ? 8.398 17.469 21.672 1 83.19 371 PHE B C 1
ATOM 6189 O O . PHE B 1 371 ? 8.68 17.219 20.5 1 83.19 371 PHE B O 1
ATOM 6196 N N . VAL B 1 372 ? 7.836 18.547 22.031 1 90.19 372 VAL B N 1
ATOM 6197 C CA . VAL B 1 372 ? 7.496 19.594 21.062 1 90.19 372 VAL B CA 1
ATOM 6198 C C . VAL B 1 372 ? 8.773 20.156 20.438 1 90.19 372 VAL B C 1
ATOM 6200 O O . VAL B 1 372 ? 8.852 20.312 19.219 1 90.19 372 VAL B O 1
ATOM 6203 N N . ALA B 1 373 ? 9.734 20.375 21.234 1 91.25 373 ALA B N 1
ATOM 6204 C CA . ALA B 1 373 ? 11 20.922 20.75 1 91.25 373 ALA B CA 1
ATOM 6205 C C . ALA B 1 373 ? 11.711 19.922 19.828 1 91.25 373 ALA B C 1
ATOM 6207 O O . ALA B 1 373 ? 12.289 20.312 18.812 1 91.25 373 ALA B O 1
ATOM 6208 N N . SER B 1 374 ? 11.688 18.719 20.234 1 87.31 374 SER B N 1
ATOM 6209 C CA . SER B 1 374 ? 12.305 17.688 19.406 1 87.31 374 SER B CA 1
ATOM 6210 C C . SER B 1 374 ? 11.609 17.562 18.062 1 87.31 374 SER B C 1
ATOM 6212 O O . SER B 1 374 ? 12.266 17.422 17.031 1 87.31 374 SER B O 1
ATOM 6214 N N . THR B 1 375 ? 10.312 17.625 18.141 1 91.75 375 THR B N 1
ATOM 6215 C CA . THR B 1 375 ? 9.531 17.547 16.906 1 91.75 375 THR B CA 1
ATOM 6216 C C . THR B 1 375 ? 9.836 18.75 16 1 91.75 375 THR B C 1
ATOM 6218 O O . THR B 1 375 ? 9.984 18.594 14.789 1 91.75 375 THR B O 1
ATOM 6221 N N . ALA B 1 376 ? 9.953 19.891 16.609 1 95.12 376 ALA B N 1
ATOM 6222 C CA . ALA B 1 376 ? 10.258 21.109 15.852 1 95.12 376 ALA B CA 1
ATOM 6223 C C . ALA B 1 376 ? 11.617 21 15.18 1 95.12 376 ALA B C 1
ATOM 6225 O O . ALA B 1 376 ? 11.758 21.344 14 1 95.12 376 ALA B O 1
ATOM 6226 N N . LEU B 1 377 ? 12.547 20.547 15.875 1 91.62 377 LEU B N 1
ATOM 6227 C CA . LEU B 1 377 ? 13.906 20.422 15.359 1 91.62 377 LEU B CA 1
ATOM 6228 C C . LEU B 1 377 ? 13.969 19.406 14.227 1 91.62 377 LEU B C 1
ATOM 6230 O O . LEU B 1 377 ? 14.562 19.672 13.188 1 91.62 377 LEU B O 1
ATOM 6234 N N . MET B 1 378 ? 13.328 18.328 14.453 1 89.88 378 MET B N 1
ATOM 6235 C CA . MET B 1 378 ? 13.336 17.281 13.445 1 89.88 378 MET B CA 1
ATOM 6236 C C . MET B 1 378 ? 12.617 17.734 12.18 1 89.88 378 MET B C 1
ATOM 6238 O O . MET B 1 378 ? 13.078 17.469 11.07 1 89.88 378 MET B O 1
ATOM 6242 N N . SER B 1 379 ? 11.539 18.391 12.344 1 94.19 379 SER B N 1
ATOM 6243 C CA . SER B 1 379 ? 10.781 18.859 11.188 1 94.19 379 SER B CA 1
ATOM 6244 C C . SER B 1 379 ? 11.555 19.922 10.414 1 94.19 379 SER B C 1
ATOM 6246 O O . SER B 1 379 ? 11.562 19.906 9.18 1 94.19 379 SER B O 1
ATOM 6248 N N . ALA B 1 380 ? 12.234 20.766 11.086 1 94.25 380 ALA B N 1
ATOM 6249 C CA . ALA B 1 380 ? 13 21.844 10.461 1 94.25 380 ALA B CA 1
ATOM 6250 C C . ALA B 1 380 ? 14.211 21.297 9.719 1 94.25 380 ALA B C 1
ATOM 6252 O O . ALA B 1 380 ? 14.609 21.828 8.68 1 94.25 380 ALA B O 1
ATOM 6253 N N . LEU B 1 381 ? 14.734 20.297 10.203 1 90.06 381 LEU B N 1
ATOM 6254 C CA . LEU B 1 381 ? 15.961 19.766 9.625 1 90.06 381 LEU B CA 1
ATOM 6255 C C . LEU B 1 381 ? 15.648 18.812 8.477 1 90.06 381 LEU B C 1
ATOM 6257 O O . LEU B 1 381 ? 16.438 18.688 7.527 1 90.06 381 LEU B O 1
ATOM 6261 N N . THR B 1 382 ? 14.516 18.172 8.531 1 87.75 382 THR B N 1
ATOM 6262 C CA . THR B 1 382 ? 14.203 17.156 7.543 1 87.75 382 THR B CA 1
ATOM 6263 C C . THR B 1 382 ? 13.242 17.688 6.488 1 87.75 382 THR B C 1
ATOM 6265 O O . THR B 1 382 ? 13.117 17.109 5.406 1 87.75 382 THR B O 1
ATOM 6268 N N . GLY B 1 383 ? 12.555 18.703 6.836 1 90.75 383 GLY B N 1
ATOM 6269 C CA . GLY B 1 383 ? 11.547 19.234 5.938 1 90.75 383 GLY B CA 1
ATOM 6270 C C . GLY B 1 383 ? 10.289 18.391 5.879 1 90.75 383 GLY B C 1
ATOM 6271 O O . GLY B 1 383 ? 9.43 18.594 5.02 1 90.75 383 GLY B O 1
ATOM 6272 N N . SER B 1 384 ? 10.188 17.453 6.801 1 88.62 384 SER B N 1
ATOM 6273 C CA . SER B 1 384 ? 9.008 16.594 6.84 1 88.62 384 SER B CA 1
ATOM 6274 C C . SER B 1 384 ? 8.094 16.953 8.008 1 88.62 384 SER B C 1
ATOM 6276 O O . SER B 1 384 ? 8.57 17.266 9.102 1 88.62 384 SER B O 1
ATOM 6278 N N . GLY B 1 385 ? 6.785 17 7.727 1 89.31 385 GLY B N 1
ATOM 6279 C CA . GLY B 1 385 ? 5.812 17.234 8.781 1 89.31 385 GLY B CA 1
ATOM 6280 C C . GLY B 1 385 ? 5.191 15.953 9.312 1 89.31 385 GLY B C 1
ATOM 6281 O O . GLY B 1 385 ? 4.52 15.969 10.344 1 89.31 385 GLY B O 1
ATOM 6282 N N . THR B 1 386 ? 5.473 14.859 8.703 1 89.19 386 THR B N 1
ATOM 6283 C CA . THR B 1 386 ? 4.789 13.609 9.023 1 89.19 386 THR B CA 1
ATOM 6284 C C . THR B 1 386 ? 5.691 12.695 9.852 1 89.19 386 THR B C 1
ATOM 6286 O O . THR B 1 386 ? 5.254 12.125 10.852 1 89.19 386 THR B O 1
ATOM 6289 N N . ALA B 1 387 ? 6.91 12.672 9.547 1 87.56 387 ALA B N 1
ATOM 6290 C CA . ALA B 1 387 ? 7.836 11.727 10.156 1 87.56 387 ALA B CA 1
ATOM 6291 C C . ALA B 1 387 ? 8 12.008 11.648 1 87.56 387 ALA B C 1
ATOM 6293 O O . ALA B 1 387 ? 7.848 11.109 12.484 1 87.56 387 ALA B O 1
ATOM 6294 N N . PRO B 1 388 ? 8.266 13.234 11.977 1 89.75 388 PRO B N 1
ATOM 6295 C CA . PRO B 1 388 ? 8.445 13.492 13.406 1 89.75 388 PRO B CA 1
ATOM 6296 C C . PRO B 1 388 ? 7.172 13.25 14.211 1 89.75 388 PRO B C 1
ATOM 6298 O O . PRO B 1 388 ? 7.23 12.719 15.328 1 89.75 388 PRO B O 1
ATOM 6301 N N . TYR B 1 389 ? 6.07 13.609 13.711 1 93.06 389 TYR B N 1
ATOM 6302 C CA . TYR B 1 389 ? 4.812 13.398 14.422 1 93.06 389 TYR B CA 1
ATOM 6303 C C . TYR B 1 389 ? 4.586 11.922 14.695 1 93.06 389 TYR B C 1
ATOM 6305 O O . TYR B 1 389 ? 4.289 11.531 15.828 1 93.06 389 TYR B O 1
ATOM 6313 N N . PHE B 1 390 ? 4.75 11.094 13.75 1 89.25 390 PHE B N 1
ATOM 6314 C CA . PHE B 1 390 ? 4.461 9.68 13.906 1 89.25 390 PHE B CA 1
ATOM 6315 C C . PHE B 1 390 ? 5.488 9.016 14.82 1 89.25 390 PHE B C 1
ATOM 6317 O O . PHE B 1 390 ? 5.168 8.07 15.539 1 89.25 390 PHE B O 1
ATOM 6324 N N . ALA B 1 391 ? 6.664 9.57 14.797 1 82.44 391 ALA B N 1
ATOM 6325 C CA . ALA B 1 391 ? 7.715 9.031 15.656 1 82.44 391 ALA B CA 1
ATOM 6326 C C . ALA B 1 391 ? 7.371 9.227 17.141 1 82.44 391 ALA B C 1
ATOM 6328 O O . ALA B 1 391 ? 7.723 8.391 17.969 1 82.44 391 ALA B O 1
ATOM 6329 N N . PHE B 1 392 ? 6.57 10.258 17.422 1 84.81 392 PHE B N 1
ATOM 6330 C CA . PHE B 1 392 ? 6.402 10.609 18.828 1 84.81 392 PHE B CA 1
ATOM 6331 C C . PHE B 1 392 ? 4.949 10.461 19.266 1 84.81 392 PHE B C 1
ATOM 6333 O O . PHE B 1 392 ? 4.652 10.344 20.453 1 84.81 392 PHE B O 1
ATOM 6340 N N . SER B 1 393 ? 4.039 10.445 18.328 1 90.31 393 SER B N 1
ATOM 6341 C CA . SER B 1 393 ? 2.615 10.461 18.656 1 90.31 393 SER B CA 1
ATOM 6342 C C . SER B 1 393 ? 2.199 9.18 19.375 1 90.31 393 SER B C 1
ATOM 6344 O O . SER B 1 393 ? 1.345 9.219 20.266 1 90.31 393 SER B O 1
ATOM 6346 N N . GLU B 1 394 ? 2.879 8.117 19.094 1 87.5 394 GLU B N 1
ATOM 6347 C CA . GLU B 1 394 ? 2.479 6.816 19.625 1 87.5 394 GLU B CA 1
ATOM 6348 C C . GLU B 1 394 ? 2.771 6.719 21.125 1 87.5 394 GLU B C 1
ATOM 6350 O O . GLU B 1 394 ? 2.182 5.891 21.828 1 87.5 394 GLU B O 1
ATOM 6355 N N . VAL B 1 395 ? 3.617 7.566 21.656 1 83.69 395 VAL B N 1
ATOM 6356 C CA . VAL B 1 395 ? 4.004 7.5 23.062 1 83.69 395 VAL B CA 1
ATOM 6357 C C . VAL B 1 395 ? 3.055 8.352 23.906 1 83.69 395 VAL B C 1
ATOM 6359 O O . VAL B 1 395 ? 2.945 8.156 25.109 1 83.69 395 VAL B O 1
ATOM 6362 N N . VAL B 1 396 ? 2.252 9.172 23.297 1 87.44 396 VAL B N 1
ATOM 6363 C CA . VAL B 1 396 ? 1.524 10.242 23.969 1 87.44 396 VAL B CA 1
ATOM 6364 C C . VAL B 1 396 ? 0.458 9.648 24.891 1 87.44 396 VAL B C 1
ATOM 6366 O O . VAL B 1 396 ? 0.317 10.07 26.031 1 87.44 396 VAL B O 1
ATOM 6369 N N . PRO B 1 397 ? -0.323 8.688 24.391 1 85.56 397 PRO B N 1
ATOM 6370 C CA . PRO B 1 397 ? -1.362 8.164 25.281 1 85.56 397 PRO B CA 1
ATOM 6371 C C . PRO B 1 397 ? -0.794 7.582 26.578 1 85.56 397 PRO B C 1
ATOM 6373 O O . PRO B 1 397 ? -1.357 7.793 27.656 1 85.56 397 PRO B O 1
ATOM 6376 N N . SER B 1 398 ? 0.255 6.906 26.469 1 80.12 398 SER B N 1
ATOM 6377 C CA . SER B 1 398 ? 0.877 6.32 27.656 1 80.12 398 SER B CA 1
ATOM 6378 C C . SER B 1 398 ? 1.45 7.398 28.578 1 80.12 398 SER B C 1
ATOM 6380 O O . SER B 1 398 ? 1.379 7.281 29.797 1 80.12 398 SER B O 1
ATOM 6382 N N . LEU B 1 399 ? 1.979 8.383 28 1 77.44 399 LEU B N 1
ATOM 6383 C CA . LEU B 1 399 ? 2.525 9.492 28.766 1 77.44 399 LEU B CA 1
ATOM 6384 C C . LEU B 1 399 ? 1.413 10.273 29.453 1 77.44 399 LEU B C 1
ATOM 6386 O O . LEU B 1 399 ? 1.558 10.688 30.609 1 77.44 399 LEU B O 1
ATOM 6390 N N . ALA B 1 400 ? 0.345 10.5 28.766 1 80.69 400 ALA B N 1
ATOM 6391 C CA . ALA B 1 400 ? -0.781 11.273 29.281 1 80.69 400 ALA B CA 1
ATOM 6392 C C . ALA B 1 400 ? -1.456 10.547 30.453 1 80.69 400 ALA B C 1
ATOM 6394 O O . ALA B 1 400 ? -1.943 11.188 31.391 1 80.69 400 ALA B O 1
ATOM 6395 N N . ALA B 1 401 ? -1.582 9.273 30.344 1 76.19 401 ALA B N 1
ATOM 6396 C CA . ALA B 1 401 ? -2.213 8.477 31.391 1 76.19 401 ALA B CA 1
ATOM 6397 C C . ALA B 1 401 ? -1.484 8.656 32.719 1 76.19 401 ALA B C 1
ATOM 6399 O O . ALA B 1 401 ? -2.092 8.539 33.781 1 76.19 401 ALA B O 1
ATOM 6400 N N . GLN B 1 402 ? -0.357 9.148 32.562 1 68.12 402 GLN B N 1
ATOM 6401 C CA . GLN B 1 402 ? 0.456 9.156 33.781 1 68.12 402 GLN B CA 1
ATOM 6402 C C . GLN B 1 402 ? 0.721 10.586 34.25 1 68.12 402 GLN B C 1
ATOM 6404 O O . GLN B 1 402 ? 1.147 10.797 35.406 1 68.12 402 GLN B O 1
ATOM 6409 N N . THR B 1 403 ? 0.585 11.523 33.469 1 71 403 THR B N 1
ATOM 6410 C CA . THR B 1 403 ? 0.943 12.898 33.812 1 71 403 THR B CA 1
ATOM 6411 C C . THR B 1 403 ? -0.306 13.742 34.062 1 71 403 THR B C 1
ATOM 6413 O O . THR B 1 403 ? -0.217 14.859 34.562 1 71 403 THR B O 1
ATOM 6416 N N . GLY B 1 404 ? -1.433 13.219 33.844 1 72.19 404 GLY B N 1
ATOM 6417 C CA . GLY B 1 404 ? -2.662 13.984 33.969 1 72.19 404 GLY B CA 1
ATOM 6418 C C . GLY B 1 404 ? -2.906 14.945 32.844 1 72.19 404 GLY B C 1
ATOM 6419 O O . GLY B 1 404 ? -3.938 15.625 32.781 1 72.19 404 GLY B O 1
ATOM 6420 N N . VAL B 1 405 ? -1.954 15.141 32 1 81.56 405 VAL B N 1
ATOM 6421 C CA . VAL B 1 405 ? -2.166 15.977 30.828 1 81.56 405 VAL B CA 1
ATOM 6422 C C . VAL B 1 405 ? -3.07 15.258 29.828 1 81.56 405 VAL B C 1
ATOM 6424 O O . VAL B 1 405 ? -2.977 14.039 29.672 1 81.56 405 VAL B O 1
ATOM 6427 N N . LEU B 1 406 ? -3.922 16.047 29.266 1 88.69 406 LEU B N 1
ATOM 6428 C CA . LEU B 1 406 ? -4.832 15.469 28.281 1 88.69 406 LEU B CA 1
ATOM 6429 C C . LEU B 1 406 ? -4.082 15.062 27.031 1 88.69 406 LEU B C 1
ATOM 6431 O O . LEU B 1 406 ? -3.352 15.867 26.438 1 88.69 406 LEU B O 1
ATOM 6435 N N . PRO B 1 407 ? -4.23 13.875 26.594 1 92.44 407 PRO B N 1
ATOM 6436 C CA . PRO B 1 407 ? -3.531 13.406 25.391 1 92.44 407 PRO B CA 1
ATOM 6437 C C . PRO B 1 407 ? -3.908 14.203 24.141 1 92.44 407 PRO B C 1
ATOM 6439 O O . PRO B 1 407 ? -3.074 14.398 23.25 1 92.44 407 PRO B O 1
ATOM 6442 N N . VAL B 1 408 ? -5.109 14.703 24.109 1 94.75 408 VAL B N 1
ATOM 6443 C CA . VAL B 1 408 ? -5.582 15.469 22.953 1 94.75 408 VAL B CA 1
ATOM 6444 C C . VAL B 1 408 ? -4.773 16.75 22.828 1 94.75 408 VAL B C 1
ATOM 6446 O O . VAL B 1 408 ? -4.441 17.172 21.719 1 94.75 408 VAL B O 1
ATOM 6449 N N . GLN B 1 409 ? -4.438 17.375 23.953 1 94.12 409 GLN B N 1
ATOM 6450 C CA . GLN B 1 409 ? -3.641 18.594 23.969 1 94.12 409 GLN B CA 1
ATOM 6451 C C . GLN B 1 409 ? -2.229 18.328 23.453 1 94.12 409 GLN B C 1
ATOM 6453 O O . GLN B 1 409 ? -1.72 19.078 22.609 1 94.12 409 GLN B O 1
ATOM 6458 N N . MET B 1 410 ? -1.673 17.281 23.938 1 91.94 410 MET B N 1
ATOM 6459 C CA . MET B 1 410 ? -0.298 16.953 23.578 1 91.94 410 MET B CA 1
ATOM 6460 C C . MET B 1 410 ? -0.198 16.594 22.094 1 91.94 410 MET B C 1
ATOM 6462 O O . MET B 1 410 ? 0.711 17.047 21.406 1 91.94 410 MET B O 1
ATOM 6466 N N . LEU B 1 411 ? -1.144 15.789 21.625 1 95.06 411 LEU B N 1
ATOM 6467 C CA . LEU B 1 411 ? -1.137 15.359 20.234 1 95.06 411 LEU B CA 1
ATOM 6468 C C . LEU B 1 411 ? -1.354 16.547 19.297 1 95.06 411 LEU B C 1
ATOM 6470 O O . LEU B 1 411 ? -0.722 16.625 18.234 1 95.06 411 LEU B O 1
ATOM 6474 N N . THR B 1 412 ? -2.23 17.453 19.672 1 95.88 412 THR B N 1
ATOM 6475 C CA . THR B 1 412 ? -2.484 18.656 18.859 1 95.88 412 THR B CA 1
ATOM 6476 C C . THR B 1 412 ? -1.237 19.531 18.781 1 95.88 412 THR B C 1
ATOM 6478 O O . THR B 1 412 ? -0.9 20.047 17.719 1 95.88 412 THR B O 1
ATOM 6481 N N . ALA B 1 413 ? -0.574 19.641 19.906 1 95.06 413 ALA B N 1
ATOM 6482 C CA . ALA B 1 413 ? 0.64 20.453 19.969 1 95.06 413 ALA B CA 1
ATOM 6483 C C . ALA B 1 413 ? 1.745 19.859 19.109 1 95.06 413 ALA B C 1
ATOM 6485 O O . ALA B 1 413 ? 2.395 20.578 18.328 1 95.06 413 ALA B O 1
ATOM 6486 N N . ILE B 1 414 ? 1.933 18.578 19.219 1 94.44 414 ILE B N 1
ATOM 6487 C CA . ILE B 1 414 ? 3 17.906 18.469 1 94.44 414 ILE B CA 1
ATOM 6488 C C . ILE B 1 414 ? 2.67 17.891 16.984 1 94.44 414 ILE B C 1
ATOM 6490 O O . ILE B 1 414 ? 3.541 18.141 16.141 1 94.44 414 ILE B O 1
ATOM 6494 N N . TRP B 1 415 ? 1.421 17.594 16.656 1 96.62 415 TRP B N 1
ATOM 6495 C CA . TRP B 1 415 ? 0.979 17.578 15.258 1 96.62 415 TRP B CA 1
ATOM 6496 C C . TRP B 1 415 ? 1.144 18.938 14.617 1 96.62 415 TRP B C 1
ATOM 6498 O O . TRP B 1 415 ? 1.689 19.062 13.516 1 96.62 415 TRP B O 1
ATOM 6508 N N . GLY B 1 416 ? 0.674 19.984 15.273 1 97.12 416 GLY B N 1
ATOM 6509 C CA . GLY B 1 416 ? 0.82 21.344 14.758 1 97.12 416 GLY B CA 1
ATOM 6510 C C . GLY B 1 416 ? 2.268 21.766 14.578 1 97.12 416 GLY B C 1
ATOM 6511 O O . GLY B 1 416 ? 2.623 22.375 13.57 1 97.12 416 GLY B O 1
ATOM 6512 N N . THR B 1 417 ? 3.059 21.406 15.523 1 97 417 THR B N 1
ATOM 6513 C CA . THR B 1 417 ? 4.473 21.75 15.484 1 97 417 THR B CA 1
ATOM 6514 C C . THR B 1 417 ? 5.16 21.094 14.289 1 97 417 THR B C 1
ATOM 6516 O O . THR B 1 417 ? 5.914 21.734 13.562 1 97 417 THR B O 1
ATOM 6519 N N . SER B 1 418 ? 4.871 19.859 14.117 1 95.75 418 SER B N 1
ATOM 6520 C CA . SER B 1 418 ? 5.496 19.109 13.023 1 95.75 418 SER B CA 1
ATOM 6521 C C . SER B 1 418 ? 5.125 19.703 11.672 1 95.75 418 SER B C 1
ATOM 6523 O O . SER B 1 418 ? 5.98 19.859 10.797 1 95.75 418 SER B O 1
ATOM 6525 N N . ASN B 1 419 ? 3.904 20.125 11.484 1 96.19 419 ASN B N 1
ATOM 6526 C CA . ASN B 1 419 ? 3.41 20.609 10.203 1 96.19 419 ASN B CA 1
ATOM 6527 C C . ASN B 1 419 ? 3.805 22.062 9.969 1 96.19 419 ASN B C 1
ATOM 6529 O O . ASN B 1 419 ? 3.945 22.5 8.828 1 96.19 419 ASN B O 1
ATOM 6533 N N . LEU B 1 420 ? 4.016 22.781 11.008 1 97.69 420 LEU B N 1
ATOM 6534 C CA . LEU B 1 420 ? 4.387 24.188 10.875 1 97.69 420 LEU B CA 1
ATOM 6535 C C . LEU B 1 420 ? 5.891 24.344 10.672 1 97.69 420 LEU B C 1
ATOM 6537 O O . LEU B 1 420 ? 6.332 25.062 9.781 1 97.69 420 LEU B O 1
ATOM 6541 N N . MET B 1 421 ? 6.645 23.578 11.344 1 97 421 MET B N 1
ATOM 6542 C CA . MET B 1 421 ? 8.094 23.766 11.352 1 97 421 MET B CA 1
ATOM 6543 C C . MET B 1 421 ? 8.727 23.125 10.117 1 97 421 MET B C 1
ATOM 6545 O O . MET B 1 421 ? 9.867 23.453 9.766 1 97 421 MET B O 1
ATOM 6549 N N . ARG B 1 422 ? 7.996 22.281 9.453 1 94.94 422 ARG B N 1
ATOM 6550 C CA . ARG B 1 422 ? 8.539 21.734 8.219 1 94.94 422 ARG B CA 1
ATOM 6551 C C . ARG B 1 422 ? 8.727 22.828 7.168 1 94.94 422 ARG B C 1
ATOM 6553 O O . ARG B 1 422 ? 9.594 22.719 6.297 1 94.94 422 ARG B O 1
ATOM 6560 N N . GLN B 1 423 ? 8.016 23.938 7.273 1 96.19 423 GLN B N 1
ATOM 6561 C CA . GLN B 1 423 ? 8.039 25.016 6.289 1 96.19 423 GLN B CA 1
ATOM 6562 C C . GLN B 1 423 ? 9.219 25.953 6.527 1 96.19 423 GLN B C 1
ATOM 6564 O O . GLN B 1 423 ? 9.477 26.844 5.727 1 96.19 423 GLN B O 1
ATOM 6569 N N . VAL B 1 424 ? 9.922 25.703 7.586 1 95.69 424 VAL B N 1
ATOM 6570 C CA . VAL B 1 424 ? 11.117 26.469 7.891 1 95.69 424 VAL B CA 1
ATOM 6571 C C . VAL B 1 424 ? 12.359 25.703 7.453 1 95.69 424 VAL B C 1
ATOM 6573 O O . VAL B 1 424 ? 13.492 26.109 7.75 1 95.69 424 VAL B O 1
ATOM 6576 N N . SER B 1 425 ? 12.156 24.641 6.68 1 95.06 425 SER B N 1
ATOM 6577 C CA . SER B 1 425 ? 13.266 23.812 6.234 1 95.06 425 SER B CA 1
ATOM 6578 C C . SER B 1 425 ? 13.617 24.078 4.773 1 95.06 425 SER B C 1
ATOM 6580 O O . SER B 1 425 ? 12.75 24.031 3.902 1 95.06 425 SER B O 1
ATOM 6582 N N . PRO B 1 426 ? 14.898 24.328 4.477 1 94.12 426 PRO B N 1
ATOM 6583 C CA . PRO B 1 426 ? 15.32 24.531 3.088 1 94.12 426 PRO B CA 1
ATOM 6584 C C . PRO B 1 426 ? 15.242 23.25 2.254 1 94.12 426 PRO B C 1
ATOM 6586 O O . PRO B 1 426 ? 15.305 23.312 1.023 1 94.12 426 PRO B O 1
ATOM 6589 N N . VAL B 1 427 ? 15.086 22.203 2.939 1 91.25 427 VAL B N 1
ATOM 6590 C CA . VAL B 1 427 ? 15.078 20.938 2.207 1 91.25 427 VAL B CA 1
ATOM 6591 C C . VAL B 1 427 ? 13.641 20.453 2.031 1 91.25 427 VAL B C 1
ATOM 6593 O O . VAL B 1 427 ? 13.398 19.391 1.474 1 91.25 427 VAL B O 1
ATOM 6596 N N . ASN B 1 428 ? 12.68 21.219 2.521 1 93.88 428 ASN B N 1
ATOM 6597 C CA . ASN B 1 428 ? 11.266 20.938 2.289 1 93.88 428 ASN B CA 1
ATOM 6598 C C . ASN B 1 428 ? 10.922 20.953 0.802 1 93.88 428 ASN B C 1
ATOM 6600 O O . ASN B 1 428 ? 11.367 21.859 0.076 1 93.88 428 ASN B O 1
ATOM 6604 N N . ALA B 1 429 ? 10.219 20.031 0.38 1 90.44 429 ALA B N 1
ATOM 6605 C CA . ALA B 1 429 ? 9.906 19.891 -1.04 1 90.44 429 ALA B CA 1
ATOM 6606 C C . ALA B 1 429 ? 9.172 21.125 -1.556 1 90.44 429 ALA B C 1
ATOM 6608 O O . ALA B 1 429 ? 9.438 21.594 -2.664 1 90.44 429 ALA B O 1
ATOM 6609 N N . ALA B 1 430 ? 8.242 21.609 -0.764 1 94.25 430 ALA B N 1
ATOM 6610 C CA . ALA B 1 430 ? 7.5 22.797 -1.181 1 94.25 430 ALA B CA 1
ATOM 6611 C C . ALA B 1 430 ? 8.422 24 -1.293 1 94.25 430 ALA B C 1
ATOM 6613 O O . ALA B 1 430 ? 8.297 24.797 -2.227 1 94.25 430 ALA B O 1
ATOM 6614 N N . VAL B 1 431 ? 9.359 24.125 -0.418 1 95.81 431 VAL B N 1
ATOM 6615 C CA . VAL B 1 431 ? 10.305 25.219 -0.432 1 95.81 431 VAL B CA 1
ATOM 6616 C C . VAL B 1 431 ? 11.195 25.125 -1.672 1 95.81 431 VAL B C 1
ATOM 6618 O O . VAL B 1 431 ? 11.43 26.125 -2.354 1 95.81 431 VAL B O 1
ATOM 6621 N N . ILE B 1 432 ? 11.586 24 -1.989 1 93.12 432 ILE B N 1
ATOM 6622 C CA . ILE B 1 432 ? 12.453 23.797 -3.145 1 93.12 432 ILE B CA 1
ATOM 6623 C C . ILE B 1 432 ? 11.68 24.094 -4.43 1 93.12 432 ILE B C 1
ATOM 6625 O O . ILE B 1 432 ? 12.18 24.797 -5.312 1 93.12 432 ILE B O 1
ATOM 6629 N N . ILE B 1 433 ? 10.477 23.594 -4.465 1 92.25 433 ILE B N 1
ATOM 6630 C CA . ILE B 1 433 ? 9.648 23.766 -5.652 1 92.25 433 ILE B CA 1
ATOM 6631 C C . ILE B 1 433 ? 9.406 25.25 -5.895 1 92.25 433 ILE B C 1
ATOM 6633 O O . ILE B 1 433 ? 9.609 25.75 -7.004 1 92.25 433 ILE B O 1
ATOM 6637 N N . VAL B 1 434 ? 9.055 25.922 -4.883 1 94.88 434 VAL B N 1
ATOM 6638 C CA . VAL B 1 434 ? 8.633 27.312 -5.027 1 94.88 434 VAL B CA 1
ATOM 6639 C C . VAL B 1 434 ? 9.852 28.219 -5.219 1 94.88 434 VAL B C 1
ATOM 6641 O O . VAL B 1 434 ? 9.82 29.156 -6.008 1 94.88 434 VAL B O 1
ATOM 6644 N N . SER B 1 435 ? 10.914 27.953 -4.543 1 95.25 435 SER B N 1
ATOM 6645 C CA . SER B 1 435 ? 12.133 28.75 -4.707 1 95.25 435 SER B CA 1
ATOM 6646 C C . SER B 1 435 ? 12.703 28.594 -6.109 1 95.25 435 SER B C 1
ATOM 6648 O O . SER B 1 435 ? 13.18 29.562 -6.699 1 95.25 435 SER B O 1
ATOM 6650 N N . THR B 1 436 ? 12.633 27.453 -6.629 1 91.25 436 THR B N 1
ATOM 6651 C CA . THR B 1 436 ? 13.094 27.203 -7.988 1 91.25 436 THR B CA 1
ATOM 6652 C C . THR B 1 436 ? 12.219 27.938 -9 1 91.25 436 THR B C 1
ATOM 6654 O O . THR B 1 436 ? 12.727 28.469 -9.992 1 91.25 436 THR B O 1
ATOM 6657 N N . ALA B 1 437 ? 10.984 27.969 -8.711 1 90.31 437 ALA B N 1
ATOM 6658 C CA . ALA B 1 437 ? 10.039 28.609 -9.617 1 90.31 437 ALA B CA 1
ATOM 6659 C C . ALA B 1 437 ? 10.328 30.094 -9.742 1 90.31 437 ALA B C 1
ATOM 6661 O O . ALA B 1 437 ? 10.102 30.703 -10.797 1 90.31 437 ALA B O 1
ATOM 6662 N N . ILE B 1 438 ? 10.805 30.703 -8.742 1 92.75 438 ILE B N 1
ATOM 6663 C CA . ILE B 1 438 ? 11.047 32.156 -8.797 1 92.75 438 ILE B CA 1
ATOM 6664 C C . ILE B 1 438 ? 12.555 32.406 -8.844 1 92.75 438 ILE B C 1
ATOM 6666 O O . ILE B 1 438 ? 12.992 33.562 -8.68 1 92.75 438 ILE B O 1
ATOM 6670 N N . ASN B 1 439 ? 13.352 31.359 -8.93 1 91.44 439 ASN B N 1
ATOM 6671 C CA . ASN B 1 439 ? 14.797 31.422 -9.117 1 91.44 439 ASN B CA 1
ATOM 6672 C C . ASN B 1 439 ? 15.484 32.125 -7.945 1 91.44 439 ASN B C 1
ATOM 6674 O O . ASN B 1 439 ? 16.234 33.062 -8.141 1 91.44 439 ASN B O 1
ATOM 6678 N N . VAL B 1 440 ? 15.156 31.688 -6.801 1 93.19 440 VAL B N 1
ATOM 6679 C CA . VAL B 1 440 ? 15.805 32.188 -5.598 1 93.19 440 VAL B CA 1
ATOM 6680 C C . VAL B 1 440 ? 16.328 31.031 -4.758 1 93.19 440 VAL B C 1
ATOM 6682 O O . VAL B 1 440 ? 15.914 29.891 -4.953 1 93.19 440 VAL B O 1
ATOM 6685 N N . SER B 1 441 ? 17.234 31.344 -3.908 1 94.62 441 SER B N 1
ATOM 6686 C CA . SER B 1 441 ? 17.766 30.328 -3.002 1 94.62 441 SER B CA 1
ATOM 6687 C C . SER B 1 441 ? 16.719 29.922 -1.972 1 94.62 441 SER B C 1
ATOM 6689 O O . SER B 1 441 ? 15.953 30.75 -1.482 1 94.62 441 SER B O 1
ATOM 6691 N N . PRO B 1 442 ? 16.672 28.656 -1.625 1 96.25 442 PRO B N 1
ATOM 6692 C CA . PRO B 1 442 ? 15.727 28.172 -0.614 1 96.25 442 PR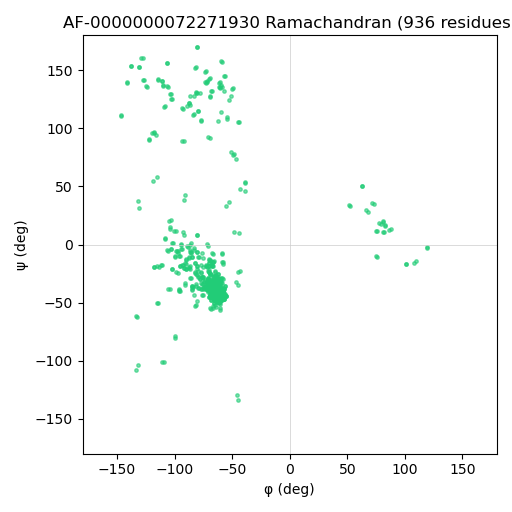O B CA 1
ATOM 6693 C C . PRO B 1 442 ? 15.898 28.875 0.731 1 96.25 442 PRO B C 1
ATOM 6695 O O . PRO B 1 442 ? 14.914 29.109 1.437 1 96.25 442 PRO B O 1
ATOM 6698 N N . ILE B 1 443 ? 17.078 29.281 1.009 1 95.25 443 ILE B N 1
ATOM 6699 C CA . ILE B 1 443 ? 17.359 29.922 2.293 1 95.25 443 ILE B CA 1
ATOM 6700 C C . ILE B 1 443 ? 16.688 31.297 2.35 1 95.25 443 ILE B C 1
ATOM 6702 O O . ILE B 1 443 ? 16.188 31.703 3.402 1 95.25 443 ILE B O 1
ATOM 6706 N N . LYS B 1 444 ? 16.672 31.938 1.265 1 95.06 444 LYS B N 1
ATOM 6707 C CA . LYS B 1 444 ? 16.016 33.25 1.199 1 95.06 444 LYS B CA 1
ATOM 6708 C C . LYS B 1 444 ? 14.516 33.125 1.426 1 95.06 444 LYS B C 1
ATOM 6710 O O . LYS B 1 444 ? 13.906 33.969 2.074 1 95.06 444 LYS B O 1
ATOM 6715 N N . LEU B 1 445 ? 13.961 32.094 0.905 1 96.75 445 LEU B N 1
ATOM 6716 C CA . LEU B 1 445 ? 12.531 31.859 1.076 1 96.75 445 LEU B CA 1
ATOM 6717 C C . LEU B 1 445 ? 12.219 31.453 2.512 1 96.75 445 LEU B C 1
ATOM 6719 O O . LEU B 1 445 ? 11.195 31.875 3.068 1 96.75 445 LEU B O 1
ATOM 6723 N N . VAL B 1 446 ? 13.078 30.656 3.084 1 97.5 446 VAL B N 1
ATOM 6724 C CA . VAL B 1 446 ? 12.891 30.203 4.457 1 97.5 446 VAL B CA 1
ATOM 6725 C C . VAL B 1 446 ? 12.906 31.391 5.41 1 97.5 446 VAL B C 1
ATOM 6727 O O . VAL B 1 446 ? 12.188 31.406 6.406 1 97.5 446 VAL B O 1
ATOM 6730 N N . LYS B 1 447 ? 13.727 32.344 5.098 1 96.5 447 LYS B N 1
ATOM 6731 C CA . LYS B 1 447 ? 13.766 33.562 5.91 1 96.5 447 LYS B CA 1
ATOM 6732 C C . LYS B 1 447 ? 12.398 34.25 5.945 1 96.5 447 LYS B C 1
ATOM 6734 O O . LYS B 1 447 ? 12.008 34.781 6.977 1 96.5 447 LYS B O 1
ATOM 6739 N N . ARG B 1 448 ? 11.719 34.125 4.871 1 97 448 ARG B N 1
ATOM 6740 C CA . ARG B 1 448 ? 10.398 34.75 4.766 1 97 448 ARG B CA 1
ATOM 6741 C C . ARG B 1 448 ? 9.344 33.938 5.496 1 97 448 ARG B C 1
ATOM 6743 O O . ARG B 1 448 ? 8.375 34.469 6.027 1 97 448 ARG B O 1
ATOM 6750 N N . THR B 1 449 ? 9.508 32.625 5.586 1 97.62 449 THR B N 1
ATOM 6751 C CA . THR B 1 449 ? 8.492 31.781 6.184 1 97.62 449 THR B CA 1
ATOM 6752 C C . THR B 1 449 ? 8.797 31.516 7.656 1 97.62 449 THR B C 1
ATOM 6754 O O . THR B 1 449 ? 7.906 31.141 8.422 1 97.62 449 THR B O 1
ATOM 6757 N N . SER B 1 450 ? 10.016 31.719 8.102 1 97.31 450 SER B N 1
ATOM 6758 C CA . SER B 1 450 ? 10.484 31.328 9.422 1 97.31 450 SER B CA 1
ATOM 6759 C C . SER B 1 450 ? 9.711 32.031 10.531 1 97.31 450 SER B C 1
ATOM 6761 O O . SER B 1 450 ? 9.18 31.391 11.438 1 97.31 450 SER B O 1
ATOM 6763 N N . VAL B 1 451 ? 9.562 33.344 10.469 1 97.81 451 VAL B N 1
ATOM 6764 C CA . VAL B 1 451 ? 8.953 34.125 11.547 1 97.81 451 VAL B CA 1
ATOM 6765 C C . VAL B 1 451 ? 7.473 33.75 11.664 1 97.81 451 VAL B C 1
ATOM 6767 O O . VAL B 1 451 ? 7 33.375 12.734 1 97.81 451 VAL B O 1
ATOM 6770 N N . PRO B 1 452 ? 6.703 33.844 10.586 1 97.94 452 PRO B N 1
ATOM 6771 C CA . PRO B 1 452 ? 5.293 33.469 10.711 1 97.94 452 PRO B CA 1
ATOM 6772 C C . PRO B 1 452 ? 5.105 32.031 11.203 1 97.94 452 PRO B C 1
ATOM 6774 O O . PRO B 1 452 ? 4.211 31.766 12.016 1 97.94 452 PRO B O 1
ATOM 6777 N N . MET B 1 453 ? 5.898 31.047 10.805 1 98.06 453 MET B N 1
ATOM 6778 C CA . MET B 1 453 ? 5.723 29.641 11.164 1 98.06 453 MET B CA 1
ATOM 6779 C C . MET B 1 453 ? 6.141 29.391 12.609 1 98.06 453 MET B C 1
ATOM 6781 O O . MET B 1 453 ? 5.535 28.578 13.297 1 98.06 453 MET B O 1
ATOM 6785 N N . ILE B 1 454 ? 7.207 30.062 13.047 1 97.81 454 ILE B N 1
ATOM 6786 C CA . ILE B 1 454 ? 7.633 29.922 14.43 1 97.81 454 ILE B CA 1
ATOM 6787 C C . ILE B 1 454 ? 6.566 30.5 15.359 1 97.81 454 ILE B C 1
ATOM 6789 O O . ILE B 1 454 ? 6.219 29.891 16.375 1 97.81 454 ILE B O 1
ATOM 6793 N N . VAL B 1 455 ? 6.051 31.641 15.008 1 98.06 455 VAL B N 1
ATOM 6794 C CA . VAL B 1 455 ? 4.98 32.25 15.797 1 98.06 455 VAL B CA 1
ATOM 6795 C C . VAL B 1 455 ? 3.76 31.344 15.805 1 98.06 455 VAL B C 1
ATOM 6797 O O . VAL B 1 455 ? 3.135 31.141 16.859 1 98.06 455 VAL B O 1
ATOM 6800 N N . ALA B 1 456 ? 3.42 30.844 14.68 1 98.19 456 ALA B N 1
ATOM 6801 C CA . ALA B 1 456 ? 2.289 29.922 14.586 1 98.19 456 ALA B CA 1
ATOM 6802 C C . ALA B 1 456 ? 2.496 28.703 15.477 1 98.19 456 ALA B C 1
ATOM 6804 O O . ALA B 1 456 ? 1.55 28.203 16.094 1 98.19 456 ALA B O 1
ATOM 6805 N N . THR B 1 457 ? 3.699 28.172 15.484 1 97.69 457 THR B N 1
ATOM 6806 C CA . THR B 1 457 ? 4.02 27.016 16.312 1 97.69 457 THR B CA 1
ATOM 6807 C C . THR B 1 457 ? 3.795 27.328 17.797 1 97.69 457 THR B C 1
ATOM 6809 O O . THR B 1 457 ? 3.156 26.547 18.5 1 97.69 457 THR B O 1
ATOM 6812 N N . ILE B 1 458 ? 4.293 28.438 18.234 1 97.44 458 ILE B N 1
ATOM 6813 C CA . ILE B 1 458 ? 4.141 28.844 19.625 1 97.44 458 ILE B CA 1
ATOM 6814 C C . ILE B 1 458 ? 2.662 29.031 19.953 1 97.44 458 ILE B C 1
ATOM 6816 O O . ILE B 1 458 ? 2.176 28.547 20.969 1 97.44 458 ILE B O 1
ATOM 6820 N N . LEU B 1 459 ? 1.938 29.734 19.078 1 97.94 459 LEU B N 1
ATOM 6821 C CA . LEU B 1 459 ? 0.516 29.984 19.297 1 97.94 459 LEU B CA 1
ATOM 6822 C C . LEU B 1 459 ? -0.259 28.672 19.359 1 97.94 459 LEU B C 1
ATOM 6824 O O . LEU B 1 459 ? -1.121 28.484 20.219 1 97.94 459 LEU B O 1
ATOM 6828 N N . ASN B 1 460 ? 0.039 27.766 18.422 1 97.25 460 ASN B N 1
ATOM 6829 C CA . ASN B 1 460 ? -0.677 26.5 18.391 1 97.25 460 ASN B CA 1
ATOM 6830 C C . ASN B 1 460 ? -0.473 25.703 19.672 1 97.25 460 ASN B C 1
ATOM 6832 O O . ASN B 1 460 ? -1.409 25.078 20.188 1 97.25 460 ASN B O 1
ATOM 6836 N N . VAL B 1 461 ? 0.783 25.688 20.172 1 95.69 461 VAL B N 1
ATOM 6837 C CA . VAL B 1 461 ? 1.079 24.969 21.406 1 95.69 461 VAL B CA 1
ATOM 6838 C C . VAL B 1 461 ? 0.332 25.625 22.562 1 95.69 461 VAL B C 1
ATOM 6840 O O . VAL B 1 461 ? -0.327 24.938 23.359 1 95.69 461 VAL B O 1
ATOM 6843 N N . VAL B 1 462 ? 0.369 26.938 22.672 1 96 462 VAL B N 1
ATOM 6844 C CA . VAL B 1 462 ? -0.273 27.672 23.75 1 96 462 VAL B CA 1
ATOM 6845 C C . VAL B 1 462 ? -1.787 27.469 23.672 1 96 462 VAL B C 1
ATOM 6847 O O . VAL B 1 462 ? -2.432 27.188 24.688 1 96 462 VAL B O 1
ATOM 6850 N N . PHE B 1 463 ? -2.367 27.578 22.516 1 97.25 463 PHE B N 1
ATOM 6851 C CA . PHE B 1 463 ? -3.812 27.484 22.359 1 97.25 463 PHE B CA 1
ATOM 6852 C C . PHE B 1 463 ? -4.285 26.047 22.594 1 97.25 463 PHE B C 1
ATOM 6854 O O . PHE B 1 463 ? -5.398 25.828 23.078 1 97.25 463 PHE B O 1
ATOM 6861 N N . ALA B 1 464 ? -3.439 25.062 22.219 1 95.19 464 ALA B N 1
ATOM 6862 C CA . ALA B 1 464 ? -3.793 23.672 22.5 1 95.19 464 ALA B CA 1
ATOM 6863 C C . ALA B 1 464 ? -4.004 23.453 24 1 95.19 464 ALA B C 1
ATOM 6865 O O . ALA B 1 464 ? -4.949 22.781 24.406 1 95.19 464 ALA B O 1
ATOM 6866 N N . PHE B 1 465 ? -3.201 24.078 24.828 1 91.94 465 PHE B N 1
ATOM 6867 C CA . PHE B 1 465 ? -3.275 23.875 26.266 1 91.94 465 PHE B CA 1
ATOM 6868 C C . PHE B 1 465 ? -4.285 24.812 26.891 1 91.94 465 PHE B C 1
ATOM 6870 O O . PHE B 1 465 ? -4.844 24.516 27.953 1 91.94 465 PHE B O 1
ATOM 6877 N N . LEU B 1 466 ? -4.637 25.875 26.219 1 94.06 466 LEU B N 1
ATOM 6878 C CA . LEU B 1 466 ? -5.562 26.859 26.781 1 94.06 466 LEU B CA 1
ATOM 6879 C C . LEU B 1 466 ? -7.004 26.516 26.406 1 94.06 466 LEU B C 1
ATOM 6881 O O . LEU B 1 466 ? -7.918 26.719 27.219 1 94.06 466 LEU B O 1
ATOM 6885 N N . PHE B 1 467 ? -7.215 25.938 25.203 1 95.19 467 PHE B N 1
ATOM 6886 C CA . PHE B 1 467 ? -8.578 25.891 24.688 1 95.19 467 PHE B CA 1
ATOM 6887 C C . PHE B 1 467 ? -9.094 24.469 24.656 1 95.19 467 PHE B C 1
ATOM 6889 O O . PHE B 1 467 ? -10.305 24.234 24.547 1 95.19 467 PHE B O 1
ATOM 6896 N N . ILE B 1 468 ? -8.25 23.5 24.719 1 93.38 468 ILE B N 1
ATOM 6897 C CA . ILE B 1 468 ? -8.703 22.109 24.703 1 93.38 468 ILE B CA 1
ATOM 6898 C C . ILE B 1 468 ? -8.883 21.609 26.125 1 93.38 468 ILE B C 1
ATOM 6900 O O . ILE B 1 468 ? -7.918 21.531 26.906 1 93.38 468 ILE B O 1
ATOM 6904 N N . HIS B 1 469 ? -10.219 21.203 26.594 1 86.88 469 HIS B N 1
ATOM 6905 C CA . HIS B 1 469 ? -10.516 20.812 27.969 1 86.88 469 HIS B CA 1
ATOM 6906 C C . HIS B 1 469 ? -11.312 19.516 28.016 1 86.88 469 HIS B C 1
ATOM 6908 O O . HIS B 1 469 ? -12.008 19.234 28.984 1 86.88 469 HIS B O 1
ATOM 6914 N N . VAL B 1 470 ? -11.102 18.594 27.234 1 77.25 470 VAL B N 1
ATOM 6915 C CA . VAL B 1 470 ? -11.93 17.391 27.203 1 77.25 470 VAL B CA 1
ATOM 6916 C C . VAL B 1 470 ? -11.508 16.453 28.344 1 77.25 470 VAL B C 1
ATOM 6918 O O . VAL B 1 470 ? -10.344 16.453 28.766 1 77.25 470 VAL B O 1
#

pLDDT: mean 88.69, std 11.5, range [34.38, 98.19]

InterPro domains:
  IPR004669 C4-dicarboxylate anaerobic carrier [NF037994] (18-449)
  IPR004669 C4-dicarboxylate anaerobic carrier [PTHR42002] (1-467)
  IPR004669 C4-dicarboxylate anaerobic carrier [TIGR00771] (64-457)
  IPR018385 C4-dicarboxylate anaerobic carrier-like [PF03606] (4-466)